Protein 8WF6 (pdb70)

Secondary structure (DSSP, 8-state):
--HHHHHHHHHHHHHTT-HHHHHHHHHHHHTT-SPPPHHHHHHHHHHHHHHHHHHHHHHHHHHHHHHT--HHHHHHHHHHHHHHHHHHHHHHHHHHHIIIIIHHH--SHHHHHHHHHHHHHHHHHHHHH--THHHHHHHHHHHHHHHHHHHHHHHTS-TT-HHHHHHHHHHHHIIIIIS--HHHHHHHHHHHHHHHHHH--HHHHHHHHHHHHHHHHHHT-/--HHHHHHHHHHHHHTT-HHHHHHHHHHHHTT-PPPPHHHHHHHHHHHHHHHHHHHHHHHHHHHHHH---HHHHHHHHHHHHHHHHHHHHHHHHHHHIIIIIHHH--SHHHHHHHHHHHHHHHHHHHHT--THHHHHHHHHHHHHHHHHHHHHHHHS-TT-HHHHHHHHHHHHHHHHTS--HHHHHHHHHHHHHHHHHHHH---S-HHHHHHHHHHHHHHHHHHHH--/--HHHHHHHHHHHHHTT-HHHHHHHHHHHHTT-PPP-HHHHHHHHHHHHHHHHHHHHHHHHHHHHHHT--HHHHHHHHHHHHHHHHHHHHHHHHHHHHIIIIIHHH--SHHHHHHHHHHHHHHHHHHHHS--HHHHHHHHHHHHHHHHHHHHHHHHHS-TT-HHHHHHHHHHHHIIIIIS--HHHHHHHHHHHHHHHHHH--TTHHHHHHHHHHHHHHHHHHHHT-/-HHHHHHHHHHHHHTT-HHHHHHHHHHHHTT-SPPPHHHHHHHHHHHHHHHHHHHHHHHHHHHHHHT--HHHHHHHHHHHHHHHHHHHHHHHHHHHHIIIIIHHH--SHHHHHHHHHHHHHHHHHHHTT--HHHHHHHHHHHHHHHHHHHHHHHHHS-TT-HHHHHHHHHHHHIIIIIS--HHHHHHHHHHHHHHHHHH--TTHHHHHHHHHHHHHHHHHHHT-/----/----/-----/------

GO terms:
  GO:0005829 cytosol (C, IDA)
  GO:0042149 cellular response to glucose starvation (P, IDA)
  GO:0045824 negative regulation of innate immune response (P, IDA)
  GO:1904262 negative regulation of TORC1 signaling (P, IDA)
  GO:1900181 negative regulation of protein localization to nucleus (P, IDA)
  GO:0140311 protein sequestering activity (F, IDA)
  GO:0044325 transmembrane transporter binding (F, IPI)
  GO:0019903 protein phosphatase binding (F, IPI)
  GO:0031625 ubiquitin protein ligase binding (F, IPI)
  GO:0050815 phosphoserine residue binding (F, IDA)
  GO:0070372 regulation of ERK1 and ERK2 cascade (P, IDA)
  GO:0042470 melanosome (C, EXP)
  GO:0005737 cytoplasm (C, EXP)
  GO:0006468 protein phosphorylation (P, IMP)
  GO:0007165 signal transduction (P, IMP)
  GO:0005515 protein binding (F, IPI)
  GO:0005737 cytoplasm (C, TAS)
  GO:0043066 negative regulation of apoptotic process (P, TAS)
  GO:0007165 signal transduction (P, TAS)
  GO:0005634 nucleus (C, IDA)

Solvent-accessible surface area: 43544 Å² total

Foldseek 3Di:
DDLVVLLVQLVVCVVVVVLVSNLVSLLVSLVVFAADDPSSVVSNVVSLCVQLVVLLVVLVVLVVDLVPYPPVVVVSVVVNVVSLVSNVVSLVSLLVSLVPHQCVNDDDLVSNLQSLLVQLQSLLSVLVPDDDPVNVVSLVRSVVSLVVSQVSCVVPNQLLDLSNLVSLLVNLVSCCPRVVNNVVSLVSLVVSLVSNVVVVVNVSSVVSSVVSVVVNVVSVD/DDLVVLCVVLVVCVVVVVLVSNLVSLLVNLVVQDADDPSSVVSNVVSLCSQLVVLLVVLVVLVCVLVPDVPVNVVSVVVNVVSLVSNVVSLVSLLVSLVPHQCVPDPDLLSNLQSLLVNLVSLLSNLVVDDDPVNVVSLVSSLVSLVVSQVSCVVPHQLQDLSNLVSLLVNLVCCCPRVVNNPVSLVSLVVSLVSNVVCVVVDDPCVPRSVVSSVSSVVVNVVSVVVD/DDDDD/DPDDDD/DDLVVLCVVLVVCVVVVNLVSNLVSLLVNQVVQAADDPSSVVSNVVSLCVQLVVLLVVLVVLVVVLVPDPPPVNVVSVVVSVVSLVSNVVSLVSLLVSLVPHQCVNDPDLLSNLVSLLVNLVSLLSNLVPDDDPVNVVSLVSSLVSLVVSQVSDVVPHQLLALSNLVSLLVNLVSCCVPVVHNPVSLVSLVVSLVRNVVVPDPPNSVPCSVVSSVSSVVVNVVSVD/DLVVLCVQLVVCVVVVNLVSNLVSLLVNLVVQDADDPVSVVSNVVSLCVQLVVLLVVLVVLVVVLVVDPPPSNVVSVVVSVVSLVSNVVSLVSLLVSLVPHQCVNDPDLLSNLLSLLVQLVSLLSNLVPDDDPVNVVSLVRSLVSLVVSQVSCVVHHQLQDLSNLVSLLVNLVSCCPRVVHLPVSLVSLVVSLVSNVVVVDPCNVSSVVSSVVSVVCNVVSVVD/DDDD/DDDD

Radius of gyration: 34.72 Å; Cα contacts (8 Å, |Δi|>4): 1119; chains: 8; bounding box: 91×58×85 Å

B-factor: mean 66.59, std 20.18, range [27.59, 151.62]

InterPro domains:
  IPR000308 14-3-3 protein [PIRSF000868] (2-238)
  IPR000308 14-3-3 protein [PR00305] (35-64)
  IPR000308 14-3-3 protein [PR00305] (82-106)
  IPR000308 14-3-3 protein [PR00305] (113-135)
  IPR000308 14-3-3 protein [PR00305] (148-174)
  IPR000308 14-3-3 protein [PR00305] (175-201)
  IPR000308 14-3-3 protein [PR00305] (202-231)
  IPR000308 14-3-3 protein [PTHR18860] (4-233)
  IPR023409 14-3-3 protein, conserved site [PS00796] (41-51)
  IPR023409 14-3-3 protein, conserved site [PS00797] (211-230)
  IPR023410 14-3-3 domain [PF00244] (9-229)
  IPR023410 14-3-3 domain [SM00101] (3-242)
  IPR036815 14-3-3 domain superfamily [G3DSA:1.20.190.20] (1-241)
  IPR036815 14-3-3 domain superfamily [SSF48445] (1-231)

Organism: Homo sapiens (NCBI:txid9606)

Structure (mmCIF, N/CA/C/O backbone):
data_8WF6
#
_entry.id   8WF6
#
_cell.length_a   71.310
_cell.length_b   112.240
_cell.length_c   83.920
_cell.angle_alpha   90.000
_cell.angle_beta   97.520
_cell.angle_gamma   90.000
#
_symmetry.space_group_name_H-M   'P 1 21 1'
#
loop_
_entity.id
_entity.type
_entity.pdbx_description
1 polymer '14-3-3 protein zeta/delta'
2 polymer 'S559 phosphorylated peptide'
3 non-polymer 'SUCCINIC ACID'
4 water water
#
loop_
_atom_site.group_PDB
_atom_site.id
_atom_site.type_symbol
_atom_site.label_atom_id
_atom_site.label_alt_id
_atom_site.label_comp_id
_atom_site.label_asym_id
_atom_site.label_entity_id
_atom_site.label_seq_id
_atom_site.pdbx_PDB_ins_code
_atom_site.Cartn_x
_atom_site.Cartn_y
_atom_site.Cartn_z
_atom_site.occupancy
_atom_site.B_iso_or_equiv
_atom_site.auth_seq_id
_atom_site.auth_comp_id
_atom_site.auth_asym_id
_atom_site.auth_atom_id
_atom_site.pdbx_PDB_model_num
ATOM 1 N N . MET A 1 2 ? 22.19693 41.71641 16.23436 1.000 144.94877 1 MET A N 1
ATOM 2 C CA . MET A 1 2 ? 21.11087 42.11011 17.12584 1.000 135.99904 1 MET A CA 1
ATOM 3 C C . MET A 1 2 ? 21.59104 43.11855 18.16244 1.000 134.59796 1 MET A C 1
ATOM 4 O O . MET A 1 2 ? 22.77747 43.43858 18.22504 1.000 135.09352 1 MET A O 1
ATOM 6 N N . ASP A 1 3 ? 20.65831 43.61936 18.97106 1.000 138.46948 2 ASP A N 1
ATOM 7 C CA . ASP A 1 3 ? 21.01197 44.55622 20.03070 1.000 137.61773 2 ASP A CA 1
ATOM 8 C C . ASP A 1 3 ? 21.86193 43.85843 21.08261 1.000 131.28414 2 ASP A C 1
ATOM 9 O O . ASP A 1 3 ? 21.61397 42.70561 21.44266 1.000 126.61732 2 ASP A O 1
ATOM 14 N N . LYS A 1 4 ? 22.87362 44.57192 21.57735 1.000 125.13968 3 LYS A N 1
ATOM 15 C CA . LYS A 1 4 ? 23.70521 44.02892 22.64570 1.000 116.00484 3 LYS A CA 1
ATOM 16 C C . LYS A 1 4 ? 22.93335 43.94714 23.95768 1.000 118.30569 3 LYS A C 1
ATOM 17 O O . LYS A 1 4 ? 23.09738 42.99003 24.72429 1.000 116.08311 3 LYS A O 1
ATOM 19 N N . ASN A 1 5 ? 22.08496 44.94106 24.23225 1.000 123.92793 4 ASN A N 1
ATOM 20 C CA . ASN A 1 5 ? 21.27866 44.90749 25.44797 1.000 120.37423 4 ASN A CA 1
ATOM 21 C C . ASN A 1 5 ? 20.21587 43.81865 25.37410 1.000 122.89914 4 ASN A C 1
ATOM 22 O O . ASN A 1 5 ? 19.93220 43.15203 26.37644 1.000 112.74064 4 ASN A O 1
ATOM 27 N N . GLU A 1 6 ? 19.61586 43.62493 24.19644 1.000 124.44956 5 GLU A N 1
ATOM 28 C CA . GLU A 1 6 ? 18.63275 42.55834 24.03647 1.000 121.06292 5 GLU A CA 1
ATOM 29 C C . GLU A 1 6 ? 19.28305 41.18742 24.17108 1.000 111.28916 5 GLU A C 1
ATOM 30 O O . GLU A 1 6 ? 18.67018 40.25218 24.69911 1.000 105.26175 5 GLU A O 1
ATOM 32 N N . LEU A 1 7 ? 20.52415 41.04902 23.69916 1.000 110.40491 6 LEU A N 1
ATOM 33 C CA . LEU A 1 7 ? 21.24141 39.78978 23.86681 1.000 105.32650 6 LEU A CA 1
ATOM 34 C C . LEU A 1 7 ? 21.56998 39.53427 25.33230 1.000 99.24754 6 LEU A C 1
ATOM 35 O O . LEU A 1 7 ? 21.45515 38.40032 25.81158 1.000 96.08619 6 LEU A O 1
ATOM 40 N N . VAL A 1 8 ? 21.98485 40.57598 26.05775 1.000 100.63975 7 VAL A N 1
ATOM 41 C CA . VAL A 1 8 ? 22.32114 40.41743 27.47075 1.000 98.79857 7 VAL A CA 1
ATOM 42 C C . VAL A 1 8 ? 21.08374 40.04532 28.27607 1.000 97.62683 7 VAL A C 1
ATOM 43 O O . VAL A 1 8 ? 21.13565 39.18221 29.16196 1.000 97.84122 7 VAL A O 1
ATOM 47 N N . GLN A 1 9 ? 19.94927 40.68363 27.98086 1.000 97.45780 8 GLN A N 1
ATOM 48 C CA . GLN A 1 9 ? 18.73412 40.38528 28.73020 1.000 99.92624 8 GLN A CA 1
ATOM 49 C C . GLN A 1 9 ? 18.15221 39.03195 28.33780 1.000 90.68176 8 GLN A C 1
ATOM 50 O O . GLN A 1 9 ? 17.51000 38.37470 29.16353 1.000 87.52883 8 GLN A O 1
ATOM 52 N N . LYS A 1 10 ? 18.38351 38.58492 27.10013 1.000 87.23836 9 LYS A N 1
ATOM 53 C CA . LYS A 1 10 ? 18.02707 37.21329 26.74435 1.000 86.52822 9 LYS A CA 1
ATOM 54 C C . LYS A 1 10 ? 18.92279 36.21330 27.46446 1.000 87.42156 9 LYS A C 1
ATOM 55 O O . LYS A 1 10 ? 18.47212 35.12597 27.84555 1.000 81.97103 9 LYS A O 1
ATOM 57 N N . ALA A 1 11 ? 20.19647 36.56571 27.65721 1.000 87.58536 10 ALA A N 1
ATOM 58 C CA . ALA A 1 11 ? 21.10282 35.70674 28.41244 1.000 85.07684 10 ALA A CA 1
ATOM 59 C C . ALA A 1 11 ? 20.69443 35.62668 29.87838 1.000 79.06190 10 ALA A C 1
ATOM 60 O O . ALA A 1 11 ? 20.76227 34.55373 30.49045 1.000 77.35720 10 ALA A O 1
ATOM 62 N N . LYS A 1 12 ? 20.27507 36.75364 30.45999 1.000 78.97972 11 LYS A N 1
ATOM 63 C CA . LYS A 1 12 ? 19.77615 36.73746 31.83126 1.000 69.75957 11 LYS A CA 1
ATOM 64 C C . LYS A 1 12 ? 18.52408 35.87816 31.94695 1.000 77.34097 11 LYS A C 1
ATOM 65 O O . LYS A 1 12 ? 18.30839 35.21336 32.96727 1.000 71.08180 11 LYS A O 1
ATOM 71 N N . LEU A 1 13 ? 17.68763 35.87814 30.90629 1.000 81.90161 12 LEU A N 1
ATOM 72 C CA . LEU A 1 13 ? 16.49782 35.03373 30.90656 1.000 71.73345 12 LEU A CA 1
ATOM 73 C C . LEU A 1 13 ? 16.86746 33.55684 30.84454 1.000 72.24359 12 LEU A C 1
ATOM 74 O O . LEU A 1 13 ? 16.23457 32.72315 31.50329 1.000 70.88923 12 LEU A O 1
ATOM 79 N N . ALA A 1 14 ? 17.88704 33.21500 30.05341 1.000 65.60111 13 ALA A N 1
ATOM 80 C CA . ALA A 1 14 ? 18.29008 31.82042 29.91940 1.000 70.82280 13 ALA A CA 1
ATOM 81 C C . ALA A 1 14 ? 18.83963 31.26037 31.22380 1.000 68.01718 13 ALA A C 1
ATOM 82 O O . ALA A 1 14 ? 18.76225 30.04596 31.45459 1.000 62.35765 13 ALA A O 1
ATOM 84 N N . GLU A 1 15 ? 19.39642 32.12035 32.08125 1.000 66.47129 14 GLU A N 1
ATOM 85 C CA . GLU A 1 15 ? 19.94389 31.65031 33.34832 1.000 70.25526 14 GLU A CA 1
ATOM 86 C C . GLU A 1 15 ? 18.83323 31.23565 34.30314 1.000 64.93200 14 GLU A C 1
ATOM 87 O O . GLU A 1 15 ? 18.90292 30.16628 34.91822 1.000 76.58678 14 GLU A O 1
ATOM 93 N N . GLN A 1 16 ? 17.80403 32.07780 34.44749 1.000 66.05898 15 GLN A N 1
ATOM 94 C CA . GLN A 1 16 ? 16.66673 31.72830 35.29507 1.000 72.29615 15 GLN A CA 1
ATOM 95 C C . GLN A 1 16 ? 16.00028 30.44241 34.82137 1.000 64.51885 15 GLN A C 1
ATOM 96 O O . GLN A 1 16 ? 15.50758 29.65195 35.63483 1.000 81.48047 15 GLN A O 1
ATOM 102 N N . ALA A 1 17 ? 15.97435 30.21654 33.51093 1.000 62.49018 16 ALA A N 1
ATOM 103 C CA . ALA A 1 17 ? 15.45476 28.97569 32.95611 1.000 66.53395 16 ALA A CA 1
ATOM 104 C C . ALA A 1 17 ? 16.48397 27.85435 32.95693 1.000 66.40823 16 ALA A C 1
ATOM 105 O O . ALA A 1 17 ? 16.15097 26.73239 32.55681 1.000 63.70776 16 ALA A O 1
ATOM 107 N N . GLU A 1 18 ? 17.71749 28.13615 33.38421 1.000 60.63168 17 GLU A N 1
ATOM 108 C CA . GLU A 1 18 ? 18.79378 27.14451 33.43793 1.000 64.65945 17 GLU A CA 1
ATOM 109 C C . GLU A 1 18 ? 19.03138 26.50027 32.07335 1.000 62.02265 17 GLU A C 1
ATOM 110 O O . GLU A 1 18 ? 19.33850 25.31096 31.97022 1.000 56.80808 17 GLU A O 1
ATOM 116 N N . ARG A 1 19 ? 18.88566 27.29656 31.01409 1.000 59.81296 18 ARG A N 1
ATOM 117 C CA . ARG A 1 19 ? 19.17388 26.85424 29.65101 1.000 60.74703 18 ARG A CA 1
ATOM 118 C C . ARG A 1 19 ? 20.53454 27.42947 29.26953 1.000 67.38007 18 ARG A C 1
ATOM 119 O O . ARG A 1 19 ? 20.65265 28.40903 28.53450 1.000 67.44577 18 ARG A O 1
ATOM 127 N N . TYR A 1 20 ? 21.57997 26.78394 29.78791 1.000 64.90358 19 TYR A N 1
ATOM 128 C CA . TYR A 1 20 ? 22.92364 27.34408 29.75044 1.000 59.51281 19 TYR A CA 1
ATOM 129 C C . TYR A 1 20 ? 23.54406 27.30595 28.35895 1.000 62.50214 19 TYR A C 1
ATOM 130 O O . TYR A 1 20 ? 24.45354 28.09516 28.08056 1.000 61.10872 19 TYR A O 1
ATOM 139 N N . ASP A 1 21 ? 23.07441 26.42004 27.47776 1.000 66.84305 20 ASP A N 1
ATOM 140 C CA . ASP A 1 21 ? 23.52402 26.46469 26.08945 1.000 65.67184 20 ASP A CA 1
ATOM 141 C C . ASP A 1 21 ? 23.00511 27.71317 25.38913 1.000 70.65513 20 ASP A C 1
ATOM 142 O O . ASP A 1 21 ? 23.72108 28.32934 24.59016 1.000 75.92919 20 ASP A O 1
ATOM 147 N N . ASP A 1 22 ? 21.76071 28.09859 25.67684 1.000 61.08432 21 ASP A N 1
ATOM 148 C CA . ASP A 1 22 ? 21.23578 29.35723 25.16185 1.000 64.95673 21 ASP A CA 1
ATOM 149 C C . ASP A 1 22 ? 22.02416 30.53767 25.71291 1.000 66.86318 21 ASP A C 1
ATOM 150 O O . ASP A 1 22 ? 22.37051 31.46635 24.97411 1.000 78.75900 21 ASP A O 1
ATOM 155 N N . MET A 1 23 ? 22.32024 30.51789 27.01655 1.000 63.25537 22 MET A N 1
ATOM 156 C CA . MET A 1 23 ? 23.00580 31.65064 27.63190 1.000 67.21902 22 MET A CA 1
ATOM 157 C C . MET A 1 23 ? 24.39396 31.82971 27.03206 1.000 67.90953 22 MET A C 1
ATOM 158 O O . MET A 1 23 ? 24.81811 32.95336 26.74294 1.000 71.91572 22 MET A O 1
ATOM 163 N N . ALA A 1 24 ? 25.11473 30.72168 26.82991 1.000 65.96603 23 ALA A N 1
ATOM 164 C CA . ALA A 1 24 ? 26.44455 30.79530 26.23494 1.000 67.56972 23 ALA A CA 1
ATOM 165 C C . ALA A 1 24 ? 26.38169 31.30288 24.79926 1.000 74.83770 23 ALA A C 1
ATOM 166 O O . ALA A 1 24 ? 27.21655 32.11583 24.38794 1.000 77.93295 23 ALA A O 1
ATOM 168 N N . ALA A 1 25 ? 25.40007 30.83528 24.02279 1.000 75.00203 24 ALA A N 1
ATOM 169 C CA . ALA A 1 25 ? 25.25757 31.30218 22.64758 1.000 74.22434 24 ALA A CA 1
ATOM 170 C C . ALA A 1 25 ? 24.93912 32.79085 22.60093 1.000 82.19179 24 ALA A C 1
ATOM 171 O O . ALA A 1 25 ? 25.48100 33.52226 21.76407 1.000 83.50526 24 ALA A O 1
ATOM 173 N N . CYS A 1 26 ? 24.06103 33.25829 23.49178 1.000 76.11596 25 CYS A N 1
ATOM 174 C CA . CYS A 1 26 ? 23.77093 34.68693 23.56693 1.000 81.68447 25 CYS A CA 1
ATOM 175 C C . CYS A 1 26 ? 25.00943 35.47244 23.97805 1.000 82.99288 25 CYS A C 1
ATOM 176 O O . CYS A 1 26 ? 25.33808 36.50130 23.37594 1.000 89.84643 25 CYS A O 1
ATOM 179 N N . MET A 1 27 ? 25.71669 34.99255 25.00270 1.000 85.95829 26 MET A N 1
ATOM 180 C CA . MET A 1 27 ? 26.87733 35.71787 25.50442 1.000 80.97302 26 MET A CA 1
ATOM 181 C C . MET A 1 27 ? 28.05553 35.63883 24.54270 1.000 82.36083 26 MET A C 1
ATOM 182 O O . MET A 1 27 ? 28.88578 36.55423 24.50897 1.000 84.84481 26 MET A O 1
ATOM 187 N N . LYS A 1 28 ? 28.15201 34.55992 23.76213 1.000 82.18740 27 LYS A N 1
ATOM 188 C CA . LYS A 1 28 ? 29.20559 34.47570 22.75601 1.000 77.46053 27 LYS A CA 1
ATOM 189 C C . LYS A 1 28 ? 29.00903 35.52421 21.66910 1.000 91.37151 27 LYS A C 1
ATOM 190 O O . LYS A 1 28 ? 29.98255 36.10296 21.17264 1.000 93.24653 27 LYS A O 1
ATOM 196 N N . SER A 1 29 ? 27.75551 35.78455 21.29010 1.000 90.62046 28 SER A N 1
ATOM 197 C CA . SER A 1 29 ? 27.48338 36.80942 20.28807 1.000 90.19448 28 SER A CA 1
ATOM 198 C C . SER A 1 29 ? 27.80369 38.20009 20.82167 1.000 93.65314 28 SER A C 1
ATOM 199 O O . SER A 1 29 ? 28.25662 39.07055 20.06890 1.000 98.28838 28 SER A O 1
ATOM 202 N N . VAL A 1 30 ? 27.57206 38.42818 22.11701 1.000 88.27570 29 VAL A N 1
ATOM 203 C CA . VAL A 1 30 ? 27.92049 39.71164 22.72107 1.000 94.88712 29 VAL A CA 1
ATOM 204 C C . VAL A 1 30 ? 29.42827 39.91735 22.69201 1.000 95.50953 29 VAL A C 1
ATOM 205 O O . VAL A 1 30 ? 29.91775 41.00530 22.36304 1.000 97.66683 29 VAL A O 1
ATOM 209 N N . THR A 1 31 ? 30.18742 38.87434 23.03503 1.000 88.86635 30 THR A N 1
ATOM 210 C CA . THR A 1 31 ? 31.64249 38.97676 23.02247 1.000 87.98090 30 THR A CA 1
ATOM 211 C C . THR A 1 31 ? 32.16720 39.22529 21.61439 1.000 97.94953 30 THR A C 1
ATOM 212 O O . THR A 1 31 ? 33.14077 39.96469 21.42713 1.000 97.01372 30 THR A O 1
ATOM 216 N N . GLU A 1 32 ? 31.52894 38.62262 20.60951 1.000 95.26457 31 GLU A N 1
ATOM 217 C CA . GLU A 1 32 ? 31.98729 38.75051 19.23208 1.000 90.70577 31 GLU A CA 1
ATOM 218 C C . GLU A 1 32 ? 31.76648 40.14225 18.65521 1.000 94.87099 31 GLU A C 1
ATOM 219 O O . GLU A 1 32 ? 32.27443 40.42539 17.56496 1.000 93.37442 31 GLU A O 1
ATOM 225 N N . GLN A 1 33 ? 31.02929 41.01294 19.34858 1.000 93.29919 32 GLN A N 1
ATOM 226 C CA . GLN A 1 33 ? 30.80091 42.35780 18.83501 1.000 95.07043 32 GLN A CA 1
ATOM 227 C C . GLN A 1 33 ? 32.05431 43.22213 18.89730 1.000 102.75865 32 GLN A C 1
ATOM 228 O O . GLN A 1 33 ? 32.16355 44.18549 18.13150 1.000 113.18755 32 GLN A O 1
ATOM 234 N N . GLY A 1 34 ? 32.99809 42.90431 19.78404 1.000 99.67755 33 GLY A N 1
ATOM 235 C CA . GLY A 1 34 ? 34.29493 43.54742 19.81840 1.000 98.47031 33 GLY A CA 1
ATOM 236 C C . GLY A 1 34 ? 34.53643 44.44065 21.01735 1.000 103.17656 33 GLY A C 1
ATOM 237 O O . GLY A 1 34 ? 35.69950 44.72659 21.33189 1.000 100.78206 33 GLY A O 1
ATOM 238 N N . ALA A 1 35 ? 33.48433 44.89010 21.69388 1.000 109.86253 34 ALA A N 1
ATOM 239 C CA . ALA A 1 35 ? 33.64554 45.81060 22.80891 1.000 92.53858 34 ALA A CA 1
ATOM 240 C C . ALA A 1 35 ? 34.05898 45.07030 24.07520 1.000 104.76555 34 ALA A C 1
ATOM 241 O O . ALA A 1 35 ? 33.73654 43.89433 24.26902 1.000 92.48272 34 ALA A O 1
ATOM 243 N N . GLU A 1 36 ? 34.78535 45.77703 24.94003 1.000 106.53721 35 GLU A N 1
ATOM 244 C CA . GLU A 1 36 ? 35.17539 45.21602 26.22649 1.000 107.54285 35 GLU A CA 1
ATOM 245 C C . GLU A 1 36 ? 33.93908 44.92060 27.06445 1.000 100.81618 35 GLU A C 1
ATOM 246 O O . GLU A 1 36 ? 33.05955 45.77287 27.21984 1.000 110.40908 35 GLU A O 1
ATOM 252 N N . LEU A 1 37 ? 33.87228 43.70668 27.60107 1.000 92.36666 36 LEU A N 1
ATOM 253 C CA . LEU A 1 37 ? 32.71163 43.28677 28.37119 1.000 93.79251 36 LEU A CA 1
ATOM 254 C C . LEU A 1 37 ? 32.72328 43.92537 29.75326 1.000 99.45378 36 LEU A C 1
ATOM 255 O O . LEU A 1 37 ? 33.75945 43.97956 30.42188 1.000 102.88704 36 LEU A O 1
ATOM 260 N N . SER A 1 38 ? 31.56005 44.41305 30.17700 1.000 99.94977 37 SER A N 1
ATOM 261 C CA . SER A 1 38 ? 31.41923 44.95255 31.51860 1.000 96.76015 37 SER A CA 1
ATOM 262 C C . SER A 1 38 ? 31.45234 43.82123 32.54548 1.000 103.95201 37 SER A C 1
ATOM 263 O O . SER A 1 38 ? 31.43134 42.63434 32.20680 1.000 98.39532 37 SER A O 1
ATOM 266 N N . ASN A 1 39 ? 31.50454 44.20645 33.82337 1.000 104.53649 38 ASN A N 1
ATOM 267 C CA . ASN A 1 39 ? 31.58791 43.21443 34.89164 1.000 99.20048 38 ASN A CA 1
ATOM 268 C C . ASN A 1 39 ? 30.36859 42.30088 34.89747 1.000 100.38916 38 ASN A C 1
ATOM 269 O O . ASN A 1 39 ? 30.48947 41.09388 35.13850 1.000 92.48620 38 ASN A O 1
ATOM 274 N N . GLU A 1 40 ? 29.18466 42.85710 34.63310 1.000 98.20000 39 GLU A N 1
ATOM 275 C CA . GLU A 1 40 ? 27.98207 42.03374 34.55853 1.000 94.30158 39 GLU A CA 1
ATOM 276 C C . GLU A 1 40 ? 28.03911 41.09147 33.36224 1.000 91.82983 39 GLU A C 1
ATOM 277 O O . GLU A 1 40 ? 27.79721 39.88636 33.49617 1.000 88.60762 39 GLU A O 1
ATOM 283 N N . GLU A 1 41 ? 28.36253 41.62644 32.18114 1.000 88.44823 40 GLU A N 1
ATOM 284 C CA . GLU A 1 41 ? 28.49340 40.78855 30.99290 1.000 80.81187 40 GLU A CA 1
ATOM 285 C C . GLU A 1 41 ? 29.59851 39.75482 31.15551 1.000 83.78650 40 GLU A C 1
ATOM 286 O O . GLU A 1 41 ? 29.48630 38.63589 30.64133 1.000 79.33950 40 GLU A O 1
ATOM 292 N N . ARG A 1 42 ? 30.67090 40.11155 31.86270 1.000 80.42884 41 ARG A N 1
ATOM 293 C CA . ARG A 1 42 ? 31.77048 39.17659 32.07529 1.000 75.79796 41 ARG A CA 1
ATOM 294 C C . ARG A 1 42 ? 31.33755 37.99806 32.93925 1.000 77.36984 41 ARG A C 1
ATOM 295 O O . ARG A 1 42 ? 31.69282 36.84751 32.65489 1.000 69.63738 41 ARG A O 1
ATOM 303 N N . ASN A 1 43 ? 30.56051 38.26218 33.99197 1.000 83.23503 42 ASN A N 1
ATOM 304 C CA . ASN A 1 43 ? 30.12194 37.18341 34.87143 1.000 82.39663 42 ASN A CA 1
ATOM 305 C C . ASN A 1 43 ? 29.08425 36.29992 34.19070 1.000 77.09312 42 ASN A C 1
ATOM 306 O O . ASN A 1 43 ? 29.06860 35.08096 34.39875 1.000 78.63368 42 ASN A O 1
ATOM 311 N N . LEU A 1 44 ? 28.20846 36.89436 33.37583 1.000 69.05976 43 LEU A N 1
ATOM 312 C CA . LEU A 1 44 ? 27.23506 36.09791 32.63508 1.000 75.78919 43 LEU A CA 1
ATOM 313 C C . LEU A 1 44 ? 27.92785 35.14600 31.66826 1.000 71.23688 43 LEU A C 1
ATOM 314 O O . LEU A 1 44 ? 27.50741 33.99385 31.51034 1.000 73.09586 43 LEU A O 1
ATOM 319 N N . LEU A 1 45 ? 28.99540 35.60969 31.01384 1.000 75.85566 44 LEU A N 1
ATOM 320 C CA . LEU A 1 45 ? 29.74995 34.73958 30.11759 1.000 70.03850 44 LEU A CA 1
ATOM 321 C C . LEU A 1 45 ? 30.48410 33.65494 30.89250 1.000 69.15461 44 LEU A C 1
ATOM 322 O O . LEU A 1 45 ? 30.52673 32.49662 30.46167 1.000 70.03724 44 LEU A O 1
ATOM 327 N N . SER A 1 46 ? 31.06845 34.01222 32.03792 1.000 66.72914 45 SER A N 1
ATOM 328 C CA . SER A 1 46 ? 31.76682 33.02290 32.85020 1.000 65.19073 45 SER A CA 1
ATOM 329 C C . SER A 1 46 ? 30.80498 31.96610 33.37717 1.000 65.83364 45 SER A C 1
ATOM 330 O O . SER A 1 46 ? 31.10338 30.76818 33.32992 1.000 60.75658 45 SER A O 1
ATOM 333 N N . VAL A 1 47 ? 29.64092 32.38984 33.87488 1.000 64.38551 46 VAL A N 1
ATOM 334 C CA . VAL A 1 47 ? 28.67105 31.44249 34.41868 1.000 55.74204 46 VAL A CA 1
ATOM 335 C C . VAL A 1 47 ? 28.12866 30.53649 33.31823 1.000 58.18448 46 VAL A C 1
ATOM 336 O O . VAL A 1 47 ? 27.91999 29.33453 33.53033 1.000 57.64124 46 VAL A O 1
ATOM 340 N N . ALA A 1 48 ? 27.90549 31.09670 32.12607 1.000 53.33327 47 ALA A N 1
ATOM 341 C CA . ALA A 1 48 ? 27.37435 30.33039 31.00213 1.000 61.11303 47 ALA A CA 1
ATOM 342 C C . ALA A 1 48 ? 28.26722 29.14507 30.66973 1.000 61.89968 47 ALA A C 1
ATOM 343 O O . ALA A 1 48 ? 27.87771 27.98286 30.83467 1.000 63.35841 47 ALA A O 1
ATOM 345 N N . TYR A 1 49 ? 29.48001 29.43018 30.19985 1.000 58.66477 48 TYR A N 1
ATOM 346 C CA . TYR A 1 49 ? 30.36845 28.37354 29.73977 1.000 54.65636 48 TYR A CA 1
ATOM 347 C C . TYR A 1 49 ? 30.81248 27.47160 30.88411 1.000 58.16772 48 TYR A C 1
ATOM 348 O O . TYR A 1 49 ? 31.15175 26.30485 30.65492 1.000 64.50170 48 TYR A O 1
ATOM 357 N N . LYS A 1 50 ? 30.80355 27.98302 32.11757 1.000 53.69489 49 LYS A N 1
ATOM 358 C CA . LYS A 1 50 ? 31.09078 27.13039 33.26647 1.000 52.77441 49 LYS 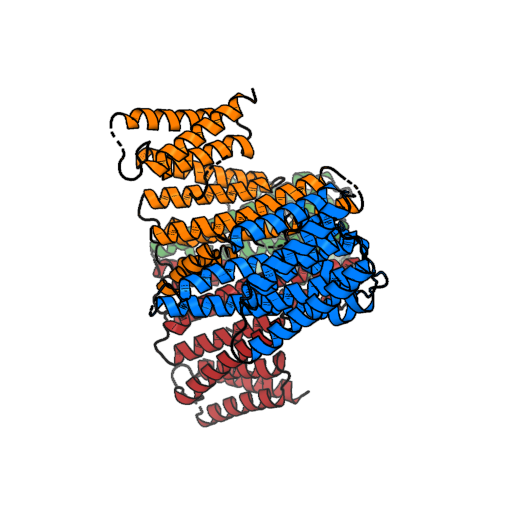A CA 1
ATOM 359 C C . LYS A 1 50 ? 30.07374 26.00369 33.37678 1.000 55.72823 49 LYS A C 1
ATOM 360 O O . LYS A 1 50 ? 30.42668 24.86780 33.71420 1.000 55.65028 49 LYS A O 1
ATOM 366 N N . ASN A 1 51 ? 28.80539 26.29787 33.08767 1.000 57.19438 50 ASN A N 1
ATOM 367 C CA . ASN A 1 51 ? 27.76795 25.27743 33.15785 1.000 51.71651 50 ASN A CA 1
ATOM 368 C C . ASN A 1 51 ? 27.74920 24.39263 31.91834 1.000 55.68617 50 ASN A C 1
ATOM 369 O O . ASN A 1 51 ? 27.44407 23.19946 32.02188 1.000 56.53712 50 ASN A O 1
ATOM 374 N N . VAL A 1 52 ? 28.06750 24.94921 30.74748 1.000 51.58028 51 VAL A N 1
ATOM 375 C CA . VAL A 1 52 ? 28.05667 24.15504 29.52177 1.000 55.86350 51 VAL A CA 1
ATOM 376 C C . VAL A 1 52 ? 29.17901 23.12447 29.54387 1.000 61.10762 51 VAL A C 1
ATOM 377 O O . VAL A 1 52 ? 28.95649 21.93639 29.28336 1.000 57.09950 51 VAL A O 1
ATOM 381 N N . VAL A 1 53 ? 30.40206 23.56020 29.85723 1.000 61.93507 52 VAL A N 1
ATOM 382 C CA . VAL A 1 53 ? 31.51244 22.61563 29.92473 1.000 54.38758 52 VAL A CA 1
ATOM 383 C C . VAL A 1 53 ? 31.40784 21.75352 31.17650 1.000 53.39271 52 VAL A C 1
ATOM 384 O O . VAL A 1 53 ? 31.88895 20.61402 31.19456 1.000 52.23652 52 VAL A O 1
ATOM 388 N N . GLY A 1 54 ? 30.76815 22.26487 32.23174 1.000 52.89617 53 GLY A N 1
ATOM 389 C CA . GLY A 1 54 ? 30.62842 21.48881 33.45113 1.000 49.51558 53 GLY A CA 1
ATOM 390 C C . GLY A 1 54 ? 29.73495 20.27771 33.28792 1.000 58.77267 53 GLY A C 1
ATOM 391 O O . GLY A 1 54 ? 29.97193 19.23928 33.91276 1.000 54.73592 53 GLY A O 1
ATOM 392 N N . ALA A 1 55 ? 28.69855 20.38942 32.45429 1.000 48.13427 54 ALA A N 1
ATOM 393 C CA . ALA A 1 55 ? 27.84169 19.24042 32.18535 1.000 49.68499 54 ALA A CA 1
ATOM 394 C C . ALA A 1 55 ? 28.60848 18.14277 31.45988 1.000 53.10822 54 ALA A C 1
ATOM 395 O O . ALA A 1 55 ? 28.43065 16.95460 31.75240 1.000 61.22868 54 ALA A O 1
ATOM 397 N N . ARG A 1 56 ? 29.47100 18.52113 30.51418 1.000 54.52243 55 ARG A N 1
ATOM 398 C CA . ARG A 1 56 ? 30.26623 17.52688 29.80270 1.000 61.22451 55 ARG A CA 1
ATOM 399 C C . ARG A 1 56 ? 31.38161 16.97109 30.67845 1.000 54.34642 55 ARG A C 1
ATOM 400 O O . ARG A 1 56 ? 31.74311 15.79652 30.54465 1.000 53.40016 55 ARG A O 1
ATOM 408 N N . ARG A 1 57 ? 31.93721 17.79262 31.57413 1.000 55.71035 56 ARG A N 1
ATOM 409 C CA . ARG A 1 57 ? 32.95587 17.29921 32.49624 1.000 53.21596 56 ARG A CA 1
ATOM 410 C C . ARG A 1 57 ? 32.38616 16.23366 33.42316 1.000 58.42415 56 ARG A C 1
ATOM 411 O O . ARG A 1 57 ? 33.01756 15.19478 33.65050 1.000 49.17468 56 ARG A O 1
ATOM 419 N N . SER A 1 58 ? 31.19153 16.47443 33.96874 1.000 58.56477 57 SER A N 1
ATOM 420 C CA . SER A 1 58 ? 30.55390 15.47720 34.82168 1.000 63.77681 57 SER A CA 1
ATOM 421 C C . SER A 1 58 ? 30.20312 14.22132 34.03360 1.000 58.24032 57 SER A C 1
ATOM 422 O O . SER A 1 58 ? 30.40308 13.10147 34.51915 1.000 57.86468 57 SER A O 1
ATOM 425 N N . SER A 1 59 ? 29.68015 14.38752 32.81557 1.000 54.61705 58 SER A N 1
ATOM 426 C CA . SER A 1 59 ? 29.36728 13.23181 31.98122 1.000 62.65882 58 SER A CA 1
ATOM 427 C C . SER A 1 59 ? 30.62602 12.45215 31.62608 1.000 62.75383 58 SER A C 1
ATOM 428 O O . SER A 1 59 ? 30.61367 11.21557 31.60482 1.000 59.62221 58 SER A O 1
ATOM 431 N N . TRP A 1 60 ? 31.72435 13.15788 31.34567 1.000 65.18280 59 TRP A N 1
ATOM 432 C CA . TRP A 1 60 ? 32.95705 12.48151 30.95529 1.000 63.47299 59 TRP A CA 1
ATOM 433 C C . TRP A 1 60 ? 33.50722 11.63791 32.09717 1.000 64.41550 59 TRP A C 1
ATOM 434 O O . TRP A 1 60 ? 33.91136 10.48844 31.89274 1.000 56.52772 59 TRP A O 1
ATOM 445 N N . ARG A 1 61 ? 33.53418 12.19642 33.31065 1.000 64.42363 60 ARG A N 1
ATOM 446 C CA . ARG A 1 61 ? 34.05227 11.45352 34.45570 1.000 65.84434 60 ARG A CA 1
ATOM 447 C C . ARG A 1 61 ? 33.27044 10.16550 34.67992 1.000 71.91698 60 ARG A C 1
ATOM 448 O O . ARG A 1 61 ? 33.84558 9.13982 35.06139 1.000 73.24107 60 ARG A O 1
ATOM 456 N N . VAL A 1 62 ? 31.95934 10.19610 34.43813 1.000 64.26407 61 VAL A N 1
ATOM 457 C CA . VAL A 1 62 ? 31.13422 9.01289 34.65986 1.000 65.47320 61 VAL A CA 1
ATOM 458 C C . VAL A 1 62 ? 31.39908 7.96611 33.58357 1.000 67.54996 61 VAL A C 1
ATOM 459 O O . VAL A 1 62 ? 31.68128 6.80028 33.88480 1.000 67.95597 61 VAL A O 1
ATOM 463 N N . VAL A 1 63 ? 31.31522 8.36651 32.31220 1.000 65.39563 62 VAL A N 1
ATOM 464 C CA . VAL A 1 63 ? 31.47833 7.41001 31.22133 1.000 66.61513 62 VAL A CA 1
ATOM 465 C C . VAL A 1 63 ? 32.91637 6.91257 31.13789 1.000 69.24665 62 VAL A C 1
ATOM 466 O O . VAL A 1 63 ? 33.15633 5.74618 30.80145 1.000 78.29588 62 VAL A O 1
ATOM 470 N N . SER A 1 64 ? 33.89416 7.76763 31.44818 1.000 73.37974 63 SER A N 1
ATOM 471 C CA . SER A 1 64 ? 35.28187 7.31526 31.43822 1.000 72.95682 63 SER A CA 1
ATOM 472 C C . SER A 1 64 ? 35.54386 6.32103 32.56226 1.000 76.81430 63 SER A C 1
ATOM 473 O O . SER A 1 64 ? 36.22718 5.31238 32.35611 1.000 84.14346 63 SER A O 1
ATOM 476 N N . SER A 1 65 ? 35.00194 6.58204 33.75524 1.000 73.34672 64 SER A N 1
ATOM 477 C CA . SER A 1 65 ? 35.19727 5.66139 34.87165 1.000 71.54703 64 SER A CA 1
ATOM 478 C C . SER A 1 65 ? 34.54019 4.31365 34.60002 1.000 85.09814 64 SER A C 1
ATOM 479 O O . SER A 1 65 ? 35.09469 3.26591 34.95123 1.000 85.74016 64 SER A O 1
ATOM 482 N N . ILE A 1 66 ? 33.35677 4.32052 33.98033 1.000 78.52067 65 ILE A N 1
ATOM 483 C CA . ILE A 1 66 ? 32.70476 3.07084 33.59853 1.000 74.85550 65 ILE A CA 1
ATOM 484 C C . ILE A 1 66 ? 33.56148 2.30678 32.59857 1.000 77.89486 65 ILE A C 1
ATOM 485 O O . ILE A 1 66 ? 33.61957 1.07049 32.62951 1.000 86.08486 65 ILE A O 1
ATOM 490 N N . GLU A 1 67 ? 34.26266 3.02595 31.71960 1.000 79.92772 66 GLU A N 1
ATOM 491 C CA . GLU A 1 67 ? 35.06697 2.37583 30.69048 1.000 88.56830 66 GLU A CA 1
ATOM 492 C C . GLU A 1 67 ? 36.25290 1.62661 31.29158 1.000 99.01405 66 GLU A C 1
ATOM 493 O O . GLU A 1 67 ? 36.55272 0.49985 30.87886 1.000 97.38111 66 GLU A O 1
ATOM 499 N N . GLN A 1 68 ? 36.93822 2.22774 32.26833 1.000 103.00675 67 GLN A N 1
ATOM 500 C CA . GLN A 1 68 ? 38.10860 1.57542 32.84918 1.000 99.57724 67 GLN A CA 1
ATOM 501 C C . GLN A 1 68 ? 37.71803 0.53419 33.89105 1.000 99.70478 67 GLN A C 1
ATOM 502 O O . GLN A 1 68 ? 38.36135 -0.51558 33.99132 1.000 107.72921 67 GLN A O 1
ATOM 508 N N . LYS A 1 69 ? 36.67364 0.80276 34.67135 1.000 93.58161 68 LYS A N 1
ATOM 509 C CA . LYS A 1 69 ? 36.22023 -0.11345 35.72002 1.000 96.73868 68 LYS A CA 1
ATOM 510 C C . LYS A 1 69 ? 35.36212 -1.25476 35.18721 1.000 105.38632 68 LYS A C 1
ATOM 511 O O . LYS A 1 69 ? 34.44378 -1.71131 35.87080 1.000 110.91527 68 LYS A O 1
ATOM 513 N N . THR A 1 70 ? 35.63567 -1.72665 33.97617 1.000 105.92279 69 THR A N 1
ATOM 514 C CA . THR A 1 70 ? 34.89419 -2.84893 33.40459 1.000 110.86040 69 THR A CA 1
ATOM 515 C C . THR A 1 70 ? 35.35194 -4.17716 34.01007 1.000 121.43709 69 THR A C 1
ATOM 516 O O . THR A 1 70 ? 35.28697 -5.22562 33.36543 1.000 124.58285 69 THR A O 1
ATOM 520 N N . GLU A 1 74 ? 34.29506 -6.44631 28.00588 1.000 107.42210 73 GLU A N 1
ATOM 521 C CA . GLU A 1 74 ? 34.71131 -6.56826 26.61371 1.000 123.48821 73 GLU A CA 1
ATOM 522 C C . GLU A 1 74 ? 33.81717 -5.73834 25.69928 1.000 119.32678 73 GLU A C 1
ATOM 523 O O . GLU A 1 74 ? 34.15520 -4.60788 25.34623 1.000 110.00192 73 GLU A O 1
ATOM 525 N N . LYS A 1 75 ? 32.67201 -6.31147 25.31922 1.000 106.12259 74 LYS A N 1
ATOM 526 C CA . LYS A 1 75 ? 31.74843 -5.60637 24.43594 1.000 101.04065 74 LYS A CA 1
ATOM 527 C C . LYS A 1 75 ? 31.23217 -4.32722 25.08256 1.000 109.62807 74 LYS A C 1
ATOM 528 O O . LYS A 1 75 ? 31.04545 -3.31125 24.40267 1.000 104.27397 74 LYS A O 1
ATOM 530 N N . LYS A 1 76 ? 31.00184 -4.35552 26.39782 1.000 108.33314 75 LYS A N 1
ATOM 531 C CA . LYS A 1 76 ? 30.50878 -3.16781 27.08825 1.000 100.35573 75 LYS A CA 1
ATOM 532 C C . LYS A 1 76 ? 31.56482 -2.07046 27.12734 1.000 106.10782 75 LYS A C 1
ATOM 533 O O . LYS A 1 76 ? 31.23770 -0.88311 27.01435 1.000 98.81331 75 LYS A O 1
ATOM 535 N N . GLN A 1 77 ? 32.83675 -2.44684 27.28732 1.000 112.84549 76 GLN A N 1
ATOM 536 C CA . GLN A 1 77 ? 33.90574 -1.45358 27.29256 1.000 103.47814 76 GLN A CA 1
ATOM 537 C C . GLN A 1 77 ? 34.01723 -0.74686 25.94925 1.000 98.13725 76 GLN A C 1
ATOM 538 O O . GLN A 1 77 ? 34.49730 0.39071 25.88315 1.000 92.63666 76 GLN A O 1
ATOM 540 N N . GLN A 1 78 ? 33.57892 -1.40028 24.87227 1.000 102.09287 77 GLN A N 1
ATOM 541 C CA . GLN A 1 78 ? 33.61579 -0.77201 23.55707 1.000 101.77596 77 GLN A CA 1
ATOM 542 C C . GLN A 1 78 ? 32.67102 0.42317 23.49686 1.000 99.27996 77 GLN A C 1
ATOM 543 O O . GLN A 1 78 ? 33.08336 1.53531 23.14827 1.000 92.53678 77 GLN A O 1
ATOM 549 N N . MET A 1 79 ? 31.39993 0.21716 23.85441 1.000 97.86867 78 MET A N 1
ATOM 550 C CA . MET A 1 79 ? 30.43234 1.31069 23.80806 1.000 84.04657 78 MET A CA 1
ATOM 551 C C . MET A 1 79 ? 30.77415 2.40194 24.81547 1.000 78.43518 78 MET A C 1
ATOM 552 O O . MET A 1 79 ? 30.60588 3.59319 24.52742 1.000 80.13874 78 MET A O 1
ATOM 557 N N . ALA A 1 80 ? 31.24771 2.01682 26.00381 1.000 79.95803 79 ALA A N 1
ATOM 558 C CA . ALA A 1 80 ? 31.66093 3.01120 26.98915 1.000 80.15008 79 ALA A CA 1
ATOM 559 C C . ALA A 1 80 ? 32.81159 3.85750 26.46180 1.000 78.27450 79 ALA A C 1
ATOM 560 O O . ALA A 1 80 ? 32.85376 5.07287 26.68695 1.000 75.38410 79 ALA A O 1
ATOM 562 N N . ARG A 1 81 ? 33.75446 3.23149 25.75453 1.000 82.56698 80 ARG A N 1
ATOM 563 C CA . ARG A 1 81 ? 34.82183 3.98873 25.11082 1.000 83.91013 80 ARG A CA 1
ATOM 564 C C . ARG A 1 81 ? 34.25952 4.91856 24.04313 1.000 82.40603 80 ARG A C 1
ATOM 565 O O . ARG A 1 81 ? 34.52717 6.12478 24.05211 1.000 85.59956 80 ARG A O 1
ATOM 567 N N . GLU A 1 82 ? 33.46007 4.37265 23.12153 1.000 70.95572 81 GLU A N 1
ATOM 568 C CA . GLU A 1 82 ? 32.90205 5.18077 22.03988 1.000 79.87676 81 GLU A CA 1
ATOM 569 C C . GLU A 1 82 ? 32.06534 6.33454 22.57765 1.000 81.26798 81 GLU A C 1
ATOM 570 O O . GLU A 1 82 ? 32.04139 7.42154 21.98796 1.000 76.05466 81 GLU A O 1
ATOM 576 N N . TYR A 1 83 ? 31.36935 6.11861 23.69539 1.000 74.55957 82 TYR A N 1
ATOM 577 C CA . TYR A 1 83 ? 30.55636 7.18710 24.26478 1.000 69.74875 82 TYR A CA 1
ATOM 578 C C . TYR A 1 83 ? 31.42643 8.27661 24.87730 1.000 72.05829 82 TYR A C 1
ATOM 579 O O . TYR A 1 83 ? 31.10093 9.46531 24.77774 1.000 70.92344 82 TYR A O 1
ATOM 588 N N . ARG A 1 84 ? 32.53701 7.89379 25.51284 1.000 76.10091 83 ARG A N 1
ATOM 589 C CA . ARG A 1 84 ? 33.42461 8.89120 26.10135 1.000 72.53381 83 ARG A CA 1
ATOM 590 C C . ARG A 1 84 ? 34.07009 9.75853 25.02675 1.000 77.48950 83 ARG A C 1
ATOM 591 O O . ARG A 1 84 ? 34.17842 10.97979 25.19070 1.000 82.36507 83 ARG A O 1
ATOM 599 N N . GLU A 1 85 ? 34.50655 9.14677 23.92135 1.000 73.16548 84 GLU A N 1
ATOM 600 C CA . GLU A 1 85 ? 35.08820 9.92262 22.82935 1.000 67.98417 84 GLU A CA 1
ATOM 601 C C . GLU A 1 85 ? 34.07887 10.90928 22.25501 1.000 74.39918 84 GLU A C 1
ATOM 602 O O . GLU A 1 85 ? 34.44476 12.02194 21.85835 1.000 71.02481 84 GLU A O 1
ATOM 608 N N . LYS A 1 86 ? 32.80170 10.52091 22.20295 1.000 78.57338 85 LYS A N 1
ATOM 609 C CA . LYS A 1 86 ? 31.77019 11.44480 21.74181 1.000 73.07306 85 LYS A CA 1
ATOM 610 C C . LYS A 1 86 ? 31.61340 12.61618 22.70322 1.000 68.31302 85 LYS A C 1
ATOM 611 O O . LYS A 1 86 ? 31.49656 13.76971 22.27270 1.000 68.31158 85 LYS A O 1
ATOM 617 N N . ILE A 1 87 ? 31.60741 12.33885 24.00863 1.000 72.78709 86 ILE A N 1
ATOM 618 C CA . ILE A 1 87 ? 31.54760 13.41036 24.99729 1.000 67.01401 86 ILE A CA 1
ATOM 619 C C . ILE A 1 87 ? 32.83181 14.22997 24.96993 1.000 69.25088 86 ILE A C 1
ATOM 620 O O . ILE A 1 87 ? 32.80389 15.45967 25.10506 1.000 64.41397 86 ILE A O 1
ATOM 625 N N . GLU A 1 88 ? 33.97500 13.56433 24.78150 1.000 75.63870 87 GLU A N 1
ATOM 626 C CA . GLU A 1 88 ? 35.25135 14.27051 24.72419 1.000 68.47698 87 GLU A CA 1
ATOM 627 C C . GLU A 1 88 ? 35.28244 15.26607 23.57159 1.000 75.99515 87 GLU A C 1
ATOM 628 O O . GLU A 1 88 ? 35.81706 16.37265 23.71136 1.000 76.48373 87 GLU A O 1
ATOM 634 N N . THR A 1 89 ? 34.71801 14.88801 22.42234 1.000 71.04056 88 THR A N 1
ATOM 635 C CA . THR A 1 89 ? 34.65185 15.80486 21.28843 1.000 78.84696 88 THR A CA 1
ATOM 636 C C . THR A 1 89 ? 33.80633 17.02672 21.62706 1.000 80.07797 88 THR A C 1
ATOM 637 O O . THR A 1 89 ? 34.18822 18.16482 21.32797 1.000 70.48210 88 THR A O 1
ATOM 641 N N . GLU A 1 90 ? 32.65014 16.80539 22.25822 1.000 64.99504 89 GLU A N 1
ATOM 642 C CA . GLU A 1 90 ? 31.81772 17.91588 22.71068 1.000 68.17702 89 GLU A CA 1
ATOM 643 C C . GLU A 1 90 ? 32.59312 18.83039 23.64951 1.000 68.97985 89 GLU A C 1
ATOM 644 O O . GLU A 1 90 ? 32.54544 20.05939 23.52261 1.000 73.60903 89 GLU A O 1
ATOM 650 N N . LEU A 1 91 ? 33.32200 18.24116 24.59881 1.000 67.84744 90 LEU A N 1
ATOM 651 C CA . LEU A 1 91 ? 34.07924 19.03855 25.55636 1.000 68.16700 90 LEU A CA 1
ATOM 652 C C . LEU A 1 91 ? 35.22731 19.77608 24.87837 1.000 74.32250 90 LEU A C 1
ATOM 653 O O . LEU A 1 91 ? 35.54775 20.91160 25.24900 1.000 76.30896 90 LEU A O 1
ATOM 658 N N . ARG A 1 92 ? 35.86015 19.14615 23.88545 1.000 76.84171 91 ARG A N 1
ATOM 659 C CA . ARG A 1 92 ? 36.93754 19.80967 23.15807 1.000 72.92748 91 ARG A CA 1
ATOM 660 C C . ARG A 1 92 ? 36.41795 21.01313 22.38246 1.000 73.00284 91 ARG A C 1
ATOM 661 O O . ARG A 1 92 ? 37.07733 22.05775 22.32646 1.000 69.59766 91 ARG A O 1
ATOM 669 N N . ASP A 1 93 ? 35.23386 20.88551 21.77915 1.000 73.98175 92 ASP A N 1
ATOM 670 C CA . ASP A 1 93 ? 34.66562 21.99263 21.01711 1.000 73.46088 92 ASP A CA 1
ATOM 671 C C . ASP A 1 93 ? 34.30642 23.16302 21.92401 1.000 75.50909 92 ASP A C 1
ATOM 672 O O . ASP A 1 93 ? 34.49301 24.32631 21.54868 1.000 81.45169 92 ASP A O 1
ATOM 677 N N . ILE A 1 94 ? 33.78999 22.87509 23.12022 1.000 70.77413 93 ILE A N 1
ATOM 678 C CA . ILE A 1 94 ? 33.41268 23.93896 24.04512 1.000 73.79621 93 ILE A CA 1
ATOM 679 C C . ILE A 1 94 ? 34.64714 24.68010 24.54211 1.000 76.32289 93 ILE A C 1
ATOM 680 O O . ILE A 1 94 ? 34.65880 25.91480 24.61757 1.000 70.13176 93 ILE A O 1
ATOM 685 N N . CYS A 1 95 ? 35.70599 23.94283 24.88427 1.000 66.59686 94 CYS A N 1
ATOM 686 C CA . CYS A 1 95 ? 36.91062 24.57968 25.40604 1.000 68.50162 94 CYS A CA 1
ATOM 687 C C . CYS A 1 95 ? 37.61199 25.40462 24.33389 1.000 69.79401 94 CYS A C 1
ATOM 688 O O . CYS A 1 95 ? 38.11956 26.49573 24.61781 1.000 69.69280 94 CYS A O 1
ATOM 691 N N . ASN A 1 96 ? 37.64835 24.90427 23.09544 1.000 74.76340 95 ASN A N 1
ATOM 692 C CA . ASN A 1 96 ? 38.24764 25.67390 22.00969 1.000 79.11053 95 ASN A CA 1
ATOM 693 C C . ASN A 1 96 ? 37.47025 26.95492 21.73739 1.000 83.27057 95 ASN A C 1
ATOM 694 O O . ASN A 1 96 ? 38.03464 27.92556 21.21954 1.000 84.07149 95 ASN A O 1
ATOM 699 N N . ASP A 1 97 ? 36.18017 26.97825 22.07840 1.000 72.89923 96 ASP A N 1
ATOM 700 C CA . ASP A 1 97 ? 35.38177 28.18433 21.88755 1.000 78.23385 96 ASP A CA 1
ATOM 701 C C . ASP A 1 97 ? 35.78445 29.27165 22.87653 1.000 76.93672 96 ASP A C 1
ATOM 702 O O . ASP A 1 97 ? 35.98973 30.42908 22.49214 1.000 66.35165 96 ASP A O 1
ATOM 707 N N . VAL A 1 98 ? 35.90076 28.91598 24.15897 1.000 69.05357 97 VAL A N 1
ATOM 708 C CA . VAL A 1 98 ? 36.25100 29.90102 25.17954 1.000 74.22603 97 VAL A CA 1
ATOM 709 C C . VAL A 1 98 ? 37.64937 30.45045 24.93481 1.000 75.15504 97 VAL A C 1
ATOM 710 O O . VAL A 1 98 ? 37.88179 31.66229 25.02532 1.000 82.28179 97 VAL A O 1
ATOM 714 N N . LEU A 1 99 ? 38.60242 29.56971 24.62142 1.000 70.09310 98 LEU A N 1
ATOM 715 C CA . LEU A 1 99 ? 39.97292 30.01301 24.39293 1.000 74.46459 98 LEU A CA 1
ATOM 716 C C . LEU A 1 99 ? 40.07883 30.90719 23.16438 1.000 77.46834 98 LEU A C 1
ATOM 717 O O . LEU A 1 99 ? 40.95657 31.77563 23.10649 1.000 93.24948 98 LEU A O 1
ATOM 722 N N . SER A 1 100 ? 39.19730 30.71768 22.17988 1.000 76.60755 99 SER A N 1
ATOM 723 C CA . SER A 1 100 ? 39.21232 31.58033 21.00262 1.000 91.20931 99 SER A CA 1
ATOM 724 C C . SER A 1 100 ? 38.65497 32.96170 21.32357 1.000 85.60452 99 SER A C 1
ATOM 725 O O . SER A 1 100 ? 39.18284 33.97521 20.85073 1.000 92.81702 99 SER A O 1
ATOM 728 N N . LEU A 1 101 ? 37.58593 33.02278 22.12213 1.000 83.27601 100 LEU A N 1
ATOM 729 C CA . LEU A 1 101 ? 37.04626 34.31428 22.53384 1.000 89.32678 100 LEU A CA 1
ATOM 730 C C . LEU A 1 101 ? 38.02971 35.07607 23.41166 1.000 86.30226 100 LEU A C 1
ATOM 731 O O . LEU A 1 101 ? 38.07782 36.31038 23.36089 1.000 89.94760 100 LEU A O 1
ATOM 736 N N . LEU A 1 102 ? 38.81708 34.36287 24.21938 1.000 84.79521 101 LEU A N 1
ATOM 737 C CA . LEU A 1 102 ? 39.81314 35.02504 25.05434 1.000 90.18529 101 LEU A CA 1
ATOM 738 C C . LEU A 1 102 ? 40.99096 35.51730 24.22291 1.000 93.80160 101 LEU A C 1
ATOM 739 O O . LEU A 1 102 ? 41.55254 36.58284 24.50074 1.000 95.37130 101 LEU A O 1
ATOM 744 N N . GLU A 1 103 ? 41.37109 34.76150 23.19176 1.000 105.82836 102 GLU A N 1
ATOM 745 C CA . GLU A 1 103 ? 42.55795 35.10101 22.41455 1.000 107.72431 102 GLU A CA 1
ATOM 746 C C . GLU A 1 103 ? 42.31758 36.29046 21.49207 1.000 111.15437 102 GLU A C 1
ATOM 747 O O . GLU A 1 103 ? 43.19522 37.14860 21.34182 1.000 109.67515 102 GLU A O 1
ATOM 753 N N . LYS A 1 104 ? 41.14144 36.36442 20.87090 1.000 101.78185 103 LYS A N 1
ATOM 754 C CA . LYS A 1 104 ? 40.88253 37.35974 19.83950 1.000 106.11921 103 LYS A CA 1
ATOM 755 C C . LYS A 1 104 ? 40.06765 38.55287 20.32697 1.000 105.75857 103 LYS A C 1
ATOM 756 O O . LYS A 1 104 ? 39.99114 39.55817 19.61185 1.000 112.72786 103 LYS A O 1
ATOM 762 N N . PHE A 1 105 ? 39.45579 38.47244 21.51078 1.000 96.33080 104 PHE A N 1
ATOM 763 C CA . PHE A 1 105 ? 38.59048 39.54931 21.97871 1.000 92.62106 104 PHE A CA 1
ATOM 764 C C . PHE A 1 105 ? 38.88726 39.95771 23.41859 1.000 95.59345 104 PHE A C 1
ATOM 765 O O . PHE A 1 105 ? 39.31366 41.08920 23.67568 1.000 104.63659 104 PHE A O 1
ATOM 773 N N . LEU A 1 106 ? 38.66135 39.03852 24.35884 1.000 92.64925 105 LEU A N 1
ATOM 774 C CA . LEU A 1 106 ? 38.55057 39.40547 25.76785 1.000 91.93357 105 LEU A CA 1
ATOM 775 C C . LEU A 1 106 ? 39.87994 39.89253 26.33366 1.000 90.07812 105 LEU A C 1
ATOM 776 O O . LEU A 1 106 ? 39.96651 40.99866 26.87947 1.000 91.60468 105 LEU A O 1
ATOM 781 N N . ILE A 1 107 ? 40.92654 39.07052 26.23140 1.000 90.73980 106 ILE A N 1
ATOM 782 C CA . ILE A 1 107 ? 42.22526 39.45404 26.79137 1.000 89.17770 106 ILE A CA 1
ATOM 783 C C . ILE A 1 107 ? 42.81181 40.68548 26.10721 1.000 97.73988 106 ILE A C 1
ATOM 784 O O . ILE A 1 107 ? 43.30233 41.58031 26.81580 1.000 107.15030 106 ILE A O 1
ATOM 789 N N . PRO A 1 108 ? 42.80929 40.80391 24.77217 1.000 96.43730 107 PRO A N 1
ATOM 790 C CA . PRO A 1 108 ? 43.34457 42.03583 24.16539 1.000 102.97417 107 PRO A CA 1
ATOM 791 C C . PRO A 1 108 ? 42.58176 43.29100 24.55516 1.000 108.43743 107 PRO A C 1
ATOM 792 O O . PRO A 1 108 ? 43.18104 44.37187 24.61904 1.000 105.72228 107 PRO A O 1
ATOM 796 N N . ASN A 1 109 ? 41.27897 43.18524 24.81989 1.000 111.46494 108 ASN A N 1
ATOM 797 C CA . ASN A 1 109 ? 40.48298 44.34511 25.20148 1.000 111.40400 108 ASN A CA 1
ATOM 798 C C . ASN A 1 109 ? 40.61427 44.70233 26.67599 1.000 119.86901 108 ASN A C 1
ATOM 799 O O . ASN A 1 109 ? 40.17124 45.78585 27.07266 1.000 126.59792 108 ASN A O 1
ATOM 804 N N . ALA A 1 110 ? 41.20628 43.82836 27.49005 1.000 111.59786 109 ALA A N 1
ATOM 805 C CA . ALA A 1 110 ? 41.29859 44.05258 28.92782 1.000 112.40125 109 ALA A CA 1
ATOM 806 C C . ALA A 1 110 ? 42.16144 45.26544 29.25206 1.000 117.68898 109 ALA A C 1
ATOM 807 O O . ALA A 1 110 ? 43.37565 45.25215 29.02508 1.000 118.48273 109 ALA A O 1
ATOM 809 N N . SER A 1 111 ? 41.54084 46.31744 29.78523 1.000 128.19140 110 SER A N 1
ATOM 810 C CA . SER A 1 111 ? 42.26118 47.52291 30.17581 1.000 132.45751 110 SER A CA 1
ATOM 811 C C . SER A 1 111 ? 42.72287 47.46072 31.62820 1.000 129.58261 110 SER A C 1
ATOM 812 O O . SER A 1 111 ? 43.91254 47.63150 31.91192 1.000 125.63922 110 SER A O 1
ATOM 815 N N . GLN A 1 112 ? 41.79809 47.21844 32.55342 1.000 122.73715 111 GLN A N 1
ATOM 816 C CA . GLN A 1 112 ? 42.15411 47.11803 33.95905 1.000 118.77166 111 GLN A CA 1
ATOM 817 C C . GLN A 1 112 ? 42.93497 45.83535 34.22741 1.000 107.97327 111 GLN A C 1
ATOM 818 O O . GLN A 1 112 ? 42.87931 44.86638 33.46467 1.000 106.71219 111 GLN A O 1
ATOM 824 N N . ALA A 1 113 ? 43.67529 45.84047 35.33801 1.000 104.88742 112 ALA A N 1
ATOM 825 C CA . ALA A 1 113 ? 44.30486 44.60931 35.79848 1.000 96.98042 112 ALA A CA 1
ATOM 826 C C . ALA A 1 113 ? 43.26261 43.59300 36.24308 1.000 94.63862 112 ALA A C 1
ATOM 827 O O . ALA A 1 113 ? 43.45988 42.38623 36.06427 1.000 89.59423 112 ALA A O 1
ATOM 829 N N . GLU A 1 114 ? 42.15115 44.06285 36.81616 1.000 101.36889 113 GLU A N 1
ATOM 830 C CA . GLU A 1 114 ? 41.05717 43.16849 37.18269 1.000 99.29971 113 GLU A CA 1
ATOM 831 C C . GLU A 1 114 ? 40.54255 42.40923 35.96754 1.000 95.20957 113 GLU A C 1
ATOM 832 O O . GLU A 1 114 ? 40.42213 41.17872 35.99325 1.000 89.45114 113 GLU A O 1
ATOM 838 N N . SER A 1 115 ? 40.22561 43.13496 34.89140 1.000 101.40245 114 SER A N 1
ATOM 839 C CA . SER A 1 115 ? 39.76695 42.48772 33.66710 1.000 97.30943 114 SER A CA 1
ATOM 840 C C . SER A 1 115 ? 40.81106 41.51508 33.13767 1.000 91.72579 114 SER A C 1
ATOM 841 O O . SER A 1 115 ? 40.46815 40.44838 32.61545 1.000 79.60498 114 SER A O 1
ATOM 844 N N . LYS A 1 116 ? 42.09075 41.86217 33.27011 1.000 91.50205 115 LYS A N 1
ATOM 845 C CA . LYS A 1 116 ? 43.16548 40.97435 32.84933 1.000 83.83465 115 LYS A CA 1
ATOM 846 C C . LYS A 1 116 ? 43.11653 39.67629 33.64792 1.000 80.27307 115 LYS A C 1
ATOM 847 O O . LYS A 1 116 ? 42.63477 38.65841 33.13928 1.000 89.95147 115 LYS A O 1
ATOM 853 N N . VAL A 1 117 ? 43.57646 39.71698 34.90413 1.000 83.54289 116 VAL A N 1
ATOM 854 C CA . VAL A 1 117 ? 43.72966 38.54280 35.76674 1.000 84.19497 116 VAL A CA 1
ATOM 855 C C . VAL A 1 117 ? 42.54410 37.59226 35.65093 1.000 77.76277 116 VAL A C 1
ATOM 856 O O . VAL A 1 117 ? 42.71136 36.36822 35.68819 1.000 73.12502 116 VAL A O 1
ATOM 860 N N . PHE A 1 118 ? 41.34086 38.14664 35.50053 1.000 80.09927 117 PHE A N 1
ATOM 861 C CA . PHE A 1 118 ? 40.15676 37.31029 35.34236 1.000 75.51025 117 PHE A CA 1
ATOM 862 C C . PHE A 1 118 ? 40.24738 36.46897 34.07334 1.000 75.98249 117 PHE A C 1
ATOM 863 O O . PHE A 1 118 ? 40.00469 35.25610 34.09852 1.000 75.67895 117 PHE A O 1
ATOM 871 N N . TYR A 1 119 ? 40.60576 37.09641 32.95017 1.000 69.86368 118 TYR A N 1
ATOM 872 C CA . TYR A 1 119 ? 40.58595 36.38826 31.67415 1.000 71.00745 118 TYR A CA 1
ATOM 873 C C . TYR A 1 119 ? 41.76491 35.43182 31.51680 1.000 76.36326 118 TYR A C 1
ATOM 874 O O . TYR A 1 119 ? 41.62633 34.39981 30.84994 1.000 83.83866 118 TYR A O 1
ATOM 883 N N . LEU A 1 120 ? 42.92457 35.74064 32.10970 1.000 75.93365 119 LEU A N 1
ATOM 884 C CA . LEU A 1 120 ? 44.00884 34.75973 32.11510 1.000 70.60060 119 LEU A CA 1
ATOM 885 C C . LEU A 1 120 ? 43.67030 33.57411 33.01094 1.000 70.91180 119 LEU A C 1
ATOM 886 O O . LEU A 1 120 ? 44.01473 32.42956 32.69113 1.000 63.29647 119 LEU A O 1
ATOM 891 N N . LYS A 1 121 ? 43.01060 33.82817 34.14540 1.000 68.19658 120 LYS A N 1
ATOM 892 C CA . LYS A 1 121 ? 42.52171 32.73071 34.97236 1.000 68.58286 120 LYS A CA 1
ATOM 893 C C . LYS A 1 121 ? 41.51556 31.88546 34.20287 1.000 66.23164 120 LYS A C 1
ATOM 894 O O . LYS A 1 121 ? 41.50566 30.65501 34.32337 1.000 70.62734 120 LYS A O 1
ATOM 900 N N . MET A 1 122 ? 40.65890 32.53334 33.40611 1.000 73.94150 121 MET A N 1
ATOM 901 C CA . MET A 1 122 ? 39.76405 31.80231 32.51280 1.000 69.37524 121 MET A CA 1
ATOM 902 C C . MET A 1 122 ? 40.54896 30.91224 31.55735 1.000 68.91595 121 MET A C 1
ATOM 903 O O . MET A 1 122 ? 40.20686 29.74099 31.35633 1.000 67.31045 121 MET A O 1
ATOM 908 N N . LYS A 1 123 ? 41.60556 31.46071 30.95082 1.000 63.57864 122 LYS A N 1
ATOM 909 C CA . LYS A 1 123 ? 42.38266 30.70713 29.97138 1.000 69.38205 122 LYS A CA 1
ATOM 910 C C . LYS A 1 123 ? 43.05236 29.49582 30.60781 1.000 67.79060 122 LYS A C 1
ATOM 911 O O . LYS A 1 123 ? 43.09677 28.41493 30.00825 1.000 72.17484 122 LYS A O 1
ATOM 917 N N . GLY A 1 124 ? 43.58248 29.65603 31.82196 1.000 66.99851 123 GLY A N 1
ATOM 918 C CA . GLY A 1 124 ? 44.18610 28.52738 32.50757 1.000 64.94671 123 GLY A CA 1
ATOM 919 C C . GLY A 1 124 ? 43.17854 27.47113 32.91119 1.000 67.32096 123 GLY A C 1
ATOM 920 O O . GLY A 1 124 ? 43.49689 26.27815 32.92442 1.000 67.63330 123 GLY A O 1
ATOM 921 N N . ASP A 1 125 ? 41.95349 27.88809 33.23848 1.000 61.41430 124 ASP A N 1
ATOM 922 C CA . ASP A 1 125 ? 40.92075 26.93559 33.63354 1.000 58.49885 124 ASP A CA 1
ATOM 923 C C . ASP A 1 125 ? 40.53238 26.02892 32.47214 1.000 61.09451 124 ASP A C 1
ATOM 924 O O . ASP A 1 125 ? 40.43995 24.80569 32.62882 1.000 54.46627 124 ASP A O 1
ATOM 929 N N . TYR A 1 126 ? 40.30402 26.61077 31.29435 1.000 58.48393 125 TYR A N 1
ATOM 930 C CA . TYR A 1 126 ? 39.80509 25.83564 30.16635 1.000 58.69948 125 TYR A CA 1
ATOM 931 C C . TYR A 1 126 ? 40.90015 25.05417 29.45464 1.000 64.55477 125 TYR A C 1
ATOM 932 O O . TYR A 1 126 ? 40.58759 24.13105 28.69467 1.000 68.03894 125 TYR A O 1
ATOM 941 N N . TYR A 1 127 ? 42.16949 25.39684 29.67960 1.000 65.37920 126 TYR A N 1
ATOM 942 C CA . TYR A 1 127 ? 43.24523 24.49671 29.28207 1.000 66.26891 126 TYR A CA 1
ATOM 943 C C . TYR A 1 127 ? 43.38913 23.35575 30.28100 1.000 65.83528 126 TYR A C 1
ATOM 944 O O . TYR A 1 127 ? 43.69863 22.22244 29.89608 1.000 69.68563 126 TYR A O 1
ATOM 953 N N . ARG A 1 128 ? 43.16493 23.64209 31.56674 1.000 63.04933 127 ARG A N 1
ATOM 954 C CA . ARG A 1 128 ? 43.13687 22.58567 32.57270 1.000 61.00389 127 ARG A CA 1
ATOM 955 C C . ARG A 1 128 ? 42.01534 21.59406 32.29140 1.000 67.73394 127 ARG A C 1
ATOM 956 O O . ARG A 1 128 ? 42.17495 20.38627 32.50495 1.000 75.39372 127 ARG A O 1
ATOM 964 N N . TYR A 1 129 ? 40.87154 22.08612 31.80780 1.000 56.40302 128 TYR A N 1
ATOM 965 C CA . TYR A 1 129 ? 39.79457 21.18686 31.40586 1.000 61.58303 128 TYR A CA 1
ATOM 966 C C . TYR A 1 129 ? 40.21221 20.33603 30.21345 1.000 61.66538 128 TYR A C 1
ATOM 967 O O . TYR A 1 129 ? 39.86732 19.15143 30.13604 1.000 65.78316 128 TYR A O 1
ATOM 976 N N . LEU A 1 130 ? 40.95541 20.92471 29.27334 1.000 66.41470 129 LEU A N 1
ATOM 977 C CA . LEU A 1 130 ? 41.48575 20.15120 28.15675 1.000 66.24521 129 LEU A CA 1
ATOM 978 C C . LEU A 1 130 ? 42.54179 19.15697 28.62011 1.000 70.21094 129 LEU A C 1
ATOM 979 O O . LEU A 1 130 ? 42.65079 18.06194 28.05686 1.000 69.06338 129 LEU A O 1
ATOM 984 N N . ALA A 1 131 ? 43.32529 19.51692 29.63971 1.000 67.68635 130 ALA A N 1
ATOM 985 C CA . ALA A 1 131 ? 44.33779 18.60795 30.16261 1.000 70.43307 130 ALA A CA 1
ATOM 986 C C . ALA A 1 131 ? 43.72745 17.43919 30.92363 1.000 74.42583 130 ALA A C 1
ATOM 987 O O . ALA A 1 131 ? 44.36660 16.38713 31.03303 1.000 74.51691 130 ALA A O 1
ATOM 989 N N . GLU A 1 132 ? 42.51079 17.59909 31.45204 1.000 66.00266 131 GLU A N 1
ATOM 990 C CA . GLU A 1 132 ? 41.83255 16.49408 32.11879 1.000 58.52652 131 GLU A CA 1
ATOM 991 C C . GLU A 1 132 ? 41.49928 15.36069 31.15885 1.000 66.72042 131 GLU A C 1
ATOM 992 O O . GLU A 1 132 ? 41.34321 14.21673 31.59906 1.000 67.25372 131 GLU A O 1
ATOM 998 N N . VAL A 1 133 ? 41.39432 15.65058 29.86462 1.000 69.31470 132 VAL A N 1
ATOM 999 C CA . VAL A 1 133 ? 41.01631 14.65004 28.87755 1.000 78.89653 132 VAL A CA 1
ATOM 1000 C C . VAL A 1 133 ? 42.13183 14.35786 27.88217 1.000 77.65692 132 VAL A C 1
ATOM 1001 O O . VAL A 1 133 ? 42.09162 13.30389 27.22797 1.000 80.09511 132 VAL A O 1
ATOM 1005 N N . ALA A 1 134 ? 43.11175 15.24676 27.73725 1.000 80.74724 133 ALA A N 1
ATOM 1006 C CA . ALA A 1 134 ? 44.16225 15.06124 26.74954 1.000 91.56465 133 ALA A CA 1
ATOM 1007 C C . ALA A 1 134 ? 45.06248 13.88791 27.12620 1.000 92.24944 133 ALA A C 1
ATOM 1008 O O . ALA A 1 134 ? 45.17844 13.50205 28.29289 1.000 90.09042 133 ALA A O 1
ATOM 1010 N N . ALA A 1 135 ? 45.70752 13.31953 26.10992 1.000 104.76203 134 ALA A N 1
ATOM 1011 C CA . ALA A 1 135 ? 46.60198 12.18912 26.30384 1.000 106.12309 134 ALA A CA 1
ATOM 1012 C C . ALA A 1 135 ? 47.70624 12.24318 25.25942 1.000 107.10153 134 ALA A C 1
ATOM 1013 O O . ALA A 1 135 ? 47.54535 12.82877 24.18530 1.000 117.05159 134 ALA A O 1
ATOM 1015 N N . GLY A 1 136 ? 48.83544 11.62278 25.59110 1.000 109.82082 135 GLY A N 1
ATOM 1016 C CA . GLY A 1 136 ? 49.95650 11.56723 24.67566 1.000 102.75190 135 GLY A CA 1
ATOM 1017 C C . GLY A 1 136 ? 50.78190 12.84247 24.68413 1.000 108.89546 135 GLY A C 1
ATOM 1018 O O . GLY A 1 136 ? 50.79570 13.61427 25.64962 1.000 110.18898 135 GLY A O 1
ATOM 1019 N N . ASP A 1 137 ? 51.48886 13.05822 23.57139 1.000 125.05844 136 ASP A N 1
ATOM 1020 C CA . ASP A 1 137 ? 52.30810 14.25566 23.42565 1.000 119.88894 136 ASP A CA 1
ATOM 1021 C C . ASP A 1 137 ? 51.47004 15.52544 23.36898 1.000 113.95457 136 ASP A C 1
ATOM 1022 O O . ASP A 1 137 ? 51.98431 16.60641 23.67548 1.000 113.25657 136 ASP A O 1
ATOM 1024 N N . ASP A 1 138 ? 50.19623 15.42056 22.98225 1.000 115.90925 137 ASP A N 1
ATOM 1025 C CA . ASP A 1 138 ? 49.32240 16.58812 22.99468 1.000 118.56125 137 ASP A CA 1
ATOM 1026 C C . ASP A 1 138 ? 49.03436 17.05500 24.41544 1.000 108.87028 137 ASP A C 1
ATOM 1027 O O . ASP A 1 138 ? 48.77417 18.24330 24.63500 1.000 101.58458 137 ASP A O 1
ATOM 1032 N N . LYS A 1 139 ? 49.08017 16.14208 25.38891 1.000 101.35943 138 LYS A N 1
ATOM 1033 C CA . LYS A 1 139 ? 48.80591 16.52134 26.77095 1.000 97.57204 138 LYS A CA 1
ATOM 1034 C C . LYS A 1 139 ? 49.91588 17.39760 27.33748 1.000 92.66802 138 LYS A C 1
ATOM 1035 O O . LYS A 1 139 ? 49.64950 18.30789 28.13041 1.000 85.75683 138 LYS A O 1
ATOM 1041 N N . LYS A 1 140 ? 51.16571 17.13949 26.94274 1.000 102.96730 139 LYS A N 1
ATOM 1042 C CA . LYS A 1 140 ? 52.28430 17.91498 27.47103 1.000 87.11839 139 LYS A CA 1
ATOM 1043 C C . LYS A 1 140 ? 52.18284 19.38071 27.06746 1.000 84.40174 139 LYS A C 1
ATOM 1044 O O . LYS A 1 140 ? 52.48520 20.27482 27.86656 1.000 83.83417 139 LYS A O 1
ATOM 1046 N N . GLY A 1 141 ? 51.75752 19.64784 25.83184 1.000 91.19576 140 GLY A N 1
ATOM 1047 C CA . GLY A 1 141 ? 51.60087 21.02677 25.40016 1.000 82.51293 140 GLY A CA 1
ATOM 1048 C C . GLY A 1 141 ? 50.41230 21.71104 26.04798 1.000 89.58306 140 GLY A C 1
ATOM 1049 O O . GLY A 1 141 ? 50.47316 22.89879 26.37834 1.000 78.65342 140 GLY A O 1
ATOM 1050 N N . ILE A 1 142 ? 49.31596 20.97315 26.23961 1.000 77.84833 141 ILE A N 1
ATOM 1051 C CA . ILE A 1 142 ? 48.12821 21.54826 26.86580 1.000 72.20813 141 ILE A CA 1
ATOM 1052 C C . ILE A 1 142 ? 48.41592 21.92018 28.31504 1.000 79.34450 141 ILE A C 1
ATOM 1053 O O . ILE A 1 142 ? 47.98720 22.97581 28.79843 1.000 70.26343 141 ILE A O 1
ATOM 1058 N N . VAL A 1 143 ? 49.15384 21.06492 29.02743 1.000 76.17384 142 VAL A N 1
ATOM 1059 C CA . VAL A 1 143 ? 49.44830 21.32206 30.43516 1.000 74.22338 142 VAL A CA 1
ATOM 1060 C C . VAL A 1 143 ? 50.28481 22.58663 30.58595 1.000 67.70910 142 VAL A C 1
ATOM 1061 O O . VAL A 1 143 ? 50.04814 23.40194 31.48638 1.000 76.40634 142 VAL A O 1
ATOM 1065 N N . ASP A 1 144 ? 51.26764 22.77815 29.70271 1.000 73.77273 143 ASP A N 1
ATOM 1066 C CA . ASP A 1 144 ? 52.10594 23.96919 29.78815 1.000 86.47316 143 ASP A CA 1
ATOM 1067 C C . ASP A 1 144 ? 51.33052 25.23216 29.43690 1.000 82.40353 143 ASP A C 1
ATOM 1068 O O . ASP A 1 144 ? 51.63826 26.30964 29.95842 1.000 85.77480 143 ASP A O 1
ATOM 1073 N N . GLN A 1 145 ? 50.32943 25.12476 28.56099 1.000 80.12499 144 GLN A N 1
ATOM 1074 C CA . GLN A 1 145 ? 49.51077 26.28805 28.23723 1.000 78.26111 144 GLN A CA 1
ATOM 1075 C C . GLN A 1 145 ? 48.68666 26.73064 29.43922 1.000 75.83686 144 GLN A C 1
ATOM 1076 O O . GLN A 1 145 ? 48.50750 27.93270 29.66822 1.000 75.14054 144 GLN A O 1
ATOM 1082 N N . SER A 1 146 ? 48.18038 25.77267 30.21967 1.000 75.65805 145 SER A N 1
ATOM 1083 C CA . SER A 1 146 ? 47.41031 26.11614 31.41073 1.000 72.59474 145 SER A CA 1
ATOM 1084 C C . SER A 1 146 ? 48.29044 26.77045 32.46754 1.000 71.74859 145 SER A C 1
ATOM 1085 O O . SER A 1 146 ? 47.89344 27.76494 33.08541 1.000 65.27786 145 SER A O 1
ATOM 1088 N N . GLN A 1 147 ? 49.48969 26.22662 32.68745 1.000 75.03569 146 GLN A N 1
ATOM 1089 C CA . GLN A 1 147 ? 50.39631 26.80143 33.67524 1.000 74.60873 146 GLN A CA 1
ATOM 1090 C C . GLN A 1 147 ? 50.88170 28.18275 33.25461 1.000 76.52018 146 GLN A C 1
ATOM 1091 O O . GLN A 1 147 ? 51.08760 29.05259 34.10914 1.000 82.34730 146 GLN A O 1
ATOM 1097 N N . GLN A 1 148 ? 51.06413 28.40436 31.95080 1.000 75.80204 147 GLN A N 1
ATOM 1098 C CA . GLN A 1 148 ? 51.51485 29.70803 31.47243 1.000 80.41329 147 GLN A CA 1
ATOM 1099 C C . GLN A 1 148 ? 50.48678 30.79061 31.77885 1.000 75.13724 147 GLN A C 1
ATOM 1100 O O . GLN A 1 148 ? 50.82738 31.85816 32.30197 1.000 75.35396 147 GLN A O 1
ATOM 1106 N N . ALA A 1 149 ? 49.21735 30.53160 31.45604 1.000 61.64229 148 ALA A N 1
ATOM 1107 C CA . ALA A 1 149 ? 48.16987 31.50766 31.73807 1.000 72.12587 148 ALA A CA 1
ATOM 1108 C C . ALA A 1 149 ? 47.95047 31.66089 33.23729 1.000 76.61922 148 ALA A C 1
ATOM 1109 O O . ALA A 1 149 ? 47.69438 32.76879 33.72459 1.000 65.02743 148 ALA A O 1
ATOM 1111 N N . TYR A 1 150 ? 48.04524 30.55718 33.98267 1.000 71.03504 149 TYR A N 1
ATOM 1112 C CA . TYR A 1 150 ? 47.89203 30.62126 35.43212 1.000 76.04471 149 TYR A CA 1
ATOM 1113 C C . TYR A 1 150 ? 49.00327 31.44523 36.06964 1.000 78.06053 149 TYR A C 1
ATOM 1114 O O . TYR A 1 150 ? 48.74671 32.26789 36.95713 1.000 73.25005 149 TYR A O 1
ATOM 1123 N N . GLN A 1 151 ? 50.24754 31.23066 35.63553 1.000 79.60545 150 GLN A N 1
ATOM 1124 C CA . GLN A 1 151 ? 51.37086 31.96818 36.20456 1.000 80.25462 150 GLN A CA 1
ATOM 1125 C C . GLN A 1 151 ? 51.25788 33.45649 35.90140 1.000 80.95298 150 GLN A C 1
ATOM 1126 O O . GLN A 1 151 ? 51.44628 34.29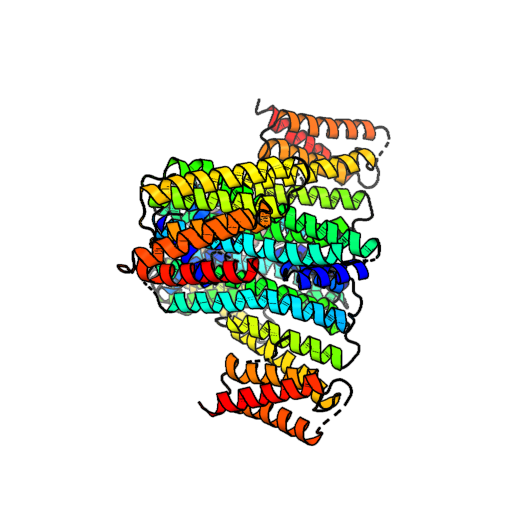704 36.78768 1.000 75.26843 150 GLN A O 1
ATOM 1132 N N . GLU A 1 152 ? 50.94093 33.80032 34.64958 1.000 71.70031 151 GLU A N 1
ATOM 1133 C CA . GLU A 1 152 ? 50.83759 35.20646 34.26942 1.000 72.56895 151 GLU A CA 1
ATOM 1134 C C . GLU A 1 152 ? 49.78036 35.92867 35.09466 1.000 77.90383 151 GLU A C 1
ATOM 1135 O O . GLU A 1 152 ? 50.00509 37.05227 35.55864 1.000 87.44789 151 GLU A O 1
ATOM 1141 N N . ALA A 1 153 ? 48.62047 35.29840 35.29076 1.000 67.27280 152 ALA A N 1
ATOM 1142 C CA . ALA A 1 153 ? 47.58673 35.90393 36.12223 1.000 76.98903 152 ALA A CA 1
ATOM 1143 C C . ALA A 1 153 ? 48.03360 36.01629 37.57282 1.000 75.20502 152 ALA A C 1
ATOM 1144 O O . ALA A 1 153 ? 47.65497 36.96631 38.26816 1.000 80.83203 152 ALA A O 1
ATOM 1146 N N . PHE A 1 154 ? 48.83931 35.06245 38.04553 1.000 74.74259 153 PHE A N 1
ATOM 1147 C CA . PHE A 1 154 ? 49.26969 35.08193 39.43937 1.000 69.05024 153 PHE A CA 1
ATOM 1148 C C . PHE A 1 154 ? 50.24878 36.21875 39.70466 1.000 85.93727 153 PHE A C 1
ATOM 1149 O O . PHE A 1 154 ? 50.15844 36.89236 40.73814 1.000 86.62563 153 PHE A O 1
ATOM 1157 N N . GLU A 1 155 ? 51.19106 36.44925 38.78673 1.000 91.81562 154 GLU A N 1
ATOM 1158 C CA . GLU A 1 155 ? 52.16478 37.51747 38.99087 1.000 90.81853 154 GLU A CA 1
ATOM 1159 C C . GLU A 1 155 ? 51.50922 38.89100 38.90617 1.000 90.66663 154 GLU A C 1
ATOM 1160 O O . GLU A 1 155 ? 51.89443 39.81174 39.63544 1.000 84.44305 154 GLU A O 1
ATOM 1166 N N . ILE A 1 156 ? 50.51310 39.04767 38.03092 1.000 89.01299 155 ILE A N 1
ATOM 1167 C CA . ILE A 1 156 ? 49.82095 40.32824 37.92324 1.000 79.18083 155 ILE A CA 1
ATOM 1168 C C . ILE A 1 156 ? 48.96808 40.57955 39.16053 1.000 80.17851 155 ILE A C 1
ATOM 1169 O O . ILE A 1 156 ? 48.94112 41.69418 39.69635 1.000 87.47848 155 ILE A O 1
ATOM 1174 N N . SER A 1 157 ? 48.26180 39.55036 39.63720 1.000 85.04303 156 SER A N 1
ATOM 1175 C CA . SER A 1 157 ? 47.43210 39.71123 40.82701 1.000 83.11107 156 SER A CA 1
ATOM 1176 C C . SER A 1 157 ? 48.27260 39.98734 42.06715 1.000 85.86737 156 SER A C 1
ATOM 1177 O O . SER A 1 157 ? 47.79976 40.64738 42.99971 1.000 81.62940 156 SER A O 1
ATOM 1180 N N . LYS A 1 158 ? 49.51324 39.49414 42.09856 1.000 91.52490 157 LYS A N 1
ATOM 1181 C CA . LYS A 1 158 ? 50.39660 39.78884 43.22144 1.000 85.58637 157 LYS A CA 1
ATOM 1182 C C . LYS A 1 158 ? 50.82160 41.25132 43.23177 1.000 94.44356 157 LYS A C 1
ATOM 1183 O O . LYS A 1 158 ? 51.01849 41.83104 44.30590 1.000 95.59603 157 LYS A O 1
ATOM 1189 N N . LYS A 1 159 ? 50.96427 41.86207 42.05411 1.000 96.23697 158 LYS A N 1
ATOM 1190 C CA . LYS A 1 159 ? 51.42617 43.24351 41.97609 1.000 100.88314 158 LYS A CA 1
ATOM 1191 C C . LYS A 1 159 ? 50.31069 44.22771 42.30964 1.000 94.51227 158 LYS A C 1
ATOM 1192 O O . LYS A 1 159 ? 50.48608 45.11369 43.15287 1.000 103.82784 158 LYS A O 1
ATOM 1198 N N . GLU A 1 160 ? 49.15556 44.08386 41.66194 1.000 100.24538 159 GLU A N 1
ATOM 1199 C CA . GLU A 1 160 ? 48.08638 45.06984 41.76428 1.000 107.02692 159 GLU A CA 1
ATOM 1200 C C . GLU A 1 160 ? 47.05108 44.71204 42.82609 1.000 103.91101 159 GLU A C 1
ATOM 1201 O O . GLU A 1 160 ? 46.73467 45.53467 43.69104 1.000 118.89440 159 GLU A O 1
ATOM 1207 N N . MET A 1 161 ? 46.52181 43.49485 42.77562 1.000 94.38471 160 MET A N 1
ATOM 1208 C CA . MET A 1 161 ? 45.31955 43.15373 43.52243 1.000 89.84150 160 MET A CA 1
ATOM 1209 C C . MET A 1 161 ? 45.63146 42.89134 44.99123 1.000 85.05337 160 MET A C 1
ATOM 1210 O O . MET A 1 161 ? 46.67467 42.32633 45.33088 1.000 80.18420 160 MET A O 1
ATOM 1215 N N . GLN A 1 162 ? 44.71497 43.31535 45.85925 1.000 83.85172 161 GLN A N 1
ATOM 1216 C CA . GLN A 1 162 ? 44.86019 43.09987 47.28932 1.000 84.88981 161 GLN A CA 1
ATOM 1217 C C . GLN A 1 162 ? 44.73386 41.61004 47.61623 1.000 83.07679 161 GLN A C 1
ATOM 1218 O O . GLN A 1 162 ? 44.09739 40.85846 46.87411 1.000 82.22797 161 GLN A O 1
ATOM 1220 N N . PRO A 1 163 ? 45.32869 41.15498 48.72646 1.000 89.61791 162 PRO A N 1
ATOM 1221 C CA . PRO A 1 163 ? 45.30709 39.70948 49.01147 1.000 75.05799 162 PRO A CA 1
ATOM 1222 C C . PRO A 1 163 ? 43.92303 39.17368 49.33363 1.000 74.20063 162 PRO A C 1
ATOM 1223 O O . PRO A 1 163 ? 43.65858 37.99189 49.07953 1.000 72.30114 162 PRO A O 1
ATOM 1227 N N . THR A 1 164 ? 43.03304 39.99699 49.88292 1.000 70.67844 163 THR A N 1
ATOM 1228 C CA . THR A 1 164 ? 41.67075 39.57965 50.18684 1.000 77.00598 163 THR A CA 1
ATOM 1229 C C . THR A 1 164 ? 40.72700 39.73772 49.00290 1.000 82.88447 163 THR A C 1
ATOM 1230 O O . THR A 1 164 ? 39.50764 39.67281 49.18524 1.000 78.24480 163 THR A O 1
ATOM 1234 N N . HIS A 1 165 ? 41.25554 39.93699 47.80576 1.000 70.83656 164 HIS A N 1
ATOM 1235 C CA . HIS A 1 165 ? 40.40255 40.18496 46.65245 1.000 71.37884 164 HIS A CA 1
ATOM 1236 C C . HIS A 1 165 ? 39.84568 38.86677 46.12545 1.000 70.57137 164 HIS A C 1
ATOM 1237 O O . HIS A 1 165 ? 40.59421 37.89154 46.00505 1.000 71.41050 164 HIS A O 1
ATOM 1244 N N . PRO A 1 166 ? 38.53841 38.79629 45.82243 1.000 70.91069 165 PRO A N 1
ATOM 1245 C CA . PRO A 1 166 ? 37.94991 37.55929 45.28749 1.000 69.71707 165 PRO A CA 1
ATOM 1246 C C . PRO A 1 166 ? 38.70170 36.92015 44.12560 1.000 61.46848 165 PRO A C 1
ATOM 1247 O O . PRO A 1 166 ? 39.04928 35.73776 44.21044 1.000 69.91399 165 PRO A O 1
ATOM 1251 N N . ILE A 1 167 ? 38.95141 37.65842 43.03805 1.000 66.59965 166 ILE A N 1
ATOM 1252 C CA . ILE A 1 167 ? 39.57835 37.01648 41.88360 1.000 77.92509 166 ILE A CA 1
ATOM 1253 C C . ILE A 1 167 ? 41.02387 36.62949 42.18563 1.000 69.59096 166 ILE A C 1
ATOM 1254 O O . ILE A 1 167 ? 41.51886 35.62032 41.66797 1.000 73.98997 166 ILE A O 1
ATOM 1259 N N . ARG A 1 168 ? 41.72664 37.40079 43.02059 1.000 68.91342 167 ARG A N 1
ATOM 1260 C CA . ARG A 1 168 ? 43.06201 36.97889 43.43089 1.000 64.88080 167 ARG A CA 1
ATOM 1261 C C . ARG A 1 168 ? 42.99601 35.70338 44.26054 1.000 71.48468 167 ARG A C 1
ATOM 1262 O O . ARG A 1 168 ? 43.81022 34.79228 44.07439 1.000 74.72521 167 ARG A O 1
ATOM 1270 N N . LEU A 1 169 ? 42.02935 35.61851 45.17776 1.000 65.13714 168 LEU A N 1
ATOM 1271 C CA . LEU A 1 169 ? 41.85257 34.39513 45.95223 1.000 66.41307 168 LEU A CA 1
ATOM 1272 C C . LEU A 1 169 ? 41.30896 33.26828 45.08326 1.000 65.53675 168 LEU A C 1
ATOM 1273 O O . LEU A 1 169 ? 41.72883 32.11316 45.22061 1.000 65.76911 168 LEU A O 1
ATOM 1278 N N . GLY A 1 170 ? 40.37350 33.58434 44.18422 1.000 62.92130 169 GLY A N 1
ATOM 1279 C CA . GLY A 1 170 ? 39.82442 32.56541 43.30705 1.000 59.11639 169 GLY A CA 1
ATOM 1280 C C . GLY A 1 170 ? 40.83980 32.00761 42.33211 1.000 62.31679 169 GLY A C 1
ATOM 1281 O O . GLY A 1 170 ? 40.77590 30.82865 41.97186 1.000 62.47933 169 GLY A O 1
ATOM 1282 N N . LEU A 1 171 ? 41.78581 32.83843 41.89005 1.000 67.19026 170 LEU A N 1
ATOM 1283 C CA . LEU A 1 171 ? 42.84223 32.35047 41.01046 1.000 68.44791 170 LEU A CA 1
ATOM 1284 C C . LEU A 1 171 ? 43.80443 31.43910 41.76155 1.000 69.68237 170 LEU A C 1
ATOM 1285 O O . LEU A 1 171 ? 44.25382 30.42126 41.22173 1.000 63.04562 170 LEU A O 1
ATOM 1290 N N . ALA A 1 172 ? 44.12856 31.78560 43.01000 1.000 61.50956 171 ALA A N 1
ATOM 1291 C CA . ALA A 1 172 ? 44.99071 30.92636 43.81349 1.000 63.87665 171 ALA A CA 1
ATOM 1292 C C . ALA A 1 172 ? 44.32980 29.58596 44.10207 1.000 62.39909 171 ALA A C 1
ATOM 1293 O O . ALA A 1 172 ? 45.01792 28.56422 44.20775 1.000 73.58702 171 ALA A O 1
ATOM 1295 N N . LEU A 1 173 ? 43.00190 29.56814 44.23072 1.000 65.38272 172 LEU A N 1
ATOM 1296 C CA . LEU A 1 173 ? 42.29480 28.31241 44.45743 1.000 63.87569 172 LEU A CA 1
ATOM 1297 C C . LEU A 1 173 ? 42.39107 27.40258 43.23909 1.000 63.37005 172 LEU A C 1
ATOM 1298 O O . LEU A 1 173 ? 42.65720 26.20163 43.36659 1.000 63.77646 172 LEU A O 1
ATOM 1303 N N . ASN A 1 174 ? 42.18232 27.96071 42.04478 1.000 54.97774 173 ASN A N 1
ATOM 1304 C CA . ASN A 1 174 ? 42.22773 27.14828 40.83382 1.000 58.55964 173 ASN A CA 1
ATOM 1305 C C . ASN A 1 174 ? 43.66033 26.78539 40.46217 1.000 61.04151 173 ASN A C 1
ATOM 1306 O O . ASN A 1 174 ? 43.91443 25.68874 39.95029 1.000 65.01987 173 ASN A O 1
ATOM 1311 N N . PHE A 1 175 ? 44.60947 27.69272 40.70673 1.000 65.03681 174 PHE A N 1
ATOM 1312 C CA . PHE A 1 175 ? 46.01056 27.38149 40.43981 1.000 62.27343 174 PHE A CA 1
ATOM 1313 C C . PHE A 1 175 ? 46.50329 26.25537 41.34031 1.000 65.60552 174 PHE A C 1
ATOM 1314 O O . PHE A 1 175 ? 47.21205 25.35025 40.88385 1.000 55.44505 174 PHE A O 1
ATOM 1322 N N . SER A 1 176 ? 46.13656 26.29227 42.62396 1.000 59.44009 175 SER A N 1
ATOM 1323 C CA . SER A 1 176 ? 46.49235 25.19899 43.52191 1.000 63.33023 175 SER A CA 1
ATOM 1324 C C . SER A 1 176 ? 45.82785 23.89512 43.10075 1.000 66.32910 175 SER A C 1
ATOM 1325 O O . SER A 1 176 ? 46.41604 22.81928 43.25744 1.000 64.13489 175 SER A O 1
ATOM 1328 N N . VAL A 1 177 ? 44.60815 23.96874 42.56453 1.000 63.32823 176 VAL A N 1
ATOM 1329 C CA . VAL A 1 177 ? 43.95553 22.77377 42.04049 1.000 59.15127 176 VAL A CA 1
ATOM 1330 C C . VAL A 1 177 ? 44.71606 22.24305 40.83066 1.000 58.56679 176 VAL A C 1
ATOM 1331 O O . VAL A 1 177 ? 44.84819 21.02630 40.64585 1.000 57.99566 176 VAL A O 1
ATOM 1335 N N . PHE A 1 178 ? 45.24491 23.14599 39.99981 1.000 58.64816 177 PHE A N 1
ATOM 1336 C CA . PHE A 1 178 ? 46.02036 22.72536 38.83674 1.000 64.07303 177 PHE A CA 1
ATOM 1337 C C . PHE A 1 178 ? 47.25779 21.93856 39.25076 1.000 62.70251 177 PHE A C 1
ATOM 1338 O O . PHE A 1 178 ? 47.59718 20.92741 38.62613 1.000 65.37711 177 PHE A O 1
ATOM 1346 N N . TYR A 1 179 ? 47.94509 22.38541 40.30366 1.000 58.03094 178 TYR A N 1
ATOM 1347 C CA . TYR A 1 179 ? 49.15207 21.69134 40.74074 1.000 65.85404 178 TYR A CA 1
ATOM 1348 C C . TYR A 1 179 ? 48.82709 20.31799 41.31525 1.000 67.00952 178 TYR A C 1
ATOM 1349 O O . TYR A 1 179 ? 49.57815 19.35801 41.10639 1.000 61.25850 178 TYR A O 1
ATOM 1358 N N . TYR A 1 180 ? 47.71064 20.20272 42.03609 1.000 67.57877 179 TYR A N 1
ATOM 1359 C CA . TYR A 1 180 ? 47.38370 18.94442 42.69832 1.000 62.37069 179 TYR A CA 1
ATOM 1360 C C . TYR A 1 180 ? 46.87350 17.90816 41.70394 1.000 67.30958 179 TYR A C 1
ATOM 1361 O O . TYR A 1 180 ? 47.29934 16.74763 41.72891 1.000 74.48970 179 TYR A O 1
ATOM 1370 N N . GLU A 1 181 ? 45.95958 18.30654 40.82010 1.000 65.77416 180 GLU A N 1
ATOM 1371 C CA . GLU A 1 181 ? 45.26691 17.34392 39.97183 1.000 69.30275 180 GLU A CA 1
ATOM 1372 C C . GLU A 1 181 ? 45.94981 17.13531 38.62478 1.000 71.68033 180 GLU A C 1
ATOM 1373 O O . GLU A 1 181 ? 45.97651 16.00901 38.11736 1.000 83.59890 180 GLU A O 1
ATOM 1379 N N . ILE A 1 182 ? 46.50286 18.18840 38.03153 1.000 69.03038 181 ILE A N 1
ATOM 1380 C CA . ILE A 1 182 ? 47.16196 18.06491 36.73359 1.000 71.16379 181 ILE A CA 1
ATOM 1381 C C . ILE A 1 182 ? 48.62491 17.67177 36.88836 1.000 77.17196 181 ILE A C 1
ATOM 1382 O O . ILE A 1 182 ? 49.07664 16.67841 36.31260 1.000 86.47840 181 ILE A O 1
ATOM 1387 N N . LEU A 1 183 ? 49.38650 18.43789 37.66772 1.000 72.39573 182 LEU A N 1
ATOM 1388 C CA . LEU A 1 183 ? 50.81484 18.20017 37.82485 1.000 82.22615 182 LEU A CA 1
ATOM 1389 C C . LEU A 1 183 ? 51.14317 17.19940 38.92495 1.000 85.59771 182 LEU A C 1
ATOM 1390 O O . LEU A 1 183 ? 52.29252 16.75079 39.00349 1.000 79.70225 182 LEU A O 1
ATOM 1395 N N . ASN A 1 184 ? 50.17119 16.84445 39.76586 1.000 91.05761 183 ASN A N 1
ATOM 1396 C CA . ASN A 1 184 ? 50.36701 15.89289 40.86040 1.000 94.49159 183 ASN A CA 1
ATOM 1397 C C . ASN A 1 184 ? 51.51231 16.32838 41.77338 1.000 86.57422 183 ASN A C 1
ATOM 1398 O O . ASN A 1 184 ? 52.40374 15.54918 42.11794 1.000 83.55358 183 ASN A O 1
ATOM 1403 N N . SER A 1 185 ? 51.48022 17.60356 42.16607 1.000 81.47058 184 SER A N 1
ATOM 1404 C CA . SER A 1 185 ? 52.44817 18.18878 43.09070 1.000 75.15786 184 SER A CA 1
ATOM 1405 C C . SER A 1 185 ? 51.68164 18.67610 44.31522 1.000 76.18144 184 SER A C 1
ATOM 1406 O O . SER A 1 185 ? 51.33681 19.86390 44.41351 1.000 64.34016 184 SER A O 1
ATOM 1408 N N . PRO A 1 186 ? 51.39103 17.78430 45.26815 1.000 74.05471 185 PRO A N 1
ATOM 1409 C CA . PRO A 1 186 ? 50.57928 18.20312 46.42382 1.000 70.01867 185 PRO A CA 1
ATOM 1410 C C . PRO A 1 186 ? 51.28049 19.20597 47.32135 1.000 81.25504 185 PRO A C 1
ATOM 1411 O O . PRO A 1 186 ? 50.62133 20.09504 47.87479 1.000 68.53782 185 PRO A O 1
ATOM 1415 N N . GLU A 1 187 ? 52.60098 19.08954 47.48784 1.000 76.46644 186 GLU A N 1
ATOM 1416 C CA . GLU A 1 187 ? 53.31958 20.03807 48.33273 1.000 77.53713 186 GLU A CA 1
ATOM 1417 C C . GLU A 1 187 ? 53.32655 21.43613 47.72709 1.000 79.72903 186 GLU A C 1
ATOM 1418 O O . GLU A 1 187 ? 53.28575 22.42794 48.46389 1.000 74.37905 186 GLU A O 1
ATOM 1420 N N . LYS A 1 188 ? 53.37934 21.53789 46.39642 1.000 78.51590 187 LYS A N 1
ATOM 1421 C CA . LYS A 1 188 ? 53.25587 22.84230 45.75328 1.000 75.89429 187 LYS A CA 1
ATOM 1422 C C . LYS A 1 188 ? 51.82840 23.36370 45.84779 1.000 76.22724 187 LYS A C 1
ATOM 1423 O O . LYS A 1 188 ? 51.61029 24.55974 46.07445 1.000 72.14740 187 LYS A O 1
ATOM 1429 N N . ALA A 1 189 ? 50.84404 22.47898 45.67282 1.000 73.95489 188 ALA A N 1
ATOM 1430 C CA . ALA A 1 189 ? 49.44912 22.88679 45.79467 1.000 69.54029 188 ALA A CA 1
ATOM 1431 C C . ALA A 1 189 ? 49.12521 23.31934 47.21797 1.000 72.16228 188 ALA A C 1
ATOM 1432 O O . ALA A 1 189 ? 48.42586 24.31750 47.42840 1.000 64.23692 188 ALA A O 1
ATOM 1434 N N . CYS A 1 190 ? 49.62616 22.57929 48.20979 1.000 72.32855 189 CYS A N 1
ATOM 1435 C CA . CYS A 1 190 ? 49.38956 22.95167 49.60021 1.000 73.89926 189 CYS A CA 1
ATOM 1436 C C . CYS A 1 190 ? 50.09468 24.25579 49.94883 1.000 72.86806 189 CYS A C 1
ATOM 1437 O O . CYS A 1 190 ? 49.55705 25.07593 50.70184 1.000 67.23502 189 CYS A O 1
ATOM 1440 N N . SER A 1 191 ? 51.29703 24.46642 49.40896 1.000 74.52913 190 SER A N 1
ATOM 1441 C CA . SER A 1 191 ? 52.02778 25.69826 49.68764 1.000 76.03900 190 SER A CA 1
ATOM 1442 C C . SER A 1 191 ? 51.31388 26.90562 49.09266 1.000 63.76345 190 SER A C 1
ATOM 1443 O O . SER A 1 191 ? 51.13348 27.92549 49.76691 1.000 71.98019 190 SER A O 1
ATOM 1445 N N . LEU A 1 192 ? 50.89202 26.80403 47.82941 1.000 65.48161 191 LEU A N 1
ATOM 1446 C CA . LEU A 1 192 ? 50.23035 27.92892 47.17449 1.000 72.77392 191 LEU A CA 1
ATOM 1447 C C . LEU A 1 192 ? 48.94620 28.31642 47.89751 1.000 70.07263 191 LEU A C 1
ATOM 1448 O O . LEU A 1 192 ? 48.67070 29.50585 48.09512 1.000 62.52651 191 LEU A O 1
ATOM 1453 N N . ALA A 1 193 ? 48.14949 27.32610 48.30421 1.000 68.72787 192 ALA A N 1
ATOM 1454 C CA . ALA A 1 193 ? 46.90308 27.62450 48.99991 1.000 66.38353 192 ALA A CA 1
ATOM 1455 C C . ALA A 1 193 ? 47.15255 28.14113 50.41097 1.000 64.00473 192 ALA A C 1
ATOM 1456 O O . ALA A 1 193 ? 46.31681 28.86991 50.95753 1.000 64.42461 192 ALA A O 1
ATOM 1458 N N . LYS A 1 194 ? 48.28967 27.78556 51.01275 1.000 69.64322 193 LYS A N 1
ATOM 1459 C CA . LYS A 1 194 ? 48.56591 28.20528 52.38261 1.000 63.31360 193 LYS A CA 1
ATOM 1460 C C . LYS A 1 194 ? 48.98211 29.67059 52.44689 1.000 65.74320 193 LYS A C 1
ATOM 1461 O O . LYS A 1 194 ? 48.44690 30.43661 53.25540 1.000 77.85894 193 LYS A O 1
ATOM 1467 N N . THR A 1 195 ? 49.94009 30.07874 51.60928 1.000 59.14004 194 THR A N 1
ATOM 1468 C CA . THR A 1 195 ? 50.35453 31.47893 51.60259 1.000 70.73623 194 THR A CA 1
ATOM 1469 C C . THR A 1 195 ? 49.21774 32.38751 51.15440 1.000 68.97420 194 THR A C 1
ATOM 1470 O O . THR A 1 195 ? 49.04014 33.48287 51.69872 1.000 74.34906 194 THR A O 1
ATOM 1474 N N . ALA A 1 196 ? 48.43651 31.94972 50.16357 1.000 66.94174 195 ALA A N 1
ATOM 1475 C CA . ALA A 1 196 ? 47.28339 32.73278 49.73149 1.000 64.32416 195 ALA A CA 1
ATOM 1476 C C . ALA A 1 196 ? 46.28331 32.90706 50.86677 1.000 65.41085 195 ALA A C 1
ATOM 1477 O O . ALA A 1 196 ? 45.75474 34.00562 51.07746 1.000 64.99357 195 ALA A O 1
ATOM 1479 N N . PHE A 1 197 ? 46.01208 31.83270 51.61041 1.000 62.40713 196 PHE A N 1
ATOM 1480 C CA . PHE A 1 197 ? 45.14887 31.94110 52.78132 1.000 72.37203 196 PHE A CA 1
ATOM 1481 C C . PHE A 1 197 ? 45.79837 32.80364 53.85671 1.000 71.73138 196 PHE A C 1
ATOM 1482 O O . PHE A 1 197 ? 45.15128 33.68274 54.43702 1.000 65.40238 196 PHE A O 1
ATOM 1490 N N . ASP A 1 198 ? 47.08688 32.57456 54.12528 1.000 74.05231 197 ASP A N 1
ATOM 1491 C CA . ASP A 1 198 ? 47.76449 33.30579 55.19130 1.000 76.63858 197 ASP A CA 1
ATOM 1492 C C . ASP A 1 198 ? 47.93860 34.78044 54.85003 1.000 75.92228 197 ASP A C 1
ATOM 1493 O O . ASP A 1 198 ? 47.89828 35.62902 55.74820 1.000 82.65039 197 ASP A O 1
ATOM 1498 N N . GLU A 1 199 ? 48.13670 35.10810 53.57050 1.000 67.36743 198 GLU A N 1
ATOM 1499 C CA . GLU A 1 199 ? 48.23808 36.51241 53.18727 1.000 69.14730 198 GLU A CA 1
ATOM 1500 C C . GLU A 1 199 ? 46.89224 37.21741 53.29020 1.000 73.61202 198 GLU A C 1
ATOM 1501 O O . GLU A 1 199 ? 46.84582 38.42815 53.53640 1.000 77.02526 198 GLU A O 1
ATOM 1507 N N . ALA A 1 200 ? 45.79224 36.48286 53.10662 1.000 76.17061 199 ALA A N 1
ATOM 1508 C CA . ALA A 1 200 ? 44.47083 37.08219 53.25955 1.000 69.33170 199 ALA A CA 1
ATOM 1509 C C . ALA A 1 200 ? 44.15680 37.35544 54.72512 1.000 69.27870 199 ALA A C 1
ATOM 1510 O O . ALA A 1 200 ? 43.54602 38.37897 55.05434 1.000 79.32554 199 ALA A O 1
ATOM 1512 N N . ILE A 1 201 ? 44.56490 36.45034 55.61921 1.000 73.20756 200 ILE A N 1
ATOM 1513 C CA . ILE A 1 201 ? 44.38173 36.67667 57.05033 1.000 72.64692 200 ILE A CA 1
ATOM 1514 C C . ILE A 1 201 ? 45.19331 37.87932 57.51299 1.000 76.76890 200 ILE A C 1
ATOM 1515 O O . ILE A 1 201 ? 44.81263 38.56620 58.46976 1.000 80.33848 200 ILE A O 1
ATOM 1520 N N . ALA A 1 202 ? 46.31340 38.16210 56.84155 1.000 77.39322 201 ALA A N 1
ATOM 1521 C CA . ALA A 1 202 ? 47.13817 39.30510 57.22082 1.000 74.85576 201 ALA A CA 1
ATOM 1522 C C . ALA A 1 202 ? 46.38300 40.61661 57.04498 1.000 82.99947 201 ALA A C 1
ATOM 1523 O O . ALA A 1 202 ? 46.53658 41.54229 57.85022 1.000 91.53526 201 ALA A O 1
ATOM 1525 N N . GLU A 1 203 ? 45.56341 40.71771 55.99576 1.000 87.95244 202 GLU A N 1
ATOM 1526 C CA . GLU A 1 203 ? 44.75129 41.91586 55.81468 1.000 88.59476 202 GLU A CA 1
ATOM 1527 C C . GLU A 1 203 ? 43.64720 42.00221 56.86126 1.000 100.81692 202 GLU A C 1
ATOM 1528 O O . GLU A 1 203 ? 43.30391 43.10225 57.30983 1.000 125.93055 202 GLU A O 1
ATOM 1534 N N . LEU A 1 204 ? 43.09297 40.86476 57.26948 1.000 86.33264 203 LEU A N 1
ATOM 1535 C CA . LEU A 1 204 ? 42.08376 40.83848 58.32207 1.000 84.56300 203 LEU A CA 1
ATOM 1536 C C . LEU A 1 204 ? 42.73716 40.72470 59.69612 1.000 85.94548 203 LEU A C 1
ATOM 1537 O O . LEU A 1 204 ? 43.49032 41.60539 60.11257 1.000 93.18035 203 LEU A O 1
ATOM 1542 N N . SER A 1 211 ? 32.66289 43.69521 50.22142 1.000 99.98613 210 SER A N 1
ATOM 1543 C CA . SER A 1 211 ? 32.65527 42.42579 49.50358 1.000 104.53195 210 SER A CA 1
ATOM 1544 C C . SER A 1 211 ? 33.36976 41.34302 50.30494 1.000 105.67442 210 SER A C 1
ATOM 1545 O O . SER A 1 211 ? 33.95395 40.41983 49.73726 1.000 99.65672 210 SER A O 1
ATOM 1548 N N . TYR A 1 212 ? 33.31486 41.46346 51.63361 1.000 101.20424 211 TYR A N 1
ATOM 1549 C CA . TYR A 1 212 ? 34.00063 40.50432 52.49280 1.000 85.57658 211 TYR A CA 1
ATOM 1550 C C . TYR A 1 212 ? 33.39026 39.11211 52.39183 1.000 86.16864 211 TYR A C 1
ATOM 1551 O O . TYR A 1 212 ? 34.10743 38.11467 52.52611 1.000 86.42260 211 TYR A O 1
ATOM 1553 N N . LYS A 1 213 ? 32.07975 39.02236 52.14873 1.000 88.46073 212 LYS A N 1
ATOM 1554 C CA . LYS A 1 213 ? 31.41944 37.72020 52.11365 1.000 85.33377 212 LYS A CA 1
ATOM 1555 C C . LYS A 1 213 ? 31.96619 36.84705 50.99074 1.000 83.78396 212 LYS A C 1
ATOM 1556 O O . LYS A 1 213 ? 32.12979 35.63323 51.16212 1.000 81.17205 212 LYS A O 1
ATOM 1558 N N . ASP A 1 214 ? 32.25594 37.44519 49.83355 1.000 83.37598 213 ASP A N 1
ATOM 1559 C CA . ASP A 1 214 ? 32.79863 36.66958 48.72301 1.000 78.33819 213 ASP A CA 1
ATOM 1560 C C . ASP A 1 214 ? 34.22210 36.20961 49.01333 1.000 78.52926 213 ASP A C 1
ATOM 1561 O O . ASP A 1 214 ? 34.60974 35.09655 48.63863 1.000 71.74579 213 ASP A O 1
ATOM 1563 N N . SER A 1 215 ? 35.01171 37.04865 49.68663 1.000 78.67982 214 SER A N 1
ATOM 1564 C CA . SER A 1 215 ? 36.40316 36.70367 49.96014 1.000 64.96229 214 SER A CA 1
ATOM 1565 C C . SER A 1 215 ? 36.50524 35.58104 50.98524 1.000 70.46143 214 SER A C 1
ATOM 1566 O O . SER A 1 215 ? 37.24742 34.61205 50.78650 1.000 67.78620 214 SER A O 1
ATOM 1569 N N . THR A 1 216 ? 35.76825 35.69614 52.09326 1.000 61.65246 215 THR A N 1
ATOM 1570 C CA . THR A 1 216 ? 35.84678 34.69419 53.15032 1.000 68.93038 215 THR A CA 1
ATOM 1571 C C . THR A 1 216 ? 35.33852 33.33035 52.70314 1.000 69.94901 215 THR A C 1
ATOM 1572 O O . THR A 1 216 ? 35.72895 32.31688 53.29201 1.000 66.16311 215 THR A O 1
ATOM 1576 N N . LEU A 1 217 ? 34.47922 33.27883 51.68314 1.000 64.57718 216 LEU A N 1
ATOM 1577 C CA . LEU A 1 217 ? 34.04203 31.98912 51.16041 1.000 67.41839 216 LEU A CA 1
ATOM 1578 C C . LEU A 1 217 ? 35.18775 31.25959 50.47049 1.000 64.35637 216 LEU A C 1
ATOM 1579 O O . LEU A 1 217 ? 35.33147 30.04026 50.61558 1.000 61.43488 216 LEU A O 1
ATOM 1584 N N . ILE A 1 218 ? 36.01770 31.99033 49.72305 1.000 57.41476 217 ILE A N 1
ATOM 1585 C CA . ILE A 1 218 ? 37.12309 31.36124 49.00752 1.000 61.80558 217 ILE A CA 1
ATOM 1586 C C . ILE A 1 218 ? 38.22014 30.93976 49.97706 1.000 66.77862 217 ILE A C 1
ATOM 1587 O O . ILE A 1 218 ? 38.84365 29.88474 49.80741 1.000 60.59081 217 ILE A O 1
ATOM 1592 N N . MET A 1 219 ? 38.47874 31.75488 51.00406 1.000 64.68920 218 MET A N 1
ATOM 1593 C CA . MET A 1 219 ? 39.47022 31.38102 52.00848 1.000 57.85529 218 MET A CA 1
ATOM 1594 C C . MET A 1 219 ? 39.06239 30.10405 52.73134 1.000 67.17391 218 MET A C 1
ATOM 1595 O O . MET A 1 219 ? 39.91467 29.27572 53.07359 1.000 61.58236 218 MET A O 1
ATOM 1600 N N . GLN A 1 220 ? 37.76080 29.92653 52.97231 1.000 58.74911 219 GLN A N 1
ATOM 1601 C CA . GLN A 1 220 ? 37.28071 28.65829 53.50924 1.000 57.67943 219 GLN A CA 1
ATOM 1602 C C . GLN A 1 220 ? 37.52511 27.52337 52.52382 1.000 59.05046 219 GLN A C 1
ATOM 1603 O O . GLN A 1 220 ? 37.89327 26.41306 52.92317 1.000 56.62068 219 GLN A O 1
ATOM 1609 N N . LEU A 1 221 ? 37.33027 27.78655 51.22852 1.000 62.07596 220 LEU A N 1
ATOM 1610 C CA . LEU A 1 221 ? 37.56651 26.76095 50.21738 1.000 58.62214 220 LEU A CA 1
ATOM 1611 C C . LEU A 1 221 ? 39.04937 26.43489 50.09637 1.000 53.52132 220 LEU A C 1
ATOM 1612 O O . LEU A 1 221 ? 39.41873 25.27530 49.87742 1.000 63.15469 220 LEU A O 1
ATOM 1617 N N . LEU A 1 222 ? 39.91262 27.44529 50.22650 1.000 57.07156 221 LEU A N 1
ATOM 1618 C CA . LEU A 1 222 ? 41.35109 27.20361 50.17563 1.000 54.95930 221 LEU A CA 1
ATOM 1619 C C . LEU A 1 222 ? 41.79104 26.29984 51.32023 1.000 60.87824 221 LEU A C 1
ATOM 1620 O O . LEU A 1 222 ? 42.48672 25.29999 51.10713 1.000 55.27462 221 LEU A O 1
ATOM 1625 N N . ARG A 1 223 ? 41.38723 26.63591 52.54801 1.000 55.09925 222 ARG A N 1
ATOM 1626 C CA . ARG A 1 223 ? 41.72797 25.79703 53.69111 1.000 60.86633 222 ARG A CA 1
ATOM 1627 C C . ARG A 1 223 ? 41.01083 24.45442 53.63220 1.000 64.96594 222 ARG A C 1
ATOM 1628 O O . ARG A 1 223 ? 41.52617 23.45592 54.14866 1.000 64.43551 222 ARG A O 1
ATOM 1636 N N . ASP A 1 224 ? 39.82797 24.40950 53.01205 1.000 60.27791 223 ASP A N 1
ATOM 1637 C CA . ASP A 1 224 ? 39.14532 23.13445 52.81480 1.000 54.91220 223 ASP A CA 1
ATOM 1638 C C . ASP A 1 224 ? 39.98098 22.19670 51.95415 1.000 61.75911 223 ASP A C 1
ATOM 1639 O O . ASP A 1 224 ? 40.08556 20.99940 52.24552 1.000 64.82052 223 ASP A O 1
ATOM 1644 N N . ASN A 1 225 ? 40.58575 22.72557 50.88788 1.000 47.90471 224 ASN A N 1
ATOM 1645 C CA . ASN A 1 225 ? 41.46471 21.91231 50.05644 1.000 59.51779 224 ASN A CA 1
ATOM 1646 C C . ASN A 1 225 ? 42.72820 21.51150 50.80634 1.000 72.15537 224 ASN A C 1
ATOM 1647 O O . ASN A 1 225 ? 43.25273 20.41277 50.59152 1.000 72.05901 224 ASN A O 1
ATOM 1652 N N . LEU A 1 226 ? 43.22782 22.38350 51.68622 1.000 70.93735 225 LEU A N 1
ATOM 1653 C CA . LEU A 1 226 ? 44.40697 22.04641 52.47753 1.000 67.09893 225 LEU A CA 1
ATOM 1654 C C . LEU A 1 226 ? 44.12653 20.87642 53.41162 1.000 69.11734 225 LEU A C 1
ATOM 1655 O O . LEU A 1 226 ? 44.96203 19.97677 53.56207 1.000 71.82677 225 LEU A O 1
ATOM 1660 N N . THR A 1 227 ? 42.95398 20.87441 54.05043 1.000 70.02304 226 THR A N 1
ATOM 1661 C CA . THR A 1 227 ? 42.58436 19.76595 54.92461 1.000 75.63281 226 THR A CA 1
ATOM 1662 C C . THR A 1 227 ? 42.47997 18.46234 54.14159 1.000 80.12106 226 THR A C 1
ATOM 1663 O O . THR A 1 227 ? 42.92790 17.40820 54.60929 1.000 82.88713 226 THR A O 1
ATOM 1667 N N . LEU A 1 228 ? 41.90898 18.52023 52.93679 1.000 75.43753 227 LEU A N 1
ATOM 1668 C CA . LEU A 1 228 ? 41.75416 17.31896 52.12236 1.000 75.07029 227 LEU A CA 1
ATOM 1669 C C . LEU A 1 228 ? 43.10249 16.79671 51.63979 1.000 85.58614 227 LEU A C 1
ATOM 1670 O O . LEU A 1 228 ? 43.39661 15.60167 51.76161 1.000 88.59402 227 LEU A O 1
ATOM 1675 N N . TRP A 1 229 ? 43.93752 17.68209 51.08966 1.000 73.79492 228 TRP A N 1
ATOM 1676 C CA . TRP A 1 229 ? 45.17344 17.24243 50.44968 1.000 78.43134 228 TRP A CA 1
ATOM 1677 C C . TRP A 1 229 ? 46.17115 16.67891 51.45345 1.000 86.25058 228 TRP A C 1
ATOM 1678 O O . TRP A 1 229 ? 46.92491 15.75691 51.12146 1.000 89.93650 228 TRP A O 1
ATOM 1689 N N . THR A 1 230 ? 46.19504 17.20970 52.67507 1.000 83.52139 229 THR A N 1
ATOM 1690 C CA . THR A 1 230 ? 47.07569 16.70984 53.72091 1.000 89.05750 229 THR A CA 1
ATOM 1691 C C . THR A 1 230 ? 46.47313 15.53265 54.48089 1.000 84.26027 229 THR A C 1
ATOM 1692 O O . THR A 1 230 ? 46.94186 15.20811 55.57801 1.000 81.28736 229 THR A O 1
ATOM 1696 N N . SER A 1 231 ? 45.45028 14.89155 53.92464 1.000 92.90393 230 SER A N 1
ATOM 1697 C CA . SER A 1 231 ? 44.82497 13.73808 54.55904 1.000 87.95020 230 SER A CA 1
ATOM 1698 C C . SER A 1 231 ? 44.93333 12.50694 53.66561 1.000 93.27170 230 SER A C 1
ATOM 1699 O O . SER A 1 231 ? 45.06131 12.62281 52.44629 1.000 90.92070 230 SER A O 1
ATOM 1701 N N . MET B 1 2 ? 22.24144 -0.83777 13.75168 1.000 98.88898 1 MET B N 1
ATOM 1702 C CA . MET B 1 2 ? 22.30775 -0.71447 15.20287 1.000 113.30363 1 MET B CA 1
ATOM 1703 C C . MET B 1 2 ? 21.26019 -1.61853 15.85281 1.000 106.88381 1 MET B C 1
ATOM 1704 O O . MET B 1 2 ? 20.06360 -1.34419 15.76493 1.000 103.55623 1 MET B O 1
ATOM 1709 N N . ASP B 1 3 ? 21.69973 -2.68139 16.52212 1.000 110.03022 2 ASP B N 1
ATOM 1710 C CA . ASP B 1 3 ? 20.76575 -3.61795 17.13182 1.000 104.45747 2 ASP B CA 1
ATOM 1711 C C . ASP B 1 3 ? 20.12919 -3.01423 18.38628 1.000 99.10869 2 ASP B C 1
ATOM 1712 O O . ASP B 1 3 ? 20.53374 -1.95926 18.88574 1.000 94.69443 2 ASP B O 1
ATOM 1717 N N . LYS B 1 4 ? 19.10947 -3.70965 18.89630 1.000 97.26442 3 LYS B N 1
ATOM 1718 C CA . LYS B 1 4 ? 18.34756 -3.18945 20.02812 1.000 98.73312 3 LYS B CA 1
ATOM 1719 C C . LYS B 1 4 ? 19.14025 -3.27868 21.32699 1.000 95.07731 3 LYS B C 1
ATOM 1720 O O . LYS B 1 4 ? 19.08936 -2.36087 22.15509 1.000 91.65472 3 LYS B O 1
ATOM 1722 N N . ASN B 1 5 ? 19.87580 -4.37551 21.52597 1.000 97.54544 4 ASN B N 1
ATOM 1723 C CA . ASN B 1 5 ? 20.65427 -4.53884 22.74823 1.000 98.59537 4 ASN B CA 1
ATOM 1724 C C . ASN B 1 5 ? 21.76657 -3.50835 22.86695 1.000 91.19833 4 ASN B C 1
ATOM 1725 O O . ASN B 1 5 ? 22.22648 -3.23448 23.98040 1.000 82.44283 4 ASN B O 1
ATOM 1730 N N . GLU B 1 6 ? 22.20945 -2.93408 21.75016 1.000 89.10235 5 GLU B N 1
ATOM 1731 C CA . GLU B 1 6 ? 23.24158 -1.90924 21.81112 1.000 88.35960 5 GLU B CA 1
ATOM 1732 C C . GLU B 1 6 ? 22.64701 -0.52621 22.04451 1.000 87.29615 5 GLU B C 1
ATOM 1733 O O . GLU B 1 6 ? 23.27018 0.30335 22.71630 1.000 86.72135 5 GLU B O 1
ATOM 1739 N N . LEU B 1 7 ? 21.44094 -0.27149 21.52838 1.000 84.34222 6 LEU B N 1
ATOM 1740 C CA . LEU B 1 7 ? 20.73702 0.96364 21.86079 1.000 73.19325 6 LEU B CA 1
ATOM 1741 C C . LEU B 1 7 ? 20.41172 1.03182 23.34745 1.000 75.71222 6 LEU B C 1
ATOM 1742 O O . LEU B 1 7 ? 20.50720 2.10004 23.96367 1.000 74.58716 6 LEU B O 1
ATOM 1747 N N . VAL B 1 8 ? 20.01891 -0.09859 23.93873 1.000 71.16467 7 VAL B N 1
ATOM 1748 C CA . VAL B 1 8 ? 19.67055 -0.11667 25.35500 1.000 69.22527 7 VAL B CA 1
ATOM 1749 C C . VAL B 1 8 ? 20.89744 0.17403 26.21038 1.000 71.20242 7 VAL B C 1
ATOM 1750 O O . VAL B 1 8 ? 20.82301 0.92766 27.18781 1.000 66.14986 7 VAL B O 1
ATOM 1754 N N . GLN B 1 9 ? 22.04740 -0.40425 25.85106 1.000 71.83207 8 GLN B N 1
ATOM 1755 C CA . GLN B 1 9 ? 23.26787 -0.15979 26.61496 1.000 79.38789 8 GLN B CA 1
ATOM 1756 C C . GLN B 1 9 ? 23.68038 1.30537 26.54817 1.000 69.30960 8 GLN B C 1
ATOM 1757 O O . GLN B 1 9 ? 24.06942 1.89520 27.56340 1.000 60.35700 8 GLN B O 1
ATOM 1763 N N . LYS B 1 10 ? 23.60459 1.91058 25.36007 1.000 68.09692 9 LYS B N 1
ATOM 1764 C CA . LYS B 1 10 ? 23.92279 3.32909 25.23758 1.000 63.78000 9 LYS B CA 1
ATOM 1765 C C . LYS B 1 10 ? 22.92886 4.19115 26.00403 1.000 56.67916 9 LYS B C 1
ATOM 1766 O O . LYS B 1 10 ? 23.27328 5.29378 26.44470 1.000 65.88250 9 LYS B O 1
ATOM 1768 N N . ALA B 1 11 ? 21.69632 3.70862 26.17571 1.000 56.47949 10 ALA B N 1
ATOM 1769 C CA . ALA B 1 11 ? 20.71401 4.45671 26.95246 1.000 66.44860 10 ALA B CA 1
ATOM 1770 C C . ALA B 1 11 ? 21.00915 4.37138 28.44432 1.000 59.60835 10 ALA B C 1
ATOM 1771 O O . ALA B 1 11 ? 20.78732 5.33833 29.18235 1.000 60.32627 10 ALA B O 1
ATOM 1773 N N . LYS B 1 12 ? 21.50279 3.22074 28.90894 1.000 56.71975 11 LYS B N 1
ATOM 1774 C CA . LYS B 1 12 ? 21.89667 3.10340 30.30928 1.000 58.71945 11 LYS B CA 1
ATOM 1775 C C . LYS B 1 12 ? 23.14871 3.92255 30.59664 1.000 67.23754 11 LYS B C 1
ATOM 1776 O O . LYS B 1 12 ? 23.27350 4.51846 31.67319 1.000 62.79036 11 LYS B O 1
ATOM 1782 N N . LEU B 1 13 ? 24.08802 3.96139 29.64702 1.000 60.10685 12 LEU B N 1
ATOM 1783 C CA . LEU B 1 13 ? 25.24868 4.83378 29.79172 1.000 60.28990 12 LEU B CA 1
ATOM 1784 C C . LEU B 1 13 ? 24.82947 6.29738 29.82501 1.000 67.71425 12 LEU B C 1
ATOM 1785 O O . LEU B 1 13 ? 25.37683 7.09169 30.59892 1.000 60.09795 12 LEU B O 1
ATOM 1790 N N . ALA B 1 14 ? 23.85448 6.67106 28.99152 1.000 62.75045 13 ALA B N 1
ATOM 1791 C CA . ALA B 1 14 ? 23.38420 8.05135 28.96779 1.000 56.10552 13 ALA B CA 1
ATOM 1792 C C . ALA B 1 14 ? 22.70430 8.43783 30.27424 1.000 58.33960 13 ALA B C 1
ATOM 1793 O O . ALA B 1 14 ? 22.78297 9.59947 30.69028 1.000 58.03119 13 ALA B O 1
ATOM 1795 N N . GLU B 1 15 ? 22.03379 7.48782 30.93153 1.000 55.88858 14 GLU B N 1
ATOM 1796 C CA . GLU B 1 15 ? 21.42586 7.78070 32.22537 1.000 57.47618 14 GLU B CA 1
ATOM 1797 C C . GLU B 1 15 ? 22.48894 8.02997 33.28647 1.000 57.21586 14 GLU B C 1
ATOM 1798 O O . GLU B 1 15 ? 22.33725 8.92357 34.12777 1.000 57.56016 14 GLU B O 1
ATOM 1804 N N . GLN B 1 16 ? 23.56965 7.24618 33.26419 1.000 63.70666 15 GLN B N 1
ATOM 1805 C CA . GLN B 1 16 ? 24.66998 7.47347 34.19473 1.000 65.11871 15 GLN B CA 1
ATOM 1806 C C . GLN B 1 16 ? 25.30401 8.83990 33.96933 1.000 58.55872 15 GLN B C 1
ATOM 1807 O O . GLN B 1 16 ? 25.62628 9.55077 34.92859 1.000 56.94786 15 GLN B O 1
ATOM 1813 N N . ALA B 1 17 ? 25.48288 9.22698 32.70753 1.000 51.47751 16 ALA B N 1
ATOM 1814 C CA . ALA B 1 17 ? 26.06616 10.51668 32.36417 1.000 56.16024 16 ALA B CA 1
ATOM 1815 C C . ALA B 1 17 ? 25.07349 11.66638 32.46274 1.000 51.21199 16 ALA B C 1
ATOM 1816 O O . ALA B 1 17 ? 25.44441 12.80476 32.15543 1.000 57.46637 16 ALA B O 1
ATOM 1818 N N . GLU B 1 18 ? 23.83230 11.39787 32.87499 1.000 55.22498 17 GLU B N 1
ATOM 1819 C CA . GLU B 1 18 ? 22.77928 12.41170 32.95860 1.000 53.31328 17 GLU B CA 1
ATOM 1820 C C . GLU B 1 18 ? 22.55794 13.11069 31.61942 1.000 44.52400 17 GLU B C 1
ATOM 1821 O O . GLU B 1 18 ? 22.16921 14.28018 31.57270 1.000 56.92822 17 GLU B O 1
ATOM 1827 N N . ARG B 1 19 ? 22.80844 12.39743 30.52070 1.000 47.84489 18 ARG B N 1
ATOM 1828 C CA . ARG B 1 19 ? 22.57922 12.91585 29.17308 1.000 56.43955 18 ARG B CA 1
ATOM 1829 C C . ARG B 1 19 ? 21.23909 12.36361 28.69541 1.000 60.85933 18 ARG B C 1
ATOM 1830 O O . ARG B 1 19 ? 21.15898 11.38618 27.95142 1.000 55.82938 18 ARG B O 1
ATOM 1838 N N . TYR B 1 20 ? 20.16609 13.01779 29.14152 1.000 64.24143 19 TYR B N 1
ATOM 1839 C CA . TYR B 1 20 ? 18.82845 12.46392 28.97235 1.000 62.76879 19 TYR B CA 1
ATOM 1840 C C . TYR B 1 20 ? 18.28101 12.67163 27.56660 1.000 54.95857 19 TYR B C 1
ATOM 1841 O O . TYR B 1 20 ? 17.44658 11.87995 27.11356 1.000 51.30927 19 TYR B O 1
ATOM 1850 N N . ASP B 1 21 ? 18.72610 13.71620 26.86430 1.000 57.00817 20 ASP B N 1
ATOM 1851 C CA . ASP B 1 21 ? 18.35987 13.85450 25.45839 1.000 61.08506 20 ASP B CA 1
ATOM 1852 C C . ASP B 1 21 ? 18.87446 12.67277 24.64691 1.000 56.02103 20 ASP B C 1
ATOM 1853 O O . ASP B 1 21 ? 18.19270 12.18926 23.73539 1.000 65.57597 20 ASP B O 1
ATOM 1858 N N . ASP B 1 22 ? 20.07522 12.18838 24.97277 1.000 61.95106 21 ASP B N 1
ATOM 1859 C CA . ASP B 1 22 ? 20.60340 11.00067 24.31102 1.000 65.04244 21 ASP B CA 1
ATOM 1860 C C . ASP B 1 22 ? 19.84307 9.75164 24.73695 1.000 56.30609 21 ASP B C 1
ATOM 1861 O O . ASP B 1 22 ? 19.64206 8.83453 23.93211 1.000 62.69227 21 ASP B O 1
ATOM 1866 N N . MET B 1 23 ? 19.41718 9.69819 26.00090 1.000 56.25680 22 MET B N 1
ATOM 1867 C CA . MET B 1 23 ? 18.68012 8.53866 26.49407 1.000 61.38282 22 MET B CA 1
ATOM 1868 C C . MET B 1 23 ? 17.35305 8.37836 25.76352 1.000 52.69197 22 MET B C 1
ATOM 1869 O O . MET B 1 23 ? 16.98265 7.27031 25.35772 1.000 54.41269 22 MET B O 1
ATOM 1874 N N . ALA B 1 24 ? 16.61826 9.48008 25.59350 1.000 56.62042 23 ALA B N 1
ATOM 1875 C CA . ALA B 1 24 ? 15.32031 9.40975 24.93057 1.000 59.18868 23 ALA B CA 1
ATOM 1876 C C . ALA B 1 24 ? 15.46567 9.01745 23.46614 1.000 56.78638 23 ALA B C 1
ATOM 1877 O O . ALA B 1 24 ? 14.63437 8.27383 22.93293 1.000 59.87657 23 ALA B O 1
ATOM 1879 N N . ALA B 1 25 ? 16.51523 9.50465 22.80009 1.000 55.11186 24 ALA B N 1
ATOM 1880 C CA . ALA B 1 25 ? 16.72980 9.14924 21.40081 1.000 57.33986 24 ALA B CA 1
ATOM 1881 C C . ALA B 1 25 ? 17.03594 7.66417 21.24783 1.000 63.40084 24 ALA B C 1
ATOM 1882 O O . ALA B 1 25 ? 16.61588 7.03537 20.26950 1.000 67.59566 24 ALA B O 1
ATOM 1884 N N . CYS B 1 26 ? 17.76379 7.08563 22.20583 1.000 56.25378 25 CYS B N 1
ATOM 1885 C CA . CYS B 1 26 ? 18.05346 5.65636 22.15153 1.000 59.47700 25 CYS B CA 1
ATOM 1886 C C . CYS B 1 26 ? 16.79997 4.82921 22.40835 1.000 66.09016 25 CYS B C 1
ATOM 1887 O O . CYS B 1 26 ? 16.53983 3.84848 21.70123 1.000 63.66726 25 CYS B O 1
ATOM 1890 N N . MET B 1 27 ? 16.01056 5.20835 23.41603 1.000 55.69090 26 MET B N 1
ATOM 1891 C CA . MET B 1 27 ? 14.79793 4.45761 23.72454 1.000 57.71230 26 MET B CA 1
ATOM 1892 C C . MET B 1 27 ? 13.72193 4.66252 22.66670 1.000 61.56330 26 MET B C 1
ATOM 1893 O O . MET B 1 27 ? 12.88286 3.77804 22.45999 1.000 60.51054 26 MET B O 1
ATOM 1898 N N . LYS B 1 28 ? 13.72496 5.81553 21.99375 1.000 64.97282 27 LYS B N 1
ATOM 1899 C CA . LYS B 1 28 ? 12.78134 6.03450 20.90264 1.000 64.42199 27 LYS B CA 1
ATOM 1900 C C . LYS B 1 28 ? 13.05186 5.07924 19.74771 1.000 68.65212 27 LYS B C 1
ATOM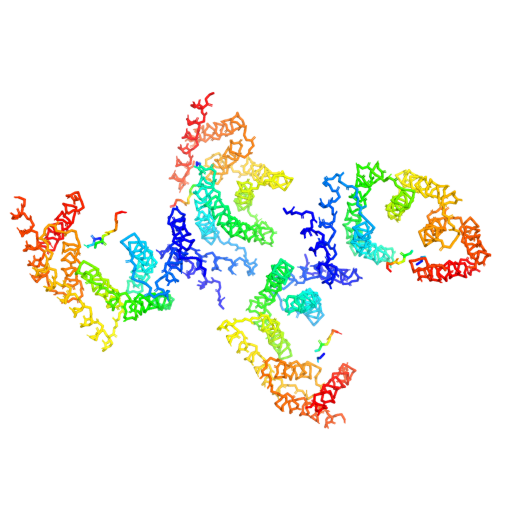 1901 O O . LYS B 1 28 ? 12.11613 4.54871 19.13777 1.000 65.63069 27 LYS B O 1
ATOM 1907 N N . SER B 1 29 ? 14.32940 4.84274 19.43663 1.000 59.86801 28 SER B N 1
ATOM 1908 C CA . SER B 1 29 ? 14.66962 3.91296 18.36513 1.000 75.48522 28 SER B CA 1
ATOM 1909 C C . SER B 1 29 ? 14.40419 2.46846 18.76882 1.000 76.96524 28 SER B C 1
ATOM 1910 O O . SER B 1 29 ? 14.08044 1.63786 17.91205 1.000 76.91754 28 SER B O 1
ATOM 1913 N N . VAL B 1 30 ? 14.54110 2.14852 20.05810 1.000 66.41735 29 VAL B N 1
ATOM 1914 C CA . VAL B 1 30 ? 14.18945 0.81260 20.53221 1.000 67.41134 29 VAL B CA 1
ATOM 1915 C C . VAL B 1 30 ? 12.69469 0.57331 20.36877 1.000 69.22367 29 VAL B C 1
ATOM 1916 O O . VAL B 1 30 ? 12.26398 -0.49709 19.92122 1.000 69.65768 29 VAL B O 1
ATOM 1920 N N . THR B 1 31 ? 11.88137 1.57181 20.71960 1.000 62.77894 30 THR B N 1
ATOM 1921 C CA . THR B 1 31 ? 10.43350 1.42978 20.61031 1.000 67.13489 30 THR B CA 1
ATOM 1922 C C . THR B 1 31 ? 9.98790 1.36131 19.15479 1.000 71.59948 30 THR B C 1
ATOM 1923 O O . THR B 1 31 ? 9.11297 0.56027 18.80450 1.000 73.31889 30 THR B O 1
ATOM 1927 N N . GLU B 1 32 ? 10.58340 2.18484 18.29095 1.000 63.29658 31 GLU B N 1
ATOM 1928 C CA . GLU B 1 32 ? 10.17453 2.25858 16.89260 1.000 63.83426 31 GLU B CA 1
ATOM 1929 C C . GLU B 1 32 ? 10.52399 1.00991 16.09410 1.000 68.15689 31 GLU B C 1
ATOM 1930 O O . GLU B 1 32 ? 10.22079 0.96540 14.89658 1.000 65.49245 31 GLU B O 1
ATOM 1936 N N . GLN B 1 33 ? 11.14697 0.00646 16.70632 1.000 68.42492 32 GLN B N 1
ATOM 1937 C CA . GLN B 1 33 ? 11.44061 -1.24598 16.02487 1.000 73.59580 32 GLN B CA 1
ATOM 1938 C C . GLN B 1 33 ? 10.29931 -2.25037 16.12018 1.000 73.26511 32 GLN B C 1
ATOM 1939 O O . GLN B 1 33 ? 10.39972 -3.33746 15.54193 1.000 73.96130 32 GLN B O 1
ATOM 1945 N N . GLY B 1 34 ? 9.22204 -1.91543 16.83053 1.000 69.06567 33 GLY B N 1
ATOM 1946 C CA . GLY B 1 34 ? 8.03258 -2.73319 16.88722 1.000 78.99255 33 GLY B CA 1
ATOM 1947 C C . GLY B 1 34 ? 7.99524 -3.74045 18.01967 1.000 77.99170 33 GLY B C 1
ATOM 1948 O O . GLY B 1 34 ? 6.90541 -4.12918 18.45201 1.000 87.44207 33 GLY B O 1
ATOM 1949 N N . ALA B 1 35 ? 9.15363 -4.17458 18.50853 1.000 77.69939 34 ALA B N 1
ATOM 1950 C CA . ALA B 1 35 ? 9.18819 -5.17902 19.56224 1.000 74.08151 34 ALA B CA 1
ATOM 1951 C C . ALA B 1 35 ? 8.65721 -4.60711 20.87082 1.000 78.57887 34 ALA B C 1
ATOM 1952 O O . ALA B 1 35 ? 8.91290 -3.44867 21.21113 1.000 77.96388 34 ALA B O 1
ATOM 1954 N N . GLU B 1 36 ? 7.90980 -5.42933 21.60399 1.000 76.49148 35 GLU B N 1
ATOM 1955 C CA . GLU B 1 36 ? 7.36358 -5.00503 22.88545 1.000 75.23097 35 GLU B CA 1
ATOM 1956 C C . GLU B 1 36 ? 8.48633 -4.75580 23.88463 1.000 72.78487 35 GLU B C 1
ATOM 1957 O O . GLU B 1 36 ? 9.44238 -5.53086 23.97625 1.000 82.99311 35 GLU B O 1
ATOM 1959 N N . LEU B 1 37 ? 8.36445 -3.66581 24.63760 1.000 69.80235 36 LEU B N 1
ATOM 1960 C CA . LEU B 1 37 ? 9.41816 -3.27878 25.56460 1.000 69.61633 36 LEU B CA 1
ATOM 1961 C C . LEU B 1 37 ? 9.45424 -4.20395 26.77345 1.000 66.08682 36 LEU B C 1
ATOM 1962 O O . LEU B 1 37 ? 8.41480 -4.59711 27.31025 1.000 55.86853 36 LEU B O 1
ATOM 1967 N N . SER B 1 38 ? 10.66585 -4.54430 27.20512 1.000 83.12127 37 SER B N 1
ATOM 1968 C CA . SER B 1 38 ? 10.83986 -5.27157 28.45005 1.000 68.83947 37 SER B CA 1
ATOM 1969 C C . SER B 1 38 ? 10.57506 -4.34582 29.63569 1.000 69.71063 37 SER B C 1
ATOM 1970 O O . SER B 1 38 ? 10.37015 -3.13801 29.48497 1.000 68.83231 37 SER B O 1
ATOM 1972 N N . ASN B 1 39 ? 10.58050 -4.93165 30.83498 1.000 73.23629 38 ASN B N 1
ATOM 1973 C CA . ASN B 1 39 ? 10.35139 -4.14126 32.04030 1.000 65.74562 38 ASN B CA 1
ATOM 1974 C C . ASN B 1 39 ? 11.43917 -3.09142 32.22751 1.000 75.16553 38 ASN B C 1
ATOM 1975 O O . ASN B 1 39 ? 11.15398 -1.95350 32.61924 1.000 70.78443 38 ASN B O 1
ATOM 1980 N N . GLU B 1 40 ? 12.69273 -3.45341 31.94819 1.000 73.00559 39 GLU B N 1
ATOM 1981 C CA . GLU B 1 40 ? 13.78659 -2.49681 32.08038 1.000 66.33425 39 GLU B CA 1
ATOM 1982 C C . GLU B 1 40 ? 13.70735 -1.42024 31.00471 1.000 64.29177 39 GLU B C 1
ATOM 1983 O O . GLU B 1 40 ? 13.81591 -0.22482 31.30018 1.000 65.75562 39 GLU B O 1
ATOM 1985 N N . GLU B 1 41 ? 13.51564 -1.82751 29.74672 1.000 62.11707 40 GLU B N 1
ATOM 1986 C CA . GLU B 1 41 ? 13.44320 -0.86002 28.65600 1.000 70.00860 40 GLU B CA 1
ATOM 1987 C C . GLU B 1 41 ? 12.24996 0.07346 28.81217 1.000 66.86654 40 GLU B C 1
ATOM 1988 O O . GLU B 1 41 ? 12.33082 1.25193 28.44586 1.000 60.80746 40 GLU B O 1
ATOM 1990 N N . ARG B 1 42 ? 11.13794 -0.43030 29.35142 1.000 59.93733 41 ARG B N 1
ATOM 1991 C CA . ARG B 1 42 ? 9.98070 0.42534 29.59085 1.000 62.93002 41 ARG B CA 1
ATOM 1992 C C . ARG B 1 42 ? 10.28726 1.47828 30.64946 1.000 64.15985 41 ARG B C 1
ATOM 1993 O O . ARG B 1 42 ? 9.81284 2.61726 30.55818 1.000 61.16615 41 ARG B O 1
ATOM 2001 N N . ASN B 1 43 ? 11.09110 1.12112 31.65396 1.000 65.30800 42 ASN B N 1
ATOM 2002 C CA . ASN B 1 43 ? 11.48059 2.09521 32.66807 1.000 61.69986 42 ASN B CA 1
ATOM 2003 C C . ASN B 1 43 ? 12.50628 3.08073 32.12180 1.000 57.21716 42 ASN B C 1
ATOM 2004 O O . ASN B 1 43 ? 12.46410 4.27239 32.45008 1.000 52.04167 42 ASN B O 1
ATOM 2009 N N . LEU B 1 44 ? 13.43691 2.60162 31.29010 1.000 52.70605 43 LEU B N 1
ATOM 2010 C CA . LEU B 1 44 ? 14.42653 3.49230 30.69047 1.000 51.96890 43 LEU B CA 1
ATOM 2011 C C . LEU B 1 44 ? 13.75870 4.55218 29.82469 1.000 62.40371 43 LEU B C 1
ATOM 2012 O O . LEU B 1 44 ? 14.15149 5.72442 29.84943 1.000 55.05424 43 LEU B O 1
ATOM 2017 N N . LEU B 1 45 ? 12.74626 4.15694 29.05024 1.000 55.80471 44 LEU B N 1
ATOM 2018 C CA . LEU B 1 45 ? 12.02467 5.11851 28.22376 1.000 48.98906 44 LEU B CA 1
ATOM 2019 C C . LEU B 1 45 ? 11.24478 6.10808 29.08080 1.000 52.64390 44 LEU B C 1
ATOM 2020 O O . LEU B 1 45 ? 11.18893 7.30254 28.76550 1.000 51.41220 44 LEU B O 1
ATOM 2025 N N . SER B 1 46 ? 10.64017 5.63040 30.17086 1.000 56.24097 45 SER B N 1
ATOM 2026 C CA . SER B 1 46 ? 9.88372 6.51770 31.04820 1.000 49.97476 45 SER B CA 1
ATOM 2027 C C . SER B 1 46 ? 10.79761 7.51695 31.74690 1.000 49.49318 45 SER B C 1
ATOM 2028 O O . SER B 1 46 ? 10.47731 8.70876 31.82714 1.000 50.47426 45 SER B O 1
ATOM 2031 N N . VAL B 1 47 ? 11.93987 7.05112 32.25727 1.000 48.62925 46 VAL B N 1
ATOM 2032 C CA . VAL B 1 47 ? 12.86667 7.94413 32.94740 1.000 47.29578 46 VAL B CA 1
ATOM 2033 C C . VAL B 1 47 ? 13.46725 8.95069 31.97403 1.000 52.78695 46 VAL B C 1
ATOM 2034 O O . VAL B 1 47 ? 13.63279 10.13214 32.30396 1.000 44.35282 46 VAL B O 1
ATOM 2038 N N . ALA B 1 48 ? 13.79268 8.50397 30.75872 1.000 46.83629 47 ALA B N 1
ATOM 2039 C CA . ALA B 1 48 ? 14.41619 9.38948 29.78032 1.000 45.03278 47 ALA B CA 1
ATOM 2040 C C . ALA B 1 48 ? 13.50596 10.56101 29.43743 1.000 50.95483 47 ALA B C 1
ATOM 2041 O O . ALA B 1 48 ? 13.91266 11.72547 29.52339 1.000 49.26536 47 ALA B O 1
ATOM 2043 N N . TYR B 1 49 ? 12.26262 10.27266 29.05374 1.000 47.10185 48 TYR B N 1
ATOM 2044 C CA . TYR B 1 49 ? 11.36155 11.33125 28.62126 1.000 47.75116 48 TYR B CA 1
ATOM 2045 C C . TYR B 1 49 ? 10.82282 12.16115 29.77745 1.000 45.57507 48 TYR B C 1
ATOM 2046 O O . TYR B 1 49 ? 10.44977 13.31807 29.56259 1.000 48.04570 48 TYR B O 1
ATOM 2055 N N . LYS B 1 50 ? 10.77544 11.60834 30.99203 1.000 42.55014 49 LYS B N 1
ATOM 2056 C CA . LYS B 1 50 ? 10.39863 12.41919 32.14566 1.000 46.42873 49 LYS B CA 1
ATOM 2057 C C . LYS B 1 50 ? 11.42682 13.51340 32.40194 1.000 49.36372 49 LYS B C 1
ATOM 2058 O O . LYS B 1 50 ? 11.06677 14.66504 32.67331 1.000 48.53357 49 LYS B O 1
ATOM 2064 N N . ASN B 1 51 ? 12.71467 13.17252 32.31566 1.000 52.18602 50 ASN B N 1
ATOM 2065 C CA . ASN B 1 51 ? 13.75867 14.17613 32.49131 1.000 42.30820 50 ASN B CA 1
ATOM 2066 C C . ASN B 1 51 ? 13.77540 15.16324 31.33122 1.000 43.58924 50 ASN B C 1
ATOM 2067 O O . ASN B 1 51 ? 13.95474 16.36916 31.53840 1.000 51.78655 50 ASN B O 1
ATOM 2072 N N . VAL B 1 52 ? 13.59199 14.67002 30.10385 1.000 50.08588 51 VAL B N 1
ATOM 2073 C CA . VAL B 1 52 ? 13.57227 15.55145 28.93841 1.000 44.26244 51 VAL B CA 1
ATOM 2074 C C . VAL B 1 52 ? 12.41059 16.53221 29.03767 1.000 51.88249 51 VAL B C 1
ATOM 2075 O O . VAL B 1 52 ? 12.58347 17.74728 28.88381 1.000 51.08869 51 VAL B O 1
ATOM 2079 N N . VAL B 1 53 ? 11.20808 16.01843 29.30846 1.000 57.74607 52 VAL B N 1
ATOM 2080 C CA . VAL B 1 53 ? 10.04403 16.89093 29.42529 1.000 51.38902 52 VAL B CA 1
ATOM 2081 C C . VAL B 1 53 ? 10.11891 17.72092 30.70154 1.000 48.94478 52 VAL B C 1
ATOM 2082 O O . VAL B 1 53 ? 9.56534 18.82556 30.76487 1.000 52.91566 52 VAL B O 1
ATOM 2086 N N . GLY B 1 54 ? 10.81269 17.22153 31.72663 1.000 49.10580 53 GLY B N 1
ATOM 2087 C CA . GLY B 1 54 ? 10.85402 17.93189 32.99378 1.000 42.21161 53 GLY B CA 1
ATOM 2088 C C . GLY B 1 54 ? 11.71141 19.18143 32.94186 1.000 62.97185 53 GLY B C 1
ATOM 2089 O O . GLY B 1 54 ? 11.39661 20.18737 33.58492 1.000 60.74022 53 GLY B O 1
ATOM 2090 N N . ALA B 1 55 ? 12.80923 19.13537 32.18259 1.000 49.47699 54 ALA B N 1
ATOM 2091 C CA . ALA B 1 55 ? 13.66548 20.30952 32.05190 1.000 51.53065 54 ALA B CA 1
ATOM 2092 C C . ALA B 1 55 ? 12.92127 21.46088 31.38886 1.000 53.43043 54 ALA B C 1
ATOM 2093 O O . ALA B 1 55 ? 13.05554 22.61863 31.80261 1.000 58.90747 54 ALA B O 1
ATOM 2095 N N . ARG B 1 56 ? 12.12511 21.16186 30.36018 1.000 51.82296 55 ARG B N 1
ATOM 2096 C CA . ARG B 1 56 ? 11.35623 22.20905 29.69741 1.000 53.34964 55 ARG B CA 1
ATOM 2097 C C . ARG B 1 56 ? 10.18689 22.66605 30.55817 1.000 57.91906 55 ARG B C 1
ATOM 2098 O O . ARG B 1 56 ? 9.81587 23.84461 30.52098 1.000 57.24024 55 ARG B O 1
ATOM 2106 N N . ARG B 1 57 ? 9.59895 21.75332 31.33669 1.000 53.20591 56 ARG B N 1
ATOM 2107 C CA . ARG B 1 57 ? 8.53440 22.13814 32.25757 1.000 52.76976 56 ARG B CA 1
ATOM 2108 C C . ARG B 1 57 ? 9.04764 23.10838 33.31297 1.000 53.75841 56 ARG B C 1
ATOM 2109 O O . ARG B 1 57 ? 8.38802 24.10735 33.62330 1.000 59.56854 56 ARG B O 1
ATOM 2117 N N . SER B 1 58 ? 10.22471 22.82878 33.87806 1.000 63.78046 57 SER B N 1
ATOM 2118 C CA . SER B 1 58 ? 10.80766 23.73730 34.85948 1.000 56.90292 57 SER B CA 1
ATOM 2119 C C . SER B 1 58 ? 11.20554 25.05930 34.21664 1.000 62.88956 57 SER B C 1
ATOM 2120 O O . SER B 1 58 ? 10.98535 26.12898 34.79679 1.000 59.13976 57 SER B O 1
ATOM 2123 N N . SER B 1 59 ? 11.79305 25.00564 33.01857 1.000 56.29232 58 SER B N 1
ATOM 2124 C CA . SER B 1 59 ? 12.14242 26.23346 32.31251 1.000 55.76574 58 SER B CA 1
ATOM 2125 C C . SER B 1 59 ? 10.89936 27.04667 31.97818 1.000 60.54249 58 SER B C 1
ATOM 2126 O O . SER B 1 59 ? 10.92085 28.28082 32.04115 1.000 62.40048 58 SER B O 1
ATOM 2129 N N . TRP B 1 60 ? 9.80181 26.37091 31.63104 1.000 63.19958 59 TRP B N 1
ATOM 2130 C CA . TRP B 1 60 ? 8.58332 27.07788 31.24925 1.000 59.51026 59 TRP B CA 1
ATOM 2131 C C . TRP B 1 60 ? 8.01213 27.86657 32.42101 1.000 68.42286 59 TRP B C 1
ATOM 2132 O O . TRP B 1 60 ? 7.66987 29.04579 32.28077 1.000 64.68795 59 TRP B O 1
ATOM 2143 N N . ARG B 1 61 ? 7.90705 27.23012 33.59123 1.000 64.49234 60 ARG B N 1
ATOM 2144 C CA . ARG B 1 61 ? 7.30818 27.89365 34.74558 1.000 64.74180 60 ARG B CA 1
ATOM 2145 C C . ARG B 1 61 ? 8.10817 29.11534 35.17808 1.000 70.17470 60 ARG B C 1
ATOM 2146 O O . ARG B 1 61 ? 7.54404 30.05283 35.75378 1.000 79.01976 60 ARG B O 1
ATOM 2154 N N . VAL B 1 62 ? 9.41351 29.12901 34.91095 1.000 72.17096 61 VAL B N 1
ATOM 2155 C CA . VAL B 1 62 ? 10.24250 30.25649 35.32272 1.000 59.37807 61 VAL B CA 1
ATOM 2156 C C . VAL B 1 62 ? 10.06201 31.43618 34.37547 1.000 69.59363 61 VAL B C 1
ATOM 2157 O O . VAL B 1 62 ? 9.79505 32.56254 34.80968 1.000 79.93679 61 VAL B O 1
ATOM 2161 N N . VAL B 1 63 ? 10.20816 31.20059 33.06861 1.000 68.07109 62 VAL B N 1
ATOM 2162 C CA . VAL B 1 63 ? 10.07130 32.29127 32.10698 1.000 75.62514 62 VAL B CA 1
ATOM 2163 C C . VAL B 1 63 ? 8.62809 32.77211 32.02788 1.000 77.21038 62 VAL B C 1
ATOM 2164 O O . VAL B 1 63 ? 8.37595 33.95494 31.76673 1.000 77.06644 62 VAL B O 1
ATOM 2168 N N . SER B 1 64 ? 7.65970 31.87995 32.24929 1.000 79.28666 63 SER B N 1
ATOM 2169 C CA . SER B 1 64 ? 6.26473 32.30863 32.27660 1.000 80.83764 63 SER B CA 1
ATOM 2170 C C . SER B 1 64 ? 5.98997 33.20377 33.47794 1.000 79.59244 63 SER B C 1
ATOM 2171 O O . SER B 1 64 ? 5.22723 34.17185 33.37683 1.000 87.87065 63 SER B O 1
ATOM 2174 N N . SER B 1 65 ? 6.60380 32.89705 34.62325 1.000 82.52290 64 SER B N 1
ATOM 2175 C CA . SER B 1 65 ? 6.43046 33.73901 35.80194 1.000 82.44238 64 SER B CA 1
ATOM 2176 C C . SER B 1 65 ? 7.09055 35.09821 35.60983 1.000 85.41486 64 SER B C 1
ATOM 2177 O O . SER B 1 65 ? 6.55973 36.12032 36.05838 1.000 85.61692 64 SER B O 1
ATOM 2180 N N . ILE B 1 66 ? 8.24801 35.12989 34.94642 1.000 83.80420 65 ILE B N 1
ATOM 2181 C CA . ILE B 1 66 ? 8.91747 36.39911 34.68083 1.000 87.57703 65 ILE B CA 1
ATOM 2182 C C . ILE B 1 66 ? 8.08974 37.24726 33.72353 1.000 91.41323 65 ILE B C 1
ATOM 2183 O O . ILE B 1 66 ? 7.97032 38.46661 33.89580 1.000 103.51951 65 ILE B O 1
ATOM 2188 N N . GLU B 1 67 ? 7.49525 36.61564 32.70840 1.000 91.77193 66 GLU B N 1
ATOM 2189 C CA . GLU B 1 67 ? 6.66356 37.34975 31.75998 1.000 96.05521 66 GLU B CA 1
ATOM 2190 C C . GLU B 1 67 ? 5.45277 37.96689 32.44867 1.000 99.59138 66 GLU B C 1
ATOM 2191 O O . GLU B 1 67 ? 5.02789 39.07527 32.10194 1.000 103.06369 66 GLU B O 1
ATOM 2197 N N . GLN B 1 68 ? 4.89055 37.26904 33.43574 1.000 96.65860 67 GLN B N 1
ATOM 2198 C CA . GLN B 1 68 ? 3.72672 37.78588 34.14496 1.000 100.99526 67 GLN B CA 1
ATOM 2199 C C . GLN B 1 68 ? 4.10061 38.83735 35.18314 1.000 103.08213 67 GLN B C 1
ATOM 2200 O O . GLN B 1 68 ? 3.32504 39.77052 35.41756 1.000 100.98754 67 GLN B O 1
ATOM 2206 N N . LYS B 1 69 ? 5.27340 38.71596 35.80187 1.000 105.15831 68 LYS B N 1
ATOM 2207 C CA . LYS B 1 69 ? 5.61840 39.49770 36.98246 1.000 105.78166 68 LYS B CA 1
ATOM 2208 C C . LYS B 1 69 ? 6.43463 40.74669 36.67278 1.000 111.86011 68 LYS B C 1
ATOM 2209 O O . LYS B 1 69 ? 6.98319 41.35305 37.59926 1.000 113.75703 68 LYS B O 1
ATOM 2211 N N . THR B 1 70 ? 6.52800 41.14858 35.41037 1.000 110.87951 69 THR B N 1
ATOM 2212 C CA . THR B 1 70 ? 7.29552 42.34043 35.06077 1.000 125.74499 69 THR B CA 1
ATOM 2213 C C . THR B 1 70 ? 6.39694 43.56694 34.93183 1.000 132.10946 69 THR B C 1
ATOM 2214 O O . THR B 1 70 ? 6.38111 44.22944 33.90060 1.000 140.23504 69 THR B O 1
ATOM 2218 N N . GLU B 1 74 ? 7.70339 46.71216 29.11643 1.000 96.65183 73 GLU B N 1
ATOM 2219 C CA . GLU B 1 74 ? 7.12670 46.43580 27.80595 1.000 99.30275 73 GLU B CA 1
ATOM 2220 C C . GLU B 1 74 ? 8.11535 45.68702 26.91768 1.000 113.01962 73 GLU B C 1
ATOM 2221 O O . GLU B 1 74 ? 7.82755 44.58642 26.44576 1.000 107.61360 73 GLU B O 1
ATOM 2223 N N . LYS B 1 75 ? 9.28321 46.29495 26.69176 1.000 111.51954 74 LYS B N 1
ATOM 2224 C CA . LYS B 1 75 ? 10.30287 45.65302 25.86767 1.000 98.41573 74 LYS B CA 1
ATOM 2225 C C . LYS B 1 75 ? 10.80426 44.36777 26.51326 1.000 105.60154 74 LYS B C 1
ATOM 2226 O O . LYS B 1 75 ? 10.97172 43.34722 25.83480 1.000 106.74370 74 LYS B O 1
ATOM 2228 N N . LYS B 1 76 ? 11.05287 44.39829 27.82490 1.000 112.06348 75 LYS B N 1
ATOM 2229 C CA . LYS B 1 76 ? 11.45178 43.18318 28.52594 1.000 101.00349 75 LYS B CA 1
ATOM 2230 C C . LYS B 1 76 ? 10.30020 42.19263 28.62320 1.000 105.72405 75 LYS B C 1
ATOM 2231 O O . LYS B 1 76 ? 10.53092 40.97901 28.65892 1.000 108.32752 75 LYS B O 1
ATOM 2233 N N . GLN B 1 77 ? 9.06186 42.68898 28.67063 1.000 108.05340 76 GLN B N 1
ATOM 2234 C CA . GLN B 1 77 ? 7.90131 41.80437 28.69174 1.000 98.58616 76 GLN B CA 1
ATOM 2235 C C . GLN B 1 77 ? 7.83504 40.95005 27.43254 1.000 96.80137 76 GLN B C 1
ATOM 2236 O O . GLN B 1 77 ? 7.59178 39.74039 27.50289 1.000 99.33341 76 GLN B O 1
ATOM 2242 N N . GLN B 1 78 ? 8.03957 41.56946 26.26802 1.000 96.62268 77 GLN B N 1
ATOM 2243 C CA . GLN B 1 78 ? 8.00597 40.83305 25.00993 1.000 94.22688 77 GLN B CA 1
ATOM 2244 C C . GLN B 1 78 ? 9.03117 39.70773 25.01386 1.000 96.71870 77 GLN B C 1
ATOM 2245 O O . GLN B 1 78 ? 8.70382 38.55393 24.71724 1.000 98.13671 77 GLN B O 1
ATOM 2251 N N . MET B 1 79 ? 10.28020 40.02679 25.35778 1.000 98.53164 78 MET B N 1
ATOM 2252 C CA . MET B 1 79 ? 11.34277 39.02921 25.31363 1.000 90.71956 78 MET B CA 1
ATOM 2253 C C . MET B 1 79 ? 11.03969 37.85241 26.23178 1.000 88.24495 78 MET B C 1
ATOM 2254 O O . MET B 1 79 ? 11.36197 36.70384 25.90741 1.000 77.51589 78 MET B O 1
ATOM 2259 N N . ALA B 1 80 ? 10.41087 38.11534 27.37875 1.000 91.42995 79 ALA B N 1
ATOM 2260 C CA . ALA B 1 80 ? 9.98334 37.02023 28.24225 1.000 87.81123 79 ALA B CA 1
ATOM 2261 C C . ALA B 1 80 ? 8.87303 36.20855 27.58736 1.000 87.64009 79 ALA B C 1
ATOM 2262 O O . ALA B 1 80 ? 8.83021 34.97959 27.72185 1.000 86.42234 79 ALA B O 1
ATOM 2264 N N . ARG B 1 81 ? 7.97105 36.87757 26.86704 1.000 95.93326 80 ARG B N 1
ATOM 2265 C CA . ARG B 1 81 ? 6.92815 36.16335 26.13926 1.000 89.84071 80 ARG B CA 1
ATOM 2266 C C . ARG B 1 81 ? 7.52267 35.33736 25.00512 1.000 83.11875 80 ARG B C 1
ATOM 2267 O O . ARG B 1 81 ? 7.26216 34.13392 24.89972 1.000 85.20087 80 ARG B O 1
ATOM 2269 N N . GLU B 1 82 ? 8.34125 35.96692 24.15620 1.000 90.56449 81 GLU B N 1
ATOM 2270 C CA . GLU B 1 82 ? 8.89359 35.27272 22.99531 1.000 86.45313 81 GLU B CA 1
ATOM 2271 C C . GLU B 1 82 ? 9.74570 34.07822 23.40814 1.000 82.74623 81 GLU B C 1
ATOM 2272 O O . GLU B 1 82 ? 9.68271 33.01541 22.77866 1.000 75.21839 81 GLU B O 1
ATOM 2278 N N . TYR B 1 83 ? 10.55233 34.23228 24.46080 1.000 80.36500 82 TYR B N 1
ATOM 2279 C CA . TYR B 1 83 ? 11.37838 33.11977 24.92025 1.000 72.98973 82 TYR B CA 1
ATOM 2280 C C . TYR B 1 83 ? 10.52367 32.00003 25.49942 1.000 75.30123 82 TYR B C 1
ATOM 2281 O O . TYR B 1 83 ? 10.85097 30.81753 25.34487 1.000 73.60282 82 TYR B O 1
ATOM 2290 N N . ARG B 1 84 ? 9.42444 32.35401 26.16870 1.000 70.74279 83 ARG B N 1
ATOM 2291 C CA . ARG B 1 84 ? 8.54305 31.34072 26.73909 1.000 73.50287 83 ARG B CA 1
ATOM 2292 C C . ARG B 1 84 ? 7.88608 30.50322 25.64701 1.000 74.41617 83 ARG B C 1
ATOM 2293 O O . ARG B 1 84 ? 7.69471 29.29318 25.81598 1.000 73.51965 83 ARG B O 1
ATOM 2301 N N . GLU B 1 85 ? 7.53664 31.12727 24.51859 1.000 77.09214 84 GLU B N 1
ATOM 2302 C CA . GLU B 1 85 ? 6.92687 30.38086 23.42155 1.000 75.14448 84 GLU B CA 1
ATOM 2303 C C . GLU B 1 85 ? 7.92044 29.41289 22.79062 1.000 68.52405 84 GLU B C 1
ATOM 2304 O O . GLU B 1 85 ? 7.53724 28.32262 22.35009 1.000 64.49569 84 GLU B O 1
ATOM 2310 N N . LYS B 1 86 ? 9.19932 29.79369 22.73504 1.000 73.24023 85 LYS B N 1
ATOM 2311 C CA . LYS B 1 86 ? 10.21950 28.89467 22.20376 1.000 68.63884 85 LYS B CA 1
ATOM 2312 C C . LYS B 1 86 ? 10.34231 27.64378 23.06431 1.000 71.73005 85 LYS B C 1
ATOM 2313 O O . LYS B 1 86 ? 10.41887 26.52337 22.54674 1.000 67.46279 85 LYS B O 1
ATOM 2319 N N . ILE B 1 87 ? 10.36755 27.81939 24.38743 1.000 65.78573 86 ILE B N 1
ATOM 2320 C CA . ILE B 1 87 ? 10.34405 26.67392 25.29204 1.000 65.16777 86 ILE B CA 1
ATOM 2321 C C . ILE B 1 87 ? 9.02738 25.92481 25.15381 1.000 73.26842 86 ILE B C 1
ATOM 2322 O O . ILE B 1 87 ? 8.99335 24.68738 25.15224 1.000 68.31594 86 ILE B O 1
ATOM 2327 N N . GLU B 1 88 ? 7.92302 26.66708 25.03102 1.000 66.64633 87 GLU B N 1
ATOM 2328 C CA . GLU B 1 88 ? 6.60916 26.04518 24.90649 1.000 68.19918 87 GLU B CA 1
ATOM 2329 C C . GLU B 1 88 ? 6.53730 25.14066 23.68537 1.000 63.03887 87 GLU B C 1
ATOM 2330 O O . GLU B 1 88 ? 5.94254 24.05796 23.74198 1.000 57.96157 87 GLU B O 1
ATOM 2336 N N . THR B 1 89 ? 7.12705 25.56974 22.56825 1.000 63.73691 88 THR B N 1
ATOM 2337 C CA . THR B 1 89 ? 7.22226 24.69245 21.40791 1.000 64.21468 88 THR B CA 1
ATOM 2338 C C . THR B 1 89 ? 7.96354 23.41075 21.77233 1.000 65.58811 88 THR B C 1
ATOM 2339 O O . THR B 1 89 ? 7.36824 22.32822 21.80711 1.000 77.14634 88 THR B O 1
ATOM 2343 N N . GLU B 1 90 ? 9.26231 23.52785 22.08323 1.000 65.62526 89 GLU B N 1
ATOM 2344 C CA . GLU B 1 90 ? 10.06847 22.39980 22.55478 1.000 62.70718 89 GLU B CA 1
ATOM 2345 C C . GLU B 1 90 ? 9.27637 21.45992 23.45698 1.000 60.88882 89 GLU B C 1
ATOM 2346 O O . GLU B 1 90 ? 9.28631 20.23871 23.27028 1.000 64.25671 89 GLU B O 1
ATOM 2352 N N . LEU B 1 91 ? 8.56096 22.03048 24.42950 1.000 50.15684 90 LEU B N 1
ATOM 2353 C CA . LEU B 1 91 ? 7.74045 21.23260 25.33497 1.000 55.10019 90 LEU B CA 1
ATOM 2354 C C . LEU B 1 91 ? 6.66132 20.46504 24.57827 1.000 61.89118 90 LEU B C 1
ATOM 2355 O O . LEU B 1 91 ? 6.41593 19.28557 24.85800 1.000 58.53153 90 LEU B O 1
ATOM 2360 N N . ARG B 1 92 ? 6.00870 21.11681 23.61224 1.000 54.31656 91 ARG B N 1
ATOM 2361 C CA . ARG B 1 92 ? 4.94526 20.45851 22.85882 1.000 63.57153 91 ARG B CA 1
ATOM 2362 C C . ARG B 1 92 ? 5.50044 19.38451 21.92862 1.000 64.55688 91 ARG B C 1
ATOM 2363 O O . ARG B 1 92 ? 4.85918 18.34826 21.71791 1.000 60.39479 91 ARG B O 1
ATOM 2371 N N . ASP B 1 93 ? 6.68202 19.61992 21.34919 1.000 63.24920 92 ASP B N 1
ATOM 2372 C CA . ASP B 1 93 ? 7.29956 18.61632 20.48542 1.000 55.64187 92 ASP B CA 1
ATOM 2373 C C . ASP B 1 93 ? 7.67518 17.35811 21.26247 1.000 62.05948 92 ASP B C 1
ATOM 2374 O O . ASP B 1 93 ? 7.57090 16.24240 20.73774 1.000 67.43164 92 ASP B O 1
ATOM 2379 N N . ILE B 1 94 ? 8.10757 17.51563 22.51460 1.000 59.88370 93 ILE B N 1
ATOM 2380 C CA . ILE B 1 94 ? 8.49387 16.35929 23.31768 1.000 55.74102 93 ILE B CA 1
ATOM 2381 C C . ILE B 1 94 ? 7.27358 15.51527 23.66827 1.000 59.31313 93 ILE B C 1
ATOM 2382 O O . ILE B 1 94 ? 7.30329 14.28227 23.56561 1.000 54.77759 93 ILE B O 1
ATOM 2387 N N . CYS B 1 95 ? 6.18194 16.16094 24.08530 1.000 47.38827 94 CYS B N 1
ATOM 2388 C CA . CYS B 1 95 ? 4.98428 15.41679 24.46393 1.000 60.50595 94 CYS B CA 1
ATOM 2389 C C . CYS B 1 95 ? 4.37749 14.69437 23.26781 1.000 56.63191 94 CYS B C 1
ATOM 2390 O O . CYS B 1 95 ? 3.92607 13.54948 23.39074 1.000 56.96901 94 CYS B O 1
ATOM 2393 N N . ASN B 1 96 ? 4.35906 15.34504 22.10195 1.000 55.20923 95 ASN B N 1
ATOM 2394 C CA . ASN B 1 96 ? 3.78435 14.71687 20.91701 1.000 60.33353 95 ASN B CA 1
ATOM 2395 C C . ASN B 1 96 ? 4.60599 13.51881 20.46026 1.000 66.13646 95 ASN B C 1
ATOM 2396 O O . ASN B 1 96 ? 4.05311 12.57419 19.88549 1.000 67.83870 95 ASN B O 1
ATOM 2401 N N . ASP B 1 97 ? 5.91864 13.53779 20.70227 1.000 66.01449 96 ASP B N 1
ATOM 2402 C CA . ASP B 1 97 ? 6.73620 12.36476 20.41365 1.000 67.43372 96 ASP B CA 1
ATOM 2403 C C . ASP B 1 97 ? 6.34910 11.19595 21.31084 1.000 66.88455 96 ASP B C 1
ATOM 2404 O O . ASP B 1 97 ? 6.22083 10.05927 20.84027 1.000 64.97045 96 ASP B O 1
ATOM 2409 N N . VAL B 1 98 ? 6.15172 11.46010 22.60540 1.000 58.76425 97 VAL B N 1
ATOM 2410 C CA . VAL B 1 98 ? 5.79391 10.39870 23.54480 1.000 56.39226 97 VAL B CA 1
ATOM 2411 C C . VAL B 1 98 ? 4.42910 9.81915 23.19822 1.000 58.88534 97 VAL B C 1
ATOM 2412 O O . VAL B 1 98 ? 4.26602 8.60002 23.06512 1.000 59.08109 97 VAL B O 1
ATOM 2416 N N . LEU B 1 99 ? 3.42628 10.68790 23.04878 1.000 53.65387 98 LEU B N 1
ATOM 2417 C CA . LEU B 1 99 ? 2.07767 10.22611 22.74377 1.000 61.21025 98 LEU B CA 1
ATOM 2418 C C . LEU B 1 99 ? 1.99495 9.54623 21.38432 1.000 65.46577 98 LEU B C 1
ATOM 2419 O O . LEU B 1 99 ? 1.06925 8.76091 21.15257 1.000 56.65560 98 LEU B O 1
ATOM 2424 N N . SER B 1 100 ? 2.93832 9.82698 20.48200 1.000 67.05386 99 SER B N 1
ATOM 2425 C CA . SER B 1 100 ? 2.98023 9.10292 19.21622 1.000 59.65845 99 SER B CA 1
ATOM 2426 C C . SER B 1 100 ? 3.49112 7.68149 19.41586 1.000 64.37813 99 SER B C 1
ATOM 2427 O O . SER B 1 100 ? 2.97722 6.73936 18.80166 1.000 76.44680 99 SER B O 1
ATOM 2430 N N . LEU B 1 101 ? 4.50215 7.50651 20.27126 1.000 59.43132 100 LEU B N 1
ATOM 2431 C CA . LEU B 1 101 ? 4.99155 6.16404 20.56812 1.000 58.86039 100 LEU B CA 1
ATOM 2432 C C . LEU B 1 101 ? 3.94967 5.35545 21.33002 1.000 59.50665 100 LEU B C 1
ATOM 2433 O O . LEU B 1 101 ? 3.78051 4.15658 21.07839 1.000 61.20602 100 LEU B O 1
ATOM 2438 N N . LEU B 1 102 ? 3.24393 5.99397 22.26694 1.000 53.03969 101 LEU B N 1
ATOM 2439 C CA . LEU B 1 102 ? 2.20438 5.29505 23.01587 1.000 62.94637 101 LEU B CA 1
ATOM 2440 C C . LEU B 1 102 ? 1.06873 4.85457 22.10218 1.000 65.20889 101 LEU B C 1
ATOM 2441 O O . LEU B 1 102 ? 0.56514 3.73173 22.21907 1.000 68.12653 101 LEU B O 1
ATOM 2446 N N . GLU B 1 103 ? 0.65860 5.72396 21.17811 1.000 67.52424 102 GLU B N 1
ATOM 2447 C CA . GLU B 1 103 ? -0.48234 5.41437 20.32445 1.000 65.65665 102 GLU B CA 1
ATOM 2448 C C . GLU B 1 103 ? -0.13772 4.37897 19.26158 1.000 64.87191 102 GLU B C 1
ATOM 2449 O O . GLU B 1 103 ? -0.98827 3.55847 18.90065 1.000 73.76329 102 GLU B O 1
ATOM 2455 N N . LYS B 1 104 ? 1.09268 4.39306 18.75401 1.000 65.73921 103 LYS B N 1
ATOM 2456 C CA . LYS B 1 104 ? 1.46747 3.54377 17.63029 1.000 67.00479 103 LYS B CA 1
ATOM 2457 C C . LYS B 1 104 ? 2.18512 2.26488 18.03798 1.000 64.80315 103 LYS B C 1
ATOM 2458 O O . LYS B 1 104 ? 2.11914 1.27577 17.30076 1.000 70.81502 103 LYS B O 1
ATOM 2464 N N . PHE B 1 105 ? 2.86406 2.24875 19.18578 1.000 62.68943 104 PHE B N 1
ATOM 2465 C CA . PHE B 1 105 ? 3.66894 1.08923 19.55463 1.000 63.27195 104 PHE B CA 1
ATOM 2466 C C . PHE B 1 105 ? 3.36109 0.58198 20.95833 1.000 66.59204 104 PHE B C 1
ATOM 2467 O O . PHE B 1 105 ? 3.07663 -0.60513 21.14523 1.000 71.16828 104 PHE B O 1
ATOM 2475 N N . LEU B 1 106 ? 3.41617 1.47430 21.94836 1.000 64.03550 105 LEU B N 1
ATOM 2476 C CA . LEU B 1 106 ? 3.41769 1.04798 23.34539 1.000 67.41574 105 LEU B CA 1
ATOM 2477 C C . LEU B 1 106 ? 2.08843 0.41741 23.74467 1.000 68.17875 105 LEU B C 1
ATOM 2478 O O . LEU B 1 106 ? 2.03803 -0.74809 24.15472 1.000 75.42083 105 LEU B O 1
ATOM 2483 N N . ILE B 1 107 ? 1.00246 1.17557 23.64216 1.000 67.69790 106 ILE B N 1
ATOM 2484 C CA . ILE B 1 107 ? -0.31919 0.70264 24.05152 1.000 64.75145 106 ILE B CA 1
ATOM 2485 C C . ILE B 1 107 ? -0.78914 -0.45884 23.17562 1.000 64.45811 106 ILE B C 1
ATOM 2486 O O . ILE B 1 107 ? -1.27634 -1.46008 23.72151 1.000 75.11870 106 ILE B O 1
ATOM 2491 N N . PRO B 1 108 ? -0.67686 -0.39873 21.83953 1.000 62.80833 107 PRO B N 1
ATOM 2492 C CA . PRO B 1 108 ? -1.13867 -1.54558 21.03515 1.000 68.98586 107 PRO B CA 1
ATOM 2493 C C . PRO B 1 108 ? -0.40469 -2.84456 21.32759 1.000 75.32391 107 PRO B C 1
ATOM 2494 O O . PRO B 1 108 ? -0.97472 -3.92289 21.11922 1.000 86.74652 107 PRO B O 1
ATOM 2498 N N . ASN B 1 109 ? 0.83828 -2.78251 21.80236 1.000 80.02075 108 ASN B N 1
ATOM 2499 C CA . ASN B 1 109 ? 1.61731 -3.98580 22.06441 1.000 84.02469 108 ASN B CA 1
ATOM 2500 C C . ASN B 1 109 ? 1.49766 -4.48147 23.49935 1.000 85.67467 108 ASN B C 1
ATOM 2501 O O . ASN B 1 109 ? 1.95003 -5.59415 23.79090 1.000 88.50893 108 ASN B O 1
ATOM 2506 N N . ALA B 1 110 ? 0.90669 -3.69341 24.39492 1.000 78.59026 109 ALA B N 1
ATOM 2507 C CA . ALA B 1 110 ? 0.79034 -4.07787 25.79820 1.000 85.65318 109 ALA B CA 1
ATOM 2508 C C . ALA B 1 110 ? -0.15702 -5.26394 25.92723 1.000 85.56414 109 ALA B C 1
ATOM 2509 O O . ALA B 1 110 ? -1.37427 -5.11653 25.77651 1.000 84.57837 109 ALA B O 1
ATOM 2511 N N . SER B 1 111 ? 0.40020 -6.44298 26.20660 1.000 95.33942 110 SER B N 1
ATOM 2512 C CA . SER B 1 111 ? -0.38590 -7.65845 26.36526 1.000 102.97098 110 SER B CA 1
ATOM 2513 C C . SER B 1 111 ? -0.71839 -7.97288 27.81757 1.000 97.94991 110 SER B C 1
ATOM 2514 O O . SER B 1 111 ? -1.60397 -8.79749 28.06759 1.000 99.11126 110 SER B O 1
ATOM 2517 N N . GLN B 1 112 ? -0.03749 -7.34701 28.77157 1.000 91.02077 111 GLN B N 1
ATOM 2518 C CA . GLN B 1 112 ? -0.29662 -7.55866 30.18684 1.000 81.85473 111 GLN B CA 1
ATOM 2519 C C . GLN B 1 112 ? -1.06750 -6.37840 30.76410 1.000 75.61305 111 GLN B C 1
ATOM 2520 O O . GLN B 1 112 ? -0.94766 -5.24438 30.29348 1.000 82.84344 111 GLN B O 1
ATOM 2526 N N . ALA B 1 113 ? -1.86795 -6.65969 31.79537 1.000 79.34407 112 ALA B N 1
ATOM 2527 C CA . ALA B 1 113 ? -2.61430 -5.59558 32.45749 1.000 82.55631 112 ALA B CA 1
ATOM 2528 C C . ALA B 1 113 ? -1.68570 -4.61799 33.16476 1.000 82.37578 112 ALA B C 1
ATOM 2529 O O . ALA B 1 113 ? -2.01020 -3.43084 33.28154 1.000 77.48460 112 ALA B O 1
ATOM 2531 N N . GLU B 1 114 ? -0.53218 -5.09464 33.63890 1.000 82.33985 113 GLU B N 1
ATOM 2532 C CA . GLU B 1 114 ? 0.43630 -4.20330 34.26809 1.000 75.75352 113 GLU B CA 1
ATOM 2533 C C . GLU B 1 114 ? 1.00558 -3.21062 33.26245 1.000 69.23879 113 GLU B C 1
ATOM 2534 O O . GLU B 1 114 ? 1.14590 -2.02024 33.56674 1.000 64.48969 113 GLU B O 1
ATOM 2540 N N . SER B 1 115 ? 1.33416 -3.68131 32.05725 1.000 68.90151 114 SER B N 1
ATOM 2541 C CA . SER B 1 115 ? 1.91231 -2.79896 31.04919 1.000 62.60821 114 SER B CA 1
ATOM 2542 C C . SER B 1 115 ? 0.87139 -1.83695 30.49017 1.000 73.82829 114 SER B C 1
ATOM 2543 O O . SER B 1 115 ? 1.18877 -0.68204 30.18138 1.000 67.54873 114 SER B O 1
ATOM 2546 N N . LYS B 1 116 ? -0.37558 -2.29459 30.35029 1.000 65.78345 115 LYS B N 1
ATOM 2547 C CA . LYS B 1 116 ? -1.42319 -1.43241 29.81216 1.000 66.01436 115 LYS B CA 1
ATOM 2548 C C . LYS B 1 116 ? -1.70743 -0.26099 30.74384 1.000 65.93247 115 LYS B C 1
ATOM 2549 O O . LYS B 1 116 ? -1.83927 0.88232 30.29203 1.000 63.65059 115 LYS B O 1
ATOM 2551 N N . VAL B 1 117 ? -1.80045 -0.52496 32.04935 1.000 65.47900 116 VAL B N 1
ATOM 2552 C CA . VAL B 1 117 ? -2.04010 0.54786 33.01148 1.000 63.87832 116 VAL B CA 1
ATOM 2553 C C . VAL B 1 117 ? -0.87690 1.53266 33.01082 1.000 65.20980 116 VAL B C 1
ATOM 2554 O O . VAL B 1 117 ? -1.07138 2.74885 33.13354 1.000 59.60911 116 VAL B O 1
ATOM 2558 N N . PHE B 1 118 ? 0.34780 1.02542 32.85750 1.000 63.10644 117 PHE B N 1
ATOM 2559 C CA . PHE B 1 118 ? 1.52306 1.89062 32.83258 1.000 59.82616 117 PHE B CA 1
ATOM 2560 C C . PHE B 1 118 ? 1.46687 2.85810 31.65527 1.000 59.35453 117 PHE B C 1
ATOM 2561 O O . PHE B 1 118 ? 1.55195 4.07905 31.83050 1.000 55.02221 117 PHE B O 1
ATOM 2569 N N . TYR B 1 119 ? 1.32553 2.32416 30.43886 1.000 61.37910 118 TYR B N 1
ATOM 2570 C CA . TYR B 1 119 ? 1.32873 3.17504 29.25307 1.000 60.37110 118 TYR B CA 1
ATOM 2571 C C . TYR B 1 119 ? 0.10949 4.08678 29.20506 1.000 56.15359 118 TYR B C 1
ATOM 2572 O O . TYR B 1 119 ? 0.18138 5.18419 28.64053 1.000 61.69931 118 TYR B O 1
ATOM 2581 N N . LEU B 1 120 ? -1.01236 3.65826 29.78537 1.000 56.06333 119 LEU B N 1
ATOM 2582 C CA . LEU B 1 120 ? -2.19757 4.50685 29.80794 1.000 57.18230 119 LEU B CA 1
ATOM 2583 C C . LEU B 1 120 ? -2.08576 5.61043 30.85271 1.000 59.40223 119 LEU B C 1
ATOM 2584 O O . LEU B 1 120 ? -2.59921 6.71398 30.63738 1.000 61.00075 119 LEU B O 1
ATOM 2589 N N . LYS B 1 121 ? -1.42936 5.33593 31.98324 1.000 53.41826 120 LYS B N 1
ATOM 2590 C CA . LYS B 1 121 ? -1.11898 6.40185 32.93069 1.000 54.70038 120 LYS B CA 1
ATOM 2591 C C . LYS B 1 121 ? -0.16244 7.41130 32.31234 1.000 55.96232 120 LYS B C 1
ATOM 2592 O O . LYS B 1 121 ? -0.34803 8.62656 32.45105 1.000 52.73734 120 LYS B O 1
ATOM 2598 N N . MET B 1 122 ? 0.86707 6.92029 31.61914 1.000 58.84855 121 MET B N 1
ATOM 2599 C CA . MET B 1 122 ? 1.82885 7.80536 30.97301 1.000 56.94476 121 MET B CA 1
ATOM 2600 C C . MET B 1 122 ? 1.17682 8.62492 29.86599 1.000 59.49935 121 MET B C 1
ATOM 2601 O O . MET B 1 122 ? 1.58831 9.76311 29.61160 1.000 46.17536 121 MET B O 1
ATOM 2606 N N . LYS B 1 123 ? 0.15227 8.07433 29.20835 1.000 56.16213 122 LYS B N 1
ATOM 2607 C CA . LYS B 1 123 ? -0.57069 8.84089 28.19790 1.000 62.19953 122 LYS B CA 1
ATOM 2608 C C . LYS B 1 123 ? -1.32356 10.00646 28.82656 1.000 56.78687 122 LYS B C 1
ATOM 2609 O O . LYS B 1 123 ? -1.33599 11.11442 28.27717 1.000 52.95664 122 LYS B O 1
ATOM 2615 N N . GLY B 1 124 ? -1.96226 9.77590 29.97521 1.000 57.16249 123 GLY B N 1
ATOM 2616 C CA . GLY B 1 124 ? -2.57931 10.87364 30.69631 1.000 51.87283 123 GLY B CA 1
ATOM 2617 C C . GLY B 1 124 ? -1.56529 11.84254 31.26737 1.000 57.10919 123 GLY B C 1
ATOM 2618 O O . GLY B 1 124 ? -1.86897 13.02439 31.45520 1.000 58.14413 123 GLY B O 1
ATOM 2619 N N . ASP B 1 125 ? -0.35018 11.36266 31.54394 1.000 55.33737 124 ASP B N 1
ATOM 2620 C CA . ASP B 1 125 ? 0.69348 12.22989 32.08095 1.000 51.99713 124 ASP B CA 1
ATOM 2621 C C . ASP B 1 125 ? 1.09879 13.29532 31.07063 1.000 50.92873 124 ASP B C 1
ATOM 2622 O O . ASP B 1 125 ? 1.16071 14.48602 31.39842 1.000 52.10788 124 ASP B O 1
ATOM 2627 N N . TYR B 1 126 ? 1.37621 12.88637 29.83232 1.000 47.25349 125 TYR B N 1
ATOM 2628 C CA . TYR B 1 126 ? 1.88766 13.81968 28.83773 1.000 51.75793 125 TYR B CA 1
ATOM 2629 C C . TYR B 1 126 ? 0.78966 14.64468 28.18243 1.000 55.61993 125 TYR B C 1
ATOM 2630 O O . TYR B 1 126 ? 1.08468 15.70332 27.61737 1.000 54.48617 125 TYR B O 1
ATOM 2639 N N . TYR B 1 127 ? -0.46417 14.19207 28.24355 1.000 57.10690 126 TYR B N 1
ATOM 2640 C CA . TYR B 1 127 ? -1.56796 15.08073 27.90171 1.000 61.46344 126 TYR B CA 1
ATOM 2641 C C . TYR B 1 127 ? -1.78989 16.11488 28.99666 1.000 58.35811 126 TYR B C 1
ATOM 2642 O O . TYR B 1 127 ? -2.22177 17.23814 28.71298 1.000 57.49372 126 TYR B O 1
ATOM 2651 N N . ARG B 1 128 ? -1.49613 15.75341 30.24829 1.000 57.05407 127 ARG B N 1
ATOM 2652 C CA . ARG B 1 128 ? -1.54495 16.72246 31.33722 1.000 53.90267 127 ARG B CA 1
ATOM 2653 C C . ARG B 1 128 ? -0.45340 17.77403 31.18485 1.000 54.62151 127 ARG B C 1
ATOM 2654 O O . ARG B 1 128 ? -0.68930 18.96181 31.43529 1.000 64.28652 127 ARG B O 1
ATOM 2662 N N . TYR B 1 129 ? 0.74806 17.35611 30.77504 1.000 55.50466 128 TYR B N 1
ATOM 2663 C CA . TYR B 1 129 ? 1.82781 18.31310 30.55190 1.000 55.24954 128 TYR B CA 1
ATOM 2664 C C . TYR B 1 129 ? 1.47099 19.28651 29.43705 1.000 54.97676 128 TYR B C 1
ATOM 2665 O O . TYR B 1 129 ? 1.80278 20.47577 29.50886 1.000 61.57006 128 TYR B O 1
ATOM 2674 N N . LEU B 1 130 ? 0.79556 18.79699 28.39491 1.000 56.11790 129 LEU B N 1
ATOM 2675 C CA . LEU B 1 130 ? 0.30565 19.68649 27.34858 1.000 59.24973 129 LEU B CA 1
ATOM 2676 C C . LEU B 1 130 ? -0.74538 20.64183 27.89604 1.000 61.76926 129 LEU B C 1
ATOM 2677 O O . LEU B 1 130 ? -0.81874 21.80406 27.47993 1.000 57.04287 129 LEU B O 1
ATOM 2682 N N . ALA B 1 131 ? -1.56594 20.16748 28.83709 1.000 67.84889 130 ALA B N 1
ATOM 2683 C CA . ALA B 1 131 ? -2.61282 21.00718 29.40701 1.000 64.80839 130 ALA B CA 1
ATOM 2684 C C . ALA B 1 131 ? -2.03993 22.09047 30.31054 1.000 63.74497 130 ALA B C 1
ATOM 2685 O O . ALA B 1 131 ? -2.66634 23.14185 30.48547 1.000 65.00337 130 ALA B O 1
ATOM 2687 N N . GLU B 1 132 ? -0.86082 21.85531 30.89340 1.000 64.17673 131 GLU B N 1
ATOM 2688 C CA . GLU B 1 132 ? -0.23525 22.87301 31.73187 1.000 62.79302 131 GLU B CA 1
ATOM 2689 C C . GLU B 1 132 ? 0.10435 24.12485 30.93491 1.000 66.91235 131 GLU B C 1
ATOM 2690 O O . GLU B 1 132 ? 0.12605 25.22864 31.49158 1.000 65.48654 131 GLU B O 1
ATOM 2696 N N . VAL B 1 133 ? 0.36773 23.97661 29.63867 1.000 64.09645 132 VAL B N 1
ATOM 2697 C CA . VAL B 1 133 ? 0.77597 25.08025 28.78158 1.000 69.11594 132 VAL B CA 1
ATOM 2698 C C . VAL B 1 133 ? -0.26472 25.36477 27.69853 1.000 70.24394 132 VAL B C 1
ATOM 2699 O O . VAL B 1 133 ? 0.01740 26.07027 26.73569 1.000 80.48152 132 VAL B O 1
ATOM 2703 N N . ALA B 1 134 ? -1.46918 24.82568 27.85025 1.000 77.45828 133 ALA B N 1
ATOM 2704 C CA . ALA B 1 134 ? -2.53341 24.98493 26.87142 1.000 78.07817 133 ALA B CA 1
ATOM 2705 C C . ALA B 1 134 ? -3.46542 26.12410 27.26714 1.000 76.33024 133 ALA B C 1
ATOM 2706 O O . ALA B 1 134 ? -3.58060 26.48767 28.44030 1.000 79.70225 133 ALA B O 1
ATOM 2708 N N . ALA B 1 135 ? -4.14186 26.68113 26.26444 1.000 99.09192 134 ALA B N 1
ATOM 2709 C CA . ALA B 1 135 ? -5.04158 27.80372 26.48059 1.000 99.89709 134 ALA B CA 1
ATOM 2710 C C . ALA B 1 135 ? -6.12110 27.80910 25.40931 1.000 104.78766 134 ALA B C 1
ATOM 2711 O O . ALA B 1 135 ? -5.85318 27.49930 24.24552 1.000 114.01520 134 ALA B O 1
ATOM 2713 N N . GLY B 1 136 ? -7.33983 28.16011 25.81429 1.000 108.16452 135 GLY B N 1
ATOM 2714 C CA . GLY B 1 136 ? -8.43243 28.34372 24.87901 1.000 112.75160 135 GLY B CA 1
ATOM 2715 C C . GLY B 1 136 ? -9.19238 27.08181 24.52793 1.000 114.98895 135 GLY B C 1
ATOM 2716 O O . GLY B 1 136 ? -9.33912 26.17843 25.35691 1.000 109.51718 135 GLY B O 1
ATOM 2717 N N . ASP B 1 137 ? -9.68866 27.01736 23.28911 1.000 128.06482 136 ASP B N 1
ATOM 2718 C CA . ASP B 1 137 ? -10.45197 25.85335 22.85188 1.000 124.76777 136 ASP B CA 1
ATOM 2719 C C . ASP B 1 137 ? -9.57572 24.61288 22.74823 1.000 108.12186 136 ASP B C 1
ATOM 2720 O O . ASP B 1 137 ? -10.05383 23.49736 22.98332 1.000 102.90223 136 ASP B O 1
ATOM 2722 N N . ASP B 1 138 ? -8.30003 24.78363 22.39390 1.000 101.91250 137 ASP B N 1
ATOM 2723 C CA . ASP B 1 138 ? -7.39185 23.64349 22.33337 1.000 98.32261 137 ASP B CA 1
ATOM 2724 C C . ASP B 1 138 ? -7.25666 22.97646 23.69614 1.000 93.66073 137 ASP B C 1
ATOM 2725 O O . ASP B 1 138 ? -7.24705 21.74422 23.79243 1.000 81.06295 137 ASP B O 1
ATOM 2730 N N . LYS B 1 139 ? -7.17897 23.77820 24.76295 1.000 90.61423 138 LYS B N 1
ATOM 2731 C CA . LYS B 1 139 ? -6.94081 23.23749 26.09916 1.000 81.26865 138 LYS B CA 1
ATOM 2732 C C . LYS B 1 139 ? -8.02505 22.24835 26.51108 1.000 84.90879 138 LYS B C 1
ATOM 2733 O O . LYS B 1 139 ? -7.72847 21.20743 27.11003 1.000 80.05792 138 LYS B O 1
ATOM 2739 N N . LYS B 1 140 ? -9.28672 22.55283 26.19506 1.000 85.01621 139 LYS B N 1
ATOM 2740 C CA . LYS B 1 140 ? -10.38616 21.69019 26.61869 1.000 79.74987 139 LYS B CA 1
ATOM 2741 C C . LYS B 1 140 ? -10.25440 20.28962 26.03213 1.000 78.98559 139 LYS B C 1
ATOM 2742 O O . LYS B 1 140 ? -10.51922 19.29457 26.71727 1.000 79.66487 139 LYS B O 1
ATOM 2744 N N . GLY B 1 141 ? -9.84117 20.19088 24.76748 1.000 78.03817 140 GLY B N 1
ATOM 2745 C CA . GLY B 1 141 ? -9.69077 18.88268 24.15098 1.000 66.46299 140 GLY B CA 1
ATOM 2746 C C . GLY B 1 141 ? -8.54584 18.08042 24.74053 1.000 80.07701 140 GLY B C 1
ATOM 2747 O O . GLY B 1 141 ? -8.65549 16.86337 24.91566 1.000 79.76901 140 GLY B O 1
ATOM 2748 N N . ILE B 1 142 ? -7.43153 18.74698 25.05178 1.000 74.67106 141 ILE B N 1
ATOM 2749 C CA . ILE B 1 142 ? -6.28819 18.05254 25.63719 1.000 72.75608 141 ILE B CA 1
ATOM 2750 C C . ILE B 1 142 ? -6.61887 17.55184 27.03691 1.000 68.99723 141 ILE B C 1
ATOM 2751 O O . ILE B 1 142 ? -6.25045 16.43222 27.41196 1.000 64.78064 141 ILE B O 1
ATOM 2756 N N . VAL B 1 143 ? -7.30981 18.37134 27.83231 1.000 69.60032 142 VAL B N 1
ATOM 2757 C CA . VAL B 1 143 ? -7.66475 17.97133 29.19117 1.000 67.16019 142 VAL B CA 1
ATOM 2758 C C . VAL B 1 143 ? -8.56533 16.74316 29.16705 1.000 74.21862 142 VAL B C 1
ATOM 2759 O O . VAL B 1 143 ? -8.39905 15.81525 29.96883 1.000 70.17252 142 VAL B O 1
ATOM 2763 N N . ASP B 1 144 ? -9.52720 16.71310 28.24182 1.000 75.85032 143 ASP B N 1
ATOM 2764 C CA . ASP B 1 144 ? -10.40285 15.55232 28.12303 1.000 81.66047 143 ASP B CA 1
ATOM 2765 C C . ASP B 1 144 ? -9.62479 14.31670 27.68710 1.000 75.90583 143 ASP B C 1
ATOM 2766 O O . ASP B 1 144 ? -9.92006 13.20150 28.13266 1.000 74.36225 143 ASP B O 1
ATOM 2771 N N . GLN B 1 145 ? -8.62513 14.49471 26.81976 1.000 71.38333 144 GLN B N 1
ATOM 2772 C CA . GLN B 1 145 ? -7.78912 13.36838 26.41782 1.000 66.69720 144 GLN B CA 1
ATOM 2773 C C . GLN B 1 145 ? -6.99935 12.82375 27.60063 1.000 68.93036 144 GLN B C 1
ATOM 2774 O O . GLN B 1 145 ? -6.78274 11.61088 27.70817 1.000 79.68484 144 GLN B O 1
ATOM 2780 N N . SER B 1 146 ? -6.56339 13.70718 28.50178 1.000 69.87234 145 SER B N 1
ATOM 2781 C CA . SER B 1 146 ? -5.82444 13.26117 29.67807 1.000 70.12138 145 SER B CA 1
ATOM 2782 C C . SER B 1 146 ? -6.73734 12.54682 30.66578 1.000 72.11151 145 SER B C 1
ATOM 2783 O O . SER B 1 146 ? -6.35916 11.51650 31.23594 1.000 64.13085 145 SER B O 1
ATOM 2786 N N . GLN B 1 147 ? -7.94296 13.07903 30.88182 1.000 61.36565 146 GLN B N 1
ATOM 2787 C CA . GLN B 1 147 ? -8.86135 12.46162 31.83183 1.000 69.05078 146 GLN B CA 1
ATOM 2788 C C . GLN B 1 147 ? -9.34939 11.10490 31.34221 1.000 66.98189 146 GLN B C 1
ATOM 2789 O O . GLN B 1 147 ? -9.59845 10.20876 32.15552 1.000 67.64145 146 GLN B O 1
ATOM 2795 N N . GLN B 1 148 ? -9.48628 10.92978 30.02631 1.000 68.65125 147 GLN B N 1
ATOM 2796 C CA . GLN B 1 148 ? -9.92825 9.64150 29.50267 1.000 67.87310 147 GLN B CA 1
ATOM 2797 C C . GLN B 1 148 ? -8.82579 8.59500 29.60775 1.000 63.64512 147 GLN B C 1
ATOM 2798 O O . GLN B 1 148 ? -9.10269 7.41847 29.86818 1.000 70.00493 147 GLN B O 1
ATOM 2804 N N . ALA B 1 149 ? -7.57003 9.00235 29.40810 1.000 65.37517 148 ALA B N 1
ATOM 2805 C CA . ALA B 1 149 ? -6.45963 8.06823 29.56299 1.000 65.63471 148 ALA B CA 1
ATOM 2806 C C . ALA B 1 149 ? -6.28332 7.66288 31.02098 1.000 62.72643 148 ALA B C 1
ATOM 2807 O O . ALA B 1 149 ? -6.06638 6.48296 31.32242 1.000 58.69523 148 ALA B O 1
ATOM 2809 N N . TYR B 1 150 ? -6.37236 8.62894 31.93827 1.000 64.22009 149 TYR B N 1
ATOM 2810 C CA . TYR B 1 150 ? -6.28169 8.32007 33.36201 1.000 53.90306 149 TYR B CA 1
ATOM 2811 C C . TYR B 1 150 ? -7.43915 7.43473 33.80603 1.000 65.83890 149 TYR B C 1
ATOM 2812 O O . TYR B 1 150 ? -7.23667 6.41898 34.48217 1.000 56.13675 149 TYR B O 1
ATOM 2821 N N . GLN B 1 151 ? -8.66736 7.81552 33.43830 1.000 67.01498 150 GLN B N 1
ATOM 2822 C CA . GLN B 1 151 ? -9.84604 7.08237 33.89115 1.000 65.97515 150 GLN B CA 1
ATOM 2823 C C . GLN B 1 151 ? -9.83386 5.64712 33.38726 1.000 67.39312 150 GLN B C 1
ATOM 2824 O O . GLN B 1 151 ? -10.22960 4.72535 34.11020 1.000 72.38688 150 GLN B O 1
ATOM 2830 N N . GLU B 1 152 ? -9.39641 5.43795 32.14701 1.000 60.33891 151 GLU B N 1
ATOM 2831 C CA . GLU B 1 152 ? -9.23560 4.08459 31.63658 1.000 63.37022 151 GLU B CA 1
ATOM 2832 C C . GLU B 1 152 ? -8.26573 3.32933 32.53682 1.000 66.70541 151 GLU B C 1
ATOM 2833 O O . GLU B 1 152 ? -8.67976 2.42530 33.26971 1.000 79.67957 151 GLU B O 1
ATOM 2839 N N . ALA B 1 153 ? -6.98999 3.73848 32.53015 1.000 69.37556 152 ALA B N 1
ATOM 2840 C CA . ALA B 1 153 ? -5.96566 3.08276 33.34228 1.000 70.61905 152 ALA B CA 1
ATOM 2841 C C . ALA B 1 153 ? -6.41331 2.87154 34.78161 1.000 60.61118 152 ALA B C 1
ATOM 2842 O O . ALA B 1 153 ? -6.00126 1.89943 35.42554 1.000 73.24238 152 ALA B O 1
ATOM 2844 N N . PHE B 1 154 ? -7.25295 3.76871 35.30198 1.000 63.60471 153 PHE B N 1
ATOM 2845 C CA . PHE B 1 154 ? -7.76576 3.60936 36.65755 1.000 67.30151 153 PHE B CA 1
ATOM 2846 C C . PHE B 1 154 ? -8.59879 2.34146 36.79256 1.000 68.91874 153 PHE B C 1
ATOM 2847 O O . PHE B 1 154 ? -8.58788 1.69121 37.84466 1.000 73.91492 153 PHE B O 1
ATOM 2855 N N . GLU B 1 155 ? -9.32021 1.96741 35.73644 1.000 72.79963 154 GLU B N 1
ATOM 2856 C CA . GLU B 1 155 ? -10.29141 0.88558 35.83729 1.000 73.31217 154 GLU B CA 1
ATOM 2857 C C . GLU B 1 155 ? -9.71068 -0.48524 35.51201 1.000 72.45858 154 GLU B C 1
ATOM 2858 O O . GLU B 1 155 ? -10.24015 -1.49403 35.99672 1.000 73.64598 154 GLU B O 1
ATOM 2864 N N . ILE B 1 156 ? -8.64619 -0.56521 34.70427 1.000 67.04064 155 ILE B N 1
ATOM 2865 C CA . ILE B 1 156 ? -7.93839 -1.84016 34.59697 1.000 74.52785 155 ILE B CA 1
ATOM 2866 C C . ILE B 1 156 ? -7.15387 -2.11237 35.87957 1.000 72.53370 155 ILE B C 1
ATOM 2867 O O . ILE B 1 156 ? -7.06101 -3.25809 36.33672 1.000 75.33505 155 ILE B O 1
ATOM 2872 N N . SER B 1 157 ? -6.58625 -1.06568 36.48838 1.000 66.64052 156 SER B N 1
ATOM 2873 C CA . SER B 1 157 ? -5.85614 -1.24567 37.73973 1.000 69.81736 156 SER B CA 1
ATOM 2874 C C . SER B 1 157 ? -6.78817 -1.61616 38.88524 1.000 75.54426 156 SER B C 1
ATOM 2875 O O . SER B 1 157 ? -6.39850 -2.37819 39.77494 1.000 75.39898 156 SER B O 1
ATOM 2878 N N . LYS B 1 158 ? -8.01672 -1.09420 38.88311 1.000 68.36289 157 LYS B N 1
ATOM 2879 C CA . LYS B 1 158 ? -8.95541 -1.43041 39.94740 1.000 73.12014 157 LYS B CA 1
ATOM 2880 C C . LYS B 1 158 ? -9.43922 -2.86993 39.83620 1.000 76.55677 157 LYS B C 1
ATOM 2881 O O . LYS B 1 158 ? -9.81931 -3.47297 40.84589 1.000 75.02642 157 LYS B O 1
ATOM 2883 N N . LYS B 1 159 ? -9.42545 -3.43846 38.62976 1.000 78.71706 158 LYS B N 1
ATOM 2884 C CA . LYS B 1 159 ? -9.93225 -4.78582 38.40889 1.000 74.73592 158 LYS B CA 1
ATOM 2885 C C . LYS B 1 159 ? -8.83841 -5.83441 38.25991 1.000 77.46256 158 LYS B C 1
ATOM 2886 O O . LYS B 1 159 ? -9.13106 -7.02817 38.38642 1.000 99.14790 158 LYS B O 1
ATOM 2888 N N . GLU B 1 160 ? -7.59446 -5.42837 37.99965 1.000 81.04952 159 GLU B N 1
ATOM 2889 C CA . GLU B 1 160 ? -6.51152 -6.37224 37.76487 1.000 79.97726 159 GLU B CA 1
ATOM 2890 C C . GLU B 1 160 ? -5.33129 -6.21918 38.71333 1.000 73.48474 159 GLU B C 1
ATOM 2891 O O . GLU B 1 160 ? -4.41767 -7.05062 38.66640 1.000 76.55226 159 GLU B O 1
ATOM 2897 N N . MET B 1 161 ? -5.31732 -5.19975 39.56706 1.000 73.93235 160 MET B N 1
ATOM 2898 C CA . MET B 1 161 ? -4.18377 -4.92865 40.43681 1.000 79.10577 160 MET B CA 1
ATOM 2899 C C . MET B 1 161 ? -4.62209 -4.91140 41.89409 1.000 77.98759 160 MET B C 1
ATOM 2900 O O . MET B 1 161 ? -5.76719 -4.57811 42.21321 1.000 71.63536 160 MET B O 1
ATOM 2905 N N . GLN B 1 162 ? -3.69184 -5.26887 42.77676 1.000 78.03616 161 GLN B N 1
ATOM 2906 C CA . GLN B 1 162 ? -3.92691 -5.16025 44.20540 1.000 74.29560 161 GLN B CA 1
ATOM 2907 C C . GLN B 1 162 ? -3.71980 -3.71529 44.65979 1.000 69.22172 161 GLN B C 1
ATOM 2908 O O . GLN B 1 162 ? -2.99181 -2.95544 44.01536 1.000 62.59336 161 GLN B O 1
ATOM 2914 N N . PRO B 1 163 ? -4.35687 -3.30768 45.76187 1.000 73.46808 162 PRO B N 1
ATOM 2915 C CA . PRO B 1 163 ? -4.25017 -1.90118 46.19032 1.000 61.41236 162 PRO B CA 1
ATOM 2916 C C . PRO B 1 163 ? -2.83855 -1.46401 46.54686 1.000 66.68519 162 PRO B C 1
ATOM 2917 O O . PRO B 1 163 ? -2.59003 -0.25514 46.63722 1.000 60.18886 162 PRO B O 1
ATOM 2921 N N . THR B 1 164 ? -1.90817 -2.39512 46.75077 1.000 67.20188 163 THR B N 1
ATOM 2922 C CA . THR B 1 164 ? -0.53733 -2.05774 47.11063 1.000 63.96291 163 THR B CA 1
ATOM 2923 C C . THR B 1 164 ? 0.41898 -2.08320 45.92624 1.000 59.60854 163 THR B C 1
ATOM 2924 O O . THR B 1 164 ? 1.61378 -1.83237 46.11150 1.000 61.58111 163 THR B O 1
ATOM 2928 N N . HIS B 1 165 ? -0.06774 -2.37964 44.72617 1.000 59.01622 164 HIS B N 1
ATOM 2929 C CA . HIS B 1 165 ? 0.80219 -2.40609 43.55946 1.000 55.34312 164 HIS B CA 1
ATOM 2930 C C . HIS B 1 165 ? 1.34398 -1.00493 43.29053 1.000 61.29059 164 HIS B C 1
ATOM 2931 O O . HIS B 1 165 ? 0.56837 -0.03836 43.27779 1.000 63.08313 164 HIS B O 1
ATOM 2938 N N . PRO B 1 166 ? 2.65484 -0.84900 43.08493 1.000 61.58702 165 PRO B N 1
ATOM 2939 C CA . PRO B 1 166 ? 3.20647 0.50027 42.87365 1.000 56.01020 165 PRO B CA 1
ATOM 2940 C C . PRO B 1 166 ? 2.63557 1.20752 41.65862 1.000 56.50247 165 PRO B C 1
ATOM 2941 O O . PRO B 1 166 ? 2.48472 2.43551 41.68414 1.000 59.52639 165 PRO B O 1
ATOM 2945 N N . ILE B 1 167 ? 2.31211 0.47204 40.59328 1.000 63.05255 166 ILE B N 1
ATOM 2946 C CA . ILE B 1 167 ? 1.75733 1.10369 39.40058 1.000 58.15116 166 ILE B CA 1
ATOM 2947 C C . ILE B 1 167 ? 0.35759 1.63641 39.68058 1.000 57.41841 166 ILE B C 1
ATOM 2948 O O . ILE B 1 167 ? -0.01597 2.71691 39.20790 1.000 51.45331 166 ILE B O 1
ATOM 2953 N N . ARG B 1 168 ? -0.43661 0.89565 40.45776 1.000 57.97546 167 ARG B N 1
ATOM 2954 C CA . ARG B 1 168 ? -1.76948 1.37459 40.81064 1.000 63.32130 167 ARG B CA 1
ATOM 2955 C C . ARG B 1 168 ? -1.69454 2.58144 41.73818 1.000 61.69899 167 ARG B C 1
ATOM 2956 O O . ARG B 1 168 ? -2.44605 3.54908 41.56918 1.000 57.13973 167 ARG B O 1
ATOM 2964 N N . LEU B 1 169 ? -0.79456 2.54386 42.72376 1.000 59.13368 168 LEU B N 1
ATOM 2965 C CA . LEU B 1 169 ? -0.64367 3.68099 43.62562 1.000 51.63159 168 LEU B CA 1
ATOM 2966 C C . LEU B 1 169 ? -0.06796 4.88926 42.89810 1.000 51.89366 168 LEU B C 1
ATOM 2967 O O . LEU B 1 169 ? -0.49024 6.02588 43.14121 1.000 52.30425 168 LEU B O 1
ATOM 2972 N N . GLY B 1 170 ? 0.89557 4.66443 42.00253 1.000 47.75969 169 GLY B N 1
ATOM 2973 C CA . GLY B 1 170 ? 1.46494 5.77159 41.25203 1.000 45.79789 169 GLY B CA 1
ATOM 2974 C C . GLY B 1 170 ? 0.46403 6.41321 40.31099 1.000 51.05695 169 GLY B C 1
ATOM 2975 O O . GLY B 1 170 ? 0.47594 7.63140 40.11327 1.000 51.01974 169 GLY B O 1
ATOM 2976 N N . LEU B 1 171 ? -0.41564 5.60453 39.71726 1.000 54.46651 170 LEU B N 1
ATOM 2977 C CA . LEU B 1 171 ? -1.46129 6.15431 38.86179 1.000 51.28922 170 LEU B CA 1
ATOM 2978 C C . LEU B 1 171 ? -2.46356 6.96572 39.67283 1.000 53.29614 170 LEU B C 1
ATOM 2979 O O . LEU B 1 171 ? -2.90594 8.03359 39.23396 1.000 48.51214 170 LEU B O 1
ATOM 2984 N N . ALA B 1 172 ? -2.82699 6.47980 40.86255 1.000 47.52841 171 ALA B N 1
ATOM 2985 C CA . ALA B 1 172 ? -3.72730 7.23752 41.72429 1.000 54.32556 171 ALA B CA 1
ATOM 2986 C C . ALA B 1 172 ? -3.08908 8.53784 42.19201 1.000 51.00776 171 ALA B C 1
ATOM 2987 O O . ALA B 1 172 ? -3.79512 9.52191 42.44125 1.000 56.85748 171 ALA B O 1
ATOM 2989 N N . LEU B 1 173 ? -1.76064 8.56343 42.31508 1.000 52.03386 172 LEU B N 1
ATOM 2990 C CA . LEU B 1 173 ? -1.07619 9.78728 42.71778 1.000 50.25734 172 LEU B CA 1
ATOM 2991 C C . LEU B 1 173 ? -1.13549 10.83650 41.61397 1.000 53.59017 172 LEU B C 1
ATOM 2992 O O . LEU B 1 173 ? -1.41776 12.01186 41.87454 1.000 54.66707 172 LEU B O 1
ATOM 2997 N N . ASN B 1 174 ? -0.87705 10.42809 40.36985 1.000 50.53197 173 ASN B N 1
ATOM 2998 C CA . ASN B 1 174 ? -0.90084 11.37211 39.25781 1.000 52.42258 173 ASN B CA 1
ATOM 2999 C C . ASN B 1 174 ? -2.32626 11.74127 38.86350 1.000 56.19849 173 ASN B C 1
ATOM 3000 O O . ASN B 1 174 ? -2.58739 12.88627 38.47750 1.000 56.52786 173 ASN B O 1
ATOM 3005 N N . PHE B 1 175 ? -3.25666 10.78621 38.94719 1.000 53.77427 174 PHE B N 1
ATOM 3006 C CA . PHE B 1 175 ? -4.65400 11.08455 38.64669 1.000 59.16673 174 PHE B CA 1
ATOM 3007 C C . PHE B 1 175 ? -5.21168 12.12254 39.61328 1.000 54.34346 174 PHE B C 1
ATOM 3008 O O . PHE B 1 175 ? -5.92063 13.04835 39.20120 1.000 50.40794 174 PHE B O 1
ATOM 3016 N N . SER B 1 176 ? -4.89608 11.99003 40.90387 1.000 53.00580 175 SER B N 1
ATOM 3017 C CA . SER B 1 176 ? -5.34508 12.98234 41.87496 1.000 52.44053 175 SER B CA 1
ATOM 3018 C C . SER B 1 176 ? -4.66910 14.32813 41.63938 1.000 63.31826 175 SER B C 1
ATOM 3019 O O . SER B 1 176 ? -5.28549 15.38129 41.83943 1.000 59.89113 175 SER B O 1
ATOM 3022 N N . VAL B 1 177 ? -3.40325 14.31435 41.21326 1.000 50.73076 176 VAL B N 1
ATOM 3023 C CA . VAL B 1 177 ? -2.72065 15.55924 40.86989 1.000 51.50150 176 VAL B CA 1
ATOM 3024 C C . VAL B 1 177 ? -3.41235 16.23203 39.69079 1.000 49.92294 176 VAL B C 1
ATOM 3025 O O . VAL B 1 177 ? -3.56670 17.45804 39.65784 1.000 55.32695 176 VAL B O 1
ATOM 3029 N N . PHE B 1 178 ? -3.84998 15.43842 38.71221 1.000 50.48663 177 PHE B N 1
ATOM 3030 C CA . PHE B 1 178 ? -4.62259 15.97307 37.59567 1.000 60.64797 177 PHE B CA 1
ATOM 3031 C C . PHE B 1 178 ? -5.87962 16.67401 38.09047 1.000 66.80980 177 PHE B C 1
ATOM 3032 O O . PHE B 1 178 ? -6.19148 17.79002 37.66130 1.000 64.97190 177 PHE B O 1
ATOM 3040 N N . TYR B 1 179 ? -6.61662 16.02799 38.99842 1.000 60.05553 178 TYR B N 1
ATOM 3041 C CA . TYR B 1 179 ? -7.86916 16.59879 39.48217 1.000 63.06897 178 TYR B CA 1
ATOM 3042 C C . TYR B 1 179 ? -7.64469 17.90880 40.22438 1.000 64.37039 178 TYR B C 1
ATOM 3043 O O . TYR B 1 179 ? -8.50120 18.79929 40.18401 1.000 67.48507 178 TYR B O 1
ATOM 3052 N N . TYR B 1 180 ? -6.50340 18.05020 40.89882 1.000 57.08937 179 TYR B N 1
ATOM 3053 C CA . TYR B 1 180 ? -6.25474 19.24992 41.68942 1.000 70.27428 179 TYR B CA 1
ATOM 3054 C C . TYR B 1 180 ? -5.77022 20.40695 40.82313 1.000 71.91669 179 TYR B C 1
ATOM 3055 O O . TYR B 1 180 ? -6.25838 21.53437 40.95353 1.000 76.60185 179 TYR B O 1
ATOM 3064 N N . GLU B 1 181 ? -4.81314 20.14864 39.93280 1.000 62.68359 180 GLU B N 1
ATOM 3065 C CA . GLU B 1 181 ? -4.16783 21.22222 39.18709 1.000 69.62532 180 GLU B CA 1
ATOM 3066 C C . GLU B 1 181 ? -4.80050 21.48061 37.82672 1.000 72.86944 180 GLU B C 1
ATOM 3067 O O . GLU B 1 181 ? -4.81881 22.63112 37.37378 1.000 73.25420 180 GLU B O 1
ATOM 3073 N N . ILE B 1 182 ? -5.31501 20.45005 37.16280 1.000 67.11097 181 ILE B N 1
ATOM 3074 C CA . ILE B 1 182 ? -5.83535 20.60573 35.80679 1.000 66.47175 181 ILE B CA 1
ATOM 3075 C C . ILE B 1 182 ? -7.33771 20.85894 35.81164 1.000 68.76361 181 ILE B C 1
ATOM 3076 O O . ILE B 1 182 ? -7.82767 21.75834 35.12366 1.000 73.63042 181 ILE B O 1
ATOM 3081 N N . LEU B 1 183 ? -8.09465 20.07935 36.58344 1.000 73.92300 182 LEU B N 1
ATOM 3082 C CA . LEU B 1 183 ? -9.53572 20.27119 36.68563 1.000 69.68752 182 LEU B CA 1
ATOM 3083 C C . LEU B 1 183 ? -9.93785 21.23774 37.79005 1.000 74.07686 182 LEU B C 1
ATOM 3084 O O . LEU B 1 183 ? -11.10523 21.64078 37.83793 1.000 76.41395 182 LEU B O 1
ATOM 3089 N N . ASN B 1 184 ? -9.00739 21.61424 38.66911 1.000 78.04744 183 ASN B N 1
ATOM 3090 C CA . ASN B 1 184 ? -9.29090 22.51034 39.79193 1.000 84.55521 183 ASN B CA 1
ATOM 3091 C C . ASN B 1 184 ? -10.40924 21.95752 40.67319 1.000 75.38937 183 ASN B C 1
ATOM 3092 O O . ASN B 1 184 ? -11.27226 22.69549 41.15283 1.000 87.33139 183 ASN B O 1
ATOM 3097 N N . SER B 1 185 ? -10.39543 20.64016 40.88315 1.000 73.39761 184 SER B N 1
ATOM 3098 C CA . SER B 1 185 ? -11.34481 19.95896 41.75837 1.000 66.65184 184 SER B CA 1
ATOM 3099 C C . SER B 1 185 ? -10.58392 19.37918 42.94301 1.000 71.72467 184 SER B C 1
ATOM 3100 O O . SER B 1 185 ? -10.15301 18.21670 42.90351 1.000 71.03690 184 SER B O 1
ATOM 3103 N N . PRO B 1 186 ? -10.38019 20.14783 44.01670 1.000 71.65571 185 PRO B N 1
ATOM 3104 C CA . PRO B 1 186 ? -9.65518 19.59971 45.17336 1.000 65.59903 185 PRO B CA 1
ATOM 3105 C C . PRO B 1 186 ? -10.40134 18.47652 45.86847 1.000 73.40218 185 PRO B C 1
ATOM 3106 O O . PRO B 1 186 ? -9.76094 17.59447 46.45382 1.000 71.93663 185 PRO B O 1
ATOM 3110 N N . GLU B 1 187 ? -11.73530 18.48055 45.82137 1.000 71.59910 186 GLU B N 1
ATOM 3111 C CA . GLU B 1 187 ? -12.50551 17.42269 46.46752 1.000 65.99729 186 GLU B CA 1
ATOM 3112 C C . GLU B 1 187 ? -12.28893 16.08359 45.77364 1.000 65.59561 186 GLU B C 1
ATOM 3113 O O . GLU B 1 187 ? -12.05082 15.06371 46.43101 1.000 61.25064 186 GLU B O 1
ATOM 3119 N N . LYS B 1 188 ? -12.37324 16.06641 44.44069 1.000 63.73828 187 LYS B N 1
ATOM 3120 C CA . LYS B 1 188 ? -12.11136 14.83702 43.70086 1.000 65.19061 187 LYS B CA 1
ATOM 3121 C C . LYS B 1 188 ? -10.65960 14.40050 43.84111 1.000 69.98584 187 LYS B C 1
ATOM 3122 O O . LYS B 1 188 ? -10.36600 13.20072 43.78873 1.000 59.44398 187 LYS B O 1
ATOM 3128 N N . ALA B 1 189 ? -9.74343 15.35389 44.02120 1.000 67.43884 188 ALA B N 1
ATOM 3129 C CA . ALA B 1 189 ? -8.33780 15.00972 44.20434 1.000 60.18073 188 ALA B CA 1
ATOM 3130 C C . ALA B 1 189 ? -8.09634 14.40732 45.58264 1.000 64.87555 188 ALA B C 1
ATOM 3131 O O . ALA B 1 189 ? -7.41329 13.38478 45.71434 1.000 60.80905 188 ALA B O 1
ATOM 3133 N N . CYS B 1 190 ? -8.65032 15.03163 46.62494 1.000 66.05871 189 CYS B N 1
ATOM 3134 C CA . CYS B 1 190 ? -8.47233 14.51438 47.97776 1.000 62.70081 189 CYS B CA 1
ATOM 3135 C C . CYS B 1 190 ? -9.17790 13.17605 48.15627 1.000 68.89665 189 CYS B C 1
ATOM 3136 O O . CYS B 1 190 ? -8.66024 12.28170 48.83485 1.000 70.22652 189 CYS B O 1
ATOM 3139 N N . SER B 1 191 ? -10.36040 13.02020 47.55630 1.000 65.26321 190 SER B N 1
ATOM 3140 C CA . SER B 1 191 ? -11.08770 11.76013 47.67154 1.000 65.50849 190 SER B CA 1
ATOM 3141 C C . SER B 1 191 ? -10.34499 10.62645 46.97678 1.000 58.34345 190 SER B C 1
ATOM 3142 O O . SER B 1 191 ? -10.28974 9.50399 47.49297 1.000 62.61100 190 SER B O 1
ATOM 3145 N N . LEU B 1 192 ? -9.76565 10.90127 45.80685 1.000 63.02488 191 LEU B N 1
ATOM 3146 C CA . LEU B 1 192 ? -9.05536 9.86117 45.07129 1.000 63.52338 191 LEU B CA 1
ATOM 3147 C C . LEU B 1 192 ? -7.79125 9.42668 45.80321 1.000 60.82305 191 LEU B C 1
ATOM 3148 O O . LEU B 1 192 ? -7.48645 8.23005 45.86916 1.000 50.77834 191 LEU B O 1
ATOM 3153 N N . ALA B 1 193 ? -7.04453 10.38176 46.36146 1.000 55.84715 192 ALA B N 1
ATOM 3154 C CA . ALA B 1 193 ? -5.80469 10.03769 47.04988 1.000 63.91063 192 ALA B CA 1
ATOM 3155 C C . ALA B 1 193 ? -6.07956 9.36415 48.38909 1.000 61.20390 192 ALA B C 1
ATOM 3156 O O . ALA B 1 193 ? -5.36824 8.43010 48.77688 1.000 55.04671 192 ALA B O 1
ATOM 3158 N N . LYS B 1 194 ? -7.10701 9.82075 49.10884 1.000 63.17090 193 LYS B N 1
ATOM 3159 C CA . LYS B 1 194 ? -7.40791 9.24257 50.41532 1.000 68.14385 193 LYS B CA 1
ATOM 3160 C C . LYS B 1 194 ? -7.90729 7.80889 50.28612 1.000 66.93880 193 LYS B C 1
ATOM 3161 O O . LYS B 1 194 ? -7.58912 6.95745 51.12490 1.000 63.90098 193 LYS B O 1
ATOM 3167 N N . THR B 1 195 ? -8.68691 7.52171 49.24156 1.000 65.07778 194 THR B N 1
ATOM 3168 C CA . THR B 1 195 ? -9.17007 6.16120 49.03095 1.000 64.82792 194 THR B CA 1
ATOM 3169 C C . THR B 1 195 ? -8.01948 5.21624 48.70768 1.000 58.14600 194 THR B C 1
ATOM 3170 O O . THR B 1 195 ? -7.93046 4.11641 49.26547 1.000 63.10440 194 THR B O 1
ATOM 3174 N N . ALA B 1 196 ? -7.12353 5.63238 47.80924 1.000 54.79695 195 ALA B N 1
ATOM 3175 C CA . ALA B 1 196 ? -5.99958 4.77946 47.43575 1.000 53.43008 195 ALA B CA 1
ATOM 3176 C C . ALA B 1 196 ? -5.07782 4.52440 48.62176 1.000 55.73095 195 ALA B C 1
ATOM 3177 O O . ALA B 1 196 ? -4.51583 3.43112 48.75665 1.000 65.38384 195 ALA B O 1
ATOM 3179 N N . PHE B 1 197 ? -4.91118 5.52101 49.49343 1.000 52.91012 196 PHE B N 1
ATOM 3180 C CA . PHE B 1 197 ? -4.06138 5.34557 50.66686 1.000 56.56559 196 PHE B CA 1
ATOM 3181 C C . PHE B 1 197 ? -4.66622 4.33504 51.63407 1.000 63.04203 196 PHE B C 1
ATOM 3182 O O . PHE B 1 197 ? -3.96599 3.45291 52.14465 1.000 65.80558 196 PHE B O 1
ATOM 3190 N N . ASP B 1 198 ? -5.97108 4.44635 51.89545 1.000 62.84651 197 ASP B N 1
ATOM 3191 C CA . ASP B 1 198 ? -6.60110 3.58345 52.89002 1.000 57.06452 197 ASP B CA 1
ATOM 3192 C C . ASP B 1 198 ? -6.77024 2.16142 52.37172 1.000 60.11171 197 ASP B C 1
ATOM 3193 O O . ASP B 1 198 ? -6.64506 1.19903 53.13797 1.000 64.31734 197 ASP B O 1
ATOM 3198 N N . GLU B 1 199 ? -7.06788 2.00639 51.07957 1.000 58.70927 198 GLU B N 1
ATOM 3199 C CA . GLU B 1 199 ? -7.19073 0.66676 50.51434 1.000 63.07798 198 GLU B CA 1
ATOM 3200 C C . GLU B 1 199 ? -5.85667 -0.06595 50.55032 1.000 64.64320 198 GLU B C 1
ATOM 3201 O O . GLU B 1 199 ? -5.81504 -1.28410 50.75911 1.000 69.19944 198 GLU B O 1
ATOM 3207 N N . ALA B 1 200 ? -4.75481 0.66102 50.35531 1.000 63.19967 199 ALA B N 1
ATOM 3208 C CA . ALA B 1 200 ? -3.43854 0.04133 50.45233 1.000 64.18672 199 ALA B CA 1
ATOM 3209 C C . ALA B 1 200 ? -3.06838 -0.23617 51.90464 1.000 66.98370 199 ALA B C 1
ATOM 3210 O O . ALA B 1 200 ? -2.41267 -1.24160 52.20228 1.000 65.85427 199 ALA B O 1
ATOM 3212 N N . ILE B 1 201 ? -3.48431 0.64049 52.82280 1.000 64.87439 200 ILE B N 1
ATOM 3213 C CA . ILE B 1 201 ? -3.24239 0.40313 54.24334 1.000 65.00759 200 ILE B CA 1
ATOM 3214 C C . ILE B 1 201 ? -4.01618 -0.82165 54.71801 1.000 71.30926 200 ILE B C 1
ATOM 3215 O O . ILE B 1 201 ? -3.50095 -1.63819 55.49216 1.000 74.30084 200 ILE B O 1
ATOM 3220 N N . ALA B 1 202 ? -5.25958 -0.97624 54.25491 1.000 74.26564 201 ALA B N 1
ATOM 3221 C CA . ALA B 1 202 ? -6.05242 -2.14179 54.63441 1.000 65.54788 201 ALA B CA 1
ATOM 3222 C C . ALA B 1 202 ? -5.44306 -3.42802 54.09000 1.000 78.44965 201 ALA B C 1
ATOM 3223 O O . ALA B 1 202 ? -5.46411 -4.46535 54.76302 1.000 90.55927 201 ALA B O 1
ATOM 3225 N N . GLU B 1 203 ? -4.89607 -3.38104 52.87326 1.000 78.52604 202 GLU B N 1
ATOM 3226 C CA . GLU B 1 203 ? -4.24271 -4.55230 52.30157 1.000 77.57137 202 GLU B CA 1
ATOM 3227 C C . GLU B 1 203 ? -2.91014 -4.85172 52.97870 1.000 80.98496 202 GLU B C 1
ATOM 3228 O O . GLU B 1 203 ? -2.48024 -6.01108 52.99142 1.000 94.88062 202 GLU B O 1
ATOM 3234 N N . LEU B 1 204 ? -2.26621 -3.83982 53.56842 1.000 82.73280 203 LEU B N 1
ATOM 3235 C CA . LEU B 1 204 ? -0.97942 -4.05273 54.22465 1.000 90.82689 203 LEU B CA 1
ATOM 3236 C C . LEU B 1 204 ? -1.08215 -5.05445 55.36794 1.000 106.91877 203 LEU B C 1
ATOM 3237 O O . LEU B 1 204 ? -0.10657 -5.75297 55.66729 1.000 121.77066 203 LEU B O 1
ATOM 3242 N N . ASP B 1 205 ? -2.24498 -5.13685 56.01970 1.000 111.11505 204 ASP B N 1
ATOM 3243 C CA . ASP B 1 205 ? -2.42930 -6.11775 57.08541 1.000 115.99918 204 ASP B CA 1
ATOM 3244 C C . ASP B 1 205 ? -2.27664 -7.53684 56.55182 1.000 120.13863 204 ASP B C 1
ATOM 3245 O O . ASP B 1 205 ? -1.58361 -8.36849 57.14935 1.000 122.15404 204 ASP B O 1
ATOM 3250 N N . THR B 1 206 ? -2.91411 -7.82834 55.42299 1.000 115.16877 205 THR B N 1
ATOM 3251 C CA . THR B 1 206 ? -2.82517 -9.14487 54.80518 1.000 113.84161 205 THR B CA 1
ATOM 3252 C C . THR B 1 206 ? -1.56572 -9.26428 53.95318 1.000 109.15536 205 THR B C 1
ATOM 3253 O O . THR B 1 206 ? -0.45969 -9.39275 54.47768 1.000 106.75744 205 THR B O 1
ATOM 3257 N N . SER B 1 208 ? 1.67822 -7.75914 50.25957 1.000 105.40411 207 SER B N 1
ATOM 3258 C CA . SER B 1 208 ? 2.69399 -7.31511 49.31268 1.000 105.39966 207 SER B CA 1
ATOM 3259 C C . SER B 1 208 ? 4.06928 -7.83549 49.71536 1.000 121.32688 207 SER B C 1
ATOM 3260 O O . SER B 1 208 ? 4.33424 -8.06639 50.89522 1.000 120.35441 207 SER B O 1
ATOM 3263 N N . GLU B 1 209 ? 4.93856 -8.02178 48.72326 1.000 125.73857 208 GLU B N 1
ATOM 3264 C CA . GLU B 1 209 ? 6.28751 -8.51304 48.96637 1.000 117.41597 208 GLU B CA 1
ATOM 3265 C C . GLU B 1 209 ? 7.17459 -8.11439 47.79472 1.000 122.11427 208 GLU B C 1
ATOM 3266 O O . GLU B 1 209 ? 6.70547 -8.04337 46.65434 1.000 124.51621 208 GLU B O 1
ATOM 3268 N N . GLU B 1 210 ? 8.44540 -7.82572 48.10043 1.000 115.10238 209 GLU B N 1
ATOM 3269 C CA . GLU B 1 210 ? 9.49015 -7.48694 47.13335 1.000 111.78590 209 GLU B CA 1
ATOM 3270 C C . GLU B 1 210 ? 9.30141 -6.10610 46.51049 1.000 116.17915 209 GLU B C 1
ATOM 3271 O O . GLU B 1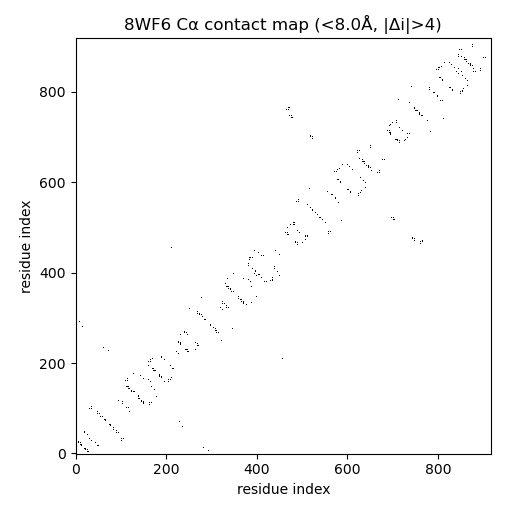 210 ? 10.21256 -5.59426 45.85080 1.000 113.44165 209 GLU B O 1
ATOM 3273 N N . SER B 1 211 ? 8.13204 -5.49521 46.70431 1.000 116.07812 210 SER B N 1
ATOM 3274 C CA . SER B 1 211 ? 7.87830 -4.12350 46.27998 1.000 114.14868 210 SER B CA 1
ATOM 3275 C C . SER B 1 211 ? 7.68128 -3.20384 47.47990 1.000 112.81689 210 SER B C 1
ATOM 3276 O O . SER B 1 211 ? 6.98799 -2.18786 47.38438 1.000 106.36073 210 SER B O 1
ATOM 3279 N N . TYR B 1 212 ? 8.28677 -3.56741 48.61408 1.000 118.65821 211 TYR B N 1
ATOM 3280 C CA . TYR B 1 212 ? 8.12459 -2.82536 49.85981 1.000 111.93627 211 TYR B CA 1
ATOM 3281 C C . TYR B 1 212 ? 8.45947 -1.35046 49.67955 1.000 105.80870 211 TYR B C 1
ATOM 3282 O O . TYR B 1 212 ? 7.65021 -0.46938 49.98924 1.000 93.22386 211 TYR B O 1
ATOM 3291 N N . LYS B 1 213 ? 9.66082 -1.06920 49.17021 1.000 113.11674 212 LYS B N 1
ATOM 3292 C CA . LYS B 1 213 ? 10.15879 0.30223 49.15016 1.000 103.86419 212 LYS B CA 1
ATOM 3293 C C . LYS B 1 213 ? 9.32810 1.19090 48.23300 1.000 91.17150 212 LYS B C 1
ATOM 3294 O O . LYS B 1 213 ? 9.01185 2.33281 48.58555 1.000 100.26244 212 LYS B O 1
ATOM 3296 N N . ASP B 1 214 ? 8.95897 0.68570 47.05486 1.000 74.24177 213 ASP B N 1
ATOM 3297 C CA . ASP B 1 214 ? 8.28165 1.53057 46.07608 1.000 77.11761 213 ASP B CA 1
ATOM 3298 C C . ASP B 1 214 ? 6.87017 1.89207 46.52504 1.000 72.18882 213 ASP B C 1
ATOM 3299 O O . ASP B 1 214 ? 6.45428 3.04996 46.40427 1.000 70.91876 213 ASP B O 1
ATOM 3304 N N . SER B 1 215 ? 6.12120 0.92108 47.05199 1.000 69.03652 214 SER B N 1
ATOM 3305 C CA . SER B 1 215 ? 4.72723 1.17594 47.40361 1.000 57.26516 214 SER B CA 1
ATOM 3306 C C . SER B 1 215 ? 4.61095 2.10525 48.60636 1.000 66.12949 214 SER B C 1
ATOM 3307 O O . SER B 1 215 ? 3.75967 3.00205 48.62188 1.000 68.80550 214 SER B O 1
ATOM 3310 N N . THR B 1 216 ? 5.45276 1.90856 49.62449 1.000 65.71271 215 THR B N 1
ATOM 3311 C CA . THR B 1 216 ? 5.36971 2.74808 50.81572 1.000 61.22209 215 THR B CA 1
ATOM 3312 C C . THR B 1 216 ? 5.81853 4.17614 50.53384 1.000 61.50878 215 THR B C 1
ATOM 3313 O O . THR B 1 216 ? 5.35360 5.11052 51.19637 1.000 64.87770 215 THR B O 1
ATOM 3317 N N . LEU B 1 217 ? 6.71732 4.36698 49.56514 1.000 61.29393 216 LEU B N 1
ATOM 3318 C CA . LEU B 1 217 ? 7.11905 5.71975 49.19293 1.000 59.84148 216 LEU B CA 1
ATOM 3319 C C . LEU B 1 217 ? 5.97323 6.46768 48.52198 1.000 51.15464 216 LEU B C 1
ATOM 3320 O O . LEU B 1 217 ? 5.76242 7.65732 48.78565 1.000 49.30321 216 LEU B O 1
ATOM 3325 N N . ILE B 1 218 ? 5.21895 5.78599 47.65651 1.000 53.39660 217 ILE B N 1
ATOM 3326 C CA . ILE B 1 218 ? 4.08724 6.42514 46.99261 1.000 53.80306 217 ILE B CA 1
ATOM 3327 C C . ILE B 1 218 ? 2.96800 6.69939 47.98984 1.000 49.79603 217 ILE B C 1
ATOM 3328 O O . ILE B 1 218 ? 2.26495 7.71235 47.89068 1.000 47.57779 217 ILE B O 1
ATOM 3333 N N . MET B 1 219 ? 2.78325 5.80437 48.96481 1.000 49.02126 218 MET B N 1
ATOM 3334 C CA . MET B 1 219 ? 1.78874 6.03986 50.00736 1.000 48.93039 218 MET B CA 1
ATOM 3335 C C . MET B 1 219 ? 2.09630 7.31254 50.78551 1.000 55.60100 218 MET B C 1
ATOM 3336 O O . MET B 1 219 ? 1.18290 8.06081 51.15317 1.000 55.59583 218 MET B O 1
ATOM 3341 N N . GLN B 1 220 ? 3.37893 7.57536 51.04632 1.000 51.46713 219 GLN B N 1
ATOM 3342 C CA . GLN B 1 220 ? 3.75207 8.80474 51.73703 1.000 46.77221 219 GLN B CA 1
ATOM 3343 C C . GLN B 1 220 ? 3.48078 10.02728 50.86990 1.000 55.87550 219 GLN B C 1
ATOM 3344 O O . GLN B 1 220 ? 3.04866 11.06964 51.37519 1.000 51.00021 219 GLN B O 1
ATOM 3350 N N . LEU B 1 221 ? 3.72545 9.91894 49.56147 1.000 56.23583 220 LEU B N 1
ATOM 3351 C CA . LEU B 1 221 ? 3.44386 11.03500 48.66564 1.000 51.40703 220 LEU B CA 1
ATOM 3352 C C . LEU B 1 221 ? 1.94694 11.27242 48.52093 1.000 53.40624 220 LEU B C 1
ATOM 3353 O O . LEU B 1 221 ? 1.51941 12.41519 48.32198 1.000 52.88469 220 LEU B O 1
ATOM 3358 N N . LEU B 1 222 ? 1.13958 10.21242 48.61261 1.000 50.22293 221 LEU B N 1
ATOM 3359 C CA . LEU B 1 222 ? -0.30901 10.38607 48.60707 1.000 48.71304 221 LEU B CA 1
ATOM 3360 C C . LEU B 1 222 ? -0.76934 11.17372 49.82670 1.000 54.62901 221 LEU B C 1
ATOM 3361 O O . LEU B 1 222 ? -1.61879 12.06565 49.71610 1.000 61.64092 221 LEU B O 1
ATOM 3366 N N . ARG B 1 223 ? -0.21510 10.86091 51.00090 1.000 47.81467 222 ARG B N 1
ATOM 3367 C CA . ARG B 1 223 ? -0.58803 11.58675 52.20979 1.000 52.15049 222 ARG B CA 1
ATOM 3368 C C . ARG B 1 223 ? 0.02885 12.97896 52.24333 1.000 59.23347 222 ARG B C 1
ATOM 3369 O O . ARG B 1 223 ? -0.56056 13.90067 52.81932 1.000 61.01211 222 ARG B O 1
ATOM 3377 N N . ASP B 1 224 ? 1.20898 13.15039 51.64200 1.000 59.51875 223 ASP B N 1
ATOM 3378 C CA . ASP B 1 224 ? 1.82028 14.47423 51.56967 1.000 54.92243 223 ASP B CA 1
ATOM 3379 C C . ASP B 1 224 ? 0.94457 15.43456 50.77509 1.000 58.99349 223 ASP B C 1
ATOM 3380 O O . ASP B 1 224 ? 0.71207 16.57484 51.19314 1.000 60.18119 223 ASP B O 1
ATOM 3385 N N . ASN B 1 225 ? 0.44771 14.98554 49.62015 1.000 60.37402 224 ASN B N 1
ATOM 3386 C CA . ASN B 1 225 ? -0.42684 15.82807 48.81183 1.000 62.73232 224 ASN B CA 1
ATOM 3387 C C . ASN B 1 225 ? -1.75336 16.08056 49.51667 1.000 63.66097 224 ASN B C 1
ATOM 3388 O O . ASN B 1 225 ? -2.31072 17.18074 49.42678 1.000 63.56363 224 ASN B O 1
ATOM 3393 N N . LEU B 1 226 ? -2.27451 15.07144 50.21962 1.000 69.05373 225 LEU B N 1
ATOM 3394 C CA . LEU B 1 226 ? -3.49971 15.25680 50.99069 1.000 64.11318 225 LEU B CA 1
ATOM 3395 C C . LEU B 1 226 ? -3.32278 16.33230 52.05385 1.000 72.55439 225 LEU B C 1
ATOM 3396 O O . LEU B 1 226 ? -4.21682 17.15950 52.26767 1.000 75.54258 225 LEU B O 1
ATOM 3401 N N . THR B 1 227 ? -2.17147 16.33585 52.72872 1.000 74.47698 226 THR B N 1
ATOM 3402 C CA . THR B 1 227 ? -1.91951 17.32004 53.77616 1.000 71.82311 226 THR B CA 1
ATOM 3403 C C . THR B 1 227 ? -1.88119 18.73256 53.20496 1.000 74.11265 226 THR B C 1
ATOM 3404 O O . THR B 1 227 ? -2.50214 19.65339 53.74878 1.000 74.85179 226 THR B O 1
ATOM 3408 N N . LEU B 1 228 ? -1.16018 18.91947 52.09741 1.000 78.58558 227 LEU B N 1
ATOM 3409 C CA . LEU B 1 228 ? -1.02571 20.25123 51.51580 1.000 78.81804 227 LEU B CA 1
ATOM 3410 C C . LEU B 1 228 ? -2.35236 20.75704 50.96205 1.000 82.99654 227 LEU B C 1
ATOM 3411 O O . LEU B 1 228 ? -2.66514 21.94795 51.07791 1.000 81.90686 227 LEU B O 1
ATOM 3416 N N . TRP B 1 229 ? -3.14747 19.86867 50.36134 1.000 75.43830 228 TRP B N 1
ATOM 3417 C CA . TRP B 1 229 ? -4.38230 20.30375 49.71586 1.000 71.15665 228 TRP B CA 1
ATOM 3418 C C . TRP B 1 229 ? -5.44372 20.68888 50.73961 1.000 84.23537 228 TRP B C 1
ATOM 3419 O O . TRP B 1 229 ? -6.18295 21.65935 50.53705 1.000 100.39307 228 TRP B O 1
ATOM 3430 N N . THR B 1 230 ? -5.53846 19.94318 51.84385 1.000 83.09434 229 THR B N 1
ATOM 3431 C CA . THR B 1 230 ? -6.50188 20.29570 52.88197 1.000 81.40652 229 THR B CA 1
ATOM 3432 C C . THR B 1 230 ? -6.11939 21.59198 53.58422 1.000 91.56370 229 THR B C 1
ATOM 3433 O O . THR B 1 230 ? -6.99262 22.28675 54.11670 1.000 97.38444 229 THR B O 1
ATOM 3437 N N . SER B 1 231 ? -4.82757 21.93309 53.59762 1.000 90.16073 230 SER B N 1
ATOM 3438 C CA . SER B 1 231 ? -4.40676 23.20872 54.16689 1.000 98.29347 230 SER B CA 1
ATOM 3439 C C . SER B 1 231 ? -4.93190 24.38288 53.35138 1.000 101.95960 230 SER B C 1
ATOM 3440 O O . SER B 1 231 ? -5.09169 25.48607 53.88613 1.000 103.30428 230 SER B O 1
ATOM 3443 N N . ASP B 1 232 ? -5.20113 24.16832 52.06363 1.000 100.01907 231 ASP B N 1
ATOM 3444 C CA . ASP B 1 232 ? -5.83834 25.18013 51.22094 1.000 102.98227 231 ASP B CA 1
ATOM 3445 C C . ASP B 1 232 ? -7.35558 24.99905 51.28979 1.000 104.88111 231 ASP B C 1
ATOM 3446 O O . ASP B 1 232 ? -8.03075 24.66187 50.31539 1.000 96.88889 231 ASP B O 1
ATOM 3448 N N . THR B 1 233 ? -7.88449 25.22639 52.48802 1.000 98.91561 232 THR B N 1
ATOM 3449 C CA . THR B 1 233 ? -9.30773 25.04888 52.75048 1.000 95.02857 232 THR B CA 1
ATOM 3450 C C . THR B 1 233 ? -10.13335 26.16539 52.11992 1.000 110.13417 232 THR B C 1
ATOM 3451 O O . THR B 1 233 ? -9.66337 27.29393 51.97670 1.000 110.42179 232 THR B O 1
ATOM 3453 N N . GLY C 2 5 ? 4.16534 17.51320 42.93768 1.000 72.10120 6 GLY Q N 1
ATOM 3454 C CA . GLY C 2 5 ? 3.53871 16.53032 43.80168 1.000 47.13284 6 GLY Q CA 1
ATOM 3455 C C . GLY C 2 5 ? 3.24200 15.21803 43.10254 1.000 57.33263 6 GLY Q C 1
ATOM 3456 O O . GLY C 2 5 ? 2.69168 14.29551 43.70408 1.000 56.03852 6 GLY Q O 1
ATOM 3467 N N . LEU C 2 7 ? 4.33325 11.73762 40.62321 1.000 48.89608 8 LEU Q N 1
ATOM 3468 C CA . LEU C 2 7 ? 5.21497 10.59910 40.85957 1.000 51.22905 8 LEU Q CA 1
ATOM 3469 C C . LEU C 2 7 ? 6.62755 10.84141 40.33471 1.000 59.50325 8 LEU Q C 1
ATOM 3470 O O . LEU C 2 7 ? 6.80939 11.20897 39.17489 1.000 55.25066 8 LEU Q O 1
ATOM 3475 N N . PRO C 2 8 ? 7.62891 10.63803 41.19538 1.000 56.21835 9 PRO Q N 1
ATOM 3476 C CA . PRO C 2 8 ? 9.02265 10.76837 40.75239 1.000 58.29534 9 PRO Q CA 1
ATOM 3477 C C . PRO C 2 8 ? 9.55416 9.48458 40.13332 1.000 69.28793 9 PRO Q C 1
ATOM 3478 O O . PRO C 2 8 ? 8.84019 8.47901 40.06358 1.000 78.14753 9 PRO Q O 1
ATOM 3482 N N . THR C 2 9 ? 10.81171 9.50501 39.68983 1.000 61.93406 10 THR Q N 1
ATOM 3483 C CA . THR C 2 9 ? 11.39218 8.37314 38.97839 1.000 73.77787 10 THR Q CA 1
ATOM 3484 C C . THR C 2 9 ? 11.99716 7.32018 39.89688 1.000 78.23551 10 THR Q C 1
ATOM 3485 O O . THR C 2 9 ? 12.13882 6.16629 39.47446 1.000 87.39765 10 THR Q O 1
ATOM 3489 N N . PHE C 2 10 ? 12.35293 7.68561 41.12711 1.000 71.01585 11 PHE Q N 1
ATOM 3490 C CA . PHE C 2 10 ? 13.03727 6.78508 42.05674 1.000 88.24275 11 PHE Q CA 1
ATOM 3491 C C . PHE C 2 10 ? 14.32412 6.23308 41.44858 1.000 86.68147 11 PHE Q C 1
ATOM 3492 O O . PHE C 2 10 ? 15.42428 6.63822 41.82377 1.000 99.50872 11 PHE Q O 1
ATOM 3500 N N . ARG D 2 4 ? 34.86548 19.20578 43.25825 1.000 106.34533 5 ARG R N 1
ATOM 3501 C CA . ARG D 2 4 ? 34.49749 20.06920 44.37414 1.000 113.33486 5 ARG R CA 1
ATOM 3502 C C . ARG D 2 4 ? 35.71147 20.82285 44.90709 1.000 119.86930 5 ARG R C 1
ATOM 3503 O O . ARG D 2 4 ? 35.67601 21.37892 46.00481 1.000 125.52550 5 ARG R O 1
ATOM 3505 N N . GLY D 2 5 ? 36.78345 20.83960 44.12169 1.000 91.44195 6 GLY R N 1
ATOM 3506 C CA . GLY D 2 5 ? 38.01544 21.48854 44.52879 1.000 67.94057 6 GLY R CA 1
ATOM 3507 C C . GLY D 2 5 ? 38.17599 22.90367 44.00839 1.000 63.16784 6 GLY R C 1
ATOM 3508 O O . GLY D 2 5 ? 38.53456 23.81061 44.75927 1.000 61.98886 6 GLY R O 1
ATOM 3519 N N . LEU D 2 7 ? 36.95738 26.54073 41.85869 1.000 66.33709 8 LEU R N 1
ATOM 3520 C CA . LEU D 2 7 ? 36.08866 27.63992 42.26818 1.000 64.17707 8 LEU R CA 1
ATOM 3521 C C . LEU D 2 7 ? 34.69483 27.57340 41.64579 1.000 68.91551 8 LEU R C 1
ATOM 3522 O O . LEU D 2 7 ? 34.55582 27.40029 40.43505 1.000 73.53223 8 LEU R O 1
ATOM 3527 N N . PRO D 2 8 ? 33.66657 27.70157 42.47756 1.000 68.28361 9 PRO R N 1
ATOM 3528 C CA . PRO D 2 8 ? 32.29977 27.83931 41.97410 1.000 83.42469 9 PRO R CA 1
ATOM 3529 C C . PRO D 2 8 ? 31.92344 29.30731 41.79450 1.000 85.92317 9 PRO R C 1
ATOM 3530 O O . PRO D 2 8 ? 32.65822 30.21974 42.17656 1.000 85.95128 9 PRO R O 1
ATOM 3534 N N . THR D 2 9 ? 30.74711 29.51784 41.20706 1.000 91.52529 10 THR R N 1
ATOM 3535 C CA . THR D 2 9 ? 30.26675 30.85689 40.89172 1.000 108.30198 10 THR R CA 1
ATOM 3536 C C . THR D 2 9 ? 29.20572 31.36159 41.86139 1.000 106.27289 10 THR R C 1
ATOM 3537 O O . THR D 2 9 ? 28.76168 32.50611 41.72398 1.000 123.22193 10 THR R O 1
ATOM 3541 N N . PHE D 2 10 ? 28.79992 30.54701 42.83376 1.000 99.70161 11 PHE R N 1
ATOM 3542 C CA . PHE D 2 10 ? 27.75231 30.90784 43.79145 1.000 129.47321 11 PHE R CA 1
ATOM 3543 C C . PHE D 2 10 ? 26.46939 31.34998 43.09100 1.000 118.98365 11 PHE R C 1
ATOM 3544 O O . PHE D 2 10 ? 25.78919 30.54713 42.45240 1.000 129.91972 11 PHE R O 1
ATOM 3552 N N . MET E 1 2 ? -2.55918 37.06478 16.63611 1.000 97.36927 1 MET C N 1
ATOM 3553 C CA . MET E 1 2 ? -2.28243 37.50577 15.27391 1.000 106.97051 1 MET C CA 1
ATOM 3554 C C . MET E 1 2 ? -3.29581 38.54909 14.81342 1.000 102.71037 1 MET C C 1
ATOM 3555 O O . MET E 1 2 ? -4.47863 38.47028 15.14605 1.000 91.23587 1 MET C O 1
ATOM 3560 N N . ASP E 1 3 ? -2.82128 39.52561 14.04562 1.000 93.74326 2 ASP C N 1
ATOM 3561 C CA . ASP E 1 3 ? -3.68180 40.57445 13.52481 1.000 80.07208 2 ASP C CA 1
ATOM 3562 C C . ASP E 1 3 ? -4.48133 40.06581 12.32737 1.000 82.02332 2 ASP C C 1
ATOM 3563 O O . ASP E 1 3 ? -4.11992 39.08126 11.67671 1.000 78.04697 2 ASP C O 1
ATOM 3568 N N . LYS E 1 4 ? -5.58994 40.75615 12.04424 1.000 75.20716 3 LYS C N 1
ATOM 3569 C CA . LYS E 1 4 ? -6.43573 40.37028 10.91839 1.000 68.44067 3 LYS C CA 1
ATOM 3570 C C . LYS E 1 4 ? -5.69536 40.51724 9.59482 1.000 63.47083 3 LYS C C 1
ATOM 3571 O O . LYS E 1 4 ? -5.86660 39.69730 8.68455 1.000 64.14861 3 LYS C O 1
ATOM 3573 N N . ASN E 1 5 ? -4.86723 41.55750 9.46819 1.000 66.32840 4 ASN C N 1
ATOM 3574 C CA . ASN E 1 5 ? -4.05965 41.71284 8.26334 1.000 69.89521 4 ASN C CA 1
ATOM 3575 C C . ASN E 1 5 ? -3.01890 40.60832 8.14224 1.000 65.50392 4 ASN C C 1
ATOM 3576 O O . ASN E 1 5 ? -2.70228 40.17515 7.02859 1.000 55.41705 4 ASN C O 1
ATOM 3581 N N . GLU E 1 6 ? -2.48172 40.14023 9.27042 1.000 64.19016 5 GLU C N 1
ATOM 3582 C CA . GLU E 1 6 ? -1.51607 39.04740 9.23184 1.000 60.93845 5 GLU C CA 1
ATOM 3583 C C . GLU E 1 6 ? -2.18428 37.73273 8.84812 1.000 62.91253 5 GLU C C 1
ATOM 3584 O O . GLU E 1 6 ? -1.62681 36.95147 8.06773 1.000 57.37999 5 GLU C O 1
ATOM 3586 N N . LEU E 1 7 ? -3.37852 37.47085 9.38748 1.000 63.46702 6 LEU C N 1
ATOM 3587 C CA . LEU E 1 7 ? -4.08820 36.23892 9.05526 1.000 53.49326 6 LEU C CA 1
ATOM 3588 C C . LEU E 1 7 ? -4.47412 36.20544 7.58224 1.000 52.27063 6 LEU C C 1
ATOM 3589 O O . LEU E 1 7 ? -4.38825 35.15603 6.93311 1.000 53.10245 6 LEU C O 1
ATOM 3594 N N . VAL E 1 8 ? -4.90458 37.34576 7.03833 1.000 49.91740 7 VAL C N 1
ATOM 3595 C CA . VAL E 1 8 ? -5.27182 37.40606 5.62718 1.000 53.23367 7 VAL C CA 1
ATOM 3596 C C . VAL E 1 8 ? -4.05194 37.15974 4.74724 1.000 50.10023 7 VAL C C 1
ATOM 3597 O O . VAL E 1 8 ? -4.13573 36.46973 3.72319 1.000 48.44117 7 VAL C O 1
ATOM 3601 N N . GLN E 1 9 ? -2.89691 37.70458 5.13698 1.000 57.63740 8 GLN C N 1
ATOM 3602 C CA . GLN E 1 9 ? -1.68252 37.49065 4.35644 1.000 54.19555 8 GLN C CA 1
ATOM 3603 C C . GLN E 1 9 ? -1.24428 36.03195 4.40318 1.000 55.04646 8 GLN C C 1
ATOM 3604 O O . GLN E 1 9 ? -0.83413 35.46876 3.38112 1.000 48.86676 8 GLN C O 1
ATOM 3610 N N . LYS E 1 10 ? -1.32543 35.40215 5.57864 1.000 48.29529 9 LYS C N 1
ATOM 3611 C CA . LYS E 1 10 ? -0.96009 33.99351 5.68267 1.000 52.23129 9 LYS C CA 1
ATOM 3612 C C . LYS E 1 10 ? -1.91989 33.10752 4.89947 1.000 49.55755 9 LYS C C 1
ATOM 3613 O O . LYS E 1 10 ? -1.50523 32.07843 4.35367 1.000 47.20776 9 LYS C O 1
ATOM 3619 N N . ALA E 1 11 ? -3.19881 33.48573 4.83301 1.000 44.38266 10 ALA C N 1
ATOM 3620 C CA . ALA E 1 11 ? -4.14459 32.74090 4.00873 1.000 45.45648 10 ALA C CA 1
ATOM 3621 C C . ALA E 1 11 ? -3.78624 32.84879 2.53217 1.000 43.34522 10 ALA C C 1
ATOM 3622 O O . ALA E 1 11 ? -3.94769 31.88453 1.77510 1.000 45.73200 10 ALA C O 1
ATOM 3624 N N . LYS E 1 12 ? -3.29649 34.01502 2.10501 1.000 43.50319 11 LYS C N 1
ATOM 3625 C CA . LYS E 1 12 ? -2.83329 34.16243 0.72899 1.000 44.95402 11 LYS C CA 1
ATOM 3626 C C . LYS E 1 12 ? -1.58590 33.32570 0.47724 1.000 45.48307 11 LYS C C 1
ATOM 3627 O O . LYS E 1 12 ? -1.40757 32.77896 -0.61755 1.000 45.01856 11 LYS C O 1
ATOM 3633 N N . LEU E 1 13 ? -0.70866 33.22109 1.47868 1.000 44.39231 12 LEU C N 1
ATOM 3634 C CA . LEU E 1 13 ? 0.46627 32.36487 1.35067 1.000 46.28358 12 LEU C CA 1
ATOM 3635 C C . LEU E 1 13 ? 0.06710 30.89856 1.23523 1.000 52.48136 12 LEU C C 1
ATOM 3636 O O . LEU E 1 13 ? 0.59303 30.16875 0.38645 1.000 45.65639 12 LEU C O 1
ATOM 3641 N N . ALA E 1 14 ? -0.86761 30.45249 2.07789 1.000 40.31227 13 ALA C N 1
ATOM 3642 C CA . ALA E 1 14 ? -1.30158 29.05968 2.04341 1.000 43.12805 13 ALA C CA 1
ATOM 3643 C C . ALA E 1 14 ? -1.99321 28.71260 0.73098 1.000 49.56080 13 ALA C C 1
ATOM 3644 O O . ALA E 1 14 ? -1.86122 27.58442 0.24252 1.000 47.39036 13 ALA C O 1
ATOM 3646 N N . GLU E 1 15 ? -2.73020 29.65961 0.14477 1.000 45.49488 14 GLU C N 1
ATOM 3647 C CA . GLU E 1 15 ? -3.36429 29.39889 -1.14434 1.000 50.19517 14 GLU C CA 1
ATOM 3648 C C . GLU E 1 15 ? -2.32312 29.19897 -2.23714 1.000 44.06855 14 GLU C C 1
ATOM 3649 O O . GLU E 1 15 ? -2.45570 28.29815 -3.07467 1.000 49.69318 14 GLU C O 1
ATOM 3655 N N . GLN E 1 16 ? -1.28022 30.03350 -2.24664 1.000 48.82940 15 GLN C N 1
ATOM 3656 C CA . GLN E 1 16 ? -0.19980 29.85676 -3.21169 1.000 52.17137 15 GLN C CA 1
ATOM 3657 C C . GLN E 1 16 ? 0.48507 28.50900 -3.02437 1.000 46.76717 15 GLN C C 1
ATOM 3658 O O . GLN E 1 16 ? 0.84810 27.84556 -4.00279 1.000 51.90241 15 GLN C O 1
ATOM 3664 N N . ALA E 1 17 ? 0.66302 28.08525 -1.77425 1.000 37.43775 16 ALA C N 1
ATOM 3665 C CA . ALA E 1 17 ? 1.24787 26.78676 -1.46803 1.000 42.86357 16 ALA C CA 1
ATOM 3666 C C . ALA E 1 17 ? 0.25361 25.64066 -1.60020 1.000 47.48201 16 ALA C C 1
ATOM 3667 O O . ALA E 1 17 ? 0.63043 24.48829 -1.35745 1.000 35.49138 16 ALA C O 1
ATOM 3669 N N . GLU E 1 18 ? -0.99561 25.92905 -1.97250 1.000 41.94472 17 GLU C N 1
ATOM 3670 C CA . GLU E 1 18 ? -2.04027 24.91242 -2.11583 1.000 46.35348 17 GLU C CA 1
ATOM 3671 C C . GLU E 1 18 ? -2.21787 24.11231 -0.82652 1.000 39.33109 17 GLU C C 1
ATOM 3672 O O . GLU E 1 18 ? -2.42483 22.89756 -0.84870 1.000 40.97748 17 GLU C O 1
ATOM 3678 N N . ARG E 1 19 ? -2.13148 24.80235 0.30769 1.000 39.65610 18 ARG C N 1
ATOM 3679 C CA . ARG E 1 19 ? -2.32686 24.21019 1.62903 1.000 47.81979 18 ARG C CA 1
ATOM 3680 C C . ARG E 1 19 ? -3.65297 24.74285 2.16536 1.000 37.95417 18 ARG C C 1
ATOM 3681 O O . ARG E 1 19 ? -3.69711 25.61451 3.03386 1.000 42.59812 18 ARG C O 1
ATOM 3689 N N . TYR E 1 20 ? -4.74857 24.19964 1.63412 1.000 44.14861 19 TYR C N 1
ATOM 3690 C CA . TYR E 1 20 ? -6.06334 24.78315 1.86867 1.000 45.66552 19 TYR C CA 1
ATOM 3691 C C . TYR E 1 20 ? -6.58643 24.52122 3.27445 1.000 39.15003 19 TYR C C 1
ATOM 3692 O O . TYR E 1 20 ? -7.43516 25.28082 3.75382 1.000 47.64747 19 TYR C O 1
ATOM 3701 N N . ASP E 1 21 ? -6.10775 23.47219 3.94625 1.000 31.79799 20 ASP C N 1
ATOM 3702 C CA . ASP E 1 21 ? -6.45598 23.29258 5.35191 1.000 38.34660 20 ASP C CA 1
ATOM 3703 C C . ASP E 1 21 ? -5.90996 24.43754 6.19603 1.000 45.34533 20 ASP C C 1
ATOM 3704 O O . ASP E 1 21 ? -6.60554 24.95934 7.07564 1.000 49.59179 20 ASP C O 1
ATOM 3709 N N . ASP E 1 22 ? -4.66622 24.84697 5.93434 1.000 49.48857 21 ASP C N 1
ATOM 3710 C CA . ASP E 1 22 ? -4.09604 25.99646 6.62903 1.000 43.91012 21 ASP C CA 1
ATOM 3711 C C . ASP E 1 22 ? -4.82602 27.27984 6.25761 1.000 49.21440 21 ASP C C 1
ATOM 3712 O O . ASP E 1 22 ? -5.07349 28.13417 7.11704 1.000 50.55771 21 ASP C O 1
ATOM 3717 N N . MET E 1 23 ? -5.17692 27.43092 4.97901 1.000 40.72598 22 MET C N 1
ATOM 3718 C CA . MET E 1 23 ? -5.81886 28.65701 4.52055 1.000 34.11624 22 MET C CA 1
ATOM 3719 C C . MET E 1 23 ? -7.23228 28.78958 5.07659 1.000 43.10661 22 MET C C 1
ATOM 3720 O O . MET E 1 23 ? -7.69006 29.90706 5.34235 1.000 40.77754 22 MET C O 1
ATOM 3725 N N . ALA E 1 24 ? -7.92591 27.66701 5.28450 1.000 39.19962 23 ALA C N 1
ATOM 3726 C CA . ALA E 1 24 ? -9.26824 27.72246 5.85597 1.000 44.09495 23 ALA C CA 1
ATOM 3727 C C . ALA E 1 24 ? -9.22985 28.11497 7.32746 1.000 52.54892 23 ALA C C 1
ATOM 3728 O O . ALA E 1 24 ? -10.11081 28.83991 7.80485 1.000 53.57577 23 ALA C O 1
ATOM 3730 N N . ALA E 1 25 ? -8.22009 27.64425 8.06314 1.000 48.55548 24 ALA C N 1
ATOM 3731 C CA . ALA E 1 25 ? -8.09689 28.01675 9.46869 1.000 50.37712 24 ALA C CA 1
ATOM 3732 C C . ALA E 1 25 ? -7.80640 29.50449 9.62080 1.000 49.93833 24 ALA C C 1
ATOM 3733 O O . ALA E 1 25 ? -8.27484 30.14097 10.57221 1.000 56.77092 24 ALA C O 1
ATOM 3735 N N . CYS E 1 26 ? -7.03821 30.07639 8.69065 1.000 46.38857 25 CYS C N 1
ATOM 3736 C CA . CYS E 1 26 ? -6.74243 31.50392 8.75145 1.000 51.85997 25 CYS C CA 1
ATOM 3737 C C . CYS E 1 26 ? -7.98899 32.33818 8.48514 1.000 52.42443 25 CYS C C 1
ATOM 3738 O O . CYS E 1 26 ? -8.22601 33.34464 9.16348 1.000 52.39521 25 CYS C O 1
ATOM 3741 N N . MET E 1 27 ? -8.79897 31.93603 7.50370 1.000 46.85360 26 MET C N 1
ATOM 3742 C CA . MET E 1 27 ? -10.00027 32.69530 7.17720 1.000 51.27660 26 MET C CA 1
ATOM 3743 C C . MET E 1 27 ? -11.11314 32.47368 8.19239 1.000 47.23193 26 MET C C 1
ATOM 3744 O O . MET E 1 27 ? -11.97219 33.34646 8.36223 1.000 48.24674 26 MET C O 1
ATOM 3749 N N . LYS E 1 28 ? -11.12220 31.32213 8.86687 1.000 50.99517 27 LYS C N 1
ATOM 3750 C CA . LYS E 1 28 ? -12.07794 31.11668 9.94935 1.000 46.63924 27 LYS C CA 1
ATOM 3751 C C . LYS E 1 28 ? -11.78924 32.05290 11.11535 1.000 60.27612 27 LYS C C 1
ATOM 3752 O O . LYS E 1 28 ? -12.71621 32.57269 11.74689 1.000 53.93396 27 LYS C O 1
ATOM 3758 N N . SER E 1 29 ? -10.50729 32.28444 11.41012 1.000 55.76276 28 SER C N 1
ATOM 3759 C CA . SER E 1 29 ? -10.14630 33.20854 12.47943 1.000 58.18304 28 SER C CA 1
ATOM 3760 C C . SER E 1 29 ? -10.48457 34.64783 12.11394 1.000 58.24644 28 SER C C 1
ATOM 3761 O O . SER E 1 29 ? -10.85237 35.43849 12.99067 1.000 69.86345 28 SER C O 1
ATOM 3764 N N . VAL E 1 30 ? -10.36235 35.00704 10.83426 1.000 54.57014 29 VAL C N 1
ATOM 3765 C CA . VAL E 1 30 ? -10.73602 36.35014 10.40159 1.000 58.10719 29 VAL C CA 1
ATOM 3766 C C . VAL E 1 30 ? -12.23870 36.55425 10.54194 1.000 61.32616 29 VAL C C 1
ATOM 3767 O O . VAL E 1 30 ? -12.69747 37.60766 11.00127 1.000 63.27708 29 VAL C O 1
ATOM 3771 N N . THR E 1 31 ? -13.02730 35.54814 10.15704 1.000 56.28641 30 THR C N 1
ATOM 3772 C CA . THR E 1 31 ? -14.47877 35.65797 10.25801 1.000 56.10263 30 THR C CA 1
ATOM 3773 C C . THR E 1 31 ? -14.92871 35.75273 11.71107 1.000 51.97323 30 THR C C 1
ATOM 3774 O O . THR E 1 31 ? -15.82147 36.54254 12.04095 1.000 56.52624 30 THR C O 1
ATOM 3778 N N . GLU E 1 32 ? -14.31355 34.96810 12.59601 1.000 51.90779 31 GLU C N 1
ATOM 3779 C CA . GLU E 1 32 ? -14.72947 34.92027 13.99301 1.000 62.09202 31 GLU C CA 1
ATOM 3780 C C . GLU E 1 32 ? -14.39317 36.18899 14.76602 1.000 52.66745 31 GLU C C 1
ATOM 3781 O O . GLU E 1 32 ? -14.76531 36.28647 15.94072 1.000 53.69606 31 GLU C O 1
ATOM 3787 N N . GLN E 1 33 ? -13.71140 37.15541 14.15340 1.000 52.11678 32 GLN C N 1
ATOM 3788 C CA . GLN E 1 33 ? -13.44667 38.42892 14.80959 1.000 58.22472 32 GLN C CA 1
ATOM 3789 C C . GLN E 1 33 ? -14.62874 39.38794 14.73530 1.000 59.26695 32 GLN C C 1
ATOM 3790 O O . GLN E 1 33 ? -14.54657 40.49002 15.28856 1.000 60.10748 32 GLN C O 1
ATOM 3796 N N . GLY E 1 34 ? -15.71498 39.00209 14.06641 1.000 53.16476 33 GLY C N 1
ATOM 3797 C CA . GLY E 1 34 ? -16.95520 39.74757 14.10395 1.000 50.25880 33 GLY C CA 1
ATOM 3798 C C . GLY E 1 34 ? -17.09298 40.86688 13.09510 1.000 53.14886 33 GLY C C 1
ATOM 3799 O O . GLY E 1 34 ? -18.14543 41.51753 13.06259 1.000 73.14864 33 GLY C O 1
ATOM 3800 N N . ALA E 1 35 ? -16.07954 41.11614 12.27380 1.000 56.12892 34 ALA C N 1
ATOM 3801 C CA . ALA E 1 35 ? -16.12443 42.19188 11.29580 1.000 49.44092 34 ALA C CA 1
ATOM 3802 C C . ALA E 1 35 ? -16.57610 41.66385 9.93954 1.000 43.72639 34 ALA C C 1
ATOM 3803 O O . ALA E 1 35 ? -16.30363 40.51684 9.57561 1.000 51.51555 34 ALA C O 1
ATOM 3805 N N . GLU E 1 36 ? -17.27421 42.51855 9.19410 1.000 54.30855 35 GLU C N 1
ATOM 3806 C CA . GLU E 1 36 ? -17.75707 42.14484 7.87125 1.000 49.03000 35 GLU C CA 1
ATOM 3807 C C . GLU E 1 36 ? -16.58500 41.92592 6.92259 1.000 46.46769 35 GLU C C 1
ATOM 3808 O O . GLU E 1 36 ? -15.68482 42.76559 6.82468 1.000 45.95313 35 GLU C O 1
ATOM 3814 N N . LEU E 1 37 ? -16.59805 40.79450 6.22411 1.000 44.57030 36 LEU C N 1
ATOM 3815 C CA . LEU E 1 37 ? -15.52602 40.47815 5.29344 1.000 42.61186 36 LEU C CA 1
ATOM 3816 C C . LEU E 1 37 ? -15.62768 41.33628 4.03795 1.000 41.83619 36 LEU C C 1
ATOM 3817 O O . LEU E 1 37 ? -16.71645 41.72411 3.60579 1.000 55.36342 36 LEU C O 1
ATOM 3822 N N . SER E 1 38 ? -14.47126 41.63128 3.45145 1.000 49.35215 37 SER C N 1
ATOM 3823 C CA . SER E 1 38 ? -14.42129 42.34595 2.18794 1.000 55.59922 37 SER C CA 1
ATOM 3824 C C . SER E 1 38 ? -14.64304 41.37075 1.03373 1.000 42.33589 37 SER C C 1
ATOM 3825 O O . SER E 1 38 ? -14.84165 40.16804 1.22852 1.000 46.95295 37 SER C O 1
ATOM 3828 N N . ASN E 1 39 ? -14.61052 41.89998 -0.19179 1.000 52.94678 38 ASN C N 1
ATOM 3829 C CA . ASN E 1 39 ? -14.75493 41.04854 -1.36875 1.000 56.84780 38 ASN C CA 1
ATOM 3830 C C . ASN E 1 39 ? -13.63597 40.01711 -1.44449 1.000 57.91336 38 ASN C C 1
ATOM 3831 O O . ASN E 1 39 ? -13.88314 38.83822 -1.72482 1.000 55.12082 38 ASN C O 1
ATOM 3836 N N . GLU E 1 40 ? -12.39803 40.44084 -1.18563 1.000 48.32818 39 GLU C N 1
ATOM 3837 C CA . GLU E 1 40 ? -11.26560 39.52541 -1.27920 1.000 52.83951 39 GLU C CA 1
ATOM 3838 C C . GLU E 1 40 ? -11.27038 38.51183 -0.14047 1.000 49.82733 39 GLU C C 1
ATOM 3839 O O . GLU E 1 40 ? -10.99728 37.32543 -0.35866 1.000 44.07680 39 GLU C O 1
ATOM 3845 N N . GLU E 1 41 ? -11.58575 38.95680 1.07903 1.000 48.22237 40 GLU C N 1
ATOM 3846 C CA . GLU E 1 41 ? -11.56084 38.05249 2.22522 1.000 45.99241 40 GLU C CA 1
ATOM 3847 C C . GLU E 1 41 ? -12.59326 36.94073 2.08012 1.000 50.47525 40 GLU C C 1
ATOM 3848 O O . GLU E 1 41 ? -12.29477 35.76864 2.33818 1.000 48.50810 40 GLU C O 1
ATOM 3854 N N . ARG E 1 42 ? -13.81426 37.28463 1.66589 1.000 41.95569 41 ARG C N 1
ATOM 3855 C CA . ARG E 1 42 ? -14.84665 36.26650 1.51956 1.000 52.55351 41 ARG C CA 1
ATOM 3856 C C . ARG E 1 42 ? -14.59519 35.35823 0.32216 1.000 42.96601 41 ARG C C 1
ATOM 3857 O O . ARG E 1 42 ? -15.10277 34.23214 0.29852 1.000 44.65829 41 ARG C O 1
ATOM 3865 N N . ASN E 1 43 ? -13.81768 35.81195 -0.66389 1.000 45.56797 42 ASN C N 1
ATOM 3866 C CA . ASN E 1 43 ? -13.40026 34.91397 -1.73546 1.000 44.76283 42 ASN C CA 1
ATOM 3867 C C . ASN E 1 43 ? -12.33173 33.94425 -1.24750 1.000 45.00224 42 ASN C C 1
ATOM 3868 O O . ASN E 1 43 ? -12.31527 32.77501 -1.64981 1.000 48.99041 42 ASN C O 1
ATOM 3873 N N . LEU E 1 44 ? -11.43014 34.41323 -0.38067 1.000 37.95615 43 LEU C N 1
ATOM 3874 C CA . LEU E 1 44 ? -10.43887 33.52144 0.21118 1.000 39.04040 43 LEU C CA 1
ATOM 3875 C C . LEU E 1 44 ? -11.10506 32.47225 1.09008 1.000 43.87358 43 LEU C C 1
ATOM 3876 O O . LEU E 1 44 ? -10.72031 31.29757 1.06845 1.000 43.34585 43 LEU C O 1
ATOM 3881 N N . LEU E 1 45 ? -12.10851 32.87942 1.87158 1.000 44.24588 44 LEU C N 1
ATOM 3882 C CA . LEU E 1 45 ? -12.82951 31.92806 2.71075 1.000 41.72181 44 LEU C CA 1
ATOM 3883 C C . LEU E 1 45 ? -13.59502 30.91778 1.86558 1.000 40.81697 44 LEU C C 1
ATOM 3884 O O . LEU E 1 45 ? -13.63419 29.72638 2.19494 1.000 45.71920 44 LEU C O 1
ATOM 3889 N N . SER E 1 46 ? -14.20643 31.37430 0.77090 1.000 42.27364 45 SER C N 1
ATOM 3890 C CA . SER E 1 46 ? -14.91582 30.46148 -0.11910 1.000 38.81857 45 SER C CA 1
ATOM 3891 C C . SER E 1 46 ? -13.95237 29.48943 -0.78958 1.000 35.07249 45 SER C C 1
ATOM 3892 O O . SER E 1 46 ? -14.19022 28.27635 -0.80518 1.000 37.04249 45 SER C O 1
ATOM 3895 N N . VAL E 1 47 ? -12.85378 30.00679 -1.34604 1.000 41.64961 46 VAL C N 1
ATOM 3896 C CA . VAL E 1 47 ? -11.88326 29.15228 -2.02731 1.000 37.45590 46 VAL C CA 1
ATOM 3897 C C . VAL E 1 47 ? -11.27629 28.14963 -1.05390 1.000 35.50595 46 VAL C C 1
ATOM 3898 O O . VAL E 1 47 ? -11.07003 26.97710 -1.39316 1.000 34.87592 46 VAL C O 1
ATOM 3902 N N . ALA E 1 48 ? -10.99602 28.59033 0.17440 1.000 33.30103 47 ALA C N 1
ATOM 3903 C CA . ALA E 1 48 ? -10.38833 27.70960 1.16723 1.000 32.30269 47 ALA C CA 1
ATOM 3904 C C . ALA E 1 48 ? -11.27829 26.51004 1.46366 1.000 42.01697 47 ALA C C 1
ATOM 3905 O O . ALA E 1 48 ? -10.84345 25.35707 1.36047 1.000 41.50085 47 ALA C O 1
ATOM 3907 N N . TYR E 1 49 ? -12.53307 26.76328 1.83649 1.000 40.30932 48 TYR C N 1
ATOM 3908 C CA . TYR E 1 49 ? -13.41919 25.67484 2.22729 1.000 39.64103 48 TYR C CA 1
ATOM 3909 C C . TYR E 1 49 ? -13.92688 24.88708 1.02754 1.000 37.76071 48 TYR C C 1
ATOM 3910 O O . TYR E 1 49 ? -14.28933 23.71483 1.17454 1.000 42.10663 48 TYR C O 1
ATOM 3919 N N . LYS E 1 50 ? -13.96024 25.50291 -0.15691 1.000 35.20734 49 LYS C N 1
ATOM 3920 C CA . LYS E 1 50 ? -14.30684 24.75733 -1.36287 1.000 36.64602 49 LYS C CA 1
ATOM 3921 C C . LYS E 1 50 ? -13.31707 23.62557 -1.60875 1.000 46.27151 49 LYS C C 1
ATOM 3922 O O . LYS E 1 50 ? -13.70920 22.51867 -1.99674 1.000 42.06483 49 LYS C O 1
ATOM 3928 N N . ASN E 1 51 ? -12.02799 23.88229 -1.37722 1.000 42.97284 50 ASN C N 1
ATOM 3929 C CA . ASN E 1 51 ? -11.01117 22.85765 -1.58499 1.000 40.08360 50 ASN C CA 1
ATOM 3930 C C . ASN E 1 51 ? -10.96876 21.86540 -0.42932 1.000 36.29672 50 ASN C C 1
ATOM 3931 O O . ASN E 1 51 ? -10.72939 20.67182 -0.64346 1.000 41.25974 50 ASN C O 1
ATOM 3936 N N . VAL E 1 52 ? -11.19515 22.33963 0.79817 1.000 43.32078 51 VAL C N 1
ATOM 3937 C CA . VAL E 1 52 ? -11.18135 21.44994 1.95755 1.000 39.69532 51 VAL C CA 1
ATOM 3938 C C . VAL E 1 52 ? -12.29974 20.42020 1.84856 1.000 49.81277 51 VAL C C 1
ATOM 3939 O O . VAL E 1 52 ? -12.08442 19.21804 2.04464 1.000 46.62775 51 VAL C O 1
ATOM 3943 N N . VAL E 1 53 ? -13.51097 20.87521 1.52609 1.000 40.46921 52 VAL C N 1
ATOM 3944 C CA . VAL E 1 53 ? -14.62205 19.94293 1.37352 1.000 48.35809 52 VAL C CA 1
ATOM 3945 C C . VAL E 1 53 ? -14.53584 19.20179 0.04313 1.000 41.65530 52 VAL C C 1
ATOM 3946 O O . VAL E 1 53 ? -15.04893 18.08368 -0.08010 1.000 39.92673 52 VAL C O 1
ATOM 3950 N N . GLY E 1 54 ? -13.88106 19.79068 -0.96016 1.000 38.81708 53 GLY C N 1
ATOM 3951 C CA . GLY E 1 54 ? -13.81069 19.14696 -2.26173 1.000 35.43804 53 GLY C CA 1
ATOM 3952 C C . GLY E 1 54 ? -13.01200 17.85831 -2.23749 1.000 49.49477 53 GLY C C 1
ATOM 3953 O O . GLY E 1 54 ? -13.34982 16.89545 -2.93205 1.000 48.99539 53 GLY C O 1
ATOM 3954 N N . ALA E 1 55 ? -11.94207 17.82050 -1.43971 1.000 39.68378 54 ALA C N 1
ATOM 3955 C CA . ALA E 1 55 ? -11.15151 16.59964 -1.32749 1.000 39.47907 54 ALA C CA 1
ATOM 3956 C C . ALA E 1 55 ? -11.95162 15.48561 -0.66524 1.000 33.58220 54 ALA C C 1
ATOM 3957 O O . ALA E 1 55 ? -11.88360 14.32647 -1.09066 1.000 44.78001 54 ALA C O 1
ATOM 3959 N N . ARG E 1 56 ? -12.72094 15.81799 0.37336 1.000 41.28234 55 ARG C N 1
ATOM 3960 C CA . ARG E 1 56 ? -13.52567 14.80480 1.04849 1.000 46.93108 55 ARG C CA 1
ATOM 3961 C C . ARG E 1 56 ? -14.66497 14.32709 0.15805 1.000 44.57322 55 ARG C C 1
ATOM 3962 O O . ARG E 1 56 ? -15.00528 13.13879 0.16171 1.000 47.78660 55 ARG C O 1
ATOM 3970 N N . ARG E 1 57 ? -15.26456 15.23825 -0.61309 1.000 41.96509 56 ARG C N 1
ATOM 3971 C CA . ARG E 1 57 ? -16.32403 14.84397 -1.53614 1.000 44.87367 56 ARG C CA 1
ATOM 3972 C C . ARG E 1 57 ? -15.79250 13.91160 -2.61652 1.000 49.97716 56 ARG C C 1
ATOM 3973 O O . ARG E 1 57 ? -16.43339 12.90868 -2.95280 1.000 46.87532 56 ARG C O 1
ATOM 3981 N N . SER E 1 58 ? -14.61941 14.22632 -3.17174 1.000 46.64886 57 SER C N 1
ATOM 3982 C CA . SER E 1 58 ? -14.03265 13.37186 -4.19946 1.000 44.03655 57 SER C CA 1
ATOM 3983 C C . SER E 1 58 ? -13.63370 12.01537 -3.63039 1.000 52.01923 57 SER C C 1
ATOM 3984 O O . SER E 1 58 ? -13.88067 10.97687 -4.25536 1.000 49.25981 57 SER C O 1
ATOM 3987 N N . SER E 1 59 ? -13.01556 12.00362 -2.44613 1.000 42.94668 58 SER C N 1
ATOM 3988 C CA . SER E 1 59 ? -12.66517 10.73844 -1.80889 1.000 52.58721 58 SER C CA 1
ATOM 3989 C C . SER E 1 59 ? -13.90644 9.94335 -1.42797 1.000 40.85748 58 SER C C 1
ATOM 3990 O O . SER E 1 59 ? -13.89592 8.70880 -1.48961 1.000 47.07695 58 SER C O 1
ATOM 3993 N N . TRP E 1 60 ? -14.98009 10.62920 -1.03243 1.000 44.63794 59 TRP C N 1
ATOM 3994 C CA . TRP E 1 60 ? -16.20961 9.93238 -0.66919 1.000 53.60803 59 TRP C CA 1
ATOM 3995 C C . TRP E 1 60 ? -16.79552 9.18846 -1.86186 1.000 46.36217 59 TRP C C 1
ATOM 3996 O O . TRP E 1 60 ? -17.23099 8.03906 -1.73204 1.000 48.30645 59 TRP C O 1
ATOM 4007 N N . ARG E 1 61 ? -16.80498 9.82407 -3.03605 1.000 52.68831 60 ARG C N 1
ATOM 4008 C CA . ARG E 1 61 ? -17.38607 9.18966 -4.21544 1.000 50.39827 60 ARG C CA 1
ATOM 4009 C C . ARG E 1 61 ? -16.59050 7.95956 -4.63556 1.000 59.37322 60 ARG C C 1
ATOM 4010 O O . ARG E 1 61 ? -17.16787 6.97082 -5.10303 1.000 68.37838 60 ARG C O 1
ATOM 4018 N N . VAL E 1 62 ? -15.26667 7.99902 -4.47645 1.000 58.64893 61 VAL C N 1
ATOM 4019 C CA . VAL E 1 62 ? -14.44063 6.85555 -4.85202 1.000 40.41037 61 VAL C CA 1
ATOM 4020 C C . VAL E 1 62 ? -14.67826 5.69078 -3.89839 1.000 55.42060 61 VAL C C 1
ATOM 4021 O O . VAL E 1 62 ? -14.89059 4.54957 -4.32568 1.000 45.13376 61 VAL C O 1
ATOM 4025 N N . VAL E 1 63 ? -14.65289 5.96216 -2.59172 1.000 51.18500 62 VAL C N 1
ATOM 4026 C CA . VAL E 1 63 ? -14.79240 4.89147 -1.60938 1.000 55.29008 62 VAL C CA 1
ATOM 4027 C C . VAL E 1 63 ? -16.22272 4.36424 -1.58485 1.000 61.62298 62 VAL C C 1
ATOM 4028 O O . VAL E 1 63 ? -16.44954 3.15891 -1.42220 1.000 63.50184 62 VAL C O 1
ATOM 4032 N N . SER E 1 64 ? -17.20967 5.25011 -1.74827 1.000 60.12918 63 SER C N 1
ATOM 4033 C CA . SER E 1 64 ? -18.59882 4.80064 -1.77828 1.000 60.42947 63 SER C CA 1
ATOM 4034 C C . SER E 1 64 ? -18.85825 3.89780 -2.97711 1.000 64.80398 63 SER C C 1
ATOM 4035 O O . SER E 1 64 ? -19.55612 2.88348 -2.86063 1.000 71.87400 63 SER C O 1
ATOM 4038 N N . SER E 1 65 ? -18.30291 4.24940 -4.13917 1.000 58.98631 64 SER C N 1
ATOM 4039 C CA . SER E 1 65 ? -18.45418 3.39927 -5.31530 1.000 63.22222 64 SER C CA 1
ATOM 4040 C C . SER E 1 65 ? -17.74875 2.06270 -5.12278 1.000 69.11745 64 SER C C 1
ATOM 4041 O O . SER E 1 65 ? -18.23802 1.02418 -5.58261 1.000 73.85118 64 SER C O 1
ATOM 4044 N N . ILE E 1 66 ? -16.59860 2.06846 -4.44530 1.000 68.57278 65 ILE C N 1
ATOM 4045 C CA . ILE E 1 66 ? -15.89063 0.82088 -4.17687 1.000 70.26187 65 ILE C CA 1
ATOM 4046 C C . ILE E 1 66 ? -16.69678 -0.05415 -3.22518 1.000 64.55779 65 ILE C C 1
ATOM 4047 O O . ILE E 1 66 ? -16.80247 -1.27099 -3.41932 1.000 74.37788 65 ILE C O 1
ATOM 4052 N N . GLU E 1 67 ? -17.28695 0.54979 -2.18996 1.000 68.35890 66 GLU C N 1
ATOM 4053 C CA . GLU E 1 67 ? -18.11972 -0.21122 -1.26318 1.000 77.94139 66 GLU C CA 1
ATOM 4054 C C . GLU E 1 67 ? -19.33665 -0.79763 -1.96956 1.000 79.73387 66 GLU C C 1
ATOM 4055 O O . GLU E 1 67 ? -19.73893 -1.93417 -1.69305 1.000 87.52860 66 GLU C O 1
ATOM 4061 N N . GLN E 1 68 ? -19.93039 -0.03903 -2.89313 1.000 81.12159 67 GLN C N 1
ATOM 4062 C CA . GLN E 1 68 ? -21.09966 -0.52893 -3.61562 1.000 79.15739 67 GLN C CA 1
ATOM 4063 C C . GLN E 1 68 ? -20.73179 -1.65547 -4.57401 1.000 84.95218 67 GLN C C 1
ATOM 4064 O O . GLN E 1 68 ? -21.43233 -2.67194 -4.64377 1.000 90.05775 67 GLN C O 1
ATOM 4070 N N . LYS E 1 69 ? -19.63386 -1.49820 -5.31396 1.000 86.72118 68 LYS C N 1
ATOM 4071 C CA . LYS E 1 69 ? -19.27955 -2.39962 -6.40342 1.000 85.50205 68 LYS C CA 1
ATOM 4072 C C . LYS E 1 69 ? -18.59700 -3.68440 -5.93815 1.000 88.98631 68 LYS C C 1
ATOM 4073 O O . LYS E 1 69 ? -17.98877 -4.37105 -6.76777 1.000 89.21058 68 LYS C O 1
ATOM 4075 N N . THR E 1 70 ? -18.67500 -4.03337 -4.65781 1.000 95.29001 69 THR C N 1
ATOM 4076 C CA . THR E 1 70 ? -18.10037 -5.29160 -4.18984 1.000 99.44551 69 THR C CA 1
ATOM 4077 C C . THR E 1 70 ? -18.93193 -6.47619 -4.67155 1.000 102.36151 69 THR C C 1
ATOM 4078 O O . THR E 1 70 ? -18.41797 -7.38261 -5.32690 1.000 113.41595 69 THR C O 1
ATOM 4082 N N . ALA E 1 73 ? -18.16960 -10.13955 -1.00209 1.000 102.64920 72 ALA C N 1
ATOM 4083 C CA . ALA E 1 73 ? -16.96332 -10.10970 -0.18191 1.000 103.94604 72 ALA C CA 1
ATOM 4084 C C . ALA E 1 73 ? -17.20996 -9.30876 1.09260 1.000 90.48332 72 ALA C C 1
ATOM 4085 O O . ALA E 1 73 ? -17.21149 -8.07912 1.07543 1.000 95.02275 72 ALA C O 1
ATOM 4087 N N . GLU E 1 74 ? -17.40613 -10.02216 2.20388 1.000 97.69512 73 GLU C N 1
ATOM 4088 C CA . GLU E 1 74 ? -17.87625 -9.38030 3.42839 1.000 94.53554 73 GLU C CA 1
ATOM 4089 C C . GLU E 1 74 ? -16.79905 -8.50877 4.06418 1.000 87.98245 73 GLU C C 1
ATOM 4090 O O . GLU E 1 74 ? -17.08175 -7.38787 4.50476 1.000 89.22588 73 GLU C O 1
ATOM 4092 N N . LYS E 1 75 ? -15.56245 -9.00625 4.12771 1.000 80.50472 74 LYS C N 1
ATOM 4093 C CA . LYS E 1 75 ? -14.51818 -8.31085 4.87440 1.000 82.36160 74 LYS C CA 1
ATOM 4094 C C . LYS E 1 75 ? -14.07189 -7.03922 4.16148 1.000 85.27662 74 LYS C C 1
ATOM 4095 O O . LYS E 1 75 ? -13.94412 -5.97984 4.78695 1.000 79.25149 74 LYS C O 1
ATOM 4097 N N . LYS E 1 76 ? -13.82191 -7.12404 2.85237 1.000 84.50472 75 LYS C N 1
ATOM 4098 C CA . LYS E 1 76 ? -13.39898 -5.94098 2.10941 1.000 72.56933 75 LYS C CA 1
ATOM 4099 C C . LYS E 1 76 ? -14.48995 -4.87792 2.09747 1.000 77.31196 75 LYS C C 1
ATOM 4100 O O . LYS E 1 76 ? -14.20286 -3.68141 2.22361 1.000 83.65465 75 LYS C O 1
ATOM 4102 N N . GLN E 1 77 ? -15.74948 -5.29684 1.95469 1.000 83.18545 76 GLN C N 1
ATOM 4103 C CA . GLN E 1 77 ? -16.85194 -4.34135 1.92850 1.000 80.12616 76 GLN C CA 1
ATOM 4104 C C . GLN E 1 77 ? -17.03674 -3.66821 3.28240 1.000 73.14189 76 GLN C C 1
ATOM 4105 O O . GLN E 1 77 ? -17.37978 -2.48198 3.34929 1.000 80.11677 76 GLN C O 1
ATOM 4111 N N . GLN E 1 78 ? -16.81719 -4.40889 4.37128 1.000 67.57998 77 GLN C N 1
ATOM 4112 C CA . GLN E 1 78 ? -16.91022 -3.81399 5.69981 1.000 69.95671 77 GLN C CA 1
ATOM 4113 C C . GLN E 1 78 ? -15.83432 -2.75513 5.90574 1.000 75.51974 77 GLN C C 1
ATOM 4114 O O . GLN E 1 78 ? -16.08103 -1.72859 6.54869 1.000 78.44564 77 GLN C O 1
ATOM 4116 N N . MET E 1 79 ? -14.63745 -2.98290 5.36004 1.000 82.52301 78 MET C N 1
ATOM 4117 C CA . MET E 1 79 ? -13.56071 -2.00886 5.50327 1.000 67.51834 78 MET C CA 1
ATOM 4118 C C . MET E 1 79 ? -13.83877 -0.75192 4.68815 1.000 61.82071 78 MET C C 1
ATOM 4119 O O . MET E 1 79 ? -13.55841 0.36398 5.14259 1.000 57.17467 78 MET C O 1
ATOM 4124 N N . ALA E 1 80 ? -14.38287 -0.91206 3.47915 1.000 62.35392 79 ALA C N 1
ATOM 4125 C CA . ALA E 1 80 ? -14.72218 0.25010 2.66490 1.000 57.93148 79 ALA C CA 1
ATOM 4126 C C . ALA E 1 80 ? -15.80221 1.09259 3.33107 1.000 67.78946 79 ALA C C 1
ATOM 4127 O O . ALA E 1 80 ? -15.74980 2.32754 3.28860 1.000 59.97297 79 ALA C O 1
ATOM 4129 N N . ARG E 1 81 ? -16.78618 0.44204 3.95995 1.000 65.80308 80 ARG C N 1
ATOM 4130 C CA . ARG E 1 81 ? -17.84600 1.18380 4.63507 1.000 72.70571 80 ARG C CA 1
ATOM 4131 C C . ARG E 1 81 ? -17.29758 1.97867 5.81368 1.000 65.32115 80 ARG C C 1
ATOM 4132 O O . ARG E 1 81 ? -17.65166 3.14940 5.99502 1.000 68.76490 80 ARG C O 1
ATOM 4140 N N . GLU E 1 82 ? -16.42775 1.36480 6.62173 1.000 59.44284 81 GLU C N 1
ATOM 4141 C CA . GLU E 1 82 ? -15.84961 2.07712 7.75744 1.000 70.37799 81 GLU C CA 1
ATOM 4142 C C . GLU E 1 82 ? -14.99454 3.24919 7.29394 1.000 71.48044 81 GLU C C 1
ATOM 4143 O O . GLU E 1 82 ? -14.97531 4.30608 7.93582 1.000 62.78612 81 GLU C O 1
ATOM 4149 N N . TYR E 1 83 ? -14.27935 3.07842 6.17947 1.000 70.00618 82 TYR C N 1
ATOM 4150 C CA . TYR E 1 83 ? -13.50385 4.17754 5.61600 1.000 63.25582 82 TYR C CA 1
ATOM 4151 C C . TYR E 1 83 ? -14.41426 5.28509 5.10098 1.000 54.07913 82 TYR C C 1
ATOM 4152 O O . TYR E 1 83 ? -14.14390 6.47149 5.32219 1.000 52.41569 82 TYR C O 1
ATOM 4161 N N . ARG E 1 84 ? -15.49906 4.91651 4.41371 1.000 58.45584 83 ARG C N 1
ATOM 4162 C CA . ARG E 1 84 ? -16.42692 5.91790 3.89702 1.000 56.79871 83 ARG C CA 1
ATOM 4163 C C . ARG E 1 84 ? -17.06990 6.71340 5.02595 1.000 57.14908 83 ARG C C 1
ATOM 4164 O O . ARG E 1 84 ? -17.24958 7.93089 4.91198 1.000 55.88007 83 ARG C O 1
ATOM 4172 N N . GLU E 1 85 ? -17.42863 6.04213 6.12294 1.000 61.85441 84 GLU C N 1
ATOM 4173 C CA . GLU E 1 85 ? -17.98407 6.75055 7.27083 1.000 60.46243 84 GLU C CA 1
ATOM 4174 C C . GLU E 1 85 ? -16.94374 7.64520 7.93229 1.000 57.61584 84 GLU C C 1
ATOM 4175 O O . GLU E 1 85 ? -17.29335 8.69074 8.49278 1.000 56.94052 84 GLU C O 1
ATOM 4181 N N . LYS E 1 86 ? -15.66832 7.25373 7.88099 1.000 62.49459 85 LYS C N 1
ATOM 4182 C CA . LYS E 1 86 ? -14.60643 8.12576 8.37186 1.000 52.56726 85 LYS C CA 1
ATOM 4183 C C . LYS E 1 86 ? -14.49851 9.38581 7.52265 1.000 56.09598 85 LYS C C 1
ATOM 4184 O O . LYS E 1 86 ? -14.35410 10.49201 8.05675 1.000 50.39747 85 LYS C O 1
ATOM 4190 N N . ILE E 1 87 ? -14.56854 9.23738 6.19766 1.000 54.98532 86 ILE C N 1
ATOM 4191 C CA . ILE E 1 87 ? -14.57375 10.40120 5.31677 1.000 53.61957 86 ILE C CA 1
ATOM 4192 C C . ILE E 1 87 ? -15.87017 11.18429 5.47987 1.000 60.21972 86 ILE C C 1
ATOM 4193 O O . ILE E 1 87 ? -15.88044 12.41939 5.40405 1.000 53.07960 86 ILE C O 1
ATOM 4198 N N . GLU E 1 88 ? -16.98187 10.47959 5.71112 1.000 55.74031 87 GLU C N 1
ATOM 4199 C CA . GLU E 1 88 ? -18.26769 11.14760 5.88917 1.000 50.11483 87 GLU C CA 1
ATOM 4200 C C . GLU E 1 88 ? -18.26217 12.03938 7.12371 1.000 56.20329 87 GLU C C 1
ATOM 4201 O O . GLU E 1 88 ? -18.77116 13.16611 7.08705 1.000 56.10789 87 GLU C O 1
ATOM 4207 N N . THR E 1 89 ? -17.69585 11.54850 8.22934 1.000 55.88185 88 THR C N 1
ATOM 4208 C CA . THR E 1 89 ? -17.61347 12.35564 9.44251 1.000 57.60269 88 THR C CA 1
ATOM 4209 C C . THR E 1 89 ? -16.76968 13.60356 9.21391 1.000 59.48930 88 THR C C 1
ATOM 4210 O O . THR E 1 89 ? -17.09985 14.68670 9.71205 1.000 65.16045 88 THR C O 1
ATOM 4214 N N . GLU E 1 90 ? -15.67855 13.47171 8.45507 1.000 59.42795 89 GLU C N 1
ATOM 4215 C CA . GLU E 1 90 ? -14.87724 14.63860 8.10042 1.000 51.29925 89 GLU C CA 1
ATOM 4216 C C . GLU E 1 90 ? -15.68815 15.62714 7.27320 1.000 55.45652 89 GLU C C 1
ATOM 4217 O O . GLU E 1 90 ? -15.64816 16.83790 7.52106 1.000 56.15090 89 GLU C O 1
ATOM 4223 N N . LEU E 1 91 ? -16.43569 15.12415 6.28776 1.000 57.02057 90 LEU C N 1
ATOM 4224 C CA . LEU E 1 91 ? -17.23963 15.99472 5.43591 1.000 58.24256 90 LEU C CA 1
ATOM 4225 C C . LEU E 1 91 ? -18.30107 16.73185 6.24241 1.000 56.94379 90 LEU C C 1
ATOM 4226 O O . LEU E 1 91 ? -18.50999 17.93661 6.05429 1.000 46.62985 90 LEU C O 1
ATOM 4231 N N . ARG E 1 92 ? -18.98074 16.02395 7.14811 1.000 49.77819 91 ARG C N 1
ATOM 4232 C CA . ARG E 1 92 ? -20.02501 16.65398 7.94962 1.000 56.63047 91 ARG C CA 1
ATOM 4233 C C . ARG E 1 92 ? -19.44755 17.72212 8.86961 1.000 56.33470 91 ARG C C 1
ATOM 4234 O O . ARG E 1 92 ? -20.06293 18.77514 9.07341 1.000 58.96513 91 ARG C O 1
ATOM 4242 N N . ASP E 1 93 ? -18.26284 17.47132 9.43156 1.000 51.92811 92 ASP C N 1
ATOM 4243 C CA . ASP E 1 93 ? -17.64845 18.44922 10.32373 1.000 56.95931 92 ASP C CA 1
ATOM 4244 C C . ASP E 1 93 ? -17.23594 19.70640 9.56787 1.000 52.14350 92 ASP C C 1
ATOM 4245 O O . ASP E 1 93 ? -17.36268 20.82025 10.09001 1.000 53.37580 92 ASP C O 1
ATOM 4250 N N . ILE E 1 94 ? -16.74229 19.54945 8.33764 1.000 46.12525 93 ILE C N 1
ATOM 4251 C CA . ILE E 1 94 ? -16.35259 20.70939 7.54208 1.000 55.74990 93 ILE C CA 1
ATOM 4252 C C . ILE E 1 94 ? -17.57836 21.52529 7.15168 1.000 47.97531 93 ILE C C 1
ATOM 4253 O O . ILE E 1 94 ? -17.57043 22.75985 7.22944 1.000 50.71547 93 ILE C O 1
ATOM 4258 N N . CYS E 1 95 ? -18.65135 20.85272 6.72971 1.000 47.58098 94 CYS C N 1
ATOM 4259 C CA . CYS E 1 95 ? -19.85871 21.56801 6.33067 1.000 45.12434 94 CYS C CA 1
ATOM 4260 C C . CYS E 1 95 ? -20.51760 22.24914 7.52330 1.000 44.93938 94 CYS C C 1
ATOM 4261 O O . CYS E 1 95 ? -20.99145 23.38548 7.41079 1.000 53.50812 94 CYS C O 1
ATOM 4264 N N . ASN E 1 96 ? -20.55853 21.57263 8.67444 1.000 51.47789 95 ASN C N 1
ATOM 4265 C CA . ASN E 1 96 ? -21.09701 22.20256 9.87538 1.000 52.81490 95 ASN C CA 1
ATOM 4266 C C . ASN E 1 96 ? -20.23435 23.37463 10.32340 1.000 61.50268 95 ASN C C 1
ATOM 4267 O O . ASN E 1 96 ? -20.74119 24.31243 10.94999 1.000 57.66258 95 ASN C O 1
ATOM 4272 N N . ASP E 1 97 ? -18.93658 23.33922 10.01282 1.000 48.49135 96 ASP C N 1
ATOM 4273 C CA . ASP E 1 97 ? -18.06564 24.46853 10.31978 1.000 48.28341 96 ASP C CA 1
ATOM 4274 C C . ASP E 1 97 ? -18.45673 25.69560 9.50562 1.000 51.62079 96 ASP C C 1
ATOM 4275 O O . ASP E 1 97 ? -18.59768 26.79712 10.05040 1.000 55.84936 96 ASP C O 1
ATOM 4280 N N . VAL E 1 98 ? -18.63851 25.52076 8.19433 1.000 45.04958 97 VAL C N 1
ATOM 4281 C CA . VAL E 1 98 ? -19.00336 26.64178 7.33049 1.000 42.68899 97 VAL C CA 1
ATOM 4282 C C . VAL E 1 98 ? -20.38475 27.16728 7.69710 1.000 53.87238 97 VAL C C 1
ATOM 4283 O O . VAL E 1 98 ? -20.59319 28.37892 7.83512 1.000 45.25835 97 VAL C O 1
ATOM 4287 N N . LEU E 1 99 ? -21.35026 26.25877 7.86002 1.000 45.64177 98 LEU C N 1
ATOM 4288 C CA . LEU E 1 99 ? -22.72520 26.67300 8.11632 1.000 50.41255 98 LEU C CA 1
ATOM 4289 C C . LEU E 1 99 ? -22.85199 27.42722 9.43312 1.000 52.09762 98 LEU C C 1
ATOM 4290 O O . LEU E 1 99 ? -23.68131 28.33691 9.54815 1.000 52.38637 98 LEU C O 1
ATOM 4295 N N . SER E 1 100 ? -22.04108 27.07342 10.43251 1.000 50.30726 99 SER C N 1
ATOM 4296 C CA . SER E 1 100 ? -22.04145 27.83444 11.67748 1.000 47.40656 99 SER C CA 1
ATOM 4297 C C . SER E 1 100 ? -21.41456 29.20923 11.47979 1.000 55.81444 99 SER C C 1
ATOM 4298 O O . SER E 1 100 ? -21.85343 30.19134 12.09004 1.000 55.90164 99 SER C O 1
ATOM 4301 N N . LEU E 1 101 ? -20.38600 29.29789 10.63165 1.000 48.45646 100 LEU C N 1
ATOM 4302 C CA . LEU E 1 101 ? -19.79463 30.59472 10.31721 1.000 48.98123 100 LEU C CA 1
ATOM 4303 C C . LEU E 1 101 ? -20.79785 31.49848 9.61349 1.000 47.33296 100 LEU C C 1
ATOM 4304 O O . LEU E 1 101 ? -20.89253 32.69308 9.91928 1.000 51.06158 100 LEU C O 1
ATOM 4309 N N . LEU E 1 102 ? -21.55560 30.94393 8.66529 1.000 50.64914 101 LEU C N 1
ATOM 4310 C CA . LEU E 1 102 ? -22.53869 31.74052 7.93995 1.000 58.85457 101 LEU C CA 1
ATOM 4311 C C . LEU E 1 102 ? -23.65740 32.21335 8.85964 1.000 56.32893 101 LEU C C 1
ATOM 4312 O O . LEU E 1 102 ? -24.15556 33.33474 8.71326 1.000 60.55993 101 LEU C O 1
ATOM 4317 N N . GLU E 1 103 ? -24.05467 31.38054 9.82290 1.000 49.50326 102 GLU C N 1
ATOM 4318 C CA . GLU E 1 103 ? -25.21473 31.70074 10.64743 1.000 54.56807 102 GLU C CA 1
ATOM 4319 C C . GLU E 1 103 ? -24.88369 32.71455 11.73692 1.000 55.88648 102 GLU C C 1
ATOM 4320 O O . GLU E 1 103 ? -25.72071 33.55936 12.07311 1.000 66.12315 102 GLU C O 1
ATOM 4326 N N . LYS E 1 104 ? -23.67916 32.64981 12.30173 1.000 62.75294 103 LYS C N 1
ATOM 4327 C CA . LYS E 1 104 ? -23.32389 33.53119 13.40710 1.000 61.62594 103 LYS C CA 1
ATOM 4328 C C . LYS E 1 104 ? -22.67737 34.83353 12.95541 1.000 61.70181 103 LYS C C 1
ATOM 4329 O O . LYS E 1 104 ? -22.82201 35.85335 13.63997 1.000 64.89125 103 LYS C O 1
ATOM 4335 N N . PHE E 1 105 ? -21.97314 34.83269 11.82285 1.000 48.07273 104 PHE C N 1
ATOM 4336 C CA . PHE E 1 105 ? -21.18608 35.99110 11.41156 1.000 54.82291 104 PHE C CA 1
ATOM 4337 C C . PHE E 1 105 ? -21.56753 36.50327 10.02935 1.000 53.78810 104 PHE C C 1
ATOM 4338 O O . PHE E 1 105 ? -22.01102 37.64902 9.90551 1.000 62.48139 104 PHE C O 1
ATOM 4346 N N . LEU E 1 106 ? -21.41293 35.68659 8.98514 1.000 51.09126 105 LEU C N 1
ATOM 4347 C CA . LEU E 1 106 ? -21.43984 36.20289 7.61891 1.000 51.79344 105 LEU C CA 1
ATOM 4348 C C . LEU E 1 106 ? -22.82448 36.70953 7.22859 1.000 55.38243 105 LEU C C 1
ATOM 4349 O O . LEU E 1 106 ? -22.97429 37.85985 6.79995 1.000 58.13853 105 LEU C O 1
ATOM 4354 N N . ILE E 1 107 ? -23.84839 35.86322 7.35734 1.000 51.96943 106 ILE C N 1
ATOM 4355 C CA . ILE E 1 107 ? -25.19831 36.27276 6.96283 1.000 49.20120 106 ILE C CA 1
ATOM 4356 C C . ILE E 1 107 ? -25.71651 37.44655 7.78787 1.000 54.92548 106 ILE C C 1
ATOM 4357 O O . ILE E 1 107 ? -26.23065 38.40809 7.19440 1.000 44.86381 106 ILE C O 1
ATOM 4362 N N . PRO E 1 108 ? -25.62110 37.44928 9.12657 1.000 54.89402 107 PRO C N 1
ATOM 4363 C CA . PRO E 1 108 ? -26.16059 38.59502 9.88104 1.000 55.62337 107 PRO C CA 1
ATOM 4364 C C . PRO E 1 108 ? -25.41467 39.89830 9.64689 1.000 61.79282 107 PRO C C 1
ATOM 4365 O O . PRO E 1 108 ? -26.00662 40.96762 9.84010 1.000 66.12237 107 PRO C O 1
ATOM 4369 N N . ASN E 1 109 ? -24.14679 39.85269 9.23976 1.000 62.79521 108 ASN C N 1
ATOM 4370 C CA . ASN E 1 109 ? -23.35168 41.06271 9.07525 1.000 58.06441 108 ASN C CA 1
ATOM 4371 C C . ASN E 1 109 ? -23.36875 41.61215 7.65484 1.000 59.53275 108 ASN C C 1
ATOM 4372 O O . ASN E 1 109 ? -22.89847 42.73469 7.44110 1.000 68.23674 108 ASN C O 1
ATOM 4377 N N . ALA E 1 110 ? -23.89098 40.85856 6.68652 1.000 55.26872 109 ALA C N 1
ATOM 4378 C CA . ALA E 1 110 ? -23.89362 41.29023 5.29313 1.000 56.20503 109 ALA C CA 1
ATOM 4379 C C . ALA E 1 110 ? -24.68819 42.57823 5.11646 1.000 51.67858 109 ALA C C 1
ATOM 4380 O O . ALA E 1 110 ? -25.91636 42.58211 5.24813 1.000 65.31798 109 ALA C O 1
ATOM 4382 N N . SER E 1 111 ? -23.99443 43.67332 4.81472 1.000 51.73205 110 SER C N 1
ATOM 4383 C CA . SER E 1 111 ? -24.61245 44.98668 4.69236 1.000 53.22873 110 SER C CA 1
ATOM 4384 C C . SER E 1 111 ? -25.00245 45.33707 3.26235 1.000 49.10749 110 SER C C 1
ATOM 4385 O O . SER E 1 111 ? -25.58325 46.40433 3.03969 1.000 50.52680 110 SER C O 1
ATOM 4388 N N . GLN E 1 112 ? -24.69816 44.47833 2.29312 1.000 48.09108 111 GLN C N 1
ATOM 4389 C CA . GLN E 1 112 ? -25.02823 44.72773 0.89893 1.000 48.72215 111 GLN C CA 1
ATOM 4390 C C . GLN E 1 112 ? -25.65355 43.48055 0.29253 1.000 45.64162 111 GLN C C 1
ATOM 4391 O O . GLN E 1 112 ? -25.37697 42.35634 0.72068 1.000 58.55398 111 GLN C O 1
ATOM 4397 N N . ALA E 1 113 ? -26.50627 43.69422 -0.71357 1.000 49.08793 112 ALA C N 1
ATOM 4398 C CA . ALA E 1 113 ? -27.20131 42.57785 -1.34643 1.000 47.91875 112 ALA C CA 1
ATOM 4399 C C . ALA E 1 113 ? -26.23357 41.63152 -2.04335 1.000 53.56659 112 ALA C C 1
ATOM 4400 O O . ALA E 1 113 ? -26.52876 40.43936 -2.18563 1.000 56.46549 112 ALA C O 1
ATOM 4402 N N . GLU E 1 114 ? -25.08063 42.13967 -2.48417 1.000 56.51469 113 GLU C N 1
ATOM 4403 C CA . GLU E 1 114 ? -24.08427 41.29072 -3.12962 1.000 41.32409 113 GLU C CA 1
ATOM 4404 C C . GLU E 1 114 ? -23.60771 40.19301 -2.18606 1.000 53.39586 113 GLU C C 1
ATOM 4405 O O . GLU E 1 114 ? -23.68189 39.00097 -2.50597 1.000 50.13601 113 GLU C O 1
ATOM 4411 N N . SER E 1 115 ? -23.11580 40.58230 -1.00761 1.000 45.98925 114 SER C N 1
ATOM 4412 C CA . SER E 1 115 ? -22.60946 39.59915 -0.05715 1.000 56.59992 114 SER C CA 1
ATOM 4413 C C . SER E 1 115 ? -23.73097 38.75796 0.53911 1.000 51.25426 114 SER C C 1
ATOM 4414 O O . SER E 1 115 ? -23.50450 37.59723 0.89920 1.000 48.56879 114 SER C O 1
ATOM 4417 N N . LYS E 1 116 ? -24.93947 39.31651 0.65212 1.000 48.65586 115 LYS C N 1
ATOM 4418 C CA . LYS E 1 116 ? -26.05835 38.54013 1.17764 1.000 48.03007 115 LYS C CA 1
ATOM 4419 C C . LYS E 1 116 ? -26.40455 37.38164 0.25091 1.000 45.34392 115 LYS C C 1
ATOM 4420 O O . LYS E 1 116 ? -26.63254 36.25646 0.71030 1.000 47.10717 115 LYS C O 1
ATOM 4426 N N . VAL E 1 117 ? -26.44387 37.63567 -1.05894 1.000 46.36600 116 VAL C N 1
ATOM 4427 C CA . VAL E 1 117 ? -26.65583 36.55410 -2.01564 1.000 49.00359 116 VAL C CA 1
ATOM 4428 C C . VAL E 1 117 ? -25.48023 35.58548 -1.98875 1.000 53.49639 116 VAL C C 1
ATOM 4429 O O . VAL E 1 117 ? -25.65936 34.36528 -2.08687 1.000 48.16649 116 VAL C O 1
ATOM 4433 N N . PHE E 1 118 ? -24.26223 36.11294 -1.84195 1.000 49.47926 117 PHE C N 1
ATOM 4434 C CA . PHE E 1 118 ? -23.07148 35.26834 -1.82320 1.000 42.98743 117 PHE C CA 1
ATOM 4435 C C . PHE E 1 118 ? -23.11542 34.27967 -0.66382 1.000 41.23550 117 PHE C C 1
ATOM 4436 O O . PHE E 1 118 ? -22.86282 33.08233 -0.84239 1.000 43.99722 117 PHE C O 1
ATOM 4444 N N . TYR E 1 119 ? -23.43883 34.76447 0.53739 1.000 43.68186 118 TYR C N 1
ATOM 4445 C CA . TYR E 1 119 ? -23.45961 33.88678 1.70264 1.000 42.68730 118 TYR C CA 1
ATOM 4446 C C . TYR E 1 119 ? -24.66552 32.95646 1.68894 1.000 50.18904 118 TYR C C 1
ATOM 4447 O O . TYR E 1 119 ? -24.56370 31.80896 2.13803 1.000 50.50556 118 TYR C O 1
ATOM 4456 N N . LEU E 1 120 ? -25.80976 33.42505 1.18444 1.000 42.32735 119 LEU C N 1
ATOM 4457 C CA . LEU E 1 120 ? -26.97825 32.55530 1.09315 1.000 53.89054 119 LEU C CA 1
ATOM 4458 C C . LEU E 1 120 ? -26.76901 31.46286 0.05152 1.000 57.04753 119 LEU C C 1
ATOM 4459 O O . LEU E 1 120 ? -27.24385 30.33408 0.22408 1.000 48.89789 119 LEU C O 1
ATOM 4464 N N . LYS E 1 121 ? -26.06383 31.77913 -1.03797 1.000 45.96567 120 LYS C N 1
ATOM 4465 C CA . LYS E 1 121 ? -25.68299 30.74308 -1.99225 1.000 46.41383 120 LYS C CA 1
ATOM 4466 C C . LYS E 1 121 ? -24.70253 29.76189 -1.36439 1.000 45.44248 120 LYS C C 1
ATOM 4467 O O . LYS E 1 121 ? -24.78321 28.55155 -1.60595 1.000 49.48825 120 LYS C O 1
ATOM 4473 N N . MET E 1 122 ? -23.77051 30.26956 -0.55378 1.000 47.21664 121 MET C N 1
ATOM 4474 C CA . MET E 1 122 ? -22.84451 29.39749 0.16087 1.000 43.17106 121 MET C CA 1
ATOM 4475 C C . MET E 1 122 ? -23.58717 28.47787 1.12131 1.000 50.10294 121 MET C C 1
ATOM 4476 O O . MET E 1 122 ? -23.26731 27.28794 1.22703 1.000 46.91663 121 MET C O 1
ATOM 4481 N N . LYS E 1 123 ? -24.58359 29.01512 1.83099 1.000 51.42905 122 LYS C N 1
ATOM 4482 C CA . LYS E 1 123 ? -25.37320 28.19897 2.74823 1.000 47.37207 122 LYS C CA 1
ATOM 4483 C C . LYS E 1 123 ? -26.08188 27.07082 2.00976 1.000 45.77268 122 LYS C C 1
ATOM 4484 O O . LYS E 1 123 ? -26.15992 25.94127 2.50968 1.000 46.20903 122 LYS C O 1
ATOM 4490 N N . GLY E 1 124 ? -26.60147 27.35671 0.81356 1.000 43.01416 123 GLY C N 1
ATOM 4491 C CA . GLY E 1 124 ? -27.21926 26.31103 0.01765 1.000 42.86321 123 GLY C CA 1
ATOM 4492 C C . GLY E 1 124 ? -26.22290 25.29441 -0.50342 1.000 46.01514 123 GLY C C 1
ATOM 4493 O O . GLY E 1 124 ? -26.54573 24.10848 -0.62179 1.000 47.83228 123 GLY C O 1
ATOM 4494 N N . ASP E 1 125 ? -25.00187 25.73686 -0.81814 1.000 44.32150 124 ASP C N 1
ATOM 4495 C CA . ASP E 1 125 ? -23.98997 24.81842 -1.33397 1.000 45.43494 124 ASP C CA 1
ATOM 4496 C C . ASP E 1 125 ? -23.59607 23.78141 -0.29026 1.000 43.08582 124 ASP C C 1
ATOM 4497 O O . ASP E 1 125 ? -23.48240 22.58899 -0.59930 1.000 43.49005 124 ASP C O 1
ATOM 4502 N N . TYR E 1 126 ? -23.38740 24.21332 0.95312 1.000 42.38201 125 TYR C N 1
ATOM 4503 C CA . TYR E 1 126 ? -22.87806 23.30832 1.97423 1.000 44.22679 125 TYR C CA 1
ATOM 4504 C C . TYR E 1 126 ? -23.97399 22.48360 2.63400 1.000 52.63161 125 TYR C C 1
ATOM 4505 O O . TYR E 1 126 ? -23.66989 21.45505 3.24798 1.000 50.36537 125 TYR C O 1
ATOM 4514 N N . TYR E 1 127 ? -25.23534 22.90292 2.52278 1.000 49.03734 126 TYR C N 1
ATOM 4515 C CA . TYR E 1 127 ? -26.32939 21.98814 2.82118 1.000 51.03877 126 TYR C CA 1
ATOM 4516 C C . TYR E 1 127 ? -26.52483 20.98488 1.69270 1.000 44.13576 126 TYR C C 1
ATOM 4517 O O . TYR E 1 127 ? -26.90946 19.83771 1.94473 1.000 48.35100 126 TYR C O 1
ATOM 4526 N N . ARG E 1 128 ? -26.25754 21.39795 0.45087 1.000 39.19608 127 ARG C N 1
ATOM 4527 C CA . ARG E 1 128 ? -26.30412 20.46679 -0.67133 1.000 43.16346 127 ARG C CA 1
ATOM 4528 C C . ARG E 1 128 ? -25.22482 19.39876 -0.54217 1.000 53.94551 127 ARG C C 1
ATOM 4529 O O . ARG E 1 128 ? -25.46840 18.22062 -0.83083 1.000 45.52268 127 ARG C O 1
ATOM 4537 N N . TYR E 1 129 ? -24.02363 19.79090 -0.10655 1.000 48.99423 128 TYR C N 1
ATOM 4538 C CA . TYR E 1 129 ? -22.96746 18.80930 0.12256 1.000 40.37264 128 TYR C CA 1
ATOM 4539 C C . TYR E 1 129 ? -23.34384 17.85790 1.25086 1.000 39.24568 128 TYR C C 1
ATOM 4540 O O . TYR E 1 129 ? -23.05813 16.65666 1.18287 1.000 48.75288 128 TYR C O 1
ATOM 4549 N N . LEU E 1 130 ? -23.98482 18.37912 2.30029 1.000 51.57891 129 LEU C N 1
ATOM 4550 C CA . LEU E 1 130 ? -24.45908 17.51960 3.37988 1.000 47.95152 129 LEU C CA 1
ATOM 4551 C C . LEU E 1 130 ? -25.52227 16.55091 2.88129 1.000 47.78095 129 LEU C C 1
ATOM 4552 O O . LEU E 1 130 ? -25.56700 15.39087 3.30785 1.000 52.23049 129 LEU C O 1
ATOM 4557 N N . ALA E 1 131 ? -26.38668 17.00977 1.97297 1.000 47.12407 130 ALA C N 1
ATOM 4558 C CA . ALA E 1 131 ? -27.43502 16.15324 1.43353 1.000 45.94621 130 ALA C CA 1
ATOM 4559 C C . ALA E 1 131 ? -26.88681 15.08310 0.50008 1.000 56.10056 130 ALA C C 1
ATOM 4560 O O . ALA E 1 131 ? -27.56428 14.07592 0.26897 1.000 70.54037 130 ALA C O 1
ATOM 4562 N N . GLU E 1 132 ? -25.68065 15.27753 -0.04054 1.000 60.02085 131 GLU C N 1
ATOM 4563 C CA . GLU E 1 132 ? -25.08403 14.26435 -0.90481 1.000 50.44602 131 GLU C CA 1
ATOM 4564 C C . GLU E 1 132 ? -24.79071 12.97834 -0.14389 1.000 47.62688 131 GLU C C 1
ATOM 4565 O O . GLU E 1 132 ? -24.74271 11.89918 -0.74527 1.000 49.24902 131 GLU C O 1
ATOM 4571 N N . VAL E 1 133 ? -24.59335 13.06941 1.17217 1.000 56.84381 132 VAL C N 1
ATOM 4572 C CA . VAL E 1 133 ? -24.17591 11.94075 1.99117 1.000 52.23093 132 VAL C CA 1
ATOM 4573 C C . VAL E 1 133 ? -25.18575 11.61495 3.08542 1.000 62.20991 132 VAL C C 1
ATOM 4574 O O . VAL E 1 133 ? -24.92002 10.76121 3.93187 1.000 70.41359 132 VAL C O 1
ATOM 4578 N N . ALA E 1 134 ? -26.34038 12.27272 3.08656 1.000 74.34787 133 ALA C N 1
ATOM 4579 C CA . ALA E 1 134 ? -27.35023 12.03991 4.10642 1.000 65.37322 133 ALA C CA 1
ATOM 4580 C C . ALA E 1 134 ? -28.30679 10.92876 3.67678 1.000 75.05677 133 ALA C C 1
ATOM 4581 O O . ALA E 1 134 ? -28.28145 10.45217 2.53998 1.000 76.60083 133 ALA C O 1
ATOM 4583 N N . ALA E 1 135 ? -29.16250 10.51666 4.60982 1.000 99.86594 134 ALA C N 1
ATOM 4584 C CA . ALA E 1 135 ? -30.11034 9.43960 4.35666 1.000 96.81206 134 ALA C CA 1
ATOM 4585 C C . ALA E 1 135 ? -31.24640 9.53023 5.36576 1.000 101.06084 134 ALA C C 1
ATOM 4586 O O . ALA E 1 135 ? -31.18606 10.28900 6.33633 1.000 102.18568 134 ALA C O 1
ATOM 4588 N N . GLY E 1 136 ? -32.29067 8.74162 5.11594 1.000 89.43733 135 GLY C N 1
ATOM 4589 C CA . GLY E 1 136 ? -33.39071 8.64522 6.06273 1.000 85.94689 135 GLY C CA 1
ATOM 4590 C C . GLY E 1 136 ? -34.17005 9.94185 6.17417 1.000 96.63699 135 GLY C C 1
ATOM 4591 O O . GLY E 1 136 ? -34.40550 10.64753 5.18680 1.000 91.95086 135 GLY C O 1
ATOM 4592 N N . ASP E 1 137 ? -34.58431 10.25874 7.40254 1.000 107.51766 136 ASP C N 1
ATOM 4593 C CA . ASP E 1 137 ? -35.33547 11.48047 7.65860 1.000 97.39103 136 ASP C CA 1
ATOM 4594 C C . ASP E 1 137 ? -34.43648 12.69610 7.83296 1.000 86.19415 136 ASP C C 1
ATOM 4595 O O . ASP E 1 137 ? -34.90806 13.82636 7.66653 1.000 79.49368 136 ASP C O 1
ATOM 4597 N N . ASP E 1 138 ? -33.15950 12.49232 8.16666 1.000 97.80605 137 ASP C N 1
ATOM 4598 C CA . ASP E 1 138 ? -32.24115 13.61901 8.28652 1.000 75.98223 137 ASP C CA 1
ATOM 4599 C C . ASP E 1 138 ? -32.00916 14.29718 6.94298 1.000 65.20470 137 ASP C C 1
ATOM 4600 O O . ASP E 1 138 ? -31.83833 15.52046 6.88987 1.000 62.95798 137 ASP C O 1
ATOM 4602 N N . LYS E 1 139 ? -32.00792 13.52592 5.85253 1.000 66.44489 138 LYS C N 1
ATOM 4603 C CA . LYS E 1 139 ? -31.78956 14.10671 4.53148 1.000 69.84820 138 LYS C CA 1
ATOM 4604 C C . LYS E 1 139 ? -32.92783 15.04081 4.13883 1.000 66.70764 138 LYS C C 1
ATOM 4605 O O . LYS E 1 139 ? -32.69136 16.09443 3.53572 1.000 69.58494 138 LYS C O 1
ATOM 4611 N N . LYS E 1 140 ? -34.16730 14.67543 4.47942 1.000 68.19844 139 LYS C N 1
ATOM 4612 C CA . LYS E 1 140 ? -35.31812 15.48428 4.08692 1.000 65.35970 139 LYS C CA 1
ATOM 4613 C C . LYS E 1 140 ? -35.21340 16.90414 4.63010 1.000 57.83403 139 LYS C C 1
ATOM 4614 O O . LYS E 1 140 ? -35.53060 17.87046 3.92663 1.000 59.42734 139 LYS C O 1
ATOM 4616 N N . GLY E 1 141 ? -34.76542 17.05193 5.87775 1.000 66.89118 140 GLY C N 1
ATOM 4617 C CA . GLY E 1 141 ? -34.61024 18.38320 6.44032 1.000 55.31754 140 GLY C CA 1
ATOM 4618 C C . GLY E 1 141 ? -33.41103 19.11919 5.87429 1.000 73.53578 140 GLY C C 1
ATOM 4619 O O . GLY E 1 141 ? -33.46220 20.33336 5.65717 1.000 69.28459 140 GLY C O 1
ATOM 4620 N N . ILE E 1 142 ? -32.31570 18.39681 5.62787 1.000 67.10476 141 ILE C N 1
ATOM 4621 C CA . ILE E 1 142 ? -31.12905 19.01836 5.04845 1.000 57.70815 141 ILE C CA 1
ATOM 4622 C C . ILE E 1 142 ? -31.41502 19.49561 3.62904 1.000 61.43358 141 ILE C C 1
ATOM 4623 O O . ILE E 1 142 ? -31.01738 20.60063 3.23906 1.000 64.26160 141 ILE C O 1
ATOM 4628 N N . VAL E 1 143 ? -32.11208 18.67590 2.83711 1.000 52.51789 142 VAL C N 1
ATOM 4629 C CA . VAL E 1 143 ? -32.47655 19.07548 1.47941 1.000 57.53180 142 VAL C CA 1
ATOM 4630 C C . VAL E 1 143 ? -33.36584 20.31174 1.51084 1.000 61.51386 142 VAL C C 1
ATOM 4631 O O . VAL E 1 143 ? -33.23285 21.21505 0.67478 1.000 60.05804 142 VAL C O 1
ATOM 4635 N N . ASP E 1 144 ? -34.27530 20.38023 2.48568 1.000 61.62953 143 ASP C N 1
ATOM 4636 C CA . ASP E 1 144 ? -35.14767 21.54411 2.59855 1.000 76.37788 143 ASP C CA 1
ATOM 4637 C C . ASP E 1 144 ? -34.36000 22.79680 2.96046 1.000 57.58119 143 ASP C C 1
ATOM 4638 O O . ASP E 1 144 ? -34.58369 23.86486 2.37924 1.000 64.88456 143 ASP C O 1
ATOM 4643 N N . GLN E 1 145 ? -33.43430 22.68963 3.91626 1.000 59.40551 144 GLN C N 1
ATOM 4644 C CA . GLN E 1 145 ? -32.65165 23.85754 4.30643 1.000 67.02565 144 GLN C CA 1
ATOM 4645 C C . GLN E 1 145 ? -31.77290 24.34711 3.16389 1.000 54.77729 144 GLN C C 1
ATOM 4646 O O . GLN E 1 145 ? -31.48756 25.54646 3.06958 1.000 59.75339 144 GLN C O 1
ATOM 4652 N N . SER E 1 146 ? -31.33879 23.43995 2.28748 1.000 58.29937 145 SER C N 1
ATOM 4653 C CA . SER E 1 146 ? -30.58722 23.85177 1.10718 1.000 52.58760 145 SER C CA 1
ATOM 4654 C C . SER E 1 146 ? -31.47276 24.62995 0.14270 1.000 49.70334 145 SER C C 1
ATOM 4655 O O . SER E 1 146 ? -31.06951 25.67393 -0.38347 1.000 50.99905 145 SER C O 1
ATOM 4658 N N . GLN E 1 147 ? -32.69042 24.13589 -0.09519 1.000 51.62757 146 GLN C N 1
ATOM 4659 C CA . GLN E 1 147 ? -33.59019 24.79273 -1.03801 1.000 59.04618 146 GLN C CA 1
ATOM 4660 C C . GLN E 1 147 ? -33.96425 26.19262 -0.56834 1.000 51.65818 146 GLN C C 1
ATOM 4661 O O . GLN E 1 147 ? -34.00540 27.13313 -1.37030 1.000 54.93107 146 GLN C O 1
ATOM 4667 N N . GLN E 1 148 ? -34.24001 26.35121 0.72860 1.000 52.09500 147 GLN C N 1
ATOM 4668 C CA . GLN E 1 148 ? -34.62452 27.66055 1.24666 1.000 49.57453 147 GLN C CA 1
ATOM 4669 C C . GLN E 1 148 ? -33.48431 28.66288 1.12011 1.000 53.53947 147 GLN C C 1
ATOM 4670 O O . GLN E 1 148 ? -33.71302 29.83800 0.80950 1.000 58.55465 147 GLN C O 1
ATOM 4676 N N . ALA E 1 149 ? -32.24829 28.21776 1.35785 1.000 56.10536 148 ALA C N 1
ATOM 4677 C CA . ALA E 1 149 ? -31.10100 29.11100 1.23102 1.000 49.62209 148 ALA C CA 1
ATOM 4678 C C . ALA E 1 149 ? -30.92302 29.56925 -0.21100 1.000 47.98614 148 ALA C C 1
ATOM 4679 O O . ALA E 1 149 ? -30.69343 30.75528 -0.47526 1.000 49.77905 148 ALA C O 1
ATOM 4681 N N . TYR E 1 150 ? -31.02613 28.63614 -1.16103 1.000 54.04802 149 TYR C N 1
ATOM 4682 C CA . TYR E 1 150 ? -30.93050 29.00115 -2.57066 1.000 43.23343 149 TYR C CA 1
ATOM 4683 C C . TYR E 1 150 ? -32.07080 29.92389 -2.98028 1.000 54.26482 149 TYR C C 1
ATOM 4684 O O . TYR E 1 150 ? -31.86791 30.87112 -3.74916 1.000 47.24846 149 TYR C O 1
ATOM 4693 N N . GLN E 1 151 ? -33.27938 29.66001 -2.47734 1.000 49.56890 150 GLN C N 1
ATOM 4694 C CA . GLN E 1 151 ? -34.44790 30.42530 -2.90016 1.000 47.71478 150 GLN C CA 1
ATOM 4695 C C . GLN E 1 151 ? -34.36005 31.87328 -2.43438 1.000 54.61358 150 GLN C C 1
ATOM 4696 O O . GLN E 1 151 ? -34.63521 32.80033 -3.20536 1.000 57.61642 150 GLN C O 1
ATOM 4702 N N . GLU E 1 152 ? -33.98456 32.08878 -1.17084 1.000 43.46011 151 GLU C N 1
ATOM 4703 C CA . GLU E 1 152 ? -33.84863 33.45346 -0.67199 1.000 50.13450 151 GLU C CA 1
ATOM 4704 C C . GLU E 1 152 ? -32.73895 34.19568 -1.40424 1.000 60.09591 151 GLU C C 1
ATOM 4705 O O . GLU E 1 152 ? -32.87110 35.38864 -1.70145 1.000 57.07341 151 GLU C O 1
ATOM 4711 N N . ALA E 1 153 ? -31.63563 33.50585 -1.70408 1.000 41.98980 152 ALA C N 1
ATOM 4712 C CA . ALA E 1 153 ? -30.59610 34.10804 -2.53130 1.000 54.41062 152 ALA C CA 1
ATOM 4713 C C . ALA E 1 153 ? -31.11168 34.38525 -3.93613 1.000 52.85955 152 ALA C C 1
ATOM 4714 O O . ALA E 1 153 ? -30.78802 35.41828 -4.53244 1.000 48.79333 152 ALA C O 1
ATOM 4716 N N . PHE E 1 154 ? -31.92150 33.47239 -4.47789 1.000 52.26259 153 PHE C N 1
ATOM 4717 C CA . PHE E 1 154 ? -32.46381 33.65325 -5.82053 1.000 54.81502 153 PHE C CA 1
ATOM 4718 C C . PHE E 1 154 ? -33.41883 34.83923 -5.88002 1.000 60.27112 153 PHE C C 1
ATOM 4719 O O . PHE E 1 154 ? -33.44609 35.57170 -6.87603 1.000 61.03612 153 PHE C O 1
ATOM 4727 N N . GLU E 1 155 ? -34.20720 35.04758 -4.82307 1.000 58.76546 154 GLU C N 1
ATOM 4728 C CA . GLU E 1 155 ? -35.17278 36.14196 -4.83006 1.000 55.38046 154 GLU C CA 1
ATOM 4729 C C . GLU E 1 155 ? -34.48422 37.49103 -4.66025 1.000 58.47400 154 GLU C C 1
ATOM 4730 O O . GLU E 1 155 ? -34.87047 38.47521 -5.30171 1.000 66.00123 154 GLU C O 1
ATOM 4736 N N . ILE E 1 156 ? -33.46416 37.55912 -3.80127 1.000 58.52993 155 ILE C N 1
ATOM 4737 C CA . ILE E 1 156 ? -32.70019 38.79535 -3.66550 1.000 54.23535 155 ILE C CA 1
ATOM 4738 C C . ILE E 1 156 ? -31.89742 39.06783 -4.93107 1.000 54.89924 155 ILE C C 1
ATOM 4739 O O . ILE E 1 156 ? -31.71337 40.22712 -5.32318 1.000 51.97865 155 ILE C O 1
ATOM 4744 N N . SER E 1 157 ? -31.42696 38.01296 -5.59988 1.000 52.85661 156 SER C N 1
ATOM 4745 C CA . SER E 1 157 ? -30.54822 38.18516 -6.75267 1.000 59.41746 156 SER C CA 1
ATOM 4746 C C . SER E 1 157 ? -31.27558 38.84422 -7.91859 1.000 53.93837 156 SER C C 1
ATOM 4747 O O . SER E 1 157 ? -30.76178 39.78930 -8.52846 1.000 57.05142 156 SER C O 1
ATOM 4750 N N . LYS E 1 158 ? -32.47224 38.35858 -8.24802 1.000 65.76236 157 LYS C N 1
ATOM 4751 C CA . LYS E 1 158 ? -33.20549 38.89547 -9.38727 1.000 66.60168 157 LYS C CA 1
ATOM 4752 C C . LYS E 1 158 ? -33.83594 40.25352 -9.10534 1.000 65.54300 157 LYS C C 1
ATOM 4753 O O . LYS E 1 158 ? -34.40168 40.85690 -10.02325 1.000 69.11650 157 LYS C O 1
ATOM 4759 N N . LYS E 1 159 ? -33.74740 40.75095 -7.87315 1.000 65.38669 158 LYS C N 1
ATOM 4760 C CA . LYS E 1 159 ? -34.24241 42.08014 -7.54192 1.000 60.43062 158 LYS C CA 1
ATOM 4761 C C . LYS E 1 159 ? -33.15138 43.14026 -7.53119 1.000 65.50330 158 LYS C C 1
ATOM 4762 O O . LYS E 1 159 ? -33.42974 44.30108 -7.84934 1.000 71.95683 158 LYS C O 1
ATOM 4764 N N . GLU E 1 160 ? -31.91590 42.77143 -7.18674 1.000 69.84490 159 GLU C N 1
ATOM 4765 C CA . GLU E 1 160 ? -30.83882 43.73594 -7.02124 1.000 69.69763 159 GLU C CA 1
ATOM 4766 C C . GLU E 1 160 ? -29.69520 43.57991 -8.01317 1.000 64.69140 159 GLU C C 1
ATOM 4767 O O . GLU E 1 160 ? -28.82252 44.45437 -8.05687 1.000 70.03700 159 GLU C O 1
ATOM 4773 N N . MET E 1 161 ? -29.66494 42.51087 -8.80399 1.000 66.08054 160 MET C N 1
ATOM 4774 C CA . MET E 1 161 ? -28.55680 42.25183 -9.70976 1.000 59.35652 160 MET C CA 1
ATOM 4775 C C . MET E 1 161 ? -29.04823 42.13153 -11.14542 1.000 64.45412 160 MET C C 1
ATOM 4776 O O . MET E 1 161 ? -30.18127 41.71313 -11.40227 1.000 60.48098 160 MET C O 1
ATOM 4781 N N . GLN E 1 162 ? -28.17705 42.50269 -12.07810 1.000 59.90994 161 GLN C N 1
ATOM 4782 C CA . GLN E 1 162 ? -28.44891 42.33851 -13.49405 1.000 67.58111 161 GLN C CA 1
ATOM 4783 C C . GLN E 1 162 ? -28.25901 40.88019 -13.90013 1.000 63.53006 161 GLN C C 1
ATOM 4784 O O . GLN E 1 162 ? -27.53091 40.13247 -13.24185 1.000 60.84971 161 GLN C O 1
ATOM 4790 N N . PRO E 1 163 ? -28.91256 40.44539 -14.98284 1.000 60.63356 162 PRO C N 1
ATOM 4791 C CA . PRO E 1 163 ? -28.77008 39.04428 -15.41626 1.000 63.95590 162 PRO C CA 1
ATOM 4792 C C . PRO E 1 163 ? -27.34784 38.64735 -15.78499 1.000 60.93105 162 PRO C C 1
ATOM 4793 O O . PRO E 1 163 ? -27.07817 37.44573 -15.90988 1.000 64.38155 162 PRO C O 1
ATOM 4797 N N . THR E 1 164 ? -26.43685 39.60233 -15.96115 1.000 62.42803 163 THR C N 1
ATOM 4798 C CA . THR E 1 164 ? -25.05428 39.30640 -16.30913 1.000 61.07635 163 THR C CA 1
ATOM 4799 C C . THR E 1 164 ? -24.11843 39.32813 -15.10792 1.000 58.08059 163 THR C C 1
ATOM 4800 O O . THR E 1 164 ? -22.90946 39.14715 -15.28149 1.000 64.55528 163 THR C O 1
ATOM 4804 N N . HIS E 1 165 ? -24.63725 39.54554 -13.90569 1.000 54.17526 164 HIS C N 1
ATOM 4805 C CA . HIS E 1 165 ? -23.78451 39.55758 -12.72312 1.000 56.96470 164 HIS C CA 1
ATOM 4806 C C . HIS E 1 165 ? -23.29504 38.14328 -12.42882 1.000 58.54795 164 HIS C C 1
ATOM 4807 O O . HIS E 1 165 ? -24.10374 37.20783 -12.39594 1.000 58.17795 164 HIS C O 1
ATOM 4814 N N . PRO E 1 166 ? -21.99123 37.94447 -12.21566 1.000 61.17045 165 PRO C N 1
ATOM 4815 C CA . PRO E 1 166 ? -21.48016 36.57635 -12.02322 1.000 56.99565 165 PRO C CA 1
ATOM 4816 C C . PRO E 1 166 ? -22.04121 35.87804 -10.79809 1.000 51.20027 165 PRO C C 1
ATOM 4817 O O . PRO E 1 166 ? -22.25024 34.65899 -10.83685 1.000 54.23607 165 PRO C O 1
ATOM 4821 N N . ILE E 1 167 ? -22.28507 36.60666 -9.70727 1.000 53.19311 166 ILE C N 1
ATOM 4822 C CA . ILE E 1 167 ? -22.86416 35.98171 -8.52249 1.000 55.73866 166 ILE C CA 1
ATOM 4823 C C . ILE E 1 167 ? -24.29076 35.52903 -8.80773 1.000 51.39898 166 ILE C C 1
ATOM 4824 O O . ILE E 1 167 ? -24.71487 34.45152 -8.37192 1.000 52.45674 166 ILE C O 1
ATOM 4829 N N . ARG E 1 168 ? -25.04811 36.33484 -9.55624 1.000 55.43126 167 ARG C N 1
ATOM 4830 C CA . ARG E 1 168 ? -26.38511 35.92122 -9.96992 1.000 56.45258 167 ARG C CA 1
ATOM 4831 C C . ARG E 1 168 ? -26.32427 34.72633 -10.91354 1.000 58.48852 167 ARG C C 1
ATOM 4832 O O . ARG E 1 168 ? -27.12151 33.78865 -10.79071 1.000 52.40926 167 ARG C O 1
ATOM 4840 N N . LEU E 1 169 ? -25.38105 34.74013 -11.85857 1.000 55.32937 168 LEU C N 1
ATOM 4841 C CA . LEU E 1 169 ? -25.24863 33.62426 -12.78935 1.000 50.47946 168 LEU C CA 1
ATOM 4842 C C . LEU E 1 169 ? -24.74298 32.37184 -12.08414 1.000 54.54994 168 LEU C C 1
ATOM 4843 O O . LEU E 1 169 ? -25.23954 31.26757 -12.33677 1.000 46.28386 168 LEU C O 1
ATOM 4848 N N . GLY E 1 170 ? -23.75577 32.52253 -11.19889 1.000 40.56764 169 GLY C N 1
ATOM 4849 C CA . GLY E 1 170 ? -23.23653 31.36858 -10.48303 1.000 47.10669 169 GLY C CA 1
ATOM 4850 C C . GLY E 1 170 ? -24.26038 30.74903 -9.55147 1.000 41.11513 169 GLY C C 1
ATOM 4851 O O . GLY E 1 170 ? -24.29951 29.52720 -9.38175 1.000 46.55634 169 GLY C O 1
ATOM 4852 N N . LEU E 1 171 ? -25.10146 31.58098 -8.93309 1.000 49.15871 170 LEU C N 1
ATOM 4853 C CA . LEU E 1 171 ? -26.16235 31.05816 -8.07802 1.000 46.76489 170 LEU C CA 1
ATOM 4854 C C . LEU E 1 171 ? -27.16345 30.24113 -8.88424 1.000 47.62812 170 LEU C C 1
ATOM 4855 O O . LEU E 1 171 ? -27.61385 29.17929 -8.43859 1.000 48.56204 170 LEU C O 1
ATOM 4860 N N . ALA E 1 172 ? -27.51858 30.71910 -10.07854 1.000 41.65002 171 ALA C N 1
ATOM 4861 C CA . ALA E 1 172 ? -28.42256 29.96584 -10.93968 1.000 44.74262 171 ALA C CA 1
ATOM 4862 C C . ALA E 1 172 ? -27.81160 28.63887 -11.36796 1.000 45.52218 171 ALA C C 1
ATOM 4863 O O . ALA E 1 172 ? -28.52811 27.64182 -11.51439 1.000 46.01549 171 ALA C O 1
ATOM 4865 N N . LEU E 1 173 ? -26.49320 28.60432 -11.56665 1.000 47.31105 172 LEU C N 1
ATOM 4866 C CA . LEU E 1 173 ? -25.83273 27.36586 -11.96567 1.000 40.91411 172 LEU C CA 1
ATOM 4867 C C . LEU E 1 173 ? -25.88330 26.33190 -10.84741 1.000 45.19813 172 LEU C C 1
ATOM 4868 O O . LEU E 1 173 ? -26.19000 25.15768 -11.08597 1.000 49.58957 172 LEU C O 1
ATOM 4873 N N . ASN E 1 174 ? -25.59160 26.75333 -9.61458 1.000 45.98431 173 ASN C N 1
ATOM 4874 C CA . ASN E 1 174 ? -25.60372 25.81930 -8.49327 1.000 49.13156 173 ASN C CA 1
ATOM 4875 C C . ASN E 1 174 ? -27.02766 25.44894 -8.09378 1.000 60.95803 173 ASN C C 1
ATOM 4876 O O . ASN E 1 174 ? -27.28732 24.30836 -7.69170 1.000 54.86367 173 ASN C O 1
ATOM 4881 N N . PHE E 1 175 ? -27.96208 26.39923 -8.19131 1.000 50.80140 174 PHE C N 1
ATOM 4882 C CA . PHE E 1 175 ? -29.35860 26.09567 -7.89224 1.000 51.13806 174 PHE C CA 1
ATOM 4883 C C . PHE E 1 175 ? -29.91636 25.06936 -8.87072 1.000 48.32589 174 PHE C C 1
ATOM 4884 O O . PHE E 1 175 ? -30.66672 24.16803 -8.47749 1.000 42.96108 174 PHE C O 1
ATOM 4892 N N . SER E 1 176 ? -29.55809 25.18752 -10.15139 1.000 49.90058 175 SER C N 1
ATOM 4893 C CA . SER E 1 176 ? -29.98515 24.19245 -11.12906 1.000 48.39100 175 SER C CA 1
ATOM 4894 C C . SER E 1 176 ? -29.35979 22.83411 -10.83833 1.000 50.71140 175 SER C C 1
ATOM 4895 O O . SER E 1 176 ? -30.02024 21.79862 -10.97867 1.000 55.09284 175 SER C O 1
ATOM 4898 N N . VAL E 1 177 ? -28.08863 22.81861 -10.42875 1.000 48.43293 176 VAL C N 1
ATOM 4899 C CA . VAL E 1 177 ? -27.44194 21.56388 -10.05308 1.000 43.76966 176 VAL C CA 1
ATOM 4900 C C . VAL E 1 177 ? -28.16858 20.92731 -8.87492 1.000 45.36918 176 VAL C C 1
ATOM 4901 O O . VAL E 1 177 ? -28.38228 19.70861 -8.84026 1.000 54.49229 176 VAL C O 1
ATOM 4905 N N . PHE E 1 178 ? -28.57216 21.74472 -7.89872 1.000 45.12568 177 PHE C N 1
ATOM 4906 C CA . PHE E 1 178 ? -29.32284 21.23126 -6.75718 1.000 49.09204 177 PHE C CA 1
ATOM 4907 C C . PHE E 1 178 ? -30.64153 20.60783 -7.19871 1.000 53.67542 177 PHE C C 1
ATOM 4908 O O . PHE E 1 178 ? -31.02344 19.53611 -6.71437 1.000 52.37303 177 PHE C O 1
ATOM 4916 N N . TYR E 1 179 ? -31.35083 21.26477 -8.11969 1.000 53.27820 178 TYR C N 1
ATOM 4917 C CA . TYR E 1 179 ? -32.62964 20.73671 -8.58525 1.000 58.61391 178 TYR C CA 1
ATOM 4918 C C . TYR E 1 179 ? -32.45112 19.40636 -9.30570 1.000 64.16842 178 TYR C C 1
ATOM 4919 O O . TYR E 1 179 ? -33.29926 18.51296 -9.19600 1.000 60.34962 178 TYR C O 1
ATOM 4928 N N . TYR E 1 180 ? -31.35101 19.25301 -10.04396 1.000 57.11610 179 TYR C N 1
ATOM 4929 C CA . TYR E 1 180 ? -31.14905 18.04178 -10.83102 1.000 63.54393 179 TYR C CA 1
ATOM 4930 C C . TYR E 1 180 ? -30.63772 16.89036 -9.97306 1.000 61.35486 179 TYR C C 1
ATOM 4931 O O . TYR E 1 180 ? -31.23210 15.80713 -9.95731 1.000 63.97756 179 TYR C O 1
ATOM 4940 N N . GLU E 1 181 ? -29.53615 17.10511 -9.25572 1.000 59.68381 180 GLU C N 1
ATOM 4941 C CA . GLU E 1 181 ? -28.85686 16.01674 -8.56403 1.000 58.72657 180 GLU C CA 1
ATOM 4942 C C . GLU E 1 181 ? -29.43350 15.72073 -7.18660 1.000 55.40360 180 GLU C C 1
ATOM 4943 O O . GLU E 1 181 ? -29.37679 14.56972 -6.73852 1.000 66.85290 180 GLU C O 1
ATOM 4949 N N . ILE E 1 182 ? -29.98309 16.71795 -6.50313 1.000 60.23329 181 ILE C N 1
ATOM 4950 C CA . ILE E 1 182 ? -30.50400 16.54127 -5.15105 1.000 54.84716 181 ILE C CA 1
ATOM 4951 C C . ILE E 1 182 ? -32.01596 16.36665 -5.15090 1.000 65.20995 181 ILE C C 1
ATOM 4952 O O . ILE E 1 182 ? -32.53825 15.41892 -4.56457 1.000 73.24164 181 ILE C O 1
ATOM 4957 N N . LEU E 1 183 ? -32.73909 17.27427 -5.80506 1.000 62.30371 182 LEU C N 1
ATOM 4958 C CA . LEU E 1 183 ? -34.19362 17.20165 -5.81818 1.000 68.18834 182 LEU C CA 1
ATOM 4959 C C . LEU E 1 183 ? -34.73724 16.27628 -6.89813 1.000 77.66706 182 LEU C C 1
ATOM 4960 O O . LEU E 1 183 ? -35.94819 16.02831 -6.91830 1.000 79.79162 182 LEU C O 1
ATOM 4965 N N . ASN E 1 184 ? -33.87926 15.76398 -7.78377 1.000 68.55676 183 ASN C N 1
ATOM 4966 C CA . ASN E 1 184 ? -34.28769 14.83646 -8.84140 1.000 75.76140 183 ASN C CA 1
ATOM 4967 C C . ASN E 1 184 ? -35.37726 15.44215 -9.72344 1.000 76.87315 183 ASN C C 1
ATOM 4968 O O . ASN E 1 184 ? -36.35815 14.78231 -10.07281 1.000 80.77437 183 ASN C O 1
ATOM 4973 N N . SER E 1 185 ? -35.20514 16.71230 -10.08588 1.000 74.87657 184 SER C N 1
ATOM 4974 C CA . SER E 1 185 ? -36.16145 17.44012 -10.91928 1.000 65.24139 184 SER C CA 1
ATOM 4975 C C . SER E 1 185 ? -35.42438 18.00170 -12.12678 1.000 63.88394 184 SER C C 1
ATOM 4976 O O . SER E 1 185 ? -34.98550 19.16021 -12.11991 1.000 69.18158 184 SER C O 1
ATOM 4979 N N . PRO E 1 186 ? -35.26727 17.20348 -13.18591 1.000 67.89106 185 PRO C N 1
ATOM 4980 C CA . PRO E 1 186 ? -34.57669 17.71063 -14.38273 1.000 55.24025 185 PRO C CA 1
ATOM 4981 C C . PRO E 1 186 ? -35.31288 18.84984 -15.06179 1.000 72.09559 185 PRO C C 1
ATOM 4982 O O . PRO E 1 186 ? -34.66786 19.73692 -15.63454 1.000 71.89911 185 PRO C O 1
ATOM 4986 N N . GLU E 1 187 ? -36.64713 18.85363 -15.01453 1.000 71.89635 186 GLU C N 1
ATOM 4987 C CA . GLU E 1 187 ? -37.40981 19.93093 -15.63725 1.000 65.51770 186 GLU C CA 1
ATOM 4988 C C . GLU E 1 187 ? -37.12217 21.26652 -14.96257 1.000 63.68923 186 GLU C C 1
ATOM 4989 O O . GLU E 1 187 ? -36.84188 22.26706 -15.63277 1.000 59.89036 186 GLU C O 1
ATOM 4991 N N . LYS E 1 188 ? -37.18417 21.30010 -13.62894 1.000 58.83813 187 LYS C N 1
ATOM 4992 C CA . LYS E 1 188 ? -36.91226 22.54017 -12.91027 1.000 54.47093 187 LYS C CA 1
ATOM 4993 C C . LYS E 1 188 ? -35.44631 22.93879 -13.01240 1.000 62.35676 187 LYS C C 1
ATOM 4994 O O . LYS E 1 188 ? -35.12904 24.13368 -13.00848 1.000 60.38321 187 LYS C O 1
ATOM 5000 N N . ALA E 1 189 ? -34.54317 21.96112 -13.10300 1.000 64.30275 188 ALA C N 1
ATOM 5001 C CA . ALA E 1 189 ? -33.12901 22.27437 -13.27544 1.000 54.40723 188 ALA C CA 1
ATOM 5002 C C . ALA E 1 189 ? -32.86384 22.85727 -14.65723 1.000 57.99305 188 ALA C C 1
ATOM 5003 O O . ALA E 1 189 ? -32.17095 23.87261 -14.79299 1.000 55.84968 188 ALA C O 1
ATOM 5005 N N . CYS E 1 190 ? -33.41334 22.22625 -15.69723 1.000 58.59155 189 CYS C N 1
ATOM 5006 C CA . CYS E 1 190 ? -33.19207 22.70590 -17.05686 1.000 62.41897 189 CYS C CA 1
ATOM 5007 C C . CYS E 1 190 ? -33.85688 24.05767 -17.28563 1.000 66.42229 189 CYS C C 1
ATOM 5008 O O . CYS E 1 190 ? -33.30766 24.91336 -17.98923 1.000 66.05855 189 CYS C O 1
ATOM 5011 N N . SER E 1 191 ? -35.03865 24.26932 -16.70181 1.000 58.30774 190 SER C N 1
ATOM 5012 C CA . SER E 1 191 ? -35.72902 25.54291 -16.87876 1.000 63.33471 190 SER C CA 1
ATOM 5013 C C . SER E 1 191 ? -34.98375 26.67757 -16.18742 1.000 55.27972 190 SER C C 1
ATOM 5014 O O . SER E 1 191 ? -34.93329 27.80008 -16.70381 1.000 59.31490 190 SER C O 1
ATOM 5017 N N . LEU E 1 192 ? -34.39791 26.40399 -15.01990 1.000 59.47208 191 LEU C N 1
ATOM 5018 C CA . LEU E 1 192 ? -33.66321 27.43830 -14.29991 1.000 49.45293 191 LEU C CA 1
ATOM 5019 C C . LEU E 1 192 ? -32.41195 27.85611 -15.06355 1.000 60.52032 191 LEU C C 1
ATOM 5020 O O . LEU E 1 192 ? -32.12335 29.05231 -15.18547 1.000 63.94107 191 LEU C O 1
ATOM 5025 N N . ALA E 1 193 ? -31.66125 26.88610 -15.59055 1.000 64.52367 192 ALA C N 1
ATOM 5026 C CA . ALA E 1 193 ? -30.43367 27.21044 -16.30998 1.000 61.61637 192 ALA C CA 1
ATOM 5027 C C . ALA E 1 193 ? -30.73200 27.89127 -17.64014 1.000 54.56985 192 ALA C C 1
ATOM 5028 O O . ALA E 1 193 ? -30.00544 28.80256 -18.05362 1.000 69.74898 192 ALA C O 1
ATOM 5030 N N . LYS E 1 194 ? -31.79660 27.46454 -18.32334 1.000 55.51737 193 LYS C N 1
ATOM 5031 C CA . LYS E 1 194 ? -32.14608 28.07092 -19.60425 1.000 63.44947 193 LYS C CA 1
ATOM 5032 C C . LYS E 1 194 ? -32.56416 29.52597 -19.43371 1.000 61.95621 193 LYS C C 1
ATOM 5033 O O . LYS E 1 194 ? -32.18596 30.38488 -20.23931 1.000 58.23084 193 LYS C O 1
ATOM 5039 N N . THR E 1 195 ? -33.34202 29.82183 -18.39020 1.000 61.81851 194 THR C N 1
ATOM 5040 C CA . THR E 1 195 ? -33.79783 31.19052 -18.16703 1.000 57.73984 194 THR C CA 1
ATOM 5041 C C . THR E 1 195 ? -32.62970 32.11329 -17.83894 1.000 58.85421 194 THR C C 1
ATOM 5042 O O . THR E 1 195 ? -32.52035 33.21403 -18.39181 1.000 63.49344 194 THR C O 1
ATOM 5046 N N . ALA E 1 196 ? -31.74052 31.67710 -16.94316 1.000 55.61368 195 ALA C N 1
ATOM 5047 C CA . ALA E 1 196 ? -30.60993 32.51414 -16.55451 1.000 56.59704 195 ALA C CA 1
ATOM 5048 C C . ALA E 1 196 ? -29.65279 32.75134 -17.71524 1.000 63.30466 195 ALA C C 1
ATOM 5049 O O . ALA E 1 196 ? -29.01740 33.80980 -17.78526 1.000 62.59378 195 ALA C O 1
ATOM 5051 N N . PHE E 1 197 ? -29.53108 31.78515 -18.62724 1.000 55.32187 196 PHE C N 1
ATOM 5052 C CA . PHE E 1 197 ? -28.68514 31.97906 -19.80010 1.000 60.88853 196 PHE C CA 1
ATOM 5053 C C . PHE E 1 197 ? -29.32783 32.95371 -20.77891 1.000 69.33111 196 PHE C C 1
ATOM 5054 O O . PHE E 1 197 ? -28.66845 33.87143 -21.28144 1.000 62.09136 196 PHE C O 1
ATOM 5062 N N . ASP E 1 198 ? -30.61982 32.76811 -21.06170 1.000 52.96683 197 ASP C N 1
ATOM 5063 C CA . ASP E 1 198 ? -31.29013 33.60514 -22.05044 1.000 60.58139 197 ASP C CA 1
ATOM 5064 C C . ASP E 1 198 ? -31.46103 35.03715 -21.55992 1.000 57.97113 197 ASP C C 1
ATOM 5065 O O . ASP E 1 198 ? -31.40976 35.97417 -22.36465 1.000 68.42729 197 ASP C O 1
ATOM 5070 N N . GLU E 1 199 ? -31.66506 35.22982 -20.25444 1.000 61.41024 198 GLU C N 1
ATOM 5071 C CA . GLU E 1 199 ? -31.76669 36.58489 -19.72128 1.000 59.80370 198 GLU C CA 1
ATOM 5072 C C . GLU E 1 199 ? -30.43223 37.31419 -19.81277 1.000 60.64894 198 GLU C C 1
ATOM 5073 O O . GLU E 1 199 ? -30.39516 38.52163 -20.07733 1.000 69.50239 198 GLU C O 1
ATOM 5079 N N . ALA E 1 200 ? -29.32560 36.59902 -19.59592 1.000 64.65465 199 ALA C N 1
ATOM 5080 C CA . ALA E 1 200 ? -28.01114 37.22135 -19.71440 1.000 63.49323 199 ALA C CA 1
ATOM 5081 C C . ALA E 1 200 ? -27.68146 37.53830 -21.16752 1.000 60.05852 199 ALA C C 1
ATOM 5082 O O . ALA E 1 200 ? -27.04618 38.55876 -21.45739 1.000 69.28659 199 ALA C O 1
ATOM 5084 N N . ILE E 1 201 ? -28.10407 36.67456 -22.09390 1.000 64.09049 200 ILE C N 1
ATOM 5085 C CA . ILE E 1 201 ? -27.90599 36.94690 -23.51525 1.000 69.18286 200 ILE C CA 1
ATOM 5086 C C . ILE E 1 201 ? -28.69760 38.18027 -23.93414 1.000 73.52277 200 ILE C C 1
ATOM 5087 O O . ILE E 1 201 ? -28.22214 39.00464 -24.72543 1.000 77.38609 200 ILE C O 1
ATOM 5092 N N . ALA E 1 202 ? -29.91081 38.33486 -23.39682 1.000 65.68103 201 ALA C N 1
ATOM 5093 C CA . ALA E 1 202 ? -30.74032 39.48272 -23.75032 1.000 63.18371 201 ALA C CA 1
ATOM 5094 C C . ALA E 1 202 ? -30.10058 40.79038 -23.30025 1.000 74.44223 201 ALA C C 1
ATOM 5095 O O . ALA E 1 202 ? -30.08887 41.77419 -24.04981 1.000 85.54362 201 ALA C O 1
ATOM 5097 N N . GLU E 1 203 ? -29.56317 40.82206 -22.07791 1.000 71.87532 202 GLU C N 1
ATOM 5098 C CA . GLU E 1 203 ? -28.91438 42.03549 -21.58992 1.000 71.07635 202 GLU C CA 1
ATOM 5099 C C . GLU E 1 203 ? -27.70835 42.39750 -22.44757 1.000 87.97847 202 GLU C C 1
ATOM 5100 O O . GLU E 1 203 ? -27.48645 43.57580 -22.75297 1.000 103.32305 202 GLU C O 1
ATOM 5102 N N . LEU E 1 204 ? -26.92596 41.39694 -22.84786 1.000 83.48984 203 LEU C N 1
ATOM 5103 C CA . LEU E 1 204 ? -25.76997 41.58484 -23.72357 1.000 80.51777 203 LEU C CA 1
ATOM 5104 C C . LEU E 1 204 ? -24.78424 42.60745 -23.16411 1.000 90.59896 203 LEU C C 1
ATOM 5105 O O . LEU E 1 204 ? -23.87408 42.25952 -22.41227 1.000 98.45197 203 LEU C O 1
ATOM 5107 N N . LEU E 1 207 ? -19.60440 45.28629 -19.91471 1.000 96.86650 206 LEU C N 1
ATOM 5108 C CA . LEU E 1 207 ? -19.88399 44.59700 -18.66053 1.000 89.38964 206 LEU C CA 1
ATOM 5109 C C . LEU E 1 207 ? -18.78481 44.85109 -17.63460 1.000 97.80940 206 LEU C C 1
ATOM 5110 O O . LEU E 1 207 ? -18.46639 43.97526 -16.82915 1.000 108.76902 206 LEU C O 1
ATOM 5115 N N . SER E 1 208 ? -18.21495 46.05735 -17.67468 1.000 92.51282 207 SER C N 1
ATOM 5116 C CA . SER E 1 208 ? -17.14933 46.46558 -16.76444 1.000 104.06869 207 SER C CA 1
ATOM 5117 C C . SER E 1 208 ? -15.98755 45.47950 -16.79385 1.000 110.28168 207 SER C C 1
ATOM 5118 O O . SER E 1 208 ? -15.60800 44.99015 -17.86269 1.000 114.54886 207 SER C O 1
ATOM 5121 N N . GLU E 1 209 ? -15.42017 45.18031 -15.62686 1.000 107.41698 208 GLU C N 1
ATOM 5122 C CA . GLU E 1 209 ? -14.28807 44.26817 -15.52049 1.000 94.53751 208 GLU C CA 1
ATOM 5123 C C . GLU E 1 209 ? -14.62000 43.01237 -14.73185 1.000 103.67399 208 GLU C C 1
ATOM 5124 O O . GLU E 1 209 ? -14.33168 41.90193 -15.19445 1.000 107.88146 208 GLU C O 1
ATOM 5126 N N . GLU E 1 210 ? -15.21997 43.15455 -13.54765 1.000 107.85396 209 GLU C N 1
ATOM 5127 C CA . GLU E 1 210 ? -15.53353 41.98451 -12.73340 1.000 119.62137 209 GLU C CA 1
ATOM 5128 C C . GLU E 1 210 ? -16.62770 41.13889 -13.37333 1.000 106.70249 209 GLU C C 1
ATOM 5129 O O . GLU E 1 210 ? -16.54244 39.90519 -13.37999 1.000 100.31717 209 GLU C O 1
ATOM 5131 N N . SER E 1 211 ? -17.66188 41.78258 -13.91846 1.000 103.57194 210 SER C N 1
ATOM 5132 C CA . SER E 1 211 ? -18.75846 41.03365 -14.52275 1.000 97.05922 210 SER C CA 1
ATOM 5133 C C . SER E 1 211 ? -18.34169 40.40601 -15.84715 1.000 104.65321 210 SER C C 1
ATOM 5134 O O . SER E 1 211 ? -18.71834 39.26749 -16.14358 1.000 100.50554 210 SER C O 1
ATOM 5137 N N . TYR E 1 212 ? -17.55409 41.12596 -16.64976 1.000 120.04534 211 TYR C N 1
ATOM 5138 C CA . TYR E 1 212 ? -17.24860 40.66314 -18.00093 1.000 117.36902 211 TYR C CA 1
ATOM 5139 C C . TYR E 1 212 ? -16.44129 39.37014 -17.98712 1.000 107.31938 211 TYR C C 1
ATOM 5140 O O . TYR E 1 212 ? -16.61130 38.51552 -18.86495 1.000 93.19824 211 TYR C O 1
ATOM 5142 N N . LYS E 1 213 ? -15.56406 39.20425 -16.99635 1.000 104.29087 212 LYS C N 1
ATOM 5143 C CA . LYS E 1 213 ? -14.64775 38.06769 -16.99486 1.000 103.91939 212 LYS C CA 1
ATOM 5144 C C . LYS E 1 213 ? -15.38918 36.75212 -16.78263 1.000 88.78983 212 LYS C C 1
ATOM 5145 O O . LYS E 1 213 ? -15.38118 35.87200 -17.65124 1.000 77.91168 212 LYS C O 1
ATOM 5147 N N . ASP E 1 214 ? -16.04312 36.60184 -15.63187 1.000 85.30994 213 ASP C N 1
ATOM 5148 C CA . ASP E 1 214 ? -16.59349 35.31282 -15.23461 1.000 77.39047 213 ASP C CA 1
ATOM 5149 C C . ASP E 1 214 ? -17.97882 35.03247 -15.80154 1.000 73.92455 213 ASP C C 1
ATOM 5150 O O . ASP E 1 214 ? -18.36221 33.86112 -15.89290 1.000 72.74592 213 ASP C O 1
ATOM 5155 N N . SER E 1 215 ? -18.73609 36.06429 -16.18472 1.000 73.03209 214 SER C N 1
ATOM 5156 C CA . SER E 1 215 ? -20.09839 35.83731 -16.66138 1.000 60.86138 214 SER C CA 1
ATOM 5157 C C . SER E 1 215 ? -20.10996 35.01877 -17.94578 1.000 61.30788 214 SER C C 1
ATOM 5158 O O . SER E 1 215 ? -20.92307 34.09914 -18.09667 1.000 62.73873 214 SER C O 1
ATOM 5161 N N . THR E 1 216 ? -19.21639 35.33898 -18.88485 1.000 64.41857 215 THR C N 1
ATOM 5162 C CA . THR E 1 216 ? -19.16011 34.58860 -20.13481 1.000 58.86651 215 THR C CA 1
ATOM 5163 C C . THR E 1 216 ? -18.77285 33.13474 -19.89918 1.000 62.51487 215 THR C C 1
ATOM 5164 O O . THR E 1 216 ? -19.15162 32.25710 -20.68309 1.000 61.82167 215 THR C O 1
ATOM 5168 N N . LEU E 1 217 ? -18.02411 32.85964 -18.82902 1.000 64.54354 216 LEU C N 1
ATOM 5169 C CA . LEU E 1 217 ? -17.65437 31.48486 -18.51141 1.000 55.92823 216 LEU C CA 1
ATOM 5170 C C . LEU E 1 217 ? -18.79426 30.74368 -17.82274 1.000 62.65585 216 LEU C C 1
ATOM 5171 O O . LEU E 1 217 ? -19.05994 29.57849 -18.13962 1.000 54.02914 216 LEU C O 1
ATOM 5176 N N . ILE E 1 218 ? -19.47415 31.40014 -16.87813 1.000 51.40334 217 ILE C N 1
ATOM 5177 C CA . ILE E 1 218 ? -20.59747 30.76770 -16.19217 1.000 54.45993 217 ILE C CA 1
ATOM 5178 C C . ILE E 1 218 ? -21.72977 30.48140 -17.16821 1.000 60.79647 217 ILE C C 1
ATOM 5179 O O . ILE E 1 218 ? -22.43333 29.47138 -17.03841 1.000 57.13124 217 ILE C O 1
ATOM 5184 N N . MET E 1 219 ? -21.92078 31.35247 -18.16279 1.000 57.48865 218 MET C N 1
ATOM 5185 C CA . MET E 1 219 ? -22.94146 31.10526 -19.17638 1.000 56.73969 218 MET C CA 1
ATOM 5186 C C . MET E 1 219 ? -22.64291 29.83350 -19.95949 1.000 59.38885 218 MET C C 1
ATOM 5187 O O . MET E 1 219 ? -23.56073 29.08820 -20.32213 1.000 51.57524 218 MET C O 1
ATOM 5192 N N . GLN E 1 220 ? -21.36296 29.56844 -20.23073 1.000 55.49141 219 GLN C N 1
ATOM 5193 C CA . GLN E 1 220 ? -20.99884 28.33771 -20.92378 1.000 51.58866 219 GLN C CA 1
ATOM 5194 C C . GLN E 1 220 ? -21.24168 27.11869 -20.04281 1.000 57.74741 219 GLN C C 1
ATOM 5195 O O . GLN E 1 220 ? -21.66018 26.06425 -20.53442 1.000 60.06058 219 GLN C O 1
ATOM 5201 N N . LEU E 1 221 ? -20.98992 27.24408 -18.73741 1.000 55.03841 220 LEU C N 1
ATOM 5202 C CA . LEU E 1 221 ? -21.26764 26.14066 -17.82449 1.000 55.32896 220 LEU C CA 1
ATOM 5203 C C . LEU E 1 221 ? -22.76374 25.89661 -17.68027 1.000 56.17399 220 LEU C C 1
ATOM 5204 O O . LEU E 1 221 ? -23.18640 24.75321 -17.47363 1.000 50.94324 220 LEU C O 1
ATOM 5209 N N . LEU E 1 222 ? -23.57553 26.95252 -17.77878 1.000 50.64544 221 LEU C N 1
ATOM 5210 C CA . LEU E 1 222 ? -25.02340 26.77541 -17.75232 1.000 57.17473 221 LEU C CA 1
ATOM 5211 C C . LEU E 1 222 ? -25.49771 25.97571 -18.95829 1.000 58.11446 221 LEU C C 1
ATOM 5212 O O . LEU E 1 222 ? -26.34389 25.08323 -18.82899 1.000 56.96018 221 LEU C O 1
ATOM 5217 N N . ARG E 1 223 ? -24.95836 26.27859 -20.14147 1.000 49.82732 222 ARG C N 1
ATOM 5218 C CA . ARG E 1 223 ? -25.35650 25.55298 -21.34184 1.000 55.42779 222 ARG C CA 1
ATOM 5219 C C . ARG E 1 223 ? -24.78204 24.14255 -21.36392 1.000 56.00539 222 ARG C C 1
ATOM 5220 O O . ARG E 1 223 ? -25.39051 23.23842 -21.94803 1.000 61.09982 222 ARG C O 1
ATOM 5228 N N . ASP E 1 224 ? -23.61757 23.93520 -20.74310 1.000 57.95128 223 ASP C N 1
ATOM 5229 C CA . ASP E 1 224 ? -23.04340 22.59452 -20.67323 1.000 53.36155 223 ASP C CA 1
ATOM 5230 C C . ASP E 1 224 ? -23.95430 21.65214 -19.89729 1.000 66.71549 223 ASP C C 1
ATOM 5231 O O . ASP E 1 224 ? -24.22345 20.52714 -20.33493 1.000 64.24414 223 ASP C O 1
ATOM 5236 N N . ASN E 1 225 ? -24.43999 22.09888 -18.73651 1.000 59.82314 224 ASN C N 1
ATOM 5237 C CA . ASN E 1 225 ? -25.36183 21.28019 -17.95690 1.000 64.81507 224 ASN C CA 1
ATOM 5238 C C . ASN E 1 225 ? -26.66620 21.05435 -18.70978 1.000 66.13662 224 ASN C C 1
ATOM 5239 O O . ASN E 1 225 ? -27.27218 19.98129 -18.60912 1.000 58.41085 224 ASN C O 1
ATOM 5244 N N . LEU E 1 226 ? -27.11302 22.05589 -19.47175 1.000 66.35623 225 LEU C N 1
ATOM 5245 C CA . LEU E 1 226 ? -28.31361 21.89011 -20.28443 1.000 69.48053 225 LEU C CA 1
ATOM 5246 C C . LEU E 1 226 ? -28.11642 20.81312 -21.34278 1.000 67.02594 225 LEU C C 1
ATOM 5247 O O . LEU E 1 226 ? -29.02630 20.02012 -21.61095 1.000 76.83079 225 LEU C O 1
ATOM 5252 N N . THR E 1 227 ? -26.93155 20.76972 -21.95484 1.000 69.49851 226 THR C N 1
ATOM 5253 C CA . THR E 1 227 ? -26.64756 19.74015 -22.94834 1.000 70.87411 226 THR C CA 1
ATOM 5254 C C . THR E 1 227 ? -26.60570 18.35625 -22.31197 1.000 68.51195 226 THR C C 1
ATOM 5255 O O . THR E 1 227 ? -27.14877 17.39375 -22.86683 1.000 70.00266 226 THR C O 1
ATOM 5259 N N . LEU E 1 228 ? -25.97480 18.23998 -21.14169 1.000 71.38332 227 LEU C N 1
ATOM 5260 C CA . LEU E 1 228 ? -25.83691 16.93688 -20.49962 1.000 73.55646 227 LEU C CA 1
ATOM 5261 C C . LEU E 1 228 ? -27.16888 16.44014 -19.94961 1.000 73.53522 227 LEU C C 1
ATOM 5262 O O . LEU E 1 228 ? -27.48912 15.25117 -20.06614 1.000 74.67744 227 LEU C O 1
ATOM 5267 N N . TRP E 1 229 ? -27.96065 17.33431 -19.35139 1.000 68.45451 228 TRP C N 1
ATOM 5268 C CA . TRP E 1 229 ? -29.20409 16.90952 -18.71562 1.000 78.13183 228 TRP C CA 1
ATOM 5269 C C . TRP E 1 229 ? -30.24891 16.47782 -19.73711 1.000 78.99856 228 TRP C C 1
ATOM 5270 O O . TRP E 1 229 ? -31.09373 15.62821 -19.43274 1.000 76.93982 228 TRP C O 1
ATOM 5281 N N . THR E 1 230 ? -30.21323 17.04215 -20.94383 1.000 77.40950 229 THR C N 1
ATOM 5282 C CA . THR E 1 230 ? -31.09935 16.62599 -22.02144 1.000 82.71627 229 THR C CA 1
ATOM 5283 C C . THR E 1 230 ? -30.54012 15.45004 -22.81531 1.000 80.58657 229 THR C C 1
ATOM 5284 O O . THR E 1 230 ? -30.97976 15.21042 -23.94574 1.000 87.50505 229 THR C O 1
ATOM 5288 N N . SER E 1 231 ? -29.58580 14.71680 -22.25069 1.000 90.21243 230 SER C N 1
ATOM 5289 C CA . SER E 1 231 ? -28.98832 13.57242 -22.92727 1.000 95.87166 230 SER C CA 1
ATOM 5290 C C . SER E 1 231 ? -29.16542 12.30045 -22.10440 1.000 99.31225 230 SER C C 1
ATOM 5291 O O . SER E 1 231 ? -29.77047 12.32226 -21.03220 1.000 94.82769 230 SER C O 1
ATOM 5293 N N . ASP F 1 3 ? -3.78646 -7.07989 11.08050 1.000 78.15959 2 ASP D N 1
ATOM 5294 C CA . ASP F 1 3 ? -3.39032 -7.96999 9.99536 1.000 86.43455 2 ASP D CA 1
ATOM 5295 C C . ASP F 1 3 ? -2.64630 -7.21253 8.90231 1.000 81.58611 2 ASP D C 1
ATOM 5296 O O . ASP F 1 3 ? -3.02805 -6.10207 8.53214 1.000 81.76862 2 ASP D O 1
ATOM 5301 N N . LYS F 1 4 ? -1.57613 -7.82541 8.39126 1.000 82.22921 3 LYS D N 1
ATOM 5302 C CA . LYS F 1 4 ? -0.82619 -7.21683 7.29757 1.000 77.66510 3 LYS D CA 1
ATOM 5303 C C . LYS F 1 4 ? -1.68260 -7.10881 6.04191 1.000 78.28845 3 LYS D C 1
ATOM 5304 O O . LYS F 1 4 ? -1.57285 -6.13513 5.28710 1.000 70.39415 3 LYS D O 1
ATOM 5310 N N . ASN F 1 5 ? -2.55079 -8.09662 5.80799 1.000 75.26265 4 ASN D N 1
ATOM 5311 C CA . ASN F 1 5 ? -3.47960 -8.01581 4.68537 1.000 77.61566 4 ASN D CA 1
ATOM 5312 C C . ASN F 1 5 ? -4.46762 -6.87203 4.87337 1.000 73.93873 4 ASN D C 1
ATOM 5313 O O . ASN F 1 5 ? -4.82736 -6.18598 3.90910 1.000 63.53728 4 ASN D O 1
ATOM 5318 N N . GLU F 1 6 ? -4.91708 -6.65273 6.11123 1.000 68.46780 5 GLU D N 1
ATOM 5319 C CA . GLU F 1 6 ? -5.84858 -5.56316 6.38496 1.000 66.52785 5 GLU D CA 1
ATOM 5320 C C . GLU F 1 6 ? -5.20278 -4.20967 6.11675 1.000 60.04592 5 GLU D C 1
ATOM 5321 O O . GLU F 1 6 ? -5.80042 -3.33983 5.47281 1.000 64.55917 5 GLU D O 1
ATOM 5327 N N . LEU F 1 7 ? -3.97442 -4.01596 6.60413 1.000 63.50245 6 LEU D N 1
ATOM 5328 C CA . LEU F 1 7 ? -3.29691 -2.73582 6.42290 1.000 52.29078 6 LEU D CA 1
ATOM 5329 C C . LEU F 1 7 ? -3.01986 -2.45816 4.95093 1.000 42.69825 6 LEU D C 1
ATOM 5330 O O . LEU F 1 7 ? -3.18444 -1.32486 4.48401 1.000 48.46368 6 LEU D O 1
ATOM 5335 N N . VAL F 1 8 ? -2.59434 -3.47996 4.20444 1.000 48.88229 7 VAL D N 1
ATOM 5336 C CA . VAL F 1 8 ? -2.32245 -3.29774 2.78096 1.000 55.57074 7 VAL D CA 1
ATOM 5337 C C . VAL F 1 8 ? -3.60534 -2.95267 2.03590 1.000 57.73843 7 VAL D C 1
ATOM 5338 O O . VAL F 1 8 ? -3.61599 -2.08587 1.15247 1.000 53.18772 7 VAL D O 1
ATOM 5342 N N . GLN F 1 9 ? -4.71006 -3.61269 2.39045 1.000 56.60433 8 GLN D N 1
ATOM 5343 C CA . GLN F 1 9 ? -5.98365 -3.32468 1.73938 1.000 61.18048 8 GLN D CA 1
ATOM 5344 C C . GLN F 1 9 ? -6.47773 -1.92377 2.08667 1.000 59.75023 8 GLN D C 1
ATOM 5345 O O . GLN F 1 9 ? -7.08544 -1.24914 1.24726 1.000 55.38369 8 GLN D O 1
ATOM 5351 N N . LYS F 1 10 ? -6.22389 -1.46622 3.31628 1.000 57.15086 9 LYS D N 1
ATOM 5352 C CA . LYS F 1 10 ? -6.55604 -0.08928 3.67146 1.000 51.62171 9 LYS D CA 1
ATOM 5353 C C . LYS F 1 10 ? -5.70349 0.90177 2.88857 1.000 57.03768 9 LYS D C 1
ATOM 5354 O O . LYS F 1 10 ? -6.18908 1.96611 2.48716 1.000 50.25665 9 LYS D O 1
ATOM 5360 N N . ALA F 1 11 ? -4.42903 0.56980 2.66407 1.000 45.05982 10 ALA D N 1
ATOM 5361 C CA . ALA F 1 11 ? -3.55046 1.46208 1.91498 1.000 48.23834 10 ALA D CA 1
ATOM 5362 C C . ALA F 1 11 ? -3.99874 1.59137 0.46494 1.000 39.50193 10 ALA D C 1
ATOM 5363 O O . ALA F 1 11 ? -3.94175 2.68329 -0.11229 1.000 39.32108 10 ALA D O 1
ATOM 5365 N N . LYS F 1 12 ? -4.44098 0.48738 -0.1427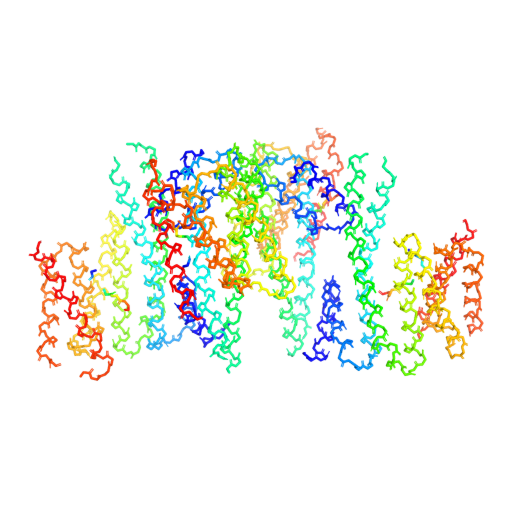2 1.000 33.74319 11 LYS D N 1
ATOM 5366 C CA . LYS F 1 12 ? -4.96740 0.55610 -1.50211 1.000 50.12348 11 LYS D CA 1
ATOM 5367 C C . LYS F 1 12 ? -6.22865 1.40823 -1.55706 1.000 57.67053 11 LYS D C 1
ATOM 5368 O O . LYS F 1 12 ? -6.44384 2.15284 -2.52107 1.000 49.68984 11 LYS D O 1
ATOM 5374 N N . LEU F 1 13 ? -7.07557 1.30870 -0.52856 1.000 49.50998 12 LEU D N 1
ATOM 5375 C CA . LEU F 1 13 ? -8.25838 2.15976 -0.45165 1.000 53.53195 12 LEU D CA 1
ATOM 5376 C C . LEU F 1 13 ? -7.87022 3.62970 -0.35612 1.000 54.81369 12 LEU D C 1
ATOM 5377 O O . LEU F 1 13 ? -8.45617 4.48182 -1.03517 1.000 46.62158 12 LEU D O 1
ATOM 5382 N N . ALA F 1 14 ? -6.88051 3.94489 0.48372 1.000 47.76151 13 ALA D N 1
ATOM 5383 C CA . ALA F 1 14 ? -6.44137 5.32918 0.62844 1.000 42.50174 13 ALA D CA 1
ATOM 5384 C C . ALA F 1 14 ? -5.84817 5.85989 -0.67035 1.000 40.49835 13 ALA D C 1
ATOM 5385 O O . ALA F 1 14 ? -6.00577 7.04290 -0.99577 1.000 47.78831 13 ALA D O 1
ATOM 5387 N N . GLU F 1 15 ? -5.15924 5.00021 -1.42570 1.000 41.62557 14 GLU D N 1
ATOM 5388 C CA . GLU F 1 15 ? -4.64265 5.41434 -2.72630 1.000 49.70295 14 GLU D CA 1
ATOM 5389 C C . GLU F 1 15 ? -5.77762 5.72064 -3.69320 1.000 48.51689 14 GLU D C 1
ATOM 5390 O O . GLU F 1 15 ? -5.70235 6.68193 -4.46774 1.000 50.27882 14 GLU D O 1
ATOM 5396 N N . GLN F 1 16 ? -6.83653 4.90814 -3.66564 1.000 49.83623 15 GLN D N 1
ATOM 5397 C CA . GLN F 1 16 ? -7.99275 5.16860 -4.51530 1.000 55.27265 15 GLN D CA 1
ATOM 5398 C C . GLN F 1 16 ? -8.63941 6.50192 -4.16428 1.000 48.57405 15 GLN D C 1
ATOM 5399 O O . GLN F 1 16 ? -9.05850 7.25181 -5.05361 1.000 48.74809 15 GLN D O 1
ATOM 5405 N N . ALA F 1 17 ? -8.71797 6.81874 -2.87309 1.000 40.47764 16 ALA D N 1
ATOM 5406 C CA . ALA F 1 17 ? -9.30011 8.07180 -2.41280 1.000 40.72232 16 ALA D CA 1
ATOM 5407 C C . ALA F 1 17 ? -8.31790 9.23503 -2.44632 1.000 42.46266 16 ALA D C 1
ATOM 5408 O O . ALA F 1 17 ? -8.68572 10.34015 -2.03212 1.000 39.37797 16 ALA D O 1
ATOM 5410 N N . GLU F 1 18 ? -7.08987 9.01402 -2.92231 1.000 45.64068 17 GLU D N 1
ATOM 5411 C CA . GLU F 1 18 ? -6.05943 10.05353 -2.98218 1.000 44.32777 17 GLU D CA 1
ATOM 5412 C C . GLU F 1 18 ? -5.80479 10.66600 -1.60602 1.000 44.49777 17 GLU D C 1
ATOM 5413 O O . GLU F 1 18 ? -5.58092 11.87053 -1.47216 1.000 44.57953 17 GLU D O 1
ATOM 5419 N N . ARG F 1 19 ? -5.84443 9.82834 -0.57342 1.000 41.65289 18 ARG D N 1
ATOM 5420 C CA . ARG F 1 19 ? -5.56365 10.23655 0.80058 1.000 45.47008 18 ARG D CA 1
ATOM 5421 C C . ARG F 1 19 ? -4.21942 9.62419 1.18504 1.000 36.25832 18 ARG D C 1
ATOM 5422 O O . ARG F 1 19 ? -4.14251 8.64245 1.92460 1.000 45.23286 18 ARG D O 1
ATOM 5430 N N . TYR F 1 20 ? -3.14531 10.22536 0.66985 1.000 43.27372 19 TYR D N 1
ATOM 5431 C CA . TYR F 1 20 ? -1.82063 9.62836 0.78618 1.000 45.53909 19 TYR D CA 1
ATOM 5432 C C . TYR F 1 20 ? -1.25899 9.70471 2.19943 1.000 37.70513 19 TYR D C 1
ATOM 5433 O O . TYR F 1 20 ? -0.38344 8.90423 2.54442 1.000 40.48336 19 TYR D O 1
ATOM 5442 N N . ASP F 1 21 ? -1.73465 10.64128 3.02282 1.000 39.41953 20 ASP D N 1
ATOM 5443 C CA . ASP F 1 21 ? -1.37539 10.61497 4.43688 1.000 35.49372 20 ASP D CA 1
ATOM 5444 C C . ASP F 1 21 ? -1.87241 9.33503 5.09643 1.000 44.31520 20 ASP D C 1
ATOM 5445 O O . ASP F 1 21 ? -1.15212 8.71251 5.88573 1.000 49.63746 20 ASP D O 1
ATOM 5450 N N . ASP F 1 22 ? -3.10317 8.92461 4.77844 1.000 42.55571 21 ASP D N 1
ATOM 5451 C CA . ASP F 1 22 ? -3.60745 7.64103 5.25497 1.000 41.93766 21 ASP D CA 1
ATOM 5452 C C . ASP F 1 22 ? -2.82549 6.48686 4.64322 1.000 45.87850 21 ASP D C 1
ATOM 5453 O O . ASP F 1 22 ? -2.52232 5.50099 5.32571 1.000 48.11205 21 ASP D O 1
ATOM 5458 N N . MET F 1 23 ? -2.49678 6.59458 3.35387 1.000 38.70961 22 MET D N 1
ATOM 5459 C CA . MET F 1 23 ? -1.74642 5.54337 2.67296 1.000 36.28932 22 MET D CA 1
ATOM 5460 C C . MET F 1 23 ? -0.38759 5.32247 3.32607 1.000 42.43035 22 MET D C 1
ATOM 5461 O O . MET F 1 23 ? 0.02408 4.18047 3.56328 1.000 42.86942 22 MET D O 1
ATOM 5466 N N . ALA F 1 24 ? 0.32548 6.41188 3.62223 1.000 40.10240 23 ALA D N 1
ATOM 5467 C CA . ALA F 1 24 ? 1.66685 6.29449 4.18535 1.000 39.79595 23 ALA D CA 1
ATOM 5468 C C . ALA F 1 24 ? 1.63731 5.66902 5.57408 1.000 45.68354 23 ALA D C 1
ATOM 5469 O O . ALA F 1 24 ? 2.50121 4.84997 5.90882 1.000 48.48016 23 ALA D O 1
ATOM 5471 N N . ALA F 1 25 ? 0.65238 6.04055 6.39564 1.000 43.29838 24 ALA D N 1
ATOM 5472 C CA . ALA F 1 25 ? 0.56960 5.48967 7.74472 1.000 40.38379 24 ALA D CA 1
ATOM 5473 C C . ALA F 1 25 ? 0.31469 3.98807 7.71426 1.000 52.26377 24 ALA D C 1
ATOM 5474 O O . ALA F 1 25 ? 0.87483 3.23896 8.52391 1.000 51.19447 24 ALA D O 1
ATOM 5476 N N . CYS F 1 26 ? -0.52604 3.52873 6.78388 1.000 39.35861 25 CYS D N 1
ATOM 5477 C CA . CYS F 1 26 ? -0.79615 2.09878 6.67442 1.000 44.80558 25 CYS D CA 1
ATOM 5478 C C . CYS F 1 26 ? 0.43215 1.34142 6.18565 1.000 52.85431 25 CYS D C 1
ATOM 5479 O O . CYS F 1 26 ? 0.75405 0.26648 6.70581 1.000 54.40553 25 CYS D O 1
ATOM 5482 N N . MET F 1 27 ? 1.13148 1.88633 5.18761 1.000 44.29584 26 MET D N 1
ATOM 5483 C CA . MET F 1 27 ? 2.34112 1.23694 4.69609 1.000 45.94032 26 MET D CA 1
ATOM 5484 C C . MET F 1 27 ? 3.47236 1.31458 5.71349 1.000 52.20461 26 MET D C 1
ATOM 5485 O O . MET F 1 27 ? 4.33664 0.43100 5.74513 1.000 47.20908 26 MET D O 1
ATOM 5490 N N . LYS F 1 28 ? 3.48610 2.35677 6.54834 1.000 48.08410 27 LYS D N 1
ATOM 5491 C CA . LYS F 1 28 ? 4.48499 2.43768 7.60897 1.000 41.81015 27 LYS D CA 1
ATOM 5492 C C . LYS F 1 28 ? 4.29741 1.31722 8.62360 1.000 55.07508 27 LYS D C 1
ATOM 5493 O O . LYS F 1 28 ? 5.27389 0.70921 9.07765 1.000 51.37385 27 LYS D O 1
ATOM 5499 N N . SER F 1 29 ? 3.04609 1.02532 8.98718 1.000 51.99462 28 SER D N 1
ATOM 5500 C CA . SER F 1 29 ? 2.78548 -0.05394 9.93295 1.000 51.14645 28 SER D CA 1
ATOM 5501 C C . SER F 1 29 ? 3.06425 -1.41915 9.31849 1.000 44.52841 28 SER D C 1
ATOM 5502 O O . SER F 1 29 ? 3.41723 -2.35932 10.03927 1.000 58.00436 28 SER D O 1
ATOM 5505 N N . VAL F 1 30 ? 2.90556 -1.55145 7.99953 1.000 42.47313 29 VAL D N 1
ATOM 5506 C CA . VAL F 1 30 ? 3.27180 -2.79694 7.33203 1.000 56.30199 29 VAL D CA 1
ATOM 5507 C C . VAL F 1 30 ? 4.77483 -3.02552 7.42878 1.000 47.76012 29 VAL D C 1
ATOM 5508 O O . VAL F 1 30 ? 5.23293 -4.14486 7.69005 1.000 52.05174 29 VAL D O 1
ATOM 5512 N N . THR F 1 31 ? 5.56398 -1.96607 7.23209 1.000 45.09717 30 THR D N 1
ATOM 5513 C CA . THR F 1 31 ? 7.01485 -2.08674 7.33230 1.000 49.27067 30 THR D CA 1
ATOM 5514 C C . THR F 1 31 ? 7.44663 -2.44247 8.74957 1.000 47.77365 30 THR D C 1
ATOM 5515 O O . THR F 1 31 ? 8.30158 -3.31477 8.94696 1.000 51.30914 30 THR D O 1
ATOM 5519 N N . GLU F 1 32 ? 6.85867 -1.78465 9.75009 1.000 52.43829 31 GLU D N 1
ATOM 5520 C CA . GLU F 1 32 ? 7.25819 -1.96628 11.14133 1.000 50.07883 31 GLU D CA 1
ATOM 5521 C C . GLU F 1 32 ? 6.92732 -3.34737 11.69155 1.000 53.13581 31 GLU D C 1
ATOM 5522 O O . GLU F 1 32 ? 7.30254 -3.63759 12.83319 1.000 62.84904 31 GLU D O 1
ATOM 5528 N N . GLN F 1 33 ? 6.24382 -4.19909 10.93000 1.000 51.69963 32 GLN D N 1
ATOM 5529 C CA . GLN F 1 33 ? 5.99231 -5.56514 11.36767 1.000 48.40948 32 GLN D CA 1
ATOM 5530 C C . GLN F 1 33 ? 7.19380 -6.47887 11.16133 1.000 52.85133 32 GLN D C 1
ATOM 5531 O O . GLN F 1 33 ? 7.13549 -7.64944 11.55272 1.000 56.03580 32 GLN D O 1
ATOM 5537 N N . GLY F 1 34 ? 8.27339 -5.97798 10.55854 1.000 54.17758 33 GLY D N 1
ATOM 5538 C CA . GLY F 1 34 ? 9.52511 -6.69500 10.48069 1.000 58.23789 33 GLY D CA 1
ATOM 5539 C C . GLY F 1 34 ? 9.70070 -7.57560 9.26162 1.000 50.57745 33 GLY D C 1
ATOM 5540 O O . GLY F 1 34 ? 10.83960 -7.91638 8.92334 1.000 71.16066 33 GLY D O 1
ATOM 5541 N N . ALA F 1 35 ? 8.61714 -7.95591 8.59349 1.000 63.77507 34 ALA D N 1
ATOM 5542 C CA . ALA F 1 35 ? 8.71821 -8.85421 7.45460 1.000 51.24063 34 ALA D CA 1
ATOM 5543 C C . ALA F 1 35 ? 9.13814 -8.09871 6.19978 1.000 54.62936 34 ALA D C 1
ATOM 5544 O O . ALA F 1 35 ? 8.79510 -6.92869 6.00503 1.000 56.90872 34 ALA D O 1
ATOM 5546 N N . GLU F 1 36 ? 9.89282 -8.78729 5.34581 1.000 58.20293 35 GLU D N 1
ATOM 5547 C CA . GLU F 1 36 ? 10.33300 -8.20198 4.08672 1.000 62.09931 35 GLU D CA 1
ATOM 5548 C C . GLU F 1 36 ? 9.13321 -7.91528 3.19222 1.000 47.67057 35 GLU D C 1
ATOM 5549 O O . GLU F 1 36 ? 8.28790 -8.78615 2.96730 1.000 52.67525 35 GLU D O 1
ATOM 5555 N N . LEU F 1 37 ? 9.05844 -6.68626 2.68928 1.000 50.89205 36 LEU D N 1
ATOM 5556 C CA . LEU F 1 37 ? 7.93497 -6.27947 1.85909 1.000 42.02267 36 LEU D CA 1
ATOM 5557 C C . LEU F 1 37 ? 7.96804 -6.99241 0.51332 1.000 44.54331 36 LEU D C 1
ATOM 5558 O O . LEU F 1 37 ? 9.03318 -7.27481 -0.04103 1.000 48.87439 36 LEU D O 1
ATOM 5563 N N . SER F 1 38 ? 6.78243 -7.28222 -0.01470 1.000 49.41575 37 SER D N 1
ATOM 5564 C CA . SER F 1 38 ? 6.69492 -7.77263 -1.37881 1.000 47.76825 37 SER D CA 1
ATOM 5565 C C . SER F 1 38 ? 6.87678 -6.61173 -2.35086 1.000 51.80689 37 SER D C 1
ATOM 5566 O O . SER F 1 38 ? 6.95290 -5.44538 -1.95798 1.000 53.82005 37 SER D O 1
ATOM 5569 N N . ASN F 1 39 ? 6.94392 -6.94294 -3.64127 1.000 46.99554 38 ASN D N 1
ATOM 5570 C CA . ASN F 1 39 ? 7.11757 -5.90567 -4.65298 1.000 53.95414 38 ASN D CA 1
ATOM 5571 C C . ASN F 1 39 ? 5.93880 -4.93984 -4.66099 1.000 57.99713 38 ASN D C 1
ATOM 5572 O O . ASN F 1 39 ? 6.11405 -3.73440 -4.87570 1.000 49.43126 38 ASN D O 1
ATOM 5577 N N . GLU F 1 40 ? 4.72966 -5.45106 -4.42143 1.000 45.74137 39 GLU D N 1
ATOM 5578 C CA . GLU F 1 40 ? 3.54399 -4.60026 -4.43022 1.000 45.27978 39 GLU D CA 1
ATOM 5579 C C . GLU F 1 40 ? 3.52290 -3.67091 -3.22170 1.000 43.62864 39 GLU D C 1
ATOM 5580 O O . GLU F 1 40 ? 3.29957 -2.46239 -3.35921 1.000 44.16226 39 GLU D O 1
ATOM 5586 N N . GLU F 1 41 ? 3.75219 -4.21969 -2.02489 1.000 47.08600 40 GLU D N 1
ATOM 5587 C CA . GLU F 1 41 ? 3.78226 -3.39316 -0.82145 1.000 46.73216 40 GLU D CA 1
ATOM 5588 C C . GLU F 1 41 ? 4.9302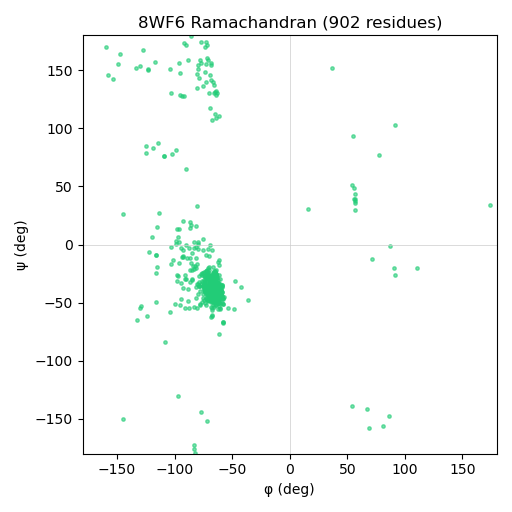4 -2.39543 -0.85456 1.000 46.26730 40 GLU D C 1
ATOM 5589 O O . GLU F 1 41 ? 4.79574 -1.27697 -0.34569 1.000 47.56552 40 GLU D O 1
ATOM 5595 N N . ARG F 1 42 ? 6.06248 -2.78098 -1.44253 1.000 38.40107 41 ARG D N 1
ATOM 5596 C CA . ARG F 1 42 ? 7.17635 -1.85013 -1.58193 1.000 38.66951 41 ARG D CA 1
ATOM 5597 C C . ARG F 1 42 ? 6.80212 -0.67898 -2.48181 1.000 37.96432 41 ARG D C 1
ATOM 5598 O O . ARG F 1 42 ? 7.13907 0.47475 -2.18779 1.000 37.22215 41 ARG D O 1
ATOM 5606 N N . ASN F 1 43 ? 6.08977 -0.95381 -3.57694 1.000 42.66808 42 ASN D N 1
ATOM 5607 C CA . ASN F 1 43 ? 5.66446 0.12113 -4.46766 1.000 43.95076 42 ASN D CA 1
ATOM 5608 C C . ASN F 1 43 ? 4.59641 0.98975 -3.81520 1.000 38.91688 42 ASN D C 1
ATOM 5609 O O . ASN F 1 43 ? 4.55593 2.20522 -4.04031 1.000 40.11489 42 ASN D O 1
ATOM 5614 N N . LEU F 1 44 ? 3.72164 0.38531 -3.00680 1.000 38.75962 43 LEU D N 1
ATOM 5615 C CA . LEU F 1 44 ? 2.72895 1.16484 -2.27350 1.000 38.10954 43 LEU D CA 1
ATOM 5616 C C . LEU F 1 44 ? 3.40347 2.11550 -1.29271 1.000 38.70991 43 LEU D C 1
ATOM 5617 O O . LEU F 1 44 ? 3.03388 3.29145 -1.19250 1.000 35.82945 43 LEU D O 1
ATOM 5622 N N . LEU F 1 45 ? 4.39989 1.61708 -0.55661 1.000 41.61973 44 LEU D N 1
ATOM 5623 C CA . LEU F 1 45 ? 5.14009 2.46876 0.36845 1.000 42.92695 44 LEU D CA 1
ATOM 5624 C C . LEU F 1 45 ? 5.84276 3.60196 -0.36740 1.000 33.67501 44 LEU D C 1
ATOM 5625 O O . LEU F 1 45 ? 5.87261 4.74121 0.11313 1.000 38.83618 44 LEU D O 1
ATOM 5630 N N . SER F 1 46 ? 6.40862 3.30987 -1.54044 1.000 41.03907 45 SER D N 1
ATOM 5631 C CA . SER F 1 46 ? 7.11642 4.33845 -2.29501 1.000 38.70700 45 SER D CA 1
ATOM 5632 C C . SER F 1 46 ? 6.15458 5.38135 -2.85028 1.000 31.70733 45 SER D C 1
ATOM 5633 O O . SER F 1 46 ? 6.43518 6.58360 -2.79133 1.000 36.92536 45 SER D O 1
ATOM 5636 N N . VAL F 1 47 ? 5.01662 4.94220 -3.39247 1.000 30.76734 46 VAL D N 1
ATOM 5637 C CA . VAL F 1 47 ? 4.05854 5.87947 -3.97141 1.000 32.87339 46 VAL D CA 1
ATOM 5638 C C . VAL F 1 47 ? 3.45346 6.76619 -2.88925 1.000 32.64764 46 VAL D C 1
ATOM 5639 O O . VAL F 1 47 ? 3.25261 7.96987 -3.09373 1.000 34.78748 46 VAL D O 1
ATOM 5643 N N . ALA F 1 48 ? 3.16952 6.19267 -1.71798 1.000 37.93494 47 ALA D N 1
ATOM 5644 C CA . ALA F 1 48 ? 2.52695 6.95337 -0.65061 1.000 36.05572 47 ALA D CA 1
ATOM 5645 C C . ALA F 1 48 ? 3.42309 8.08310 -0.15848 1.000 41.00829 47 ALA D C 1
ATOM 5646 O O . ALA F 1 48 ? 2.99151 9.23814 -0.06306 1.000 35.66252 47 ALA D O 1
ATOM 5648 N N . TYR F 1 49 ? 4.68050 7.76949 0.15701 1.000 36.66984 48 TYR D N 1
ATOM 5649 C CA . TYR F 1 49 ? 5.57797 8.78934 0.68612 1.000 35.47475 48 TYR D CA 1
ATOM 5650 C C . TYR F 1 49 ? 6.05068 9.75261 -0.39322 1.000 29.68403 48 TYR D C 1
ATOM 5651 O O . TYR F 1 49 ? 6.37373 10.90494 -0.08624 1.000 34.56350 48 TYR D O 1
ATOM 5660 N N . LYS F 1 50 ? 6.09649 9.30748 -1.65100 1.000 30.98203 49 LYS D N 1
ATOM 5661 C CA . LYS F 1 50 ? 6.39926 10.22377 -2.74620 1.000 33.88233 49 LYS D CA 1
ATOM 5662 C C . LYS F 1 50 ? 5.36856 11.34282 -2.82350 1.000 33.97926 49 LYS D C 1
ATOM 5663 O O . LYS F 1 50 ? 5.71248 12.49827 -3.09979 1.000 33.86617 49 LYS D O 1
ATOM 5669 N N . ASN F 1 51 ? 4.09814 11.01969 -2.57231 1.000 34.02826 50 ASN D N 1
ATOM 5670 C CA . ASN F 1 51 ? 3.04685 12.03014 -2.61464 1.000 33.24991 50 ASN D CA 1
ATOM 5671 C C . ASN F 1 51 ? 3.03570 12.88250 -1.35139 1.000 35.71478 50 ASN D C 1
ATOM 5672 O O . ASN F 1 51 ? 2.83233 14.09974 -1.42485 1.000 38.44165 50 ASN D O 1
ATOM 5677 N N . VAL F 1 52 ? 3.24453 12.26161 -0.18751 1.000 35.91502 51 VAL D N 1
ATOM 5678 C CA . VAL F 1 52 ? 3.29255 13.01586 1.06327 1.000 30.11611 51 VAL D CA 1
ATOM 5679 C C . VAL F 1 52 ? 4.43348 14.02416 1.02694 1.000 39.71858 51 VAL D C 1
ATOM 5680 O O . VAL F 1 52 ? 4.24877 15.21153 1.31998 1.000 37.64611 51 VAL D O 1
ATOM 5684 N N . VAL F 1 53 ? 5.63100 13.56524 0.65527 1.000 35.82272 52 VAL D N 1
ATOM 5685 C CA . VAL F 1 53 ? 6.77649 14.46490 0.57775 1.000 35.71705 52 VAL D CA 1
ATOM 5686 C C . VAL F 1 53 ? 6.64871 15.39968 -0.61900 1.000 32.10958 52 VAL D C 1
ATOM 5687 O O . VAL F 1 53 ? 7.17781 16.51768 -0.60043 1.000 42.24042 52 VAL D O 1
ATOM 5691 N N . GLY F 1 54 ? 5.93501 14.97576 -1.66550 1.000 37.82256 53 GLY D N 1
ATOM 5692 C CA . GLY F 1 54 ? 5.81756 15.79970 -2.85561 1.000 30.84180 53 GLY D CA 1
ATOM 5693 C C . GLY F 1 54 ? 4.98734 17.04796 -2.64292 1.000 41.77285 53 GLY D C 1
ATOM 5694 O O . GLY F 1 54 ? 5.25711 18.08696 -3.25320 1.000 44.33631 53 GLY D O 1
ATOM 5695 N N . ALA F 1 55 ? 3.96850 16.96894 -1.78416 1.000 35.16075 54 ALA D N 1
ATOM 5696 C CA . ALA F 1 55 ? 3.15823 18.14772 -1.49782 1.000 47.24803 54 ALA D CA 1
ATOM 5697 C C . ALA F 1 55 ? 3.97611 19.21387 -0.78155 1.000 35.49495 54 ALA D C 1
ATOM 5698 O O . ALA F 1 55 ? 3.83017 20.40975 -1.06030 1.000 47.58419 54 ALA D O 1
ATOM 5700 N N . ARG F 1 56 ? 4.85090 18.79889 0.13641 1.000 37.76381 55 ARG D N 1
ATOM 5701 C CA . ARG F 1 56 ? 5.66292 19.76367 0.87051 1.000 46.11330 55 ARG D CA 1
ATOM 5702 C C . ARG F 1 56 ? 6.74974 20.35315 -0.01826 1.000 42.82281 55 ARG D C 1
ATOM 5703 O O . ARG F 1 56 ? 7.06277 21.54462 0.08445 1.000 43.36712 55 ARG D O 1
ATOM 5711 N N . ARG F 1 57 ? 7.33428 19.53465 -0.89722 1.000 37.28625 56 ARG D N 1
ATOM 5712 C CA . ARG F 1 57 ? 8.33964 20.03797 -1.82842 1.000 42.17025 56 ARG D CA 1
ATOM 5713 C C . ARG F 1 57 ? 7.74663 21.09688 -2.74937 1.000 37.40195 56 ARG D C 1
ATOM 5714 O O . ARG F 1 57 ? 8.34939 22.15312 -2.97130 1.000 39.65842 56 ARG D O 1
ATOM 5722 N N . SER F 1 58 ? 6.55649 20.83017 -3.29264 1.000 48.42795 57 SER D N 1
ATOM 5723 C CA . SER F 1 58 ? 5.89593 21.81288 -4.14532 1.000 47.01704 57 SER D CA 1
ATOM 5724 C C . SER F 1 58 ? 5.53428 23.06809 -3.36082 1.000 46.22171 57 SER D C 1
ATOM 5725 O O . SER F 1 58 ? 5.73818 24.18994 -3.84017 1.000 48.08694 57 SER D O 1
ATOM 5728 N N . SER F 1 59 ? 4.99836 22.90035 -2.14929 1.000 34.21621 58 SER D N 1
ATOM 5729 C CA . SER F 1 59 ? 4.64633 24.05939 -1.33438 1.000 44.24817 58 SER D CA 1
ATOM 5730 C C . SER F 1 59 ? 5.88747 24.83218 -0.90574 1.000 40.44660 58 SER D C 1
ATOM 5731 O O . SER F 1 59 ? 5.86947 26.06795 -0.85737 1.000 42.38763 58 SER D O 1
ATOM 5734 N N . TRP F 1 60 ? 6.97412 24.12247 -0.59195 1.000 45.79753 59 TRP D N 1
ATOM 5735 C CA . TRP F 1 60 ? 8.19886 24.78972 -0.16049 1.000 43.98028 59 TRP D CA 1
ATOM 5736 C C . TRP F 1 60 ? 8.75702 25.67984 -1.26352 1.000 43.59975 59 TRP D C 1
ATOM 5737 O O . TRP F 1 60 ? 9.11982 26.83567 -1.01916 1.000 44.80332 59 TRP D O 1
ATOM 5748 N N . ARG F 1 61 ? 8.83170 25.15558 -2.48964 1.000 46.21806 60 ARG D N 1
ATOM 5749 C CA . ARG F 1 61 ? 9.38007 25.93461 -3.59592 1.000 48.35789 60 ARG D CA 1
ATOM 5750 C C . ARG F 1 61 ? 8.53657 27.17214 -3.87445 1.000 42.61104 60 ARG D C 1
ATOM 5751 O O . ARG F 1 61 ? 9.07141 28.23279 -4.21895 1.000 54.86826 60 ARG D O 1
ATOM 5759 N N . VAL F 1 62 ? 7.21588 27.05752 -3.72803 1.000 52.26929 61 VAL D N 1
ATOM 5760 C CA . VAL F 1 62 ? 6.34020 28.20291 -3.95503 1.000 39.90476 61 VAL D CA 1
ATOM 5761 C C . VAL F 1 62 ? 6.56689 29.26579 -2.88658 1.000 44.67262 61 VAL D C 1
ATOM 5762 O O . VAL F 1 62 ? 6.70484 30.45669 -3.19042 1.000 48.60770 61 VAL D O 1
ATOM 5766 N N . VAL F 1 63 ? 6.61982 28.85017 -1.61952 1.000 43.90573 62 VAL D N 1
ATOM 5767 C CA . VAL F 1 63 ? 6.75719 29.81174 -0.53000 1.000 49.51814 62 VAL D CA 1
ATOM 5768 C C . VAL F 1 63 ? 8.17818 30.36050 -0.46934 1.000 57.51619 62 VAL D C 1
ATOM 5769 O O . VAL F 1 63 ? 8.38556 31.55025 -0.20033 1.000 57.27661 62 VAL D O 1
ATOM 5773 N N . SER F 1 64 ? 9.17852 29.51070 -0.71972 1.000 61.40323 63 SER D N 1
ATOM 5774 C CA . SER F 1 64 ? 10.56161 29.97978 -0.70292 1.000 51.98562 63 SER D CA 1
ATOM 5775 C C . SER F 1 64 ? 10.80014 31.02978 -1.78023 1.000 62.19176 63 SER D C 1
ATOM 5776 O O . SER F 1 64 ? 11.54057 31.99624 -1.56287 1.000 66.43711 63 SER D O 1
ATOM 5779 N N . SER F 1 65 ? 10.17791 30.85931 -2.94905 1.000 59.69590 64 SER D N 1
ATOM 5780 C CA . SER F 1 65 ? 10.31146 31.85501 -4.00717 1.000 58.49257 64 SER D CA 1
ATOM 5781 C C . SER F 1 65 ? 9.66375 33.17481 -3.60701 1.000 68.25707 64 SER D C 1
ATOM 5782 O O . SER F 1 65 ? 10.16134 34.24954 -3.96169 1.000 83.81322 64 SER D O 1
ATOM 5785 N N . ILE F 1 66 ? 8.55555 33.11442 -2.86614 1.000 64.80842 65 ILE D N 1
ATOM 5786 C CA . ILE F 1 66 ? 7.90156 34.33601 -2.40816 1.000 78.25529 65 ILE D CA 1
ATOM 5787 C C . ILE F 1 66 ? 8.76149 35.04136 -1.36509 1.000 68.20064 65 ILE D C 1
ATOM 5788 O O . ILE F 1 66 ? 8.83190 36.27633 -1.32981 1.000 70.59065 65 ILE D O 1
ATOM 5793 N N . GLU F 1 67 ? 9.44540 34.27081 -0.51380 1.000 63.24517 66 GLU D N 1
ATOM 5794 C CA . GLU F 1 67 ? 10.27290 34.86930 0.52915 1.000 77.17701 66 GLU D CA 1
ATOM 5795 C C . GLU F 1 67 ? 11.43823 35.65729 -0.05565 1.000 88.16797 66 GLU D C 1
ATOM 5796 O O . GLU F 1 67 ? 11.83349 36.68666 0.50418 1.000 87.33935 66 GLU D O 1
ATOM 5802 N N . GLN F 1 68 ? 11.99733 35.19893 -1.17511 1.000 81.58358 67 GLN D N 1
ATOM 5803 C CA . GLN F 1 68 ? 13.10800 35.89652 -1.80810 1.000 92.74714 67 GLN D CA 1
ATOM 5804 C C . GLN F 1 68 ? 12.65936 37.00870 -2.74615 1.000 95.30712 67 GLN D C 1
ATOM 5805 O O . GLN F 1 68 ? 13.48005 37.85731 -3.11338 1.000 111.81064 67 GLN D O 1
ATOM 5811 N N . LYS F 1 69 ? 11.38673 37.02888 -3.13866 1.000 87.28306 68 LYS D N 1
ATOM 5812 C CA . LYS F 1 69 ? 10.85714 38.04624 -4.03611 1.000 86.64258 68 LYS D CA 1
ATOM 5813 C C . LYS F 1 69 ? 10.14161 39.16993 -3.29696 1.000 97.32768 68 LYS D C 1
ATOM 5814 O O . LYS F 1 69 ? 9.44266 39.96702 -3.93066 1.000 102.95151 68 LYS D O 1
ATOM 5820 N N . THR F 1 70 ? 10.29810 39.25342 -1.97973 1.000 104.64811 69 THR D N 1
ATOM 5821 C CA . THR F 1 70 ? 9.63217 40.28742 -1.19584 1.000 106.12196 69 THR D CA 1
ATOM 5822 C C . THR F 1 70 ? 10.62748 41.04787 -0.32544 1.000 106.63630 69 THR D C 1
ATOM 5823 O O . THR F 1 70 ? 11.83611 40.99048 -0.55208 1.000 110.38530 69 THR D O 1
ATOM 5827 N N . ALA F 1 73 ? 9.90348 45.09145 1.99599 1.000 112.05151 72 ALA D N 1
ATOM 5828 C CA . ALA F 1 73 ? 8.72208 44.52955 2.64017 1.000 112.96810 72 ALA D CA 1
ATOM 5829 C C . ALA F 1 73 ? 9.11831 43.60344 3.78394 1.000 103.29562 72 ALA D C 1
ATOM 5830 O O . ALA F 1 73 ? 9.07832 42.38253 3.64430 1.000 96.93674 72 ALA D O 1
ATOM 5832 N N . GLU F 1 74 ? 9.49725 44.19601 4.91915 1.000 109.93246 73 GLU D N 1
ATOM 5833 C CA . GLU F 1 74 ? 9.95171 43.39976 6.05527 1.000 100.02625 73 GLU D CA 1
ATOM 5834 C C . GLU F 1 74 ? 8.82563 42.54523 6.62423 1.000 92.87304 73 GLU D C 1
ATOM 5835 O O . GLU F 1 74 ? 9.05258 41.39744 7.02499 1.000 84.95133 73 GLU D O 1
ATOM 5837 N N . LYS F 1 75 ? 7.60573 43.08464 6.66554 1.000 99.14472 74 LYS D N 1
ATOM 5838 C CA . LYS F 1 75 ? 6.48631 42.34323 7.23777 1.000 91.35661 74 LYS D CA 1
ATOM 5839 C C . LYS F 1 75 ? 6.11981 41.14187 6.37426 1.000 86.11313 74 LYS D C 1
ATOM 5840 O O . LYS F 1 75 ? 6.06346 40.00807 6.86415 1.000 77.29717 74 LYS D O 1
ATOM 5842 N N . LYS F 1 76 ? 5.87317 41.37094 5.08147 1.000 86.22192 75 LYS D N 1
ATOM 5843 C CA . LYS F 1 76 ? 5.44703 40.28494 4.20293 1.000 84.60428 75 LYS D CA 1
ATOM 5844 C C . LYS F 1 76 ? 6.54263 39.23857 4.03426 1.000 86.50461 75 LYS D C 1
ATOM 5845 O O . LYS F 1 76 ? 6.25270 38.04017 3.93905 1.000 88.81784 75 LYS D O 1
ATOM 5847 N N . GLN F 1 77 ? 7.80613 39.66944 3.99141 1.000 93.93008 76 GLN D N 1
ATOM 5848 C CA . GLN F 1 77 ? 8.90550 38.71654 3.87722 1.000 82.87856 76 GLN D CA 1
ATOM 5849 C C . GLN F 1 77 ? 9.03457 37.85916 5.13052 1.000 79.56186 76 GLN D C 1
ATOM 5850 O O . GLN F 1 77 ? 9.40831 36.68349 5.04131 1.000 77.62456 76 GLN D O 1
ATOM 5856 N N . GLN F 1 78 ? 8.70962 38.41679 6.29937 1.000 77.30247 77 GLN D N 1
ATOM 5857 C CA . GLN F 1 78 ? 8.84547 37.66019 7.54031 1.000 79.89654 77 GLN D CA 1
ATOM 5858 C C . GLN F 1 78 ? 7.78543 36.57113 7.65407 1.000 85.38189 77 GLN D C 1
ATOM 5859 O O . GLN F 1 78 ? 8.07470 35.46465 8.12553 1.000 77.44567 77 GLN D O 1
ATOM 5865 N N . MET F 1 79 ? 6.55039 36.86513 7.24080 1.000 78.88653 78 MET D N 1
ATOM 5866 C CA . MET F 1 79 ? 5.51816 35.83290 7.23846 1.000 74.86565 78 MET D CA 1
ATOM 5867 C C . MET F 1 79 ? 5.87634 34.70612 6.27920 1.000 63.07431 78 MET D C 1
ATOM 5868 O O . MET F 1 79 ? 5.66819 33.52631 6.58730 1.000 74.28499 78 MET D O 1
ATOM 5873 N N . ALA F 1 80 ? 6.42617 35.05095 5.11215 1.000 60.90237 79 ALA D N 1
ATOM 5874 C CA . ALA F 1 80 ? 6.82432 34.02812 4.15196 1.000 60.74916 79 ALA D CA 1
ATOM 5875 C C . ALA F 1 80 ? 7.99098 33.19591 4.66729 1.000 67.48248 79 ALA D C 1
ATOM 5876 O O . ALA F 1 80 ? 8.07087 31.99753 4.37448 1.000 69.37730 79 ALA D O 1
ATOM 5878 N N . ARG F 1 81 ? 8.90174 33.80599 5.42902 1.000 69.37209 80 ARG D N 1
ATOM 5879 C CA . ARG F 1 81 ? 10.00739 33.04776 6.00508 1.000 71.57620 80 ARG D CA 1
ATOM 5880 C C . ARG F 1 81 ? 9.50652 32.07310 7.06332 1.000 62.41279 80 ARG D C 1
ATOM 5881 O O . ARG F 1 81 ? 9.89405 30.89873 7.07502 1.000 63.57986 80 ARG D O 1
ATOM 5889 N N . GLU F 1 82 ? 8.63844 32.54444 7.96187 1.000 61.89738 81 GLU D N 1
ATOM 5890 C CA . GLU F 1 82 ? 8.11312 31.67430 9.00775 1.000 60.21820 81 GLU D CA 1
ATOM 5891 C C . GLU F 1 82 ? 7.21000 30.58887 8.43683 1.000 59.49983 81 GLU D C 1
ATOM 5892 O O . GLU F 1 82 ? 7.13464 29.49011 8.99878 1.000 54.54853 81 GLU D O 1
ATOM 5898 N N . TYR F 1 83 ? 6.52303 30.86929 7.32695 1.000 55.50357 82 TYR D N 1
ATOM 5899 C CA . TYR F 1 83 ? 5.69918 29.84013 6.70220 1.000 53.43687 82 TYR D CA 1
ATOM 5900 C C . TYR F 1 83 ? 6.55824 28.80906 5.98196 1.000 48.44998 82 TYR D C 1
ATOM 5901 O O . TYR F 1 83 ? 6.23370 27.61565 5.98170 1.000 50.21153 82 TYR D O 1
ATOM 5910 N N . ARG F 1 84 ? 7.65539 29.24798 5.35898 1.000 50.69070 83 ARG D N 1
ATOM 5911 C CA . ARG F 1 84 ? 8.55978 28.30067 4.71511 1.000 52.70951 83 ARG D CA 1
ATOM 5912 C C . ARG F 1 84 ? 9.20187 27.37479 5.74008 1.000 56.24589 83 ARG D C 1
ATOM 5913 O O . ARG F 1 84 ? 9.35104 26.17185 5.49545 1.000 47.80186 83 ARG D O 1
ATOM 5921 N N . GLU F 1 85 ? 9.58548 27.91839 6.89781 1.000 47.84606 84 GLU D N 1
ATOM 5922 C CA . GLU F 1 85 ? 10.18818 27.09388 7.93918 1.000 56.83874 84 GLU D CA 1
ATOM 5923 C C . GLU F 1 85 ? 9.19525 26.08404 8.50019 1.000 51.41845 84 GLU D C 1
ATOM 5924 O O . GLU F 1 85 ? 9.58536 24.96606 8.85680 1.000 50.57814 84 GLU D O 1
ATOM 5930 N N . LYS F 1 86 ? 7.91502 26.45412 8.58462 1.000 53.82240 85 LYS D N 1
ATOM 5931 C CA . LYS F 1 86 ? 6.90107 25.50643 9.03627 1.000 43.31622 85 LYS D CA 1
ATOM 5932 C C . LYS F 1 86 ? 6.71283 24.38300 8.02366 1.000 47.79807 85 LYS D C 1
ATOM 5933 O O . LYS F 1 86 ? 6.55610 23.21582 8.40259 1.000 49.46093 85 LYS D O 1
ATOM 5939 N N . ILE F 1 87 ? 6.73225 24.71506 6.73116 1.000 44.94787 86 ILE D N 1
ATOM 5940 C CA . ILE F 1 87 ? 6.69705 23.68446 5.69852 1.000 45.23959 86 ILE D CA 1
ATOM 5941 C C . ILE F 1 87 ? 7.98614 22.87308 5.71705 1.000 52.67370 86 ILE D C 1
ATOM 5942 O O . ILE F 1 87 ? 7.97386 21.65377 5.50700 1.000 46.58756 86 ILE D O 1
ATOM 5947 N N . GLU F 1 88 ? 9.11637 23.53551 5.97802 1.000 53.29488 87 GLU D N 1
ATOM 5948 C CA . GLU F 1 88 ? 10.39814 22.84002 6.03412 1.000 46.90399 87 GLU D CA 1
ATOM 5949 C C . GLU F 1 88 ? 10.41143 21.79131 7.13888 1.000 45.81601 87 GLU D C 1
ATOM 5950 O O . GLU F 1 88 ? 10.92238 20.68175 6.94571 1.000 47.25330 87 GLU D O 1
ATOM 5956 N N . THR F 1 89 ? 9.85301 22.12540 8.30542 1.000 46.45514 88 THR D N 1
ATOM 5957 C CA . THR F 1 89 ? 9.83126 21.17952 9.41740 1.000 47.63488 88 THR D CA 1
ATOM 5958 C C . THR F 1 89 ? 9.00346 19.94565 9.07738 1.000 52.16000 88 THR D C 1
ATOM 5959 O O . THR F 1 89 ? 9.41903 18.81436 9.35643 1.000 52.79602 88 THR D O 1
ATOM 5963 N N . GLU F 1 90 ? 7.82675 20.14353 8.47624 1.000 47.49555 89 GLU D N 1
ATOM 5964 C CA . GLU F 1 90 ? 7.04318 19.01009 7.99405 1.000 44.29721 89 GLU D CA 1
ATOM 5965 C C . GLU F 1 90 ? 7.83596 18.19264 6.98378 1.000 42.78871 89 GLU D C 1
ATOM 5966 O O . GLU F 1 90 ? 7.84553 16.95734 7.03907 1.000 43.10750 89 GLU D O 1
ATOM 5972 N N . LEU F 1 91 ? 8.51208 18.87377 6.05623 1.000 49.60058 90 LEU D N 1
ATOM 5973 C CA . LEU F 1 91 ? 9.31666 18.19299 5.04738 1.000 38.18925 90 LEU D CA 1
ATOM 5974 C C . LEU F 1 91 ? 10.39540 17.32852 5.69034 1.000 51.02791 90 LEU D C 1
ATOM 5975 O O . LEU F 1 91 ? 10.59868 16.17556 5.29027 1.000 37.59846 90 LEU D O 1
ATOM 5980 N N . ARG F 1 92 ? 11.08729 17.86332 6.69971 1.000 42.66485 91 ARG D N 1
ATOM 5981 C CA . ARG F 1 92 ? 12.16074 17.11062 7.34217 1.000 41.35330 91 ARG D CA 1
ATOM 5982 C C . ARG F 1 92 ? 11.61480 15.93894 8.14863 1.000 47.52328 91 ARG D C 1
ATOM 5983 O O . ARG F 1 92 ? 12.24956 14.87995 8.22165 1.000 43.97972 91 ARG D O 1
ATOM 5991 N N . ASP F 1 93 ? 10.44291 16.10962 8.76526 1.000 46.79019 92 ASP D N 1
ATOM 5992 C CA . ASP F 1 93 ? 9.85529 15.02317 9.54285 1.000 41.84718 92 ASP D CA 1
ATOM 5993 C C . ASP F 1 93 ? 9.47146 13.85036 8.64921 1.000 41.31382 92 ASP D C 1
ATOM 5994 O O . ASP F 1 93 ? 9.63940 12.68710 9.03545 1.000 48.68489 92 ASP D O 1
ATOM 5999 N N . ILE F 1 94 ? 8.95623 14.13638 7.45134 1.000 44.11069 93 ILE D N 1
ATOM 6000 C CA . ILE F 1 94 ? 8.59951 13.07097 6.51869 1.000 41.90868 93 ILE D CA 1
ATOM 6001 C C . ILE F 1 94 ? 9.84667 12.32253 6.06637 1.000 47.48695 93 ILE D C 1
ATOM 6002 O O . ILE F 1 94 ? 9.88736 11.08609 6.07311 1.000 36.16857 93 ILE D O 1
ATOM 6007 N N . CYS F 1 95 ? 10.88275 13.06316 5.66465 1.000 36.03872 94 CYS D N 1
ATOM 6008 C CA . CYS F 1 95 ? 12.10914 12.42813 5.19351 1.000 28.57336 94 CYS D CA 1
ATOM 6009 C C . CYS F 1 95 ? 12.77012 11.61669 6.29923 1.000 39.26889 94 CYS D C 1
ATOM 6010 O O . CYS F 1 95 ? 13.28535 10.52003 6.05150 1.000 38.49396 94 CYS D O 1
ATOM 6013 N N . ASN F 1 96 ? 12.76225 12.13718 7.52888 1.000 39.83502 95 ASN D N 1
ATOM 6014 C CA . ASN F 1 96 ? 13.34575 11.39767 8.64247 1.000 41.56237 95 ASN D CA 1
ATOM 6015 C C . ASN F 1 96 ? 12.57134 10.11872 8.93120 1.000 43.90162 95 ASN D C 1
ATOM 6016 O O . ASN F 1 96 ? 13.15968 9.12843 9.37931 1.000 50.33712 95 ASN D O 1
ATOM 6021 N N . ASP F 1 97 ? 11.26037 10.11858 8.68062 1.000 36.39887 96 ASP D N 1
ATOM 6022 C CA . ASP F 1 97 ? 10.47785 8.89507 8.82001 1.000 41.26931 96 ASP D CA 1
ATOM 6023 C C . ASP F 1 97 ? 10.89779 7.85909 7.78431 1.000 41.92481 96 ASP D C 1
ATOM 6024 O O . ASP F 1 97 ? 11.09906 6.68343 8.11180 1.000 39.75333 96 ASP D O 1
ATOM 6029 N N . VAL F 1 98 ? 11.03609 8.28139 6.52509 1.000 32.83256 97 VAL D N 1
ATOM 6030 C CA . VAL F 1 98 ? 11.41796 7.35587 5.46097 1.000 37.02605 97 VAL D CA 1
ATOM 6031 C C . VAL F 1 98 ? 12.82304 6.82124 5.70191 1.000 36.50019 97 VAL D C 1
ATOM 6032 O O . VAL F 1 98 ? 13.06970 5.61200 5.62203 1.000 43.22617 97 VAL D O 1
ATOM 6036 N N . LEU F 1 99 ? 13.76569 7.71773 6.00334 1.000 32.48943 98 LEU D N 1
ATOM 6037 C CA . LEU F 1 99 ? 15.14570 7.29670 6.21848 1.000 44.02173 98 LEU D CA 1
ATOM 6038 C C . LEU F 1 99 ? 15.27396 6.38683 7.43248 1.000 44.45045 98 LEU D C 1
ATOM 6039 O O . LEU F 1 99 ? 16.16487 5.53055 7.47347 1.000 42.27632 98 LEU D O 1
ATOM 6044 N N . SER F 1 100 ? 14.39740 6.55008 8.42598 1.000 45.11799 99 SER D N 1
ATOM 6045 C CA . SER F 1 100 ? 14.42277 5.65491 9.57790 1.000 45.96854 99 SER D CA 1
ATOM 6046 C C . SER F 1 100 ? 13.89943 4.27250 9.20969 1.000 51.78381 99 SER D C 1
ATOM 6047 O O . SER F 1 100 ? 14.44608 3.25697 9.65597 1.000 48.93678 99 SER D O 1
ATOM 6050 N N . LEU F 1 101 ? 12.84154 4.21359 8.39600 1.000 40.73392 100 LEU D N 1
ATOM 6051 C CA . LEU F 1 101 ? 12.33140 2.92452 7.93958 1.000 40.08962 100 LEU D CA 1
ATOM 6052 C C . LEU F 1 101 ? 13.36323 2.19665 7.08752 1.000 46.90464 100 LEU D C 1
ATOM 6053 O O . LEU F 1 101 ? 13.51824 0.97413 7.19513 1.000 40.06810 100 LEU D O 1
ATOM 6058 N N . LEU F 1 102 ? 14.08057 2.93346 6.23473 1.000 36.82727 101 LEU D N 1
ATOM 6059 C CA . LEU F 1 102 ? 15.10348 2.31359 5.39838 1.000 40.08424 101 LEU D CA 1
ATOM 6060 C C . LEU F 1 102 ? 16.23890 1.74687 6.24197 1.000 46.39731 101 LEU D C 1
ATOM 6061 O O . LEU F 1 102 ? 16.77289 0.67559 5.93530 1.000 47.45975 101 LEU D O 1
ATOM 6066 N N . GLU F 1 103 ? 16.61530 2.44527 7.31372 1.000 47.77133 102 GLU D N 1
ATOM 6067 C CA . GLU F 1 103 ? 17.71934 1.98824 8.14941 1.000 43.12525 102 GLU D CA 1
ATOM 6068 C C . GLU F 1 103 ? 17.30057 0.87911 9.10609 1.000 42.79565 102 GLU D C 1
ATOM 6069 O O . GLU F 1 103 ? 18.10444 -0.01160 9.40268 1.000 60.55440 102 GLU D O 1
ATOM 6075 N N . LYS F 1 104 ? 16.06097 0.90938 9.59385 1.000 52.75824 103 LYS D N 1
ATOM 6076 C CA . LYS F 1 104 ? 15.62292 -0.04126 10.60843 1.000 49.59899 103 LYS D CA 1
ATOM 6077 C C . LYS F 1 104 ? 15.02596 -1.31561 10.02538 1.000 52.60628 103 LYS D C 1
ATOM 6078 O O . LYS F 1 104 ? 15.12373 -2.37523 10.65534 1.000 51.28252 103 LYS D O 1
ATOM 6084 N N . PHE F 1 105 ? 14.41114 -1.24903 8.84391 1.000 44.35969 104 PHE D N 1
ATOM 6085 C CA . PHE F 1 105 ? 13.72151 -2.41530 8.30344 1.000 44.04070 104 PHE D CA 1
ATOM 6086 C C . PHE F 1 105 ? 14.11800 -2.72373 6.86409 1.000 47.29933 104 PHE D C 1
ATOM 6087 O O . PHE F 1 105 ? 14.54425 -3.84199 6.55917 1.000 56.15430 104 PHE D O 1
ATOM 6095 N N . LEU F 1 106 ? 13.98218 -1.73731 5.97602 1.000 46.68819 105 LEU D N 1
ATOM 6096 C CA . LEU F 1 106 ? 13.99618 -2.00871 4.54037 1.000 46.66989 105 LEU D CA 1
ATOM 6097 C C . LEU F 1 106 ? 15.36813 -2.47433 4.06212 1.000 46.05481 105 LEU D C 1
ATOM 6098 O O . LEU F 1 106 ? 15.51213 -3.59021 3.54872 1.000 45.46049 105 LEU D O 1
ATOM 6103 N N . ILE F 1 107 ? 16.38831 -1.62503 4.20651 1.000 40.42963 106 ILE D N 1
ATOM 6104 C CA . ILE F 1 107 ? 17.73093 -1.99364 3.74781 1.000 40.89752 106 ILE D CA 1
ATOM 6105 C C . ILE F 1 107 ? 18.25240 -3.25801 4.42569 1.000 43.89606 106 ILE D C 1
ATOM 6106 O O . ILE F 1 107 ? 18.77256 -4.13795 3.72056 1.000 43.85921 106 ILE D O 1
ATOM 6111 N N . PRO F 1 108 ? 18.15612 -3.42286 5.75294 1.000 42.80199 107 PRO D N 1
ATOM 6112 C CA . PRO F 1 108 ? 18.71045 -4.64783 6.35910 1.000 48.52313 107 PRO D CA 1
ATOM 6113 C C . PRO F 1 108 ? 18.01297 -5.92576 5.92095 1.000 54.78728 107 PRO D C 1
ATOM 6114 O O . PRO F 1 108 ? 18.63361 -6.99609 5.95249 1.000 59.03743 107 PRO D O 1
ATOM 6118 N N . ASN F 1 109 ? 16.74700 -5.85495 5.51219 1.000 52.24821 108 ASN D N 1
ATOM 6119 C CA . ASN F 1 109 ? 15.99068 -7.05070 5.16215 1.000 52.61606 108 ASN D CA 1
ATOM 6120 C C . ASN F 1 109 ? 16.05784 -7.40165 3.68145 1.000 44.60793 108 ASN D C 1
ATOM 6121 O O . ASN F 1 109 ? 15.60822 -8.48814 3.30149 1.000 48.79632 108 ASN D O 1
ATOM 6126 N N . ALA F 1 110 ? 16.59923 -6.52012 2.84132 1.000 41.01800 109 ALA D N 1
ATOM 6127 C CA . ALA F 1 110 ? 16.66062 -6.77328 1.40674 1.000 45.38795 109 ALA D CA 1
ATOM 6128 C C . ALA F 1 110 ? 17.54420 -7.97583 1.09762 1.000 52.70058 109 ALA D C 1
ATOM 6129 O O . ALA F 1 110 ? 18.76911 -7.90795 1.24087 1.000 48.54032 109 ALA D O 1
ATOM 6131 N N . SER F 1 111 ? 16.93073 -9.08062 0.67533 1.000 47.73949 110 SER D N 1
ATOM 6132 C CA . SER F 1 111 ? 17.64859 -10.30602 0.35314 1.000 52.68008 110 SER D CA 1
ATOM 6133 C C . SER F 1 111 ? 17.92553 -10.44945 -1.13783 1.000 52.00610 110 SER D C 1
ATOM 6134 O O . SER F 1 111 ? 18.41672 -11.49747 -1.56922 1.000 54.99692 110 SER D O 1
ATOM 6137 N N . GLN F 1 112 ? 17.61736 -9.42681 -1.93124 1.000 52.26876 111 GLN D N 1
ATOM 6138 C CA . GLN F 1 112 ? 17.87975 -9.43035 -3.36139 1.000 54.15372 111 GLN D CA 1
ATOM 6139 C C . GLN F 1 112 ? 18.59246 -8.14419 -3.74721 1.000 49.31775 111 GLN D C 1
ATOM 6140 O O . GLN F 1 112 ? 18.44306 -7.11124 -3.08824 1.000 56.70238 111 GLN D O 1
ATOM 6146 N N . ALA F 1 113 ? 19.37021 -8.21663 -4.82966 1.000 52.04063 112 ALA D N 1
ATOM 6147 C CA . ALA F 1 113 ? 20.03075 -7.01936 -5.33629 1.000 44.92078 112 ALA D CA 1
ATOM 6148 C C . ALA F 1 113 ? 19.02024 -5.99001 -5.82232 1.000 43.14575 112 ALA D C 1
ATOM 6149 O O . ALA F 1 113 ? 19.26823 -4.78301 -5.72294 1.000 54.52696 112 ALA D O 1
ATOM 6151 N N . GLU F 1 114 ? 17.87779 -6.44467 -6.34494 1.000 47.58515 113 GLU D N 1
ATOM 6152 C CA . GLU F 1 114 ? 16.84507 -5.51464 -6.79061 1.000 47.52939 113 GLU D CA 1
ATOM 6153 C C . GLU F 1 114 ? 16.27853 -4.71893 -5.62330 1.000 45.71067 113 GLU D C 1
ATOM 6154 O O . GLU F 1 114 ? 16.07424 -3.50389 -5.73045 1.000 51.67540 113 GLU D O 1
ATOM 6160 N N . SER F 1 115 ? 16.01634 -5.38748 -4.49905 1.000 40.55854 114 SER D N 1
ATOM 6161 C CA . SER F 1 115 ? 15.47791 -4.68980 -3.33762 1.000 42.84721 114 SER D CA 1
ATOM 6162 C C . SER F 1 115 ? 16.50829 -3.74181 -2.73765 1.000 44.61257 114 SER D C 1
ATOM 6163 O O . SER F 1 115 ? 16.18138 -2.59959 -2.39525 1.000 41.16943 114 SER D O 1
ATOM 6166 N N . LYS F 1 116 ? 17.75917 -4.19298 -2.61255 1.000 39.57506 115 LYS D N 1
ATOM 6167 C CA . LYS F 1 116 ? 18.79977 -3.34734 -2.03468 1.000 43.38392 115 LYS D CA 1
ATOM 6168 C C . LYS F 1 116 ? 19.01302 -2.08964 -2.86844 1.000 38.31652 115 LYS D C 1
ATOM 6169 O O . LYS F 1 116 ? 19.10738 -0.98192 -2.32804 1.000 45.39725 115 LYS D O 1
ATOM 6175 N N . VAL F 1 117 ? 19.08339 -2.24060 -4.19274 1.000 37.18058 116 VAL D N 1
ATOM 6176 C CA . VAL F 1 117 ? 19.26499 -1.07990 -5.05931 1.000 42.62727 116 VAL D CA 1
ATOM 6177 C C . VAL F 1 117 ? 18.05362 -0.15883 -4.98228 1.000 36.69505 116 VAL D C 1
ATOM 6178 O O . VAL F 1 117 ? 18.19432 1.06943 -4.93807 1.000 35.79076 116 VAL D O 1
ATOM 6182 N N . PHE F 1 118 ? 16.84788 -0.73316 -4.95759 1.000 39.87598 117 PHE D N 1
ATOM 6183 C CA . PHE F 1 118 ? 15.63929 0.07589 -4.82469 1.000 37.86318 117 PHE D CA 1
ATOM 6184 C C . PHE F 1 118 ? 15.67164 0.89717 -3.54156 1.000 34.52572 117 PHE D C 1
ATOM 6185 O O . PHE F 1 118 ? 15.43585 2.11073 -3.55931 1.000 35.37885 117 PHE D O 1
ATOM 6193 N N . TYR F 1 119 ? 15.96138 0.24704 -2.41229 1.000 38.76221 118 TYR D N 1
ATOM 6194 C CA . TYR F 1 119 ? 15.92019 0.94375 -1.13184 1.000 35.99134 118 TYR D CA 1
ATOM 6195 C C . TYR F 1 119 ? 17.10326 1.88858 -0.96208 1.000 39.32430 118 TYR D C 1
ATOM 6196 O O . TYR F 1 119 ? 16.96792 2.93535 -0.31841 1.000 40.31381 118 TYR D O 1
ATOM 6205 N N . LEU F 1 120 ? 18.26398 1.54665 -1.52648 1.000 42.74376 119 LEU D N 1
ATOM 6206 C CA . LEU F 1 120 ? 19.39233 2.47141 -1.48376 1.000 40.98316 119 LEU D CA 1
ATOM 6207 C C . LEU F 1 120 ? 19.13666 3.68536 -2.36784 1.000 37.73801 119 LEU D C 1
ATOM 6208 O O . LEU F 1 120 ? 19.51505 4.80827 -2.01421 1.000 45.92358 119 LEU D O 1
ATOM 6213 N N . LYS F 1 121 ? 18.50001 3.47856 -3.52408 1.000 31.52419 120 LYS D N 1
ATOM 6214 C CA . LYS F 1 121 ? 18.05860 4.60748 -4.33635 1.000 36.46536 120 LYS D CA 1
ATOM 6215 C C . LYS F 1 121 ? 17.07985 5.47986 -3.56295 1.000 37.52606 120 LYS D C 1
ATOM 6216 O O . LYS F 1 121 ? 17.16636 6.71342 -3.60325 1.000 31.00409 120 LYS D O 1
ATOM 6222 N N . MET F 1 122 ? 16.14341 4.85062 -2.84718 1.000 33.47898 121 MET D N 1
ATOM 6223 C CA . MET F 1 122 ? 15.20408 5.59638 -2.01551 1.000 31.72604 121 MET D CA 1
ATOM 6224 C C . MET F 1 122 ? 15.93178 6.41212 -0.95471 1.000 42.26288 121 MET D C 1
ATOM 6225 O O . MET F 1 122 ? 15.53793 7.54514 -0.65251 1.000 32.01774 121 MET D O 1
ATOM 6230 N N . LYS F 1 123 ? 16.99597 5.84985 -0.37562 1.000 40.26374 122 LYS D N 1
ATOM 6231 C CA . LYS F 1 123 ? 17.75777 6.57383 0.63700 1.000 36.64439 122 LYS D CA 1
ATOM 6232 C C . LYS F 1 123 ? 18.44200 7.79763 0.04191 1.000 27.86450 122 LYS D C 1
ATOM 6233 O O . LYS F 1 123 ? 18.44876 8.87215 0.65465 1.000 34.94914 122 LYS D O 1
ATOM 6239 N N . GLY F 1 124 ? 19.02415 7.65691 -1.15033 1.000 35.41527 123 GLY D N 1
ATOM 6240 C CA . GLY F 1 124 ? 19.57826 8.81521 -1.82804 1.000 35.69575 123 GLY D CA 1
ATOM 6241 C C . GLY F 1 124 ? 18.51694 9.81225 -2.24512 1.000 35.10731 123 GLY D C 1
ATOM 6242 O O . GLY F 1 124 ? 18.76713 11.02143 -2.25889 1.000 35.84382 123 GLY D O 1
ATOM 6243 N N . ASP F 1 125 ? 17.32083 9.32410 -2.58295 1.000 31.22324 124 ASP D N 1
ATOM 6244 C CA . ASP F 1 125 ? 16.22700 10.21194 -2.96577 1.000 35.40119 124 ASP D CA 1
ATOM 6245 C C . ASP F 1 125 ? 15.84237 11.14066 -1.82075 1.000 35.02162 124 ASP D C 1
ATOM 6246 O O . ASP F 1 125 ? 15.74702 12.36077 -1.99841 1.000 35.60528 124 ASP D O 1
ATOM 6251 N N . TYR F 1 126 ? 15.61842 10.57982 -0.63204 1.000 30.07781 125 TYR D N 1
ATOM 6252 C CA . TYR F 1 126 ? 15.09198 11.37298 0.47070 1.000 41.33531 125 TYR D CA 1
ATOM 6253 C C . TYR F 1 126 ? 16.16839 12.16798 1.19551 1.000 36.20084 125 TYR D C 1
ATOM 6254 O O . TYR F 1 126 ? 15.83822 13.12593 1.90300 1.000 42.46056 125 TYR D O 1
ATOM 6263 N N . TYR F 1 127 ? 17.44191 11.80303 1.03707 1.000 39.65175 126 TYR D N 1
ATOM 6264 C CA . TYR F 1 127 ? 18.50563 12.71298 1.44582 1.000 35.76439 126 TYR D CA 1
ATOM 6265 C C . TYR F 1 127 ? 18.62287 13.87292 0.46583 1.000 35.36382 126 TYR D C 1
ATOM 6266 O O . TYR F 1 127 ? 18.90511 15.00812 0.86692 1.000 39.42310 126 TYR D O 1
ATOM 6275 N N . ARG F 1 128 ? 18.39965 13.60505 -0.82437 1.000 32.80940 127 ARG D N 1
ATOM 6276 C CA . ARG F 1 128 ? 18.37228 14.67734 -1.81401 1.000 37.42111 127 ARG D CA 1
ATOM 6277 C C . ARG F 1 128 ? 17.25192 15.66613 -1.51941 1.000 38.15383 127 ARG D C 1
ATOM 6278 O O . ARG F 1 128 ? 17.42193 16.87905 -1.69211 1.000 39.10237 127 ARG D O 1
ATOM 6286 N N . TYR F 1 129 ? 16.09757 15.16675 -1.06986 1.000 39.11157 128 TYR D N 1
ATOM 6287 C CA . TYR F 1 129 ? 15.00630 16.06161 -0.69842 1.000 43.53644 128 TYR D CA 1
ATOM 6288 C C . TYR F 1 129 ? 15.38106 16.90510 0.51359 1.000 40.10406 128 TYR D C 1
ATOM 6289 O O . TYR F 1 129 ? 14.98758 18.07329 0.61053 1.000 43.83431 128 TYR D O 1
ATOM 6298 N N . LEU F 1 130 ? 16.14333 16.33084 1.44721 1.000 39.81098 129 LEU D N 1
ATOM 6299 C CA . LEU F 1 130 ? 16.64472 17.11262 2.57218 1.000 43.47034 129 LEU D CA 1
ATOM 6300 C C . LEU F 1 130 ? 17.69578 18.11591 2.11611 1.000 41.67513 129 LEU D C 1
ATOM 6301 O O . LEU F 1 130 ? 17.77421 19.22810 2.65069 1.000 48.09498 129 LEU D O 1
ATOM 6306 N N . ALA F 1 131 ? 18.51015 17.74203 1.12560 1.000 45.29791 130 ALA D N 1
ATOM 6307 C CA . ALA F 1 131 ? 19.52478 18.65032 0.60499 1.000 38.92662 130 ALA D CA 1
ATOM 6308 C C . ALA F 1 131 ? 18.92052 19.80521 -0.18173 1.000 45.12650 130 ALA D C 1
ATOM 6309 O O . ALA F 1 131 ? 19.57504 20.84189 -0.33534 1.000 47.35835 130 ALA D O 1
ATOM 6311 N N . GLU F 1 132 ? 17.69181 19.65066 -0.68273 1.000 48.95082 131 GLU D N 1
ATOM 6312 C CA . GLU F 1 132 ? 17.04511 20.73855 -1.40873 1.000 40.62833 131 GLU D CA 1
ATOM 6313 C C . GLU F 1 132 ? 16.75356 21.92608 -0.50021 1.000 46.08725 131 GLU D C 1
ATOM 6314 O O . GLU F 1 132 ? 16.67604 23.06472 -0.97643 1.000 49.27459 131 GLU D O 1
ATOM 6320 N N . VAL F 1 133 ? 16.59573 21.68633 0.79967 1.000 41.93265 132 VAL D N 1
ATOM 6321 C CA . VAL F 1 133 ? 16.24391 22.73884 1.74640 1.000 53.08990 132 VAL D CA 1
ATOM 6322 C C . VAL F 1 133 ? 17.32315 22.99059 2.78764 1.000 52.32084 132 VAL D C 1
ATOM 6323 O O . VAL F 1 133 ? 17.21841 23.97518 3.53543 1.000 60.64052 132 VAL D O 1
ATOM 6327 N N . ALA F 1 134 ? 18.35119 22.15031 2.86864 1.000 56.94572 133 ALA D N 1
ATOM 6328 C CA . ALA F 1 134 ? 19.36202 22.30018 3.90357 1.000 53.25206 133 ALA D CA 1
ATOM 6329 C C . ALA F 1 134 ? 20.24363 23.51818 3.63498 1.000 59.11433 133 ALA D C 1
ATOM 6330 O O . ALA F 1 134 ? 20.32308 24.03247 2.51563 1.000 60.53871 133 ALA D O 1
ATOM 6332 N N . ALA F 1 135 ? 20.91322 23.97794 4.69060 1.000 71.25488 134 ALA D N 1
ATOM 6333 C CA . ALA F 1 135 ? 21.79789 25.12949 4.60112 1.000 75.07188 134 ALA D CA 1
ATOM 6334 C C . ALA F 1 135 ? 22.94668 24.95735 5.58365 1.000 71.63935 134 ALA D C 1
ATOM 6335 O O . ALA F 1 135 ? 22.89117 24.13061 6.49770 1.000 79.36248 134 ALA D O 1
ATOM 6337 N N . GLY F 1 136 ? 23.99563 25.75384 5.38005 1.000 92.30200 135 GLY D N 1
ATOM 6338 C CA . GLY F 1 136 ? 25.13826 25.74326 6.27211 1.000 75.55333 135 GLY D CA 1
ATOM 6339 C C . GLY F 1 136 ? 25.94521 24.45577 6.18491 1.000 74.21577 135 GLY D C 1
ATOM 6340 O O . GLY F 1 136 ? 25.90931 23.71844 5.19551 1.000 79.66838 135 GLY D O 1
ATOM 6341 N N . ASP F 1 137 ? 26.69298 24.19492 7.26070 1.000 98.60582 136 ASP D N 1
ATOM 6342 C CA . ASP F 1 137 ? 27.49465 22.97927 7.34019 1.000 96.72404 136 ASP D CA 1
ATOM 6343 C C . ASP F 1 137 ? 26.63589 21.72307 7.37714 1.000 79.83957 136 ASP D C 1
ATOM 6344 O O . ASP F 1 137 ? 27.12438 20.64268 7.03004 1.000 78.23613 136 ASP D O 1
ATOM 6346 N N . ASP F 1 138 ? 25.37170 21.84067 7.78991 1.000 88.64685 137 ASP D N 1
ATOM 6347 C CA . ASP F 1 138 ? 24.48223 20.68484 7.79665 1.000 74.22118 137 ASP D CA 1
ATOM 6348 C C . ASP F 1 138 ? 24.23396 20.16245 6.38774 1.000 72.55661 137 ASP D C 1
ATOM 6349 O O . ASP F 1 138 ? 24.08588 18.95065 6.19297 1.000 67.71837 137 ASP D O 1
ATOM 6354 N N . LYS F 1 139 ? 24.19865 21.05491 5.39436 1.000 69.99731 138 LYS D N 1
ATOM 6355 C CA . LYS F 1 139 ? 23.92005 20.63162 4.02513 1.000 63.16905 138 LYS D CA 1
ATOM 6356 C C . LYS F 1 139 ? 25.03774 19.75735 3.47030 1.000 63.82387 138 LYS D C 1
ATOM 6357 O O . LYS F 1 139 ? 24.77444 18.80573 2.72557 1.000 54.95193 138 LYS D O 1
ATOM 6363 N N . LYS F 1 140 ? 26.29039 20.06653 3.81664 1.000 62.58331 139 LYS D N 1
ATOM 6364 C CA . LYS F 1 140 ? 27.41530 19.29497 3.29628 1.000 57.60818 139 LYS D CA 1
ATOM 6365 C C . LYS F 1 140 ? 27.32033 17.83119 3.70768 1.000 60.40573 139 LYS D C 1
ATOM 6366 O O . LYS F 1 140 ? 27.60046 16.93300 2.90486 1.000 51.40954 139 LYS D O 1
ATOM 6368 N N . GLY F 1 141 ? 26.91971 17.57039 4.95277 1.000 61.12163 140 GLY D N 1
ATOM 6369 C CA . GLY F 1 141 ? 26.76329 16.19385 5.39132 1.000 42.91602 140 GLY D CA 1
ATOM 6370 C C . GLY F 1 141 ? 25.60448 15.49163 4.70916 1.000 55.55079 140 GLY D C 1
ATOM 6371 O O . GLY F 1 141 ? 25.70496 14.31466 4.35082 1.000 50.18322 140 GLY D O 1
ATOM 6372 N N . ILE F 1 142 ? 24.49009 16.20188 4.51667 1.000 47.52381 141 ILE D N 1
ATOM 6373 C CA . ILE F 1 142 ? 23.32755 15.59743 3.87254 1.000 52.23847 141 ILE D CA 1
ATOM 6374 C C . ILE F 1 142 ? 23.63187 15.26905 2.41541 1.000 47.65637 141 ILE D C 1
ATOM 6375 O O . ILE F 1 142 ? 23.26517 14.19725 1.91752 1.000 43.09652 141 ILE D O 1
ATOM 6380 N N . VAL F 1 143 ? 24.31205 16.17844 1.71251 1.000 43.38283 142 VAL D N 1
ATOM 6381 C CA . VAL F 1 143 ? 24.64725 15.94494 0.30983 1.000 41.63802 142 VAL D CA 1
ATOM 6382 C C . VAL F 1 143 ? 25.52812 14.70977 0.17033 1.000 50.43857 142 VAL D C 1
ATOM 6383 O O . VAL F 1 143 ? 25.34596 13.89727 -0.74526 1.000 49.47278 142 VAL D O 1
ATOM 6387 N N . ASP F 1 144 ? 26.48631 14.53988 1.08425 1.000 40.81033 143 ASP D N 1
ATOM 6388 C CA . ASP F 1 144 ? 27.36071 13.37327 1.03094 1.000 47.82798 143 ASP D CA 1
ATOM 6389 C C . ASP F 1 144 ? 26.60636 12.08879 1.35313 1.000 49.04242 143 ASP D C 1
ATOM 6390 O O . ASP F 1 144 ? 26.92801 11.02946 0.80264 1.000 49.27048 143 ASP D O 1
ATOM 6395 N N . GLN F 1 145 ? 25.60421 12.16025 2.23299 1.000 46.29830 144 GLN D N 1
ATOM 6396 C CA . GLN F 1 145 ? 24.77827 10.98874 2.50795 1.000 48.44128 144 GLN D CA 1
ATOM 6397 C C . GLN F 1 145 ? 24.02204 10.54752 1.26176 1.000 42.92161 144 GLN D C 1
ATOM 6398 O O . GLN F 1 145 ? 23.93105 9.34861 0.97157 1.000 47.40021 144 GLN D O 1
ATOM 6404 N N . SER F 1 146 ? 23.47229 11.50598 0.51219 1.000 45.29203 145 SER D N 1
ATOM 6405 C CA . SER F 1 146 ? 22.75000 11.17137 -0.71059 1.000 42.01420 145 SER D CA 1
ATOM 6406 C C . SER F 1 146 ? 23.67902 10.55870 -1.75050 1.000 41.43058 145 SER D C 1
ATOM 6407 O O . SER F 1 146 ? 23.31768 9.58371 -2.42028 1.000 44.02266 145 SER D O 1
ATOM 6410 N N . GLN F 1 147 ? 24.88419 11.11380 -1.89598 1.000 41.11044 146 GLN D N 1
ATOM 6411 C CA . GLN F 1 147 ? 25.81499 10.60358 -2.89708 1.000 45.60481 146 GLN D CA 1
ATOM 6412 C C . GLN F 1 147 ? 26.27543 9.19093 -2.56028 1.000 43.52777 146 GLN D C 1
ATOM 6413 O O . GLN F 1 147 ? 26.44281 8.35776 -3.45792 1.000 43.73441 146 GLN D O 1
ATOM 6419 N N . GLN F 1 148 ? 26.48134 8.90074 -1.27341 1.000 37.93190 147 GLN D N 1
ATOM 6420 C CA . GLN F 1 148 ? 26.95221 7.57530 -0.88348 1.000 35.36817 147 GLN D CA 1
ATOM 6421 C C . GLN F 1 148 ? 25.89346 6.51022 -1.13894 1.000 39.19554 147 GLN D C 1
ATOM 6422 O O . GLN F 1 148 ? 26.20538 5.43043 -1.65542 1.000 51.09704 147 GLN D O 1
ATOM 6428 N N . ALA F 1 149 ? 24.63858 6.79077 -0.77977 1.000 46.68914 148 ALA D N 1
ATOM 6429 C CA . ALA F 1 149 ? 23.56588 5.83258 -1.02973 1.000 40.64849 148 ALA D CA 1
ATOM 6430 C C . ALA F 1 149 ? 23.37581 5.60623 -2.52412 1.000 40.85743 148 ALA D C 1
ATOM 6431 O O . ALA F 1 149 ? 23.25286 4.46379 -2.98139 1.000 37.25687 148 ALA D O 1
ATOM 6433 N N . TYR F 1 150 ? 23.35277 6.69225 -3.30196 1.000 38.89345 149 TYR D N 1
ATOM 6434 C CA . TYR F 1 150 ? 23.23541 6.57231 -4.75186 1.000 40.35595 149 TYR D CA 1
ATOM 6435 C C . TYR F 1 150 ? 24.38813 5.76584 -5.33744 1.000 45.66533 149 TYR D C 1
ATOM 6436 O O . TYR F 1 150 ? 24.17920 4.90840 -6.20404 1.000 42.89788 149 TYR D O 1
ATOM 6445 N N . GLN F 1 151 ? 25.61466 6.03055 -4.87815 1.000 46.56076 150 GLN D N 1
ATOM 6446 C CA . GLN F 1 151 ? 26.78210 5.37007 -5.45412 1.000 43.00035 150 GLN D CA 1
ATOM 6447 C C . GLN F 1 151 ? 26.79711 3.88206 -5.12860 1.000 42.75577 150 GLN D C 1
ATOM 6448 O O . GLN F 1 151 ? 27.17468 3.06171 -5.97348 1.000 44.05638 150 GLN D O 1
ATOM 6454 N N . GLU F 1 152 ? 26.39483 3.51262 -3.91000 1.000 43.91828 151 GLU D N 1
ATOM 6455 C CA . GLU F 1 152 ? 26.33366 2.09712 -3.56081 1.000 46.93347 151 GLU D CA 1
ATOM 6456 C C . GLU F 1 152 ? 25.26946 1.37615 -4.37713 1.000 45.91502 151 GLU D C 1
ATOM 6457 O O . GLU F 1 152 ? 25.49411 0.25484 -4.84691 1.000 54.82368 151 GLU D O 1
ATOM 6463 N N . ALA F 1 153 ? 24.10393 2.00206 -4.55512 1.000 32.77196 152 ALA D N 1
ATOM 6464 C CA . ALA F 1 153 ? 23.08521 1.42347 -5.42391 1.000 45.49322 152 ALA D CA 1
ATOM 6465 C C . ALA F 1 153 ? 23.57655 1.34883 -6.86274 1.000 43.43546 152 ALA D C 1
ATOM 6466 O O . ALA F 1 153 ? 23.26466 0.39572 -7.58643 1.000 41.56385 152 ALA D O 1
ATOM 6468 N N . PHE F 1 154 ? 24.34876 2.34919 -7.29384 1.000 42.72898 153 PHE D N 1
ATOM 6469 C CA . PHE F 1 154 ? 24.89831 2.33809 -8.64523 1.000 45.45096 153 PHE D CA 1
ATOM 6470 C C . PHE F 1 154 ? 25.86555 1.17790 -8.83728 1.000 45.10833 153 PHE D C 1
ATOM 6471 O O . PHE F 1 154 ? 25.87001 0.53018 -9.89078 1.000 49.83101 153 PHE D O 1
ATOM 6479 N N . GLU F 1 155 ? 26.68781 0.89492 -7.82493 1.000 55.03238 154 GLU D N 1
ATOM 6480 C CA . GLU F 1 155 ? 27.67420 -0.17242 -7.95085 1.000 45.09602 154 GLU D CA 1
ATOM 6481 C C . GLU F 1 155 ? 27.01432 -1.54657 -7.93164 1.000 50.74129 154 GLU D C 1
ATOM 6482 O O . GLU F 1 155 ? 27.45683 -2.46178 -8.63542 1.000 57.46151 154 GLU D O 1
ATOM 6488 N N . ILE F 1 156 ? 25.95429 -1.71278 -7.13766 1.000 50.53277 155 ILE D N 1
ATOM 6489 C CA . ILE F 1 156 ? 25.27434 -3.00329 -7.08251 1.000 49.72801 155 ILE D CA 1
ATOM 6490 C C . ILE F 1 156 ? 24.48342 -3.24678 -8.36245 1.000 49.49791 155 ILE D C 1
ATOM 6491 O O . ILE F 1 156 ? 24.45491 -4.36711 -8.88672 1.000 49.96156 155 ILE D O 1
ATOM 6496 N N . SER F 1 157 ? 23.83668 -2.20501 -8.89190 1.000 52.31372 156 SER D N 1
ATOM 6497 C CA . SER F 1 157 ? 23.01640 -2.37831 -10.08728 1.000 55.00619 156 SER D CA 1
ATOM 6498 C C . SER F 1 157 ? 23.87211 -2.67144 -11.31413 1.000 51.75391 156 SER D C 1
ATOM 6499 O O . SER F 1 157 ? 23.46644 -3.44655 -12.18779 1.000 54.75619 156 SER D O 1
ATOM 6502 N N . LYS F 1 158 ? 25.05749 -2.06273 -11.40039 1.000 51.34541 157 LYS D N 1
ATOM 6503 C CA . LYS F 1 158 ? 25.94843 -2.33517 -12.52209 1.000 50.28409 157 LYS D CA 1
ATOM 6504 C 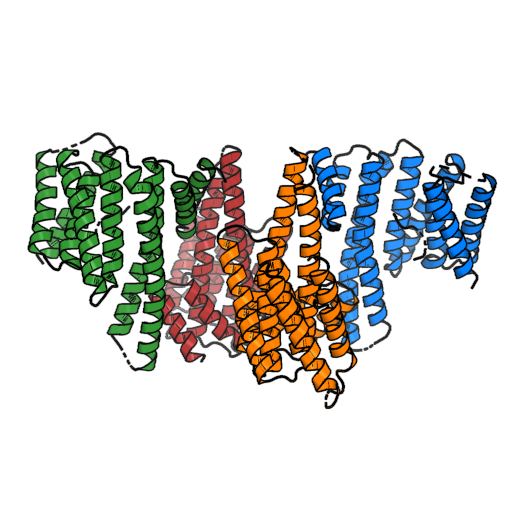C . LYS F 1 158 ? 26.53322 -3.73958 -12.46180 1.000 54.39638 157 LYS D C 1
ATOM 6505 O O . LYS F 1 158 ? 26.99496 -4.25174 -13.48666 1.000 56.77710 157 LYS D O 1
ATOM 6511 N N . LYS F 1 159 ? 26.51536 -4.37175 -11.29046 1.000 58.54811 158 LYS D N 1
ATOM 6512 C CA . LYS F 1 159 ? 27.08660 -5.69773 -11.10189 1.000 57.38081 158 LYS D CA 1
ATOM 6513 C C . LYS F 1 159 ? 26.05777 -6.81510 -11.19282 1.000 54.51163 158 LYS D C 1
ATOM 6514 O O . LYS F 1 159 ? 26.41205 -7.93826 -11.56687 1.000 57.98590 158 LYS D O 1
ATOM 6520 N N . GLU F 1 160 ? 24.79049 -6.53638 -10.87968 1.000 53.89010 159 GLU D N 1
ATOM 6521 C CA . GLU F 1 160 ? 23.79219 -7.58430 -10.72953 1.000 61.18385 159 GLU D CA 1
ATOM 6522 C C . GLU F 1 160 ? 22.65211 -7.53713 -11.73669 1.000 55.47212 159 GLU D C 1
ATOM 6523 O O . GLU F 1 160 ? 22.04072 -8.58184 -11.98490 1.000 61.45594 159 GLU D O 1
ATOM 6529 N N . MET F 1 161 ? 22.34210 -6.38100 -12.31778 1.000 53.37420 160 MET D N 1
ATOM 6530 C CA . MET F 1 161 ? 21.19804 -6.26194 -13.20834 1.000 57.88364 160 MET D CA 1
ATOM 6531 C C . MET F 1 161 ? 21.62967 -5.88816 -14.61893 1.000 56.80274 160 MET D C 1
ATOM 6532 O O . MET F 1 161 ? 22.69830 -5.31180 -14.84050 1.000 61.03933 160 MET D O 1
ATOM 6537 N N . GLN F 1 162 ? 20.76190 -6.21928 -15.57101 1.000 49.11474 161 GLN D N 1
ATOM 6538 C CA . GLN F 1 162 ? 20.97495 -5.83624 -16.95367 1.000 64.03156 161 GLN D CA 1
ATOM 6539 C C . GLN F 1 162 ? 20.72418 -4.33819 -17.12731 1.000 57.61970 161 GLN D C 1
ATOM 6540 O O . GLN F 1 162 ? 19.98485 -3.73086 -16.34754 1.000 55.31638 161 GLN D O 1
ATOM 6546 N N . PRO F 1 163 ? 21.33343 -3.71694 -18.14151 1.000 56.97923 162 PRO D N 1
ATOM 6547 C CA . PRO F 1 163 ? 21.13581 -2.27005 -18.33868 1.000 55.75330 162 PRO D CA 1
ATOM 6548 C C . PRO F 1 163 ? 19.69338 -1.87466 -18.60781 1.000 60.62441 162 PRO D C 1
ATOM 6549 O O . PRO F 1 163 ? 19.35765 -0.69175 -18.46906 1.000 57.93331 162 PRO D O 1
ATOM 6553 N N . THR F 1 164 ? 18.83156 -2.81598 -18.98423 1.000 52.55565 163 THR D N 1
ATOM 6554 C CA . THR F 1 164 ? 17.43767 -2.51835 -19.28353 1.000 56.74693 163 THR D CA 1
ATOM 6555 C C . THR F 1 164 ? 16.52594 -2.63563 -18.06951 1.000 52.59448 163 THR D C 1
ATOM 6556 O O . THR F 1 164 ? 15.32088 -2.39796 -18.19779 1.000 60.88626 163 THR D O 1
ATOM 6560 N N . HIS F 1 165 ? 17.05967 -2.99602 -16.90792 1.000 45.74500 164 HIS D N 1
ATOM 6561 C CA . HIS F 1 165 ? 16.22289 -3.15400 -15.72728 1.000 56.86324 164 HIS D CA 1
ATOM 6562 C C . HIS F 1 165 ? 15.61059 -1.81010 -15.34254 1.000 46.88947 164 HIS D C 1
ATOM 6563 O O . HIS F 1 165 ? 16.32763 -0.80097 -15.28792 1.000 49.04796 164 HIS D O 1
ATOM 6570 N N . PRO F 1 166 ? 14.30044 -1.74889 -15.08458 1.000 55.20297 165 PRO D N 1
ATOM 6571 C CA . PRO F 1 166 ? 13.68591 -0.45185 -14.74947 1.000 43.11432 165 PRO D CA 1
ATOM 6572 C C . PRO F 1 166 ? 14.25853 0.17919 -13.49355 1.000 43.38919 165 PRO D C 1
ATOM 6573 O O . PRO F 1 166 ? 14.42029 1.40490 -13.44027 1.000 44.07219 165 PRO D O 1
ATOM 6577 N N . ILE F 1 167 ? 14.57361 -0.62646 -12.47760 1.000 41.76760 166 ILE D N 1
ATOM 6578 C CA . ILE F 1 167 ? 15.10744 -0.07671 -11.23581 1.000 39.59121 166 ILE D CA 1
ATOM 6579 C C . ILE F 1 167 ? 16.50583 0.48666 -11.45804 1.000 43.82598 166 ILE D C 1
ATOM 6580 O O . ILE F 1 167 ? 16.84697 1.55870 -10.94286 1.000 43.67173 166 ILE D O 1
ATOM 6585 N N . ARG F 1 168 ? 17.33463 -0.21805 -12.23250 1.000 44.20110 167 ARG D N 1
ATOM 6586 C CA . ARG F 1 168 ? 18.65795 0.30411 -12.55861 1.000 47.04147 167 ARG D CA 1
ATOM 6587 C C . ARG F 1 168 ? 18.55579 1.57530 -13.39145 1.000 46.46795 167 ARG D C 1
ATOM 6588 O O . ARG F 1 168 ? 19.29638 2.53926 -13.16242 1.000 51.33939 167 ARG D O 1
ATOM 6596 N N . LEU F 1 169 ? 17.63863 1.59706 -14.36148 1.000 41.05574 168 LEU D N 1
ATOM 6597 C CA . LEU F 1 169 ? 17.45783 2.78983 -15.18183 1.000 36.03745 168 LEU D CA 1
ATOM 6598 C C . LEU F 1 169 ? 16.92062 3.95377 -14.35825 1.000 44.67241 168 LEU D C 1
ATOM 6599 O O . LEU F 1 169 ? 17.36745 5.09436 -14.52362 1.000 37.75060 168 LEU D O 1
ATOM 6604 N N . GLY F 1 170 ? 15.96095 3.68717 -13.46971 1.000 38.73350 169 GLY D N 1
ATOM 6605 C CA . GLY F 1 170 ? 15.41962 4.75069 -12.64030 1.000 28.80880 169 GLY D CA 1
ATOM 6606 C C . GLY F 1 170 ? 16.43935 5.30421 -11.66471 1.000 35.00989 169 GLY D C 1
ATOM 6607 O O . GLY F 1 170 ? 16.43920 6.50001 -11.36336 1.000 37.67800 169 GLY D O 1
ATOM 6608 N N . LEU F 1 171 ? 17.32177 4.44178 -11.15640 1.000 38.89906 170 LEU D N 1
ATOM 6609 C CA . LEU F 1 171 ? 18.39838 4.91113 -10.29240 1.000 48.68987 170 LEU D CA 1
ATOM 6610 C C . LEU F 1 171 ? 19.34859 5.82566 -11.05317 1.000 40.82117 170 LEU D C 1
ATOM 6611 O O . LEU F 1 171 ? 19.78059 6.85811 -10.52870 1.000 42.10746 170 LEU D O 1
ATOM 6616 N N . ALA F 1 172 ? 19.67965 5.46670 -12.29598 1.000 38.83973 171 ALA D N 1
ATOM 6617 C CA . ALA F 1 172 ? 20.51049 6.33858 -13.11819 1.000 41.24327 171 ALA D CA 1
ATOM 6618 C C . ALA F 1 172 ? 19.81577 7.66185 -13.40615 1.000 44.64627 171 ALA D C 1
ATOM 6619 O O . ALA F 1 172 ? 20.48051 8.69491 -13.54552 1.000 45.54881 171 ALA D O 1
ATOM 6621 N N . LEU F 1 173 ? 18.48419 7.65298 -13.49425 1.000 44.19275 172 LEU D N 1
ATOM 6622 C CA . LEU F 1 173 ? 17.74722 8.89029 -13.72954 1.000 39.42292 172 LEU D CA 1
ATOM 6623 C C . LEU F 1 173 ? 17.85615 9.83053 -12.53511 1.000 43.34844 172 LEU D C 1
ATOM 6624 O O . LEU F 1 173 ? 18.15744 11.01946 -12.69263 1.000 42.26551 172 LEU D O 1
ATOM 6629 N N . ASN F 1 174 ? 17.61944 9.31241 -11.32775 1.000 36.23930 173 ASN D N 1
ATOM 6630 C CA . ASN F 1 174 ? 17.66375 10.16067 -10.14185 1.000 42.54500 173 ASN D CA 1
ATOM 6631 C C . ASN F 1 174 ? 19.09288 10.52439 -9.76157 1.000 42.23117 173 ASN D C 1
ATOM 6632 O O . ASN F 1 174 ? 19.33830 11.63331 -9.27239 1.000 41.91083 173 ASN D O 1
ATOM 6637 N N . PHE F 1 175 ? 20.04392 9.61070 -9.97296 1.000 45.53079 174 PHE D N 1
ATOM 6638 C CA . PHE F 1 175 ? 21.44341 9.92545 -9.69863 1.000 42.19111 174 PHE D CA 1
ATOM 6639 C C . PHE F 1 175 ? 21.93250 11.06228 -10.58806 1.000 42.91273 174 PHE D C 1
ATOM 6640 O O . PHE F 1 175 ? 22.66288 11.94957 -10.13029 1.000 35.12524 174 PHE D O 1
ATOM 6648 N N . SER F 1 176 ? 21.53460 11.05686 -11.86306 1.000 44.12067 175 SER D N 1
ATOM 6649 C CA . SER F 1 176 ? 21.91059 12.14897 -12.75501 1.000 40.76635 175 SER D CA 1
ATOM 6650 C C . SER F 1 176 ? 21.21690 13.44559 -12.35686 1.000 42.30845 175 SER D C 1
ATOM 6651 O O . SER F 1 176 ? 21.80200 14.52867 -12.46975 1.000 44.04106 175 SER D O 1
ATOM 6654 N N . VAL F 1 177 ? 19.96873 13.35603 -11.89111 1.000 44.41017 176 VAL D N 1
ATOM 6655 C CA . VAL F 1 177 ? 19.28461 14.53558 -11.36811 1.000 44.97879 176 VAL D CA 1
ATOM 6656 C C . VAL F 1 177 ? 20.03336 15.08425 -10.16041 1.000 36.81473 176 VAL D C 1
ATOM 6657 O O . VAL F 1 177 ? 20.18198 16.30262 -10.00049 1.000 40.76984 176 VAL D O 1
ATOM 6661 N N . PHE F 1 178 ? 20.52960 14.19107 -9.30021 1.000 33.67518 177 PHE D N 1
ATOM 6662 C CA . PHE F 1 178 ? 21.29277 14.62039 -8.13298 1.000 39.35140 177 PHE D CA 1
ATOM 6663 C C . PHE F 1 178 ? 22.55535 15.36892 -8.54368 1.000 46.77321 177 PHE D C 1
ATOM 6664 O O . PHE F 1 178 ? 22.89722 16.39772 -7.94907 1.000 45.20901 177 PHE D O 1
ATOM 6672 N N . TYR F 1 179 ? 23.26197 14.86868 -9.56024 1.000 37.56261 178 TYR D N 1
ATOM 6673 C CA . TYR F 1 179 ? 24.46855 15.54817 -10.02119 1.000 48.34647 178 TYR D CA 1
ATOM 6674 C C . TYR F 1 179 ? 24.14092 16.90607 -10.62861 1.000 45.90847 178 TYR D C 1
ATOM 6675 O O . TYR F 1 179 ? 24.87729 17.87809 -10.42408 1.000 45.72890 178 TYR D O 1
ATOM 6684 N N . TYR F 1 180 ? 23.03751 16.99498 -11.37275 1.000 50.76998 179 TYR D N 1
ATOM 6685 C CA . TYR F 1 180 ? 22.69811 18.24527 -12.04380 1.000 55.27173 179 TYR D CA 1
ATOM 6686 C C . TYR F 1 180 ? 22.19503 19.28881 -11.05403 1.000 55.54433 179 TYR D C 1
ATOM 6687 O O . TYR F 1 180 ? 22.66993 20.43037 -11.04543 1.000 64.03781 179 TYR D O 1
ATOM 6696 N N . GLU F 1 181 ? 21.23416 18.91561 -10.20993 1.000 51.98236 180 GLU D N 1
ATOM 6697 C CA . GLU F 1 181 ? 20.53221 19.88838 -9.38124 1.000 52.86923 180 GLU D CA 1
ATOM 6698 C C . GLU F 1 181 ? 21.21871 20.14247 -8.04394 1.000 43.47660 180 GLU D C 1
ATOM 6699 O O . GLU F 1 181 ? 21.25268 21.28641 -7.57851 1.000 56.49265 180 GLU D O 1
ATOM 6705 N N . ILE F 1 182 ? 21.76693 19.10861 -7.41341 1.000 50.46374 181 ILE D N 1
ATOM 6706 C CA . ILE F 1 182 ? 22.37239 19.26221 -6.09272 1.000 47.67110 181 ILE D CA 1
ATOM 6707 C C . ILE F 1 182 ? 23.8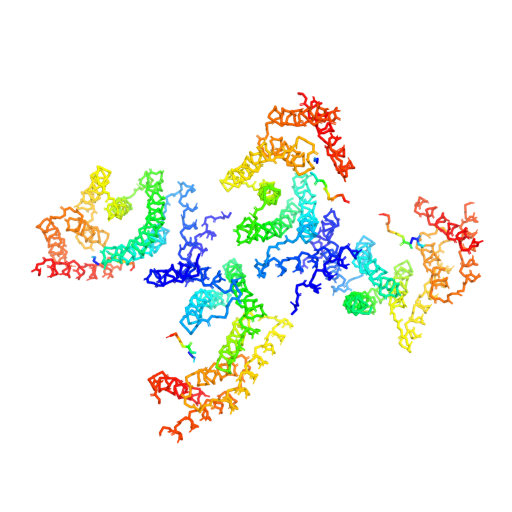4251 19.64753 -6.19332 1.000 55.82107 181 ILE D C 1
ATOM 6708 O O . ILE F 1 182 ? 24.29429 20.58871 -5.53575 1.000 63.64458 181 ILE D O 1
ATOM 6713 N N . LEU F 1 183 ? 24.61067 18.93678 -7.01576 1.000 57.57034 182 LEU D N 1
ATOM 6714 C CA . LEU F 1 183 ? 26.05035 19.14408 -7.10536 1.000 63.15556 182 LEU D CA 1
ATOM 6715 C C . LEU F 1 183 ? 26.45460 20.12772 -8.19709 1.000 61.76606 182 LEU D C 1
ATOM 6716 O O . LEU F 1 183 ? 27.64325 20.44795 -8.30436 1.000 60.69697 182 LEU D O 1
ATOM 6721 N N . ASN F 1 184 ? 25.50508 20.61140 -8.99944 1.000 66.42949 183 ASN D N 1
ATOM 6722 C CA . ASN F 1 184 ? 25.78293 21.54595 -10.09222 1.000 68.39796 183 ASN D CA 1
ATOM 6723 C C . ASN F 1 184 ? 26.85899 20.99619 -11.02725 1.000 61.40205 183 ASN D C 1
ATOM 6724 O O . ASN F 1 184 ? 27.85095 21.65911 -11.33803 1.000 70.11798 183 ASN D O 1
ATOM 6729 N N . SER F 1 185 ? 26.65380 19.75982 -11.47715 1.000 62.33066 184 SER D N 1
ATOM 6730 C CA . SER F 1 185 ? 27.59024 19.06540 -12.36010 1.000 56.40633 184 SER D CA 1
ATOM 6731 C C . SER F 1 185 ? 26.83642 18.61257 -13.60258 1.000 52.10879 184 SER D C 1
ATOM 6732 O O . SER F 1 185 ? 26.46701 17.43671 -13.72599 1.000 49.15180 184 SER D O 1
ATOM 6735 N N . PRO F 1 186 ? 26.59234 19.52340 -14.54991 1.000 53.66809 185 PRO D N 1
ATOM 6736 C CA . PRO F 1 186 ? 25.83200 19.13364 -15.75046 1.000 57.38679 185 PRO D CA 1
ATOM 6737 C C . PRO F 1 186 ? 26.54940 18.10620 -16.60693 1.000 62.66130 185 PRO D C 1
ATOM 6738 O O . PRO F 1 186 ? 25.90052 17.22034 -17.17750 1.000 61.01643 185 PRO D O 1
ATOM 6742 N N . GLU F 1 187 ? 27.87718 18.19932 -16.71344 1.000 61.66409 186 GLU D N 1
ATOM 6743 C CA . GLU F 1 187 ? 28.62306 17.23096 -17.51067 1.000 64.14467 186 GLU D CA 1
ATOM 6744 C C . GLU F 1 187 ? 28.60401 15.85178 -16.86393 1.000 54.98731 186 GLU D C 1
ATOM 6745 O O . GLU F 1 187 ? 28.43125 14.83977 -17.55312 1.000 66.81556 186 GLU D O 1
ATOM 6751 N N . LYS F 1 188 ? 28.78517 15.79037 -15.54248 1.000 51.36094 187 LYS D N 1
ATOM 6752 C CA . LYS F 1 188 ? 28.68060 14.51385 -14.84313 1.000 60.55239 187 LYS D CA 1
ATOM 6753 C C . LYS F 1 188 ? 27.26707 13.95380 -14.93614 1.000 57.63192 187 LYS D C 1
ATOM 6754 O O . LYS F 1 188 ? 27.07817 12.73919 -15.07241 1.000 57.20313 187 LYS D O 1
ATOM 6760 N N . ALA F 1 189 ? 26.26064 14.82741 -14.86854 1.000 57.30979 188 ALA D N 1
ATOM 6761 C CA . ALA F 1 189 ? 24.87580 14.37941 -14.96773 1.000 51.01338 188 ALA D CA 1
ATOM 6762 C C . ALA F 1 189 ? 24.55735 13.88466 -16.37279 1.000 55.68742 188 ALA D C 1
ATOM 6763 O O . ALA F 1 189 ? 23.94195 12.82583 -16.54510 1.000 49.35505 188 ALA D O 1
ATOM 6765 N N . CYS F 1 190 ? 24.96738 14.64328 -17.39270 1.000 52.96042 189 CYS D N 1
ATOM 6766 C CA . CYS F 1 190 ? 24.70787 14.23499 -18.76901 1.000 61.28999 189 CYS D CA 1
ATOM 6767 C C . CYS F 1 190 ? 25.44763 12.95206 -19.12261 1.000 64.28892 189 CYS D C 1
ATOM 6768 O O . CYS F 1 190 ? 24.95437 12.15335 -19.92680 1.000 63.80793 189 CYS D O 1
ATOM 6771 N N . SER F 1 191 ? 26.62535 12.73416 -18.53305 1.000 53.25323 190 SER D N 1
ATOM 6772 C CA . SER F 1 191 ? 27.39140 11.53051 -18.83865 1.000 62.02181 190 SER D CA 1
ATOM 6773 C C . SER F 1 191 ? 26.76363 10.29708 -18.20128 1.000 49.67856 190 SER D C 1
ATOM 6774 O O . SER F 1 191 ? 26.76830 9.21366 -18.79740 1.000 52.03711 190 SER D O 1
ATOM 6777 N N . LEU F 1 192 ? 26.22095 10.44001 -16.99004 1.000 55.68257 191 LEU D N 1
ATOM 6778 C CA . LEU F 1 192 ? 25.57696 9.30807 -16.33154 1.000 52.12062 191 LEU D CA 1
ATOM 6779 C C . LEU F 1 192 ? 24.32460 8.87240 -17.08274 1.000 45.97172 191 LEU D C 1
ATOM 6780 O O . LEU F 1 192 ? 24.07674 7.67175 -17.24496 1.000 51.11671 191 LEU D O 1
ATOM 6785 N N . ALA F 1 193 ? 23.52637 9.83302 -17.55268 1.000 46.14016 192 ALA D N 1
ATOM 6786 C CA . ALA F 1 193 ? 22.28841 9.49117 -18.24483 1.000 58.17994 192 ALA D CA 1
ATOM 6787 C C . ALA F 1 193 ? 22.56266 8.96398 -19.64777 1.000 50.45826 192 ALA D C 1
ATOM 6788 O O . ALA F 1 193 ? 21.86920 8.05620 -20.12146 1.000 46.00301 192 ALA D O 1
ATOM 6790 N N . LYS F 1 194 ? 23.56745 9.52042 -20.32894 1.000 50.33148 193 LYS D N 1
ATOM 6791 C CA . LYS F 1 194 ? 23.88238 9.06565 -21.67984 1.000 47.31247 193 LYS D CA 1
ATOM 6792 C C . LYS F 1 194 ? 24.43206 7.64426 -21.66909 1.000 55.11148 193 LYS D C 1
ATOM 6793 O O . LYS F 1 194 ? 24.10520 6.83998 -22.55009 1.000 54.60908 193 LYS D O 1
ATOM 6799 N N . THR F 1 195 ? 25.26126 7.31337 -20.67555 1.000 48.21526 194 THR D N 1
ATOM 6800 C CA . THR F 1 195 ? 25.77495 5.95142 -20.56704 1.000 50.18186 194 THR D CA 1
ATOM 6801 C C . THR F 1 195 ? 24.65407 4.96229 -20.27146 1.000 50.25959 194 THR D C 1
ATOM 6802 O O . THR F 1 195 ? 24.58670 3.88951 -20.88324 1.000 52.08974 194 THR D O 1
ATOM 6806 N N . ALA F 1 196 ? 23.76212 5.30754 -19.34008 1.000 49.22875 195 ALA D N 1
ATOM 6807 C CA . ALA F 1 196 ? 22.65537 4.41481 -19.00949 1.000 49.04433 195 ALA D CA 1
ATOM 6808 C C . ALA F 1 196 ? 21.72104 4.22694 -20.19800 1.000 49.22668 195 ALA D C 1
ATOM 6809 O O . ALA F 1 196 ? 21.22117 3.12088 -20.43660 1.000 51.94945 195 ALA D O 1
ATOM 6811 N N . PHE F 1 197 ? 21.47338 5.29702 -20.95577 1.000 46.95156 196 PHE D N 1
ATOM 6812 C CA . PHE F 1 197 ? 20.63693 5.18482 -22.14613 1.000 49.84599 196 PHE D CA 1
ATOM 6813 C C . PHE F 1 197 ? 21.31710 4.33498 -23.21263 1.000 53.42848 196 PHE D C 1
ATOM 6814 O O . PHE F 1 197 ? 20.69055 3.45149 -23.80956 1.000 52.56406 196 PHE D O 1
ATOM 6822 N N . ASP F 1 198 ? 22.60526 4.58712 -23.46287 1.000 54.69710 197 ASP D N 1
ATOM 6823 C CA . ASP F 1 198 ? 23.31638 3.85320 -24.50550 1.000 47.87742 197 ASP D CA 1
ATOM 6824 C C . ASP F 1 198 ? 23.48568 2.38472 -24.13655 1.000 50.43841 197 ASP D C 1
ATOM 6825 O O . ASP F 1 198 ? 23.38551 1.50751 -25.00229 1.000 60.89530 197 ASP D O 1
ATOM 6830 N N . GLU F 1 199 ? 23.74819 2.09626 -22.85952 1.000 47.81856 198 GLU D N 1
ATOM 6831 C CA . GLU F 1 199 ? 23.87119 0.70646 -22.43179 1.000 53.87083 198 GLU D CA 1
ATOM 6832 C C . GLU F 1 199 ? 22.54923 -0.03428 -22.58701 1.000 63.06127 198 GLU D C 1
ATOM 6833 O O . GLU F 1 199 ? 22.52658 -1.20034 -22.99864 1.000 60.13118 198 GLU D O 1
ATOM 6839 N N . ALA F 1 200 ? 21.43520 0.62916 -22.26620 1.000 56.07666 199 ALA D N 1
ATOM 6840 C CA . ALA F 1 200 ? 20.12802 -0.00072 -22.42136 1.000 55.36841 199 ALA D CA 1
ATOM 6841 C C . ALA F 1 200 ? 19.77934 -0.19569 -23.89177 1.000 59.88370 199 ALA D C 1
ATOM 6842 O O . ALA F 1 200 ? 19.22213 -1.23271 -24.27057 1.000 60.14146 199 ALA D O 1
ATOM 6844 N N . ILE F 1 201 ? 20.09780 0.79136 -24.73423 1.000 63.05007 200 ILE D N 1
ATOM 6845 C CA . ILE F 1 201 ? 19.86484 0.65666 -26.16981 1.000 63.34917 200 ILE D CA 1
ATOM 6846 C C . ILE F 1 201 ? 20.67883 -0.49796 -26.73826 1.000 68.02449 200 ILE D C 1
ATOM 6847 O O . ILE F 1 201 ? 20.23407 -1.18770 -27.66536 1.000 70.89418 200 ILE D O 1
ATOM 6852 N N . ALA F 1 202 ? 21.86755 -0.74522 -26.18070 1.000 65.12884 201 ALA D N 1
ATOM 6853 C CA . ALA F 1 202 ? 22.69407 -1.85139 -26.65226 1.000 65.03308 201 ALA D CA 1
ATOM 6854 C C . ALA F 1 202 ? 22.00726 -3.19634 -26.45214 1.000 64.42660 201 ALA D C 1
ATOM 6855 O O . ALA F 1 202 ? 22.18796 -4.11036 -27.26472 1.000 79.96116 201 ALA D O 1
ATOM 6857 N N . GLU F 1 203 ? 21.21839 -3.34021 -25.38451 1.000 68.02937 202 GLU D N 1
ATOM 6858 C CA . GLU F 1 203 ? 20.49439 -4.58776 -25.16829 1.000 73.62144 202 GLU D CA 1
ATOM 6859 C C . GLU F 1 203 ? 19.17635 -4.62443 -25.93147 1.000 73.91213 202 GLU D C 1
ATOM 6860 O O . GLU F 1 203 ? 18.72838 -5.70575 -26.32966 1.000 80.06579 202 GLU D O 1
ATOM 6866 N N . LEU F 1 204 ? 18.54499 -3.47255 -26.14085 1.000 68.91231 203 LEU D N 1
ATOM 6867 C CA . LEU F 1 204 ? 17.31858 -3.40801 -26.92874 1.000 73.28839 203 LEU D CA 1
ATOM 6868 C C . LEU F 1 204 ? 17.60504 -3.67915 -28.39984 1.000 86.99738 203 LEU D C 1
ATOM 6869 O O . LEU F 1 204 ? 18.18906 -2.84542 -29.09128 1.000 103.04073 203 LEU D O 1
ATOM 6874 N N . GLU F 1 209 ? 12.20309 -8.24846 -21.64100 1.000 96.67387 208 GLU D N 1
ATOM 6875 C CA . GLU F 1 209 ? 11.58463 -9.19007 -20.71518 1.000 93.20148 208 GLU D CA 1
ATOM 6876 C C . GLU F 1 209 ? 10.09293 -8.91052 -20.56460 1.000 101.19065 208 GLU D C 1
ATOM 6877 O O . GLU F 1 209 ? 9.44395 -8.43245 -21.49519 1.000 98.99516 208 GLU D O 1
ATOM 6879 N N . GLU F 1 210 ? 9.55359 -9.21626 -19.38455 1.000 115.43010 209 GLU D N 1
ATOM 6880 C CA . GLU F 1 210 ? 8.15433 -8.96558 -19.07073 1.000 112.46396 209 GLU D CA 1
ATOM 6881 C C . GLU F 1 210 ? 7.93950 -7.61550 -18.39543 1.000 110.50227 209 GLU D C 1
ATOM 6882 O O . GLU F 1 210 ? 6.91102 -7.41583 -17.73858 1.000 100.13682 209 GLU D O 1
ATOM 6884 N N . SER F 1 211 ? 8.88975 -6.68849 -18.53955 1.000 104.61336 210 SER D N 1
ATOM 6885 C CA . SER F 1 211 ? 8.77637 -5.35734 -17.95707 1.000 100.43397 210 SER D CA 1
ATOM 6886 C C . SER F 1 211 ? 9.40731 -4.30619 -18.86205 1.000 94.69062 210 SER D C 1
ATOM 6887 O O . SER F 1 211 ? 9.85146 -3.25584 -18.38491 1.000 79.64437 210 SER D O 1
ATOM 6890 N N . TYR F 1 212 ? 9.45262 -4.57110 -20.16946 1.000 89.11949 211 TYR D N 1
ATOM 6891 C CA . TYR F 1 212 ? 10.09609 -3.66071 -21.10832 1.000 88.26781 211 TYR D CA 1
ATOM 6892 C C . TYR F 1 212 ? 9.29459 -2.38835 -21.34973 1.000 72.56015 211 TYR D C 1
ATOM 6893 O O . TYR F 1 212 ? 9.80768 -1.47130 -21.99977 1.000 69.74596 211 TYR D O 1
ATOM 6895 N N . LYS F 1 213 ? 8.05847 -2.30842 -20.85381 1.000 75.70260 212 LYS D N 1
ATOM 6896 C CA . LYS F 1 213 ? 7.29229 -1.07384 -20.98141 1.000 73.42329 212 LYS D CA 1
ATOM 6897 C C . LYS F 1 213 ? 7.79109 -0.01045 -20.01064 1.000 70.98097 212 LYS D C 1
ATOM 6898 O O . LYS F 1 213 ? 7.91514 1.16291 -20.38020 1.000 68.28243 212 LYS D O 1
ATOM 6900 N N . ASP F 1 214 ? 8.08165 -0.40367 -18.76772 1.000 66.91101 213 ASP D N 1
ATOM 6901 C CA . ASP F 1 214 ? 8.63925 0.53644 -17.80174 1.000 63.41885 213 ASP D CA 1
ATOM 6902 C C . ASP F 1 214 ? 10.02960 1.00343 -18.21112 1.000 59.77291 213 ASP D C 1
ATOM 6903 O O . ASP F 1 214 ? 10.39498 2.15676 -17.95806 1.000 57.28685 213 ASP D O 1
ATOM 6908 N N . SER F 1 215 ? 10.81195 0.12930 -18.84741 1.000 55.30194 214 SER D N 1
ATOM 6909 C CA . SER F 1 215 ? 12.18380 0.47972 -19.19997 1.000 55.06252 214 SER D CA 1
ATOM 6910 C C . SER F 1 215 ? 12.22862 1.51271 -20.31908 1.000 54.89260 214 SER D C 1
ATOM 6911 O O . SER F 1 215 ? 13.01450 2.46523 -20.25785 1.000 52.27000 214 SER D O 1
ATOM 6914 N N . THR F 1 216 ? 11.39693 1.34255 -21.35061 1.000 50.22417 215 THR D N 1
ATOM 6915 C CA . THR F 1 216 ? 11.41554 2.27681 -22.47225 1.000 55.41016 215 THR D CA 1
ATOM 6916 C C . THR F 1 216 ? 10.91904 3.65928 -22.06678 1.000 56.30927 215 THR D C 1
ATOM 6917 O O . THR F 1 216 ? 11.30912 4.65915 -22.68028 1.000 58.80610 215 THR D O 1
ATOM 6921 N N . LEU F 1 217 ? 10.06388 3.73980 -21.04474 1.000 47.43455 216 LEU D N 1
ATOM 6922 C CA . LEU F 1 217 ? 9.61290 5.04311 -20.56794 1.000 54.25997 216 LEU D CA 1
ATOM 6923 C C . LEU F 1 217 ? 10.72079 5.76635 -19.81277 1.000 54.93645 216 LEU D C 1
ATOM 6924 O O . LEU F 1 217 ? 10.91335 6.97508 -19.98983 1.000 49.55830 216 LEU D O 1
ATOM 6929 N N . ILE F 1 218 ? 11.45934 5.04398 -18.96715 1.000 47.79570 217 ILE D N 1
ATOM 6930 C CA . ILE F 1 218 ? 12.55526 5.66010 -18.22591 1.000 50.35333 217 ILE D CA 1
ATOM 6931 C C . ILE F 1 218 ? 13.67591 6.07167 -19.17337 1.000 51.24573 217 ILE D C 1
ATOM 6932 O O . ILE F 1 218 ? 14.31735 7.11242 -18.98275 1.000 47.17581 217 ILE D O 1
ATOM 6937 N N . MET F 1 219 ? 13.92777 5.26759 -20.21031 1.000 46.58597 218 MET D N 1
ATOM 6938 C CA . MET F 1 219 ? 14.92022 5.64508 -21.21195 1.000 44.98999 218 MET D CA 1
ATOM 6939 C C . MET F 1 219 ? 14.52501 6.93625 -21.91519 1.000 49.23201 218 MET D C 1
ATOM 6940 O O . MET F 1 219 ? 15.38072 7.77913 -22.20978 1.000 58.69693 218 MET D O 1
ATOM 6945 N N . GLN F 1 220 ? 13.23048 7.10787 -22.19447 1.000 49.73448 219 GLN D N 1
ATOM 6946 C CA . GLN F 1 220 ? 12.76002 8.36365 -22.76826 1.000 49.84336 219 GLN D CA 1
ATOM 6947 C C . GLN F 1 220 ? 12.97383 9.51974 -21.80083 1.000 51.23125 219 GLN D C 1
ATOM 6948 O O . GLN F 1 220 ? 13.32543 10.63002 -22.21577 1.000 46.55656 219 GLN D O 1
ATOM 6954 N N . LEU F 1 221 ? 12.76742 9.27644 -20.50419 1.000 46.57793 220 LEU D N 1
ATOM 6955 C CA . LEU F 1 221 ? 12.98299 10.32269 -19.51052 1.000 49.57582 220 LEU D CA 1
ATOM 6956 C C . LEU F 1 221 ? 14.46172 10.66360 -19.38132 1.000 47.38311 220 LEU D C 1
ATOM 6957 O O . LEU F 1 221 ? 14.81970 11.83164 -19.18991 1.000 52.19933 220 LEU D O 1
ATOM 6962 N N . LEU F 1 222 ? 15.33363 9.65625 -19.47548 1.000 50.14000 221 LEU D N 1
ATOM 6963 C CA . LEU F 1 222 ? 16.77069 9.91178 -19.45315 1.000 45.33676 221 LEU D CA 1
ATOM 6964 C C . LEU F 1 222 ? 17.17926 10.81366 -20.61013 1.000 45.88968 221 LEU D C 1
ATOM 6965 O O . LEU F 1 222 ? 17.86564 11.82346 -20.41570 1.000 48.11013 221 LEU D O 1
ATOM 6970 N N . ARG F 1 223 ? 16.75594 10.46540 -21.82749 1.000 51.01962 222 ARG D N 1
ATOM 6971 C CA . ARG F 1 223 ? 17.07753 11.29081 -22.98561 1.000 56.69363 222 ARG D CA 1
ATOM 6972 C C . ARG F 1 223 ? 16.35335 12.63017 -22.93848 1.000 54.00917 222 ARG D C 1
ATOM 6973 O O . ARG F 1 223 ? 16.84860 13.61942 -23.49090 1.000 52.44865 222 ARG D O 1
ATOM 6981 N N . ASP F 1 224 ? 15.18546 12.68276 -22.29191 1.000 51.43197 223 ASP D N 1
ATOM 6982 C CA . ASP F 1 224 ? 14.49720 13.95795 -22.11746 1.000 56.22546 223 ASP D CA 1
ATOM 6983 C C . ASP F 1 224 ? 15.33650 14.92029 -21.28786 1.000 56.21353 223 ASP D C 1
ATOM 6984 O O . ASP F 1 224 ? 15.44301 16.10772 -21.61703 1.000 56.12003 223 ASP D O 1
ATOM 6989 N N . ASN F 1 225 ? 15.94281 14.42359 -20.20681 1.000 44.64465 224 ASN D N 1
ATOM 6990 C CA . ASN F 1 225 ? 16.82934 15.26071 -19.40637 1.000 56.11270 224 ASN D CA 1
ATOM 6991 C C . ASN F 1 225 ? 18.07297 15.65257 -20.19361 1.000 55.23347 224 ASN D C 1
ATOM 6992 O O . ASN F 1 225 ? 18.57825 16.77152 -20.04869 1.000 62.32507 224 ASN D O 1
ATOM 6997 N N . LEU F 1 226 ? 18.57865 14.74483 -21.03301 1.000 52.43563 225 LEU D N 1
ATOM 6998 C CA . LEU F 1 226 ? 19.72886 15.06974 -21.87073 1.000 55.74600 225 LEU D CA 1
ATOM 6999 C C . LEU F 1 226 ? 19.40694 16.20850 -22.82940 1.000 60.18200 225 LEU D C 1
ATOM 7000 O O . LEU F 1 226 ? 20.22710 17.11114 -23.03179 1.000 69.30859 225 LEU D O 1
ATOM 7005 N N . THR F 1 227 ? 18.21293 16.18456 -23.42572 1.000 70.17748 226 THR D N 1
ATOM 7006 C CA . THR F 1 227 ? 17.82632 17.23818 -24.35838 1.000 72.18652 226 THR D CA 1
ATOM 7007 C C . THR F 1 227 ? 17.73388 18.58861 -23.65847 1.000 73.40671 226 THR D C 1
ATOM 7008 O O . THR F 1 227 ? 18.21140 19.60317 -24.18054 1.000 82.24117 226 THR D O 1
ATOM 7012 N N . LEU F 1 228 ? 17.13450 18.61800 -22.46703 1.000 73.02866 227 LEU D N 1
ATOM 7013 C CA . LEU F 1 228 ? 16.93286 19.88377 -21.76975 1.000 77.25554 227 LEU D CA 1
ATOM 7014 C C . LEU F 1 228 ? 18.23659 20.41600 -21.18473 1.000 80.11462 227 LEU D C 1
ATOM 7015 O O . LEU F 1 228 ? 18.46398 21.63159 -21.16817 1.000 83.29360 227 LEU D O 1
ATOM 7020 N N . TRP F 1 229 ? 19.10942 19.52462 -20.70965 1.000 76.77043 228 TRP D N 1
ATOM 7021 C CA . TRP F 1 229 ? 20.31632 19.96816 -20.01730 1.000 74.90014 228 TRP D CA 1
ATOM 7022 C C . TRP F 1 229 ? 21.34731 20.52534 -20.99284 1.000 80.23395 228 TRP D C 1
ATOM 7023 O O . TRP F 1 229 ? 21.90717 21.60466 -20.76723 1.000 86.13815 228 TRP D O 1
ATOM 7034 N N . THR F 1 230 ? 21.61630 19.80234 -22.08374 1.000 76.40367 229 THR D N 1
ATOM 7035 C CA . THR F 1 230 ? 22.61284 20.25964 -23.04690 1.000 79.69319 229 THR D CA 1
ATOM 7036 C C . THR F 1 230 ? 22.18711 21.53116 -23.76842 1.000 89.31812 229 THR D C 1
ATOM 7037 O O . THR F 1 230 ? 23.04249 22.22566 -24.32783 1.000 96.42162 229 THR D O 1
ATOM 7041 N N . SER F 1 231 ? 20.89487 21.85334 -23.76712 1.000 91.76392 230 SER D N 1
ATOM 7042 C CA . SER F 1 231 ? 20.40832 23.08019 -24.38441 1.000 96.05515 230 SER D CA 1
ATOM 7043 C C . SER F 1 231 ? 20.70088 24.32146 -23.55065 1.000 119.52902 230 SER D C 1
ATOM 7044 O O . SER F 1 231 ? 20.26584 25.41524 -23.92663 1.000 132.10423 230 SER D O 1
ATOM 7047 N N . ASP F 1 232 ? 21.41831 24.18292 -22.43966 1.000 127.66042 231 ASP D N 1
ATOM 7048 C CA . ASP F 1 232 ? 21.75904 25.32021 -21.59348 1.000 124.71845 231 ASP D CA 1
ATOM 7049 C C . ASP F 1 232 ? 23.18176 25.79707 -21.86645 1.000 125.61410 231 ASP D C 1
ATOM 7050 O O . ASP F 1 232 ? 24.12838 25.36324 -21.20952 1.000 130.48437 231 ASP D O 1
ATOM 7055 N N . GLY G 2 5 ? 11.72803 16.09578 -13.70863 1.000 69.43544 6 GLY E N 1
ATOM 7056 C CA . GLY G 2 5 ? 13.12452 15.72563 -13.84756 1.000 41.41623 6 GLY E CA 1
ATOM 7057 C C . GLY G 2 5 ? 13.43045 14.32571 -13.35026 1.000 41.81634 6 GLY E C 1
ATOM 7058 O O . GLY G 2 5 ? 14.00555 13.51257 -14.07319 1.000 43.83587 6 GLY E O 1
ATOM 7069 N N . LEU G 2 7 ? 12.38788 10.50300 -11.36338 1.000 39.48026 8 LEU E N 1
ATOM 7070 C CA . LEU G 2 7 ? 11.48904 9.40161 -11.69047 1.000 42.58363 8 LEU E CA 1
ATOM 7071 C C . LEU G 2 7 ? 10.09845 9.59066 -11.09185 1.000 50.98571 8 LEU E C 1
ATOM 7072 O O . LEU G 2 7 ? 9.96060 9.83465 -9.89322 1.000 42.54887 8 LEU E O 1
ATOM 7077 N N . PRO G 2 8 ? 9.06631 9.48468 -11.93172 1.000 44.52731 9 PRO E N 1
ATOM 7078 C CA . PRO G 2 8 ? 7.69088 9.53155 -11.42024 1.000 49.29768 9 PRO E CA 1
ATOM 7079 C C . PRO G 2 8 ? 7.22829 8.18097 -10.89688 1.000 50.75333 9 PRO E C 1
ATOM 7080 O O . PRO G 2 8 ? 8.01854 7.23532 -10.81449 1.000 59.56282 9 PRO E O 1
ATOM 7084 N N . THR G 2 9 ? 5.95007 8.07840 -10.54793 1.000 57.49951 10 THR E N 1
ATOM 7085 C CA . THR G 2 9 ? 5.40483 6.84683 -9.98743 1.000 58.20410 10 THR E CA 1
ATOM 7086 C C . THR G 2 9 ? 4.74774 5.98150 -11.05950 1.000 61.25088 10 THR E C 1
ATOM 7087 O O . THR G 2 9 ? 4.35740 6.47446 -12.11787 1.000 58.20008 10 THR E O 1
ATOM 7091 N N . GLY H 2 5 ? -19.78066 20.00698 -12.64655 1.000 59.09134 6 GLY F N 1
ATOM 7092 C CA . GLY H 2 5 ? -21.15430 20.42279 -12.86181 1.000 43.80701 6 GLY F CA 1
ATOM 7093 C C . GLY H 2 5 ? -21.48820 21.76115 -12.23136 1.000 52.33371 6 GLY F C 1
ATOM 7094 O O . GLY H 2 5 ? -22.19391 22.57671 -12.82459 1.000 54.74827 6 GLY F O 1
ATOM 7105 N N . LEU H 2 7 ? -20.22715 25.39052 -9.87023 1.000 42.32626 8 LEU F N 1
ATOM 7106 C CA . LEU H 2 7 ? -19.35773 26.53286 -10.13598 1.000 52.69193 8 LEU F CA 1
ATOM 7107 C C . LEU H 2 7 ? -17.94257 26.32865 -9.60189 1.000 58.92403 8 LEU F C 1
ATOM 7108 O O . LEU H 2 7 ? -17.75725 25.98981 -8.43330 1.000 55.53748 8 LEU F O 1
ATOM 7113 N N . PRO H 2 8 ? -16.94974 26.53437 -10.45788 1.000 50.63944 9 PRO F N 1
ATOM 7114 C CA . PRO H 2 8 ? -15.55013 26.45402 -10.03210 1.000 57.86830 9 PRO F CA 1
ATOM 7115 C C . PRO H 2 8 ? -15.10412 27.77256 -9.40630 1.000 63.05121 9 PRO F C 1
ATOM 7116 O O . PRO H 2 8 ? -15.88400 28.70735 -9.23500 1.000 82.52327 9 PRO F O 1
ATOM 7120 N N . THR H 2 9 ? -13.81976 27.83433 -9.07009 1.000 62.57246 10 THR F N 1
ATOM 7121 C CA . THR H 2 9 ? -13.24923 29.02459 -8.44793 1.000 69.25100 10 THR F CA 1
ATOM 7122 C C . THR H 2 9 ? -12.33429 29.77348 -9.41261 1.000 65.74699 10 THR F C 1
ATOM 7123 O O . THR H 2 9 ? -12.40644 29.58503 -10.62727 1.000 68.30858 10 THR F O 1
#

Nearest PDB structures (foldseek):
  8wf6-assembly1_A  TM=1.005E+00  e=1.746E-27  Homo sapiens
  6fn9-assembly1_B  TM=9.996E-01  e=2.813E-26  Homo sapiens
  4fj3-assembly1_A  TM=1.001E+00  e=6.477E-26  Homo sapiens
  6ef5-assembly2_C  TM=9.920E-01  e=1.880E-25  Homo sapiens
  5d2d-assembly1_B  TM=9.852E-01  e=3.767E-25  Homo sapiens

Sequence (918 aa):
MDKNELVQKAKLAEQAERYDDMAACMKSVTEQGAELSNEERNLLSVAYKNVVGARRSSWRVVSSIEQKTEKKQQMAREYREKIETELRDICNDVLSLLEKFLIPNASQAESKVFYLKMKGDYYRYLAEVAAGDDKKGIVDQSQQAYQEAFEISKKEMQPTHPIRLGLALNFSVFYYEILNSPEKACSLAKTAFDEAIAELSYKDSTLIMQLLRDNLTLWTSMDKNELVQKAKLAEQAERYDDMAACMKSVTEQGAELSNEERNLLSVAYKNVVGARRSSWRVVSSIEQKTEKKQQMAREYREKIETELRDICNDVLSLLEKFLIPNASQAESKVFYLKMKGDYYRYLAEVAAGDDKKGIVDQSQQAYQEAFEISKKEMQPTHPIRLGLALNFSVFYYEILNSPEKACSLAKTAFDEAIAELDTSEESYKDSTLIMQLLRDNLTLWTSDTGLPTFRGLPTFMDKNELVQKAKLAEQAERYDDMAACMKSVTEQGAELSNEERNLLSVAYKNVVGARRSSWRVVSSIEQKTAEKKQQMAREYREKIETELRDICNDVLSLLEKFLIPNASQAESKVFYLKMKGDYYRYLAEVAAGDDKKGIVDQSQQAYQEAFEISKKEMQPTHPIRLGLALNFSVFYYEILNSPEKACSLAKTAFDEAIAELLSEESYKDSTLIMQLLRDNLTLWTSDKNELVQKAKLAEQAERYDDMAACMKSVTEQGAELSNEERNLLSVAYKNVVGARRSSWRVVSSIEQKTAEKKQQMAREYREKIETELRDICNDVLSLLEKFLIPNASQAESKVFYLKMKGDYYRYLAEVAAGDDKKGIVDQSQQAYQEAFEISKKEMQPTHPIRLGLALNFSVFYYEILNSPEKACSLAKTAFDEAIAELEESYKDSTLIMQLLRDNLTLWTSDGLPTGLPT